Protein AF-0000000084365441 (afdb_homodimer)

Secondary structure (DSSP, 8-state):
-----TTTS---SSHHHHHHHHHTTSBGGGS-SSEEEEEHHHHHHHHHHHHHHHHHHT-EEEEE-TTT--HHHHHHHTT-S-TT--SPPP-EEEESSHHHHHHHHHHHHHH------EEEESS----HHHHHHHHHHHTTSSEEEEEE-SHHHHHHHHHHHHHHT--SPEEEEEEE-SSS-SSSB--HHHHHHHHHHHHT-TTEEEEEEEE--GGGGG--SHHHHHHHHHHHHHHHHHHHHHHHHH-TTS-GGG-EEEE--HHHHHHTTS---STHHHHHHHHHHH--SEEEEEESTTTT--HHHHHTTSS-GGG--EEEEEEEEEEEETSSSSSEEEEES--HHHH-S---SSS-SSEEEE--GGG--EEEEEE-SS-EEEEE-TTHHHH--PPPTT-EEEEEES-HHHHHTT-S-EEEE-TT-BEEEEE------/-----TTTS---TTHHHHHHHHHTTSBGGGS-SSEEEEEHHHHHHHHHHHHHHHHHHT-EEEEE-TTT--HHHHHHHTT-S-TT--SPPP-EEEESSHHHHHHHHHHHHHH------EEEESS----HHHHHHHHHHHTTSSEEEEEE-SHHHHHHHHHHHHHHT--SPEEEEEEE-SSS-SSSB--HHHHHHHHHHHHT-TTEEEEEEEE--GGGGG--SHHHHHHHHHHHHHHHHHHHHHHHHH-TTS-GGG-EEEE--HHHHHHTTS---STHHHHHHHHHHH--SEEEEEESTTTT--HHHHHTTSS-GGG--EEEEEEEEEEEETSSSSSEEEEES--HHHH-----SSS-SSEEEE--GGG--EEEEEE-SS-EEEEE-TTHHHH--PPPTT-EEEEEES-HHHHHTT-S-EEEE-TT-BEEEEE------

InterPro domains:
  IPR001608 Alanine racemase, N-terminal [PF01168] (39-268)
  IPR026956 D-serine dehydratase-like domain [PF14031] (318-420)
  IPR026956 D-serine dehydratase-like domain [SM01119] (317-422)
  IPR029066 PLP-binding barrel [G3DSA:3.20.20.10] (40-299)
  IPR029066 PLP-binding barrel [SSF51419] (38-267)
  IPR042208 D-serine dehydratase-like domain superfamily [G3DSA:2.40.37.20] (31-430)
  IPR051466 D-amino acid metabolism enzyme [PTHR28004] (24-436)

Foldseek 3Di:
DQDDQCVPPNVDDPNFVSCCVVAFQHFPLSDDPFAKAFADLLLLVLLQLLVVLCVVVVAAEEEEALQQQFPVSVQSNQQPPRPPGDDHGHAHYEYQDLLSLCVVLVVCVVVVDRRHAYYEHPDQDLDLVVVVSQVVSCVRHNYYAHEHAALVSLVSVVVNCVVPVDDAAHEYAAEPELPPPPDHHDDVVRLLVSLVSQVPDPSHDYQAYEYEQPCLLLAQELVSLCVSQLSLLVRRQVSLVSNCVVPVPDQQQSHEYEYEELSNSLSSSVPCPDVSVVVVVVSVVPRRHHYYYYYYCSSADFLSSVSHVSDHPSSHRMKTKWFFADWDACPVARGGKTKIQAFCLQFNPDDHNPDAAWWWKDDDCQQATWHFHHGDDGMTMIAHDDPCSPVGHDDDGGDMIIIGGRGSSSNSLSDQKYFYAYPVNGGRGITGRSHDD/DQDDQCVPPNVDDPNFVSCCVVAFQDFPLSDDPFAKAFADLLLLVLLQLLVVLCVVVVAAEEEEALQQQFPVSVQSNQQPPRPPGDDHGHAHYEYQDLLSLCVVLVVCVVVVDRRHAYYEHPDQDQDLVVVVSQVVSCVRHNYYAHEHAALVSLVSVVVNCVVPVDDAAHEYAAEPELPPPPDHHDDVVRLLVSLVSQVPDPSHDYQAYEYEQPCLLLAQELVSLCVSQLSLLVRRQVSLVSNCVVCVPDQQQSHEYEYEELSNSLSSSPPCPDVSVVVVVVSVVPRRHRYYYYYYCSSADFLSSVSHVSDHPSSHRMKTKWFFADWDACPVARGGKTKIQAFCLQFNPDDHNPDAAWWWKDDDCQQPTWHFHHGDDGMTMIAHDDPCSPVGHDDDGGDMIIIGGRGSSSNSLSDQKYFYAYPVNGGRGITGRSHDD

Sequence (874 aa):
MTFLSPLIAYPAPQIKETLLEHSKGKSIDSLQTPALLINKSVVQDNCTRLLKRVDHLGYRFRAHVKTHKTIEITKQQLGYDLPNYEGRKYDSIVVSTLKEAYSVVNYQESTGEIFINDIVYGLPNIAEDTLFHILELSKKVKHFRLLIDNVEHIKILKAFNDKYNVEAPWSIFIKLDAGTARAGIEKPQVLSHVLSKVLSNPYLSLYGFYVHAGHSYSSNNVEESEKHFLEELQCVSDAVNLLEQIAPELNFKDIVVSVGATPTLHSLEHDLYTGTSKKIEDLLSNLKATLEVHAGNYGLCDLQQVSTGCVNTGNVGLHVLTTVISQYPQRKHPIGELLTNSGVIALSREPSPKFPGFGRVVTDPKYGEWEVNRLSQEHGILRPVGKSLEEGKLIPIGTKVKIIPNHACITANSFNAYYVLDDKETIIDVYIPWRGWMTFLSPLIAYPAPQIKETLLEHSKGKSIDSLQTPALLINKSVVQDNCTRLLKRVDHLGYRFRAHVKTHKTIEITKQQLGYDLPNYEGRKYDSIVVSTLKEAYSVVNYQESTGEIFINDIVYGLPNIAEDTLFHILELSKKVKHFRLLIDNVEHIKILKAFNDKYNVEAPWSIFIKLDAGTARAGIEKPQVLSHVLSKVLSNPYLSLYGFYVHAGHSYSSNNVEESEKHFLEELQCVSDAVNLLEQIAPELNFKDIVVSVGATPTLHSLEHDLYTGTSKKIEDLLSNLKATLEVHAGNYGLCDLQQVSTGCVNTGNVGLHVLTTVISQYPQRKHPIGELLTNSGVIALSREPSPKFPGFGRVVTDPKYGEWEVNRLSQEHGILRPVGKSLEEGKLIPIGTKVKIIPNHACITANSFNAYYVLDDKETIIDVYIPWRGW

pLDDT: mean 92.28, std 9.38, range [41.94, 98.81]

Organism: Wickerhamomyces anomalus (strain ATCC 58044 / CBS 1984 / NCYC 433 / NRRL Y-366-8) (NCBI:txid683960)

Solvent-accessible surface area (backbone atoms only — not comparable to full-atom values): 44500 Å² total; per-residue (Å²): 128,82,84,73,53,46,76,32,64,38,94,54,84,64,52,56,62,57,50,37,73,73,39,48,74,33,51,68,82,74,55,67,68,56,36,40,36,33,35,48,65,36,26,44,49,36,28,40,55,52,50,53,49,37,58,73,71,65,48,43,60,32,38,28,43,64,30,68,36,35,71,71,61,48,39,33,64,28,48,38,98,38,94,86,47,86,69,76,70,46,36,34,35,32,27,75,33,62,16,47,50,34,51,51,44,51,49,26,65,73,68,67,55,80,62,65,44,33,41,31,45,72,50,45,57,66,34,70,71,51,44,53,52,48,58,58,49,42,76,65,34,83,37,52,34,40,34,38,51,48,63,66,52,56,55,46,52,50,53,48,26,68,72,67,68,57,71,75,51,47,36,28,28,42,29,30,27,68,74,68,81,78,59,45,40,68,51,67,69,58,46,52,53,38,49,54,54,45,77,72,32,84,52,41,37,82,40,33,38,34,36,57,55,71,62,35,62,71,23,68,31,48,67,53,12,41,51,44,40,47,43,43,51,50,48,50,48,51,50,51,53,51,44,41,74,77,44,65,83,59,66,42,68,68,27,36,35,37,34,44,27,39,52,32,55,42,31,69,68,48,80,67,62,46,83,62,39,57,55,50,49,51,52,56,73,67,46,65,46,34,58,28,39,32,37,40,47,56,33,32,34,27,42,24,50,29,28,19,59,63,45,50,78,81,47,40,12,45,34,37,36,28,32,28,38,40,70,36,76,47,48,99,39,75,54,24,35,35,32,29,50,40,8,32,59,55,33,35,83,46,71,24,89,72,45,74,44,32,23,38,52,51,65,64,70,84,36,42,45,38,26,30,60,46,68,43,66,53,29,20,32,35,33,51,40,79,73,19,41,78,65,32,42,85,72,59,68,56,41,72,38,37,27,40,32,16,39,44,42,64,22,47,63,55,47,77,47,32,41,25,20,47,96,85,47,30,25,72,47,59,49,64,44,52,71,62,72,127,80,83,73,52,45,76,30,66,37,95,53,83,65,52,58,63,58,50,37,74,73,40,47,74,33,54,68,83,75,54,68,68,58,37,39,36,32,35,47,65,37,26,44,49,36,28,39,55,51,50,53,49,37,56,73,70,66,48,43,58,30,40,27,42,64,31,69,36,35,70,71,58,49,39,32,65,28,47,37,96,37,95,88,47,87,71,75,70,44,36,34,35,33,28,73,32,64,16,47,50,34,51,51,45,50,48,27,65,74,68,66,57,81,63,64,42,35,39,32,44,73,49,46,58,66,33,69,72,48,46,53,52,48,56,60,49,42,75,66,34,84,38,53,33,41,34,38,53,49,65,66,51,56,54,45,50,50,53,49,25,67,73,66,69,56,71,75,51,48,36,28,29,41,27,31,29,68,74,66,79,77,61,45,39,68,51,67,69,58,46,51,53,38,49,54,53,45,76,71,32,84,52,41,38,83,38,32,38,35,37,58,55,70,63,34,62,72,22,67,31,48,67,52,12,41,51,43,40,48,44,42,51,49,47,51,48,52,51,50,53,51,45,41,72,76,45,67,84,58,65,42,68,68,28,36,36,36,33,44,29,40,51,33,55,41,31,68,70,48,83,68,58,49,84,63,38,58,55,50,49,50,50,57,73,66,44,65,45,34,58,27,40,31,38,39,48,55,32,32,33,28,42,25,48,30,27,18,58,64,45,49,78,80,46,40,12,45,34,38,36,28,32,27,40,40,69,37,76,48,48,99,41,76,54,24,35,35,31,30,51,40,9,33,59,55,33,35,82,46,72,25,89,72,44,75,43,33,22,38,51,53,64,65,70,84,37,42,45,37,25,32,60,48,68,43,67,53,30,20,32,33,33,50,39,79,75,19,40,78,66,33,43,84,74,58,67,55,41,72,39,35,27,41,32,16,39,44,41,66,22,46,62,55,47,77,48,33,42,26,21,47,96,85,48,30,25,73,46,59,47,64,45,54,70,60,71

Nearest PDB structures (foldseek):
  3llx-assembly1_A-2  TM=8.594E-01  e=1.958E-31  Idiomarina loihiensis L2TR
  4v15-assembly1_B  TM=9.085E-01  e=8.817E-28  Achromobacter xylosoxidans
  7yqa-assembly1_A  TM=8.379E-01  e=1.288E-24  Chlamydomonas reinhardtii
  7dib-assembly1_B  TM=8.484E-01  e=9.579E-25  Candidatus Filomicrobium marinum
  5irp-assembly1_B  TM=6.432E-01  e=9.693E-16  Bacillus subtilis subsp. subtilis str. 168

Radius of gyration: 27.92 Å; Cα contacts (8 Å, |Δi|>4): 1987; chains: 2; bounding box: 60×87×62 Å

Structure (mmCIF, N/CA/C/O backbone):
data_AF-0000000084365441-model_v1
#
loop_
_entity.id
_entity.type
_entity.pdbx_description
1 polymer 'D-serine dehydratase'
#
loop_
_atom_site.group_PDB
_atom_site.id
_atom_site.type_symbol
_atom_site.label_atom_id
_atom_site.label_alt_id
_atom_site.label_comp_id
_atom_site.label_asym_id
_atom_site.label_entity_id
_atom_site.label_seq_id
_atom_site.pdbx_PDB_ins_code
_atom_site.Cartn_x
_atom_site.Cartn_y
_atom_site.Cartn_z
_atom_site.occupancy
_atom_site.B_iso_or_equiv
_atom_site.auth_seq_id
_atom_site.auth_comp_id
_atom_site.auth_asym_id
_atom_site.auth_atom_id
_atom_site.pdbx_PDB_model_num
ATOM 1 N N . MET A 1 1 ? 20.531 -23.047 12.336 1 42.91 1 MET A N 1
ATOM 2 C CA . MET A 1 1 ? 19.125 -23.016 11.953 1 42.91 1 MET A CA 1
ATOM 3 C C . MET A 1 1 ? 18.781 -21.688 11.281 1 42.91 1 MET A C 1
ATOM 5 O O . MET A 1 1 ? 19.219 -20.625 11.719 1 42.91 1 MET A O 1
ATOM 9 N N . THR A 1 2 ? 18.312 -21.828 10.133 1 56.78 2 THR A N 1
ATOM 10 C CA . THR A 1 2 ? 18.016 -20.625 9.367 1 56.78 2 THR A CA 1
ATOM 11 C C . THR A 1 2 ? 16.953 -19.781 10.07 1 56.78 2 THR A C 1
ATOM 13 O O . THR A 1 2 ? 15.992 -20.328 10.633 1 56.78 2 THR A O 1
ATOM 16 N N . PHE A 1 3 ? 17.328 -18.656 10.297 1 65.31 3 PHE A N 1
ATOM 17 C CA . PHE A 1 3 ? 16.422 -17.734 10.961 1 65.31 3 PHE A CA 1
ATOM 18 C C . PHE A 1 3 ? 15.133 -17.562 10.172 1 65.31 3 PHE A C 1
ATOM 20 O O . PHE A 1 3 ? 15.156 -17.219 8.992 1 65.31 3 PHE A O 1
ATOM 27 N N . LEU A 1 4 ? 14.117 -18.125 10.82 1 67.69 4 LEU A N 1
ATOM 28 C CA . LEU A 1 4 ? 12.789 -17.844 10.289 1 67.69 4 LEU A CA 1
ATOM 29 C C . LEU A 1 4 ? 12.203 -16.594 10.914 1 67.69 4 LEU A C 1
ATOM 31 O O . LEU A 1 4 ? 11.789 -16.594 12.078 1 67.69 4 LEU A O 1
ATOM 35 N N . SER A 1 5 ? 12.039 -15.547 10.172 1 67.31 5 SER A N 1
ATOM 36 C CA . SER A 1 5 ? 11.602 -14.234 10.648 1 67.31 5 SER A CA 1
ATOM 37 C C . SER A 1 5 ? 10.18 -14.297 11.203 1 67.31 5 SER A C 1
ATOM 39 O O . SER A 1 5 ? 9.281 -14.844 10.562 1 67.31 5 SER A O 1
ATOM 41 N N . PRO A 1 6 ? 9.961 -13.711 12.398 1 70.06 6 PRO A N 1
ATOM 42 C CA . PRO A 1 6 ? 8.609 -13.656 12.961 1 70.06 6 PRO A CA 1
ATOM 43 C C . PRO A 1 6 ? 7.648 -12.82 12.117 1 70.06 6 PRO A C 1
ATOM 45 O O . PRO A 1 6 ? 6.43 -12.953 12.25 1 70.06 6 PRO A O 1
ATOM 48 N N . LEU A 1 7 ? 8.227 -11.961 11.297 1 68.75 7 LEU A N 1
ATOM 49 C CA . LEU A 1 7 ? 7.395 -11.164 10.398 1 68.75 7 LEU A CA 1
ATOM 50 C C . LEU A 1 7 ? 6.738 -12.039 9.344 1 68.75 7 LEU A C 1
ATOM 52 O O . LEU A 1 7 ? 5.738 -11.648 8.742 1 68.75 7 LEU A O 1
ATOM 56 N N . ILE A 1 8 ? 7.281 -13.156 9.18 1 67 8 ILE A N 1
ATOM 57 C CA . ILE A 1 8 ? 6.816 -14.039 8.109 1 67 8 ILE A CA 1
ATOM 58 C C . ILE A 1 8 ? 6.172 -15.289 8.719 1 67 8 ILE A C 1
ATOM 60 O O . ILE A 1 8 ? 5.027 -15.617 8.398 1 67 8 ILE A O 1
ATOM 64 N N . ALA A 1 9 ? 6.855 -15.867 9.641 1 64.5 9 ALA A N 1
ATOM 65 C CA . ALA A 1 9 ? 6.504 -17.219 10.055 1 64.5 9 ALA A CA 1
ATOM 66 C C . ALA A 1 9 ? 5.586 -17.203 11.273 1 64.5 9 ALA A C 1
ATOM 68 O O . ALA A 1 9 ? 4.746 -18.094 11.438 1 64.5 9 ALA A O 1
ATOM 69 N N . TYR A 1 10 ? 5.828 -16.234 12.305 1 60.56 10 TYR A N 1
ATOM 70 C CA . TYR A 1 10 ? 5.066 -16.25 13.547 1 60.56 10 TYR A CA 1
ATOM 71 C C . TYR A 1 10 ? 4.816 -14.828 14.047 1 60.56 10 TYR A C 1
ATOM 73 O O . TYR A 1 10 ? 5.617 -13.93 13.797 1 60.56 10 TYR A O 1
ATOM 81 N N . PRO A 1 11 ? 3.42 -14.609 14.555 1 59.19 11 PRO A N 1
ATOM 82 C CA . PRO A 1 11 ? 3.283 -13.312 15.234 1 59.19 11 PRO A CA 1
ATOM 83 C C . PRO A 1 11 ? 4.102 -13.234 16.516 1 59.19 11 PRO A C 1
ATOM 85 O O . PRO A 1 11 ? 4.234 -14.234 17.234 1 59.19 11 PRO A O 1
ATOM 88 N N . ALA A 1 12 ? 5.125 -12.367 16.641 1 61.47 12 ALA A N 1
ATOM 89 C CA . ALA A 1 12 ? 5.891 -12.438 17.891 1 61.47 12 ALA A CA 1
ATOM 90 C C . ALA A 1 12 ? 5.812 -11.125 18.656 1 61.47 12 ALA A C 1
ATOM 92 O O . ALA A 1 12 ? 5.789 -10.047 18.047 1 61.47 12 ALA A O 1
ATOM 93 N N . PRO A 1 13 ? 5.598 -11.43 19.938 1 65.12 13 PRO A N 1
ATOM 94 C CA . PRO A 1 13 ? 5.902 -10.273 20.781 1 65.12 13 PRO A CA 1
ATOM 95 C C . PRO A 1 13 ? 7.371 -9.859 20.719 1 65.12 13 PRO A C 1
ATOM 97 O O . PRO A 1 13 ? 8.227 -10.672 20.344 1 65.12 13 PRO A O 1
ATOM 100 N N . GLN A 1 14 ? 7.801 -8.75 20.891 1 77.94 14 GLN A N 1
ATOM 101 C CA . GLN A 1 14 ? 9.148 -8.18 20.906 1 77.94 14 GLN A CA 1
ATOM 102 C C . GLN A 1 14 ? 9.828 -8.344 19.562 1 77.94 14 GLN A C 1
ATOM 104 O O . GLN A 1 14 ? 10.938 -8.883 19.469 1 77.94 14 GLN A O 1
ATOM 109 N N . ILE A 1 15 ? 9.188 -7.934 18.578 1 84.81 15 ILE A N 1
ATOM 110 C CA . ILE A 1 15 ? 9.57 -8.133 17.188 1 84.81 15 ILE A CA 1
ATOM 111 C C . ILE A 1 15 ? 10.914 -7.461 16.906 1 84.81 15 ILE A C 1
ATOM 113 O O . ILE A 1 15 ? 11.797 -8.055 16.297 1 84.81 15 ILE A O 1
ATOM 117 N N . LYS A 1 16 ? 11.211 -6.301 17.453 1 90.38 16 LYS A N 1
ATOM 118 C CA . LYS A 1 16 ? 12.453 -5.582 17.203 1 90.38 16 LYS A CA 1
ATOM 119 C C . LYS A 1 16 ? 13.656 -6.352 17.75 1 90.38 16 LYS A C 1
ATOM 121 O O . LYS A 1 16 ? 14.641 -6.562 17.031 1 90.38 16 LYS A O 1
ATOM 126 N N . GLU A 1 17 ? 13.562 -6.801 18.953 1 89.94 17 GLU A N 1
ATOM 127 C CA . GLU A 1 17 ? 14.656 -7.512 19.609 1 89.94 17 GLU A CA 1
ATOM 128 C C . GLU A 1 17 ? 14.977 -8.82 18.875 1 89.94 17 GLU A C 1
ATOM 130 O O . GLU A 1 17 ? 16.156 -9.156 18.688 1 89.94 17 GLU A O 1
ATOM 135 N N . THR A 1 18 ? 13.953 -9.5 18.484 1 85.94 18 THR A N 1
ATOM 136 C CA . THR A 1 18 ? 14.148 -10.766 17.797 1 85.94 18 THR A CA 1
ATOM 137 C C . THR A 1 18 ? 14.82 -10.555 16.438 1 85.94 18 THR A C 1
ATOM 139 O O . THR A 1 18 ? 15.742 -11.289 16.078 1 85.94 18 THR A O 1
ATOM 142 N N . LEU A 1 19 ? 14.383 -9.539 15.727 1 89.94 19 LEU A N 1
ATOM 143 C CA . LEU A 1 19 ? 14.977 -9.258 14.422 1 89.94 19 LEU A CA 1
ATOM 144 C C . LEU A 1 19 ? 16.422 -8.797 14.578 1 89.94 19 LEU A C 1
ATOM 146 O O . LEU A 1 19 ? 17.281 -9.18 13.781 1 89.94 19 LEU A O 1
ATOM 150 N N . LEU A 1 20 ? 16.672 -8 15.602 1 92.38 20 LEU A N 1
ATOM 151 C CA . LEU A 1 20 ? 18.016 -7.488 15.828 1 92.38 20 LEU A CA 1
ATOM 152 C C . LEU A 1 20 ? 18.969 -8.617 16.188 1 92.38 20 LEU A C 1
ATOM 154 O O . LEU A 1 20 ? 20.125 -8.633 15.742 1 92.38 20 LEU A O 1
ATOM 158 N N . GLU A 1 21 ? 18.562 -9.508 17.016 1 89.56 21 GLU A N 1
ATOM 159 C CA . GLU A 1 21 ? 19.391 -10.641 17.422 1 89.56 21 GLU A CA 1
ATOM 160 C C . GLU A 1 21 ? 19.875 -11.43 16.219 1 89.56 21 GLU A C 1
ATOM 162 O O . GLU A 1 21 ? 21 -11.938 16.203 1 89.56 21 GLU A O 1
ATOM 167 N N . HIS A 1 22 ? 19.109 -11.406 15.219 1 88.75 22 HIS A N 1
ATOM 168 C CA . HIS A 1 22 ? 19.438 -12.281 14.102 1 88.75 22 HIS A CA 1
ATOM 169 C C . HIS A 1 22 ? 20.047 -11.492 12.945 1 88.75 22 HIS A C 1
ATOM 171 O O . HIS A 1 22 ? 20.688 -12.07 12.062 1 88.75 22 HIS A O 1
ATOM 177 N N . SER A 1 23 ? 19.797 -10.18 12.953 1 92.38 23 SER A N 1
ATOM 178 C CA . SER A 1 23 ? 20.219 -9.445 11.758 1 92.38 23 SER A CA 1
ATOM 179 C C . SER A 1 23 ? 21.375 -8.508 12.07 1 92.38 23 SER A C 1
ATOM 181 O O . SER A 1 23 ? 22.141 -8.141 11.18 1 92.38 23 SER A O 1
ATOM 183 N N . LYS A 1 24 ? 21.547 -8.117 13.312 1 95.44 24 LYS A N 1
ATOM 184 C CA . LYS A 1 24 ? 22.562 -7.117 13.648 1 95.44 24 LYS A CA 1
ATOM 185 C C . LYS A 1 24 ? 23.969 -7.629 13.328 1 95.44 24 LYS A C 1
ATOM 187 O O . LYS A 1 24 ? 24.312 -8.766 13.664 1 95.44 24 LYS A O 1
ATOM 192 N N . GLY A 1 25 ? 24.703 -6.84 12.711 1 96.94 25 GLY A N 1
ATOM 193 C CA . GLY A 1 25 ? 26.078 -7.18 12.383 1 96.94 25 GLY A CA 1
ATOM 194 C C . GLY A 1 25 ? 26.203 -7.945 11.078 1 96.94 25 GLY A C 1
ATOM 195 O O . GLY A 1 25 ? 27.312 -8.164 10.578 1 96.94 25 GLY A O 1
ATOM 196 N N . LYS A 1 26 ? 25.141 -8.297 10.5 1 95.62 26 LYS A N 1
ATOM 197 C CA . LYS A 1 26 ? 25.156 -9.086 9.281 1 95.62 26 LYS A CA 1
ATOM 198 C C . LYS A 1 26 ? 25 -8.203 8.047 1 95.62 26 LYS A C 1
ATOM 200 O O . LYS A 1 26 ? 24.656 -7.027 8.156 1 95.62 26 LYS A O 1
ATOM 205 N N . SER A 1 27 ? 25.266 -8.805 6.941 1 95.56 27 SER A N 1
ATOM 206 C CA . SER A 1 27 ? 25.109 -8.141 5.648 1 95.56 27 SER A CA 1
ATOM 207 C C . SER A 1 27 ? 23.641 -8.164 5.195 1 95.56 27 SER A C 1
ATOM 209 O O . SER A 1 27 ? 22.875 -9.016 5.629 1 95.56 27 SER A O 1
ATOM 211 N N . ILE A 1 28 ? 23.328 -7.207 4.297 1 94.69 28 ILE A N 1
ATOM 212 C CA . ILE A 1 28 ? 21.984 -7.152 3.742 1 94.69 28 ILE A CA 1
ATOM 213 C C . ILE A 1 28 ? 21.688 -8.43 2.957 1 94.69 28 ILE A C 1
ATOM 215 O O . ILE A 1 28 ? 20.531 -8.766 2.715 1 94.69 28 ILE A O 1
ATOM 219 N N . ASP A 1 29 ? 22.719 -9.164 2.611 1 92.19 29 ASP A N 1
ATOM 220 C CA . ASP A 1 29 ? 22.562 -10.414 1.866 1 92.19 29 ASP A CA 1
ATOM 221 C C . ASP A 1 29 ? 21.859 -11.477 2.711 1 92.19 29 ASP A C 1
ATOM 223 O O . ASP A 1 29 ? 21.328 -12.453 2.178 1 92.19 29 ASP A O 1
ATOM 227 N N . SER A 1 30 ? 21.844 -11.273 3.967 1 90.75 30 SER A N 1
ATOM 228 C CA . SER A 1 30 ? 21.234 -12.25 4.867 1 90.75 30 SER A CA 1
ATOM 229 C C . SER A 1 30 ? 19.734 -12.008 5.016 1 90.75 30 SER A C 1
ATOM 231 O O . SER A 1 30 ? 19.016 -12.852 5.555 1 90.75 30 SER A O 1
ATOM 233 N N . LEU A 1 31 ? 19.266 -10.922 4.496 1 92.12 31 LEU A N 1
ATOM 234 C CA . LEU A 1 31 ? 17.859 -10.547 4.684 1 92.12 31 LEU A CA 1
ATOM 235 C C . LEU A 1 31 ? 16.969 -11.266 3.682 1 92.12 31 LEU A C 1
ATOM 237 O O . LEU A 1 31 ? 17.359 -11.453 2.523 1 92.12 31 LEU A O 1
ATOM 241 N N . GLN A 1 32 ? 15.812 -11.609 4.16 1 91.69 32 GLN A N 1
ATOM 242 C CA . GLN A 1 32 ? 14.758 -12.023 3.238 1 91.69 32 GLN A CA 1
ATOM 243 C C . GLN A 1 32 ? 14.234 -10.844 2.436 1 91.69 32 GLN A C 1
ATOM 245 O O . GLN A 1 32 ? 14.07 -9.742 2.975 1 91.69 32 GLN A O 1
ATOM 250 N N . THR A 1 33 ? 13.969 -11.07 1.176 1 95.06 33 THR A N 1
ATOM 251 C CA . THR A 1 33 ? 13.461 -10 0.327 1 95.06 33 THR A CA 1
ATOM 252 C C . THR A 1 33 ? 11.992 -10.234 -0.02 1 95.06 33 THR A C 1
ATOM 254 O O . THR A 1 33 ? 11.531 -11.375 -0.038 1 95.06 33 THR A O 1
ATOM 257 N N . PRO A 1 34 ? 11.203 -9.148 -0.248 1 96.69 34 PRO A N 1
ATOM 258 C CA . PRO A 1 34 ? 11.672 -7.762 -0.203 1 96.69 34 PRO A CA 1
ATOM 259 C C . PRO A 1 34 ? 11.867 -7.25 1.222 1 96.69 34 PRO A C 1
ATOM 261 O O . PRO A 1 34 ? 11.273 -7.785 2.162 1 96.69 34 PRO A O 1
ATOM 264 N N . ALA A 1 35 ? 12.766 -6.312 1.36 1 96.81 35 ALA A N 1
ATOM 265 C CA . ALA A 1 35 ? 13.047 -5.656 2.635 1 96.81 35 ALA A CA 1
ATOM 266 C C . ALA A 1 35 ? 13.281 -4.16 2.441 1 96.81 35 ALA A C 1
ATOM 268 O O . ALA A 1 35 ? 13.695 -3.727 1.362 1 96.81 35 ALA A O 1
ATOM 269 N N . LEU A 1 36 ? 12.969 -3.439 3.443 1 98.31 36 LEU A N 1
ATOM 270 C CA . LEU A 1 36 ? 13.211 -2.004 3.387 1 98.31 36 LEU A CA 1
ATOM 271 C C . LEU A 1 36 ? 14.477 -1.635 4.156 1 98.31 36 LEU A C 1
ATOM 273 O O . LEU A 1 36 ? 14.656 -2.061 5.297 1 98.31 36 LEU A O 1
ATOM 277 N N . LEU A 1 37 ? 15.32 -0.872 3.512 1 98.69 37 LEU A N 1
ATOM 278 C CA . LEU A 1 37 ? 16.609 -0.475 4.078 1 98.69 37 LEU A CA 1
ATOM 279 C C . LEU A 1 37 ? 16.641 1.023 4.355 1 98.69 37 LEU A C 1
ATOM 281 O O . LEU A 1 37 ? 16.125 1.817 3.561 1 98.69 37 LEU A O 1
ATOM 285 N N . ILE A 1 38 ? 17.234 1.393 5.461 1 98.81 38 ILE A N 1
ATOM 286 C CA . ILE A 1 38 ? 17.484 2.787 5.805 1 98.81 38 ILE A CA 1
ATOM 287 C C . ILE A 1 38 ? 18.984 3.01 5.973 1 98.81 38 ILE A C 1
ATOM 289 O O . ILE A 1 38 ? 19.656 2.289 6.723 1 98.81 38 ILE A O 1
ATOM 293 N N . ASN A 1 39 ? 19.531 3.934 5.258 1 98.5 39 ASN A N 1
ATOM 294 C CA . ASN A 1 39 ? 20.906 4.359 5.473 1 98.5 39 ASN A CA 1
ATOM 295 C C . ASN A 1 39 ? 21 5.398 6.582 1 98.5 39 ASN A C 1
ATOM 297 O O . ASN A 1 39 ? 20.641 6.559 6.391 1 98.5 39 ASN A O 1
ATOM 301 N N . LYS A 1 40 ? 21.594 5.047 7.621 1 98.31 40 LYS A N 1
ATOM 302 C CA . LYS A 1 40 ? 21.578 5.867 8.828 1 98.31 40 LYS A CA 1
ATOM 303 C C . LYS A 1 40 ? 22.25 7.211 8.594 1 98.31 40 LYS A C 1
ATOM 305 O O . LYS A 1 40 ? 21.688 8.266 8.891 1 98.31 40 LYS A O 1
ATOM 310 N N . SER A 1 41 ? 23.422 7.199 8.07 1 98.25 41 SER A N 1
ATOM 311 C CA . SER A 1 41 ? 24.203 8.422 7.91 1 98.25 41 SER A CA 1
ATOM 312 C C . SER A 1 41 ? 23.531 9.383 6.938 1 98.25 41 SER A C 1
ATOM 314 O O . SER A 1 41 ? 23.562 10.602 7.141 1 98.25 41 SER A O 1
ATOM 316 N N . VAL A 1 42 ? 22.938 8.844 5.906 1 98.25 42 VAL A N 1
ATOM 317 C CA . VAL A 1 42 ? 22.266 9.68 4.922 1 98.25 42 VAL A CA 1
ATOM 318 C C . VAL A 1 42 ? 21.078 10.398 5.57 1 98.25 42 VAL A C 1
ATOM 320 O O . VAL A 1 42 ? 20.906 11.602 5.395 1 98.25 42 VAL A O 1
ATOM 323 N N . VAL A 1 43 ? 20.297 9.664 6.348 1 98.56 43 VAL A N 1
ATOM 324 C CA . VAL A 1 43 ? 19.125 10.234 7.02 1 98.56 43 VAL A CA 1
ATOM 325 C C . VAL A 1 43 ? 19.578 11.305 8.008 1 98.56 43 VAL A C 1
ATOM 327 O O . VAL A 1 43 ? 19.016 12.406 8.055 1 98.56 43 VAL A O 1
ATOM 330 N N . GLN A 1 44 ? 20.609 10.977 8.719 1 98.5 44 GLN A N 1
ATOM 331 C CA . GLN A 1 44 ? 21.125 11.922 9.703 1 98.5 44 GLN A CA 1
ATOM 332 C C . GLN A 1 44 ? 21.672 13.18 9.039 1 98.5 44 GLN A C 1
ATOM 334 O O . GLN A 1 44 ? 21.438 14.289 9.523 1 98.5 44 GLN A O 1
ATOM 339 N N . ASP A 1 45 ? 22.359 13.008 7.961 1 97.62 45 ASP A N 1
ATOM 340 C CA . ASP A 1 45 ? 22.906 14.148 7.23 1 97.62 45 ASP A CA 1
ATOM 341 C C . ASP A 1 45 ? 21.781 15.023 6.668 1 97.62 45 ASP A C 1
ATOM 343 O O . ASP A 1 45 ? 21.875 16.25 6.715 1 97.62 45 ASP A O 1
ATOM 347 N N . ASN A 1 46 ? 20.797 14.383 6.098 1 97.12 46 ASN A N 1
ATOM 348 C CA . ASN A 1 46 ? 19.656 15.117 5.57 1 97.12 46 ASN A CA 1
ATOM 349 C C . ASN A 1 46 ? 18.969 15.938 6.66 1 97.12 46 ASN A C 1
ATOM 351 O O . ASN A 1 46 ? 18.641 17.109 6.449 1 97.12 46 ASN A O 1
ATOM 355 N N . CYS A 1 47 ? 18.734 15.359 7.805 1 97.56 47 CYS A N 1
ATOM 356 C CA . CYS A 1 47 ? 18.109 16.047 8.922 1 97.56 47 CYS A CA 1
ATOM 357 C C . CYS A 1 47 ? 18.969 17.219 9.406 1 97.56 47 CYS A C 1
ATOM 359 O O . CYS A 1 47 ? 18.469 18.312 9.633 1 97.56 47 CYS A O 1
ATOM 361 N N . THR A 1 48 ? 20.25 16.922 9.508 1 97.19 48 THR A N 1
ATOM 362 C CA . THR A 1 48 ? 21.188 17.938 9.969 1 97.19 48 THR A CA 1
ATOM 363 C C . THR A 1 48 ? 21.203 19.141 9.023 1 97.19 48 THR A C 1
ATOM 365 O O . THR A 1 48 ? 21.141 20.281 9.477 1 97.19 48 THR A O 1
ATOM 368 N N . ARG A 1 49 ? 21.234 18.875 7.797 1 93.81 49 ARG A N 1
ATOM 369 C CA . ARG A 1 49 ? 21.281 19.938 6.793 1 93.81 49 ARG A CA 1
ATOM 370 C C . ARG A 1 49 ? 20.062 20.844 6.906 1 93.81 49 ARG A C 1
ATOM 372 O O . ARG A 1 49 ? 20.188 22.062 6.918 1 93.81 49 ARG A O 1
ATOM 379 N N . LEU A 1 50 ? 18.891 20.281 7.02 1 93.81 50 LEU A N 1
ATOM 380 C CA . LEU A 1 50 ? 17.656 21.078 7.125 1 93.81 50 LEU A CA 1
ATOM 381 C C . LEU A 1 50 ? 17.656 21.875 8.422 1 93.81 50 LEU A C 1
ATOM 383 O O . LEU A 1 50 ? 17.328 23.062 8.414 1 93.81 50 LEU A O 1
ATOM 387 N N . LEU A 1 51 ? 18.016 21.25 9.5 1 95.5 51 LEU A N 1
ATOM 388 C CA . LEU A 1 51 ? 17.938 21.891 10.805 1 95.5 51 LEU A CA 1
ATOM 389 C C . LEU A 1 51 ? 18.922 23.062 10.883 1 95.5 51 LEU A C 1
ATOM 391 O O . LEU A 1 51 ? 18.594 24.109 11.445 1 95.5 51 LEU A O 1
ATOM 395 N N . LYS A 1 52 ? 20.109 22.875 10.328 1 93.88 52 LYS A N 1
ATOM 396 C CA . LYS A 1 52 ? 21.078 23.953 10.305 1 93.88 52 LYS A CA 1
ATOM 397 C C . LYS A 1 52 ? 20.547 25.156 9.539 1 93.88 52 LYS A C 1
ATOM 399 O O . LYS A 1 52 ? 20.75 26.312 9.945 1 93.88 52 LYS A O 1
ATOM 404 N N . ARG A 1 53 ? 19.844 24.875 8.555 1 89.25 53 ARG A N 1
ATOM 405 C CA . ARG A 1 53 ? 19.266 25.953 7.754 1 89.25 53 ARG A CA 1
ATOM 406 C C . ARG A 1 53 ? 18.125 26.641 8.508 1 89.25 53 ARG A C 1
ATOM 408 O O . ARG A 1 53 ? 18.047 27.875 8.508 1 89.25 53 ARG A O 1
ATOM 415 N N . VAL A 1 54 ? 17.281 25.891 9.047 1 91.62 54 VAL A N 1
ATOM 416 C CA . VAL A 1 54 ? 16.156 26.422 9.805 1 91.62 54 VAL A CA 1
ATOM 417 C C . VAL A 1 54 ? 16.672 27.281 10.961 1 91.62 54 VAL A C 1
ATOM 419 O O . VAL A 1 5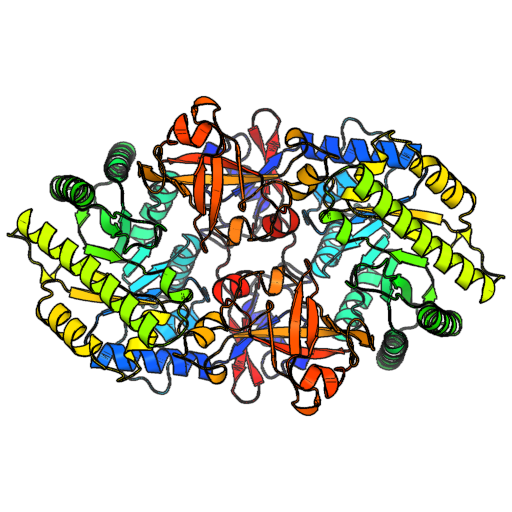4 ? 16.156 28.375 11.203 1 91.62 54 VAL A O 1
ATOM 422 N N . ASP A 1 55 ? 17.703 26.828 11.57 1 92 55 ASP A N 1
ATOM 423 C CA . ASP A 1 55 ? 18.344 27.562 12.656 1 92 55 ASP A CA 1
ATOM 424 C C . ASP A 1 55 ? 18.906 28.906 12.164 1 92 55 ASP A C 1
ATOM 426 O O . ASP A 1 55 ? 18.703 29.938 12.797 1 92 55 ASP A O 1
ATOM 430 N N . HIS A 1 56 ? 19.578 28.781 11.133 1 88.31 56 HIS A N 1
ATOM 431 C CA . HIS A 1 56 ? 20.219 29.953 10.57 1 88.31 56 HIS A CA 1
ATOM 432 C C . HIS A 1 56 ? 19.188 31.031 10.227 1 88.31 56 HIS A C 1
ATOM 434 O O . HIS A 1 56 ? 19.453 32.219 10.406 1 88.31 56 HIS A O 1
ATOM 440 N N . LEU A 1 57 ? 18.047 30.625 9.805 1 84.75 57 LEU A N 1
ATOM 441 C CA . LEU A 1 57 ? 17.016 31.547 9.367 1 84.75 57 LEU A CA 1
ATOM 442 C C . LEU A 1 57 ? 16.125 31.969 10.539 1 84.75 57 LEU A C 1
ATOM 444 O O . LEU A 1 57 ? 15.336 32.906 10.414 1 84.75 57 LEU A O 1
ATOM 448 N N . GLY A 1 58 ? 16.203 31.219 11.602 1 88.69 58 GLY A N 1
ATOM 449 C CA . GLY A 1 58 ? 15.438 31.562 12.789 1 88.69 58 GLY A CA 1
ATOM 450 C C . GLY A 1 58 ? 13.984 31.125 12.711 1 88.69 58 GLY A C 1
ATOM 451 O O . GLY A 1 58 ? 13.125 31.719 13.359 1 88.69 58 GLY A O 1
ATOM 452 N N . TYR A 1 59 ? 13.656 30.203 11.93 1 90.44 59 TYR A N 1
ATOM 453 C CA . TYR A 1 59 ? 12.289 29.719 11.766 1 90.44 59 TYR A CA 1
ATOM 454 C C . TYR A 1 59 ? 11.953 28.688 12.836 1 90.44 59 TYR A C 1
ATOM 456 O O . TYR A 1 59 ? 12.852 28.047 13.391 1 90.44 59 TYR A O 1
ATOM 464 N N . ARG A 1 60 ? 10.695 28.578 13.172 1 95.44 60 ARG A N 1
ATOM 465 C CA . ARG A 1 60 ? 10.195 27.391 13.859 1 95.44 60 ARG A CA 1
ATOM 466 C C . ARG A 1 60 ? 10.102 26.219 12.898 1 95.44 60 ARG A C 1
ATOM 468 O O . ARG A 1 60 ? 10.047 26.391 11.68 1 95.44 60 ARG A O 1
ATOM 475 N N . PHE A 1 61 ? 10.172 25.078 13.555 1 96.81 61 PHE A N 1
ATOM 476 C CA . PHE A 1 61 ? 10.117 23.891 12.719 1 96.81 61 PHE A CA 1
ATOM 477 C C . PHE A 1 61 ? 9.141 22.859 13.289 1 96.81 61 PHE A C 1
ATOM 479 O O . PHE A 1 61 ? 9.086 22.672 14.508 1 96.81 61 PHE A O 1
ATOM 486 N N . ARG A 1 62 ? 8.336 22.312 12.414 1 98.06 62 ARG A N 1
ATOM 487 C CA . ARG A 1 62 ? 7.426 21.219 12.734 1 98.06 62 ARG A CA 1
ATOM 488 C C . ARG A 1 62 ? 7.656 20.031 11.805 1 98.06 62 ARG A C 1
ATOM 490 O O . ARG A 1 62 ? 7.434 20.125 10.594 1 98.06 62 ARG A O 1
ATOM 497 N N . ALA A 1 63 ? 8.055 18.891 12.367 1 98.12 63 ALA A N 1
ATOM 498 C CA . ALA A 1 63 ? 8.367 17.719 11.562 1 98.12 63 ALA A CA 1
ATOM 499 C C . ALA A 1 63 ? 7.109 16.922 11.227 1 98.12 63 ALA A C 1
ATOM 501 O O . ALA A 1 63 ? 6.285 16.656 12.102 1 98.12 63 ALA A O 1
ATOM 502 N N . HIS A 1 64 ? 6.926 16.641 9.945 1 97.88 64 HIS A N 1
ATOM 503 C CA . HIS A 1 64 ? 5.887 15.688 9.562 1 97.88 64 HIS A CA 1
ATOM 504 C C . HIS A 1 64 ? 6.414 14.258 9.586 1 97.88 64 HIS A C 1
ATOM 506 O O . HIS A 1 64 ? 7.352 13.922 8.859 1 97.88 64 HIS A O 1
ATOM 512 N N . VAL A 1 65 ? 5.77 13.344 10.312 1 98.12 65 VAL A N 1
ATOM 513 C CA . VAL A 1 65 ? 6.352 12.031 10.57 1 98.12 65 VAL A CA 1
ATOM 514 C C . VAL A 1 65 ? 5.707 10.992 9.656 1 98.12 65 VAL A C 1
ATOM 516 O O . VAL A 1 65 ? 5.922 9.789 9.828 1 98.12 65 VAL A O 1
ATOM 519 N N . LYS A 1 66 ? 4.98 11.414 8.688 1 96.06 66 LYS A N 1
ATOM 520 C CA . LYS A 1 66 ? 4.113 10.562 7.871 1 96.06 66 LYS A CA 1
ATOM 521 C C . LYS A 1 66 ? 4.93 9.602 7.012 1 96.06 66 LYS A C 1
ATOM 523 O O . LYS A 1 66 ? 4.406 8.602 6.527 1 96.06 66 LYS A O 1
ATOM 528 N N . THR A 1 67 ? 6.176 9.922 6.734 1 96.69 67 THR A N 1
ATOM 529 C CA . THR A 1 67 ? 6.957 9.125 5.793 1 96.69 67 THR A CA 1
ATOM 530 C C . THR A 1 67 ? 7.473 7.852 6.453 1 96.69 67 THR A C 1
ATOM 532 O O . THR A 1 67 ? 7.164 6.746 6.004 1 96.69 67 THR A O 1
ATOM 535 N N . HIS A 1 68 ? 8.172 8.031 7.551 1 97.88 68 HIS A N 1
ATOM 536 C CA . HIS A 1 68 ? 8.875 6.914 8.164 1 97.88 68 HIS A CA 1
ATOM 537 C C . HIS A 1 68 ? 8.047 6.281 9.273 1 97.88 68 HIS A C 1
ATOM 539 O O . HIS A 1 68 ? 8.156 5.078 9.531 1 97.88 68 HIS A O 1
ATOM 545 N N . LYS A 1 69 ? 7.363 7.086 10.008 1 97.44 69 LYS A N 1
ATOM 546 C CA . LYS A 1 69 ? 6.504 6.617 11.094 1 97.44 69 LYS A CA 1
ATOM 547 C C . LYS A 1 69 ? 7.301 5.809 12.109 1 97.44 69 LYS A C 1
ATOM 549 O O . LYS A 1 69 ? 6.887 4.715 12.508 1 97.44 69 LYS A O 1
ATOM 554 N N . THR A 1 70 ? 8.414 6.336 12.531 1 97.75 70 THR A N 1
ATOM 555 C CA . THR A 1 70 ? 9.25 5.684 13.531 1 97.75 70 THR A CA 1
ATOM 556 C C . THR A 1 70 ? 9.711 6.684 14.586 1 97.75 70 THR A C 1
ATOM 558 O O . THR A 1 70 ? 9.867 7.875 14.297 1 97.75 70 THR A O 1
ATOM 561 N N . ILE A 1 71 ? 9.938 6.188 15.75 1 97.75 71 ILE A N 1
ATOM 562 C CA . ILE A 1 71 ? 10.406 7.035 16.844 1 97.75 71 ILE A CA 1
ATOM 563 C C . ILE A 1 71 ? 11.812 7.535 16.531 1 97.75 71 ILE A C 1
ATOM 565 O O . ILE A 1 71 ? 12.125 8.711 16.75 1 97.75 71 ILE A O 1
ATOM 569 N N . GLU A 1 72 ? 12.672 6.688 16.031 1 98.31 72 GLU A N 1
ATOM 570 C CA . GLU A 1 72 ? 14.086 6.961 15.82 1 98.31 72 GLU A CA 1
ATOM 571 C C . GLU A 1 72 ? 14.289 8.117 14.844 1 98.31 72 GLU A C 1
ATOM 573 O O . GLU A 1 72 ? 15.008 9.07 15.141 1 98.31 72 GLU A O 1
ATOM 578 N N . ILE A 1 73 ? 13.57 8.109 13.781 1 98.69 73 ILE A N 1
ATOM 579 C CA . ILE A 1 73 ? 13.758 9.156 12.781 1 98.69 73 ILE A CA 1
ATOM 580 C C . ILE A 1 73 ? 13.031 10.422 13.219 1 98.69 73 ILE A C 1
ATOM 582 O O . ILE A 1 73 ? 13.5 11.539 12.961 1 98.69 73 ILE A O 1
ATOM 586 N N . THR A 1 74 ? 11.93 10.266 13.922 1 98.75 74 THR A N 1
ATOM 587 C CA . THR A 1 74 ? 11.258 11.43 14.5 1 98.75 74 THR A CA 1
ATOM 588 C C . THR A 1 74 ? 12.219 12.219 15.383 1 98.75 74 THR A C 1
ATOM 590 O O . THR A 1 74 ? 12.312 13.445 15.266 1 98.75 74 THR A O 1
ATOM 593 N N . LYS A 1 75 ? 12.93 11.516 16.234 1 98.62 75 LYS A N 1
ATOM 594 C CA . LYS A 1 75 ? 13.898 12.164 17.109 1 98.62 75 LYS A CA 1
ATOM 595 C C . LYS A 1 75 ? 14.977 12.883 16.297 1 98.62 75 LYS A C 1
ATOM 597 O O . LYS A 1 75 ? 15.336 14.016 16.609 1 98.62 75 LYS A O 1
ATOM 602 N N . GLN A 1 76 ? 15.43 12.242 15.305 1 98.56 76 GLN A N 1
ATOM 603 C CA . GLN A 1 76 ? 16.438 12.844 14.453 1 98.56 76 GLN A CA 1
ATOM 604 C C . GLN A 1 76 ? 15.906 14.094 13.758 1 98.56 76 GLN A C 1
ATOM 606 O O . GLN A 1 76 ? 16.594 15.109 13.68 1 98.56 76 GLN A O 1
ATOM 611 N N . GLN A 1 77 ? 14.68 14.055 13.281 1 98.38 77 GLN A N 1
ATOM 612 C CA . GLN A 1 77 ? 14.055 15.211 12.656 1 98.38 77 GLN A CA 1
ATOM 613 C C . GLN A 1 77 ? 14.016 16.406 13.617 1 98.38 77 GLN A C 1
ATOM 615 O O . GLN A 1 77 ? 14.094 17.547 13.188 1 98.38 77 GLN A O 1
ATOM 620 N N . LEU A 1 78 ? 13.93 16.062 14.883 1 98.62 78 LEU A N 1
ATOM 621 C CA . LEU A 1 78 ? 13.734 17.094 15.891 1 98.62 78 LEU A CA 1
ATOM 622 C C . LEU A 1 78 ? 15.07 17.531 16.5 1 98.62 78 LEU A C 1
ATOM 624 O O . LEU A 1 78 ? 15.102 18.328 17.438 1 98.62 78 LEU A O 1
ATOM 628 N N . GLY A 1 79 ? 16.172 17 16.047 1 98.25 79 GLY A N 1
ATOM 629 C CA . GLY A 1 79 ? 17.5 17.453 16.422 1 98.25 79 GLY A CA 1
ATOM 630 C C . GLY A 1 79 ? 18.172 16.562 17.438 1 98.25 79 GLY A C 1
ATOM 631 O O . GLY A 1 79 ? 19.25 16.875 17.938 1 98.25 79 GLY A O 1
ATOM 632 N N . TYR A 1 80 ? 17.516 15.461 17.734 1 98 80 TYR A N 1
ATOM 633 C CA . TYR A 1 80 ? 18.109 14.5 18.672 1 98 80 TYR A CA 1
ATOM 634 C C . TYR A 1 80 ? 18.906 13.438 17.922 1 98 80 TYR A C 1
ATOM 636 O O . TYR A 1 80 ? 18.656 13.172 16.75 1 98 80 TYR A O 1
ATOM 644 N N . ASP A 1 81 ? 19.938 12.836 18.594 1 96.94 81 ASP A N 1
ATOM 645 C CA . ASP A 1 81 ? 20.703 11.68 18.141 1 96.94 81 ASP A CA 1
ATOM 646 C C . ASP A 1 81 ? 21.344 11.945 16.781 1 96.94 81 ASP A C 1
ATOM 648 O O . ASP A 1 81 ? 21.328 11.094 15.891 1 96.94 81 ASP A O 1
ATOM 652 N N . LEU A 1 82 ? 21.781 13.172 16.547 1 98.06 82 LEU A N 1
ATOM 653 C CA . LEU A 1 82 ? 22.516 13.594 15.359 1 98.06 82 LEU A CA 1
ATOM 654 C C . LEU A 1 82 ? 23.969 13.891 15.688 1 98.06 82 LEU A C 1
ATOM 656 O O . LEU A 1 82 ? 24.25 14.781 16.5 1 98.06 82 LEU A O 1
ATOM 660 N N . PRO A 1 83 ? 24.891 13.258 15.117 1 96.19 83 PRO A N 1
ATOM 661 C CA . PRO A 1 83 ? 26.297 13.422 15.508 1 96.19 83 PRO A CA 1
ATOM 662 C C . PRO A 1 83 ? 26.844 14.805 15.156 1 96.19 83 PRO A C 1
ATOM 664 O O . PRO A 1 83 ? 27.75 15.297 15.828 1 96.19 83 PRO A O 1
ATOM 667 N N . ASN A 1 84 ? 26.391 15.438 14.164 1 94.44 84 ASN A N 1
ATOM 668 C CA . ASN A 1 84 ? 26.969 16.703 13.695 1 94.44 84 ASN A CA 1
ATOM 669 C C . ASN A 1 84 ? 25.984 17.859 13.859 1 94.44 84 ASN A C 1
ATOM 671 O O . ASN A 1 84 ? 25.938 18.75 13.016 1 94.44 84 ASN A O 1
ATOM 675 N N . TYR A 1 85 ? 25.156 17.766 14.836 1 97.06 85 TYR A N 1
ATOM 676 C CA . TYR A 1 85 ? 24.172 18.812 15.086 1 97.06 85 TYR A CA 1
ATOM 677 C C . TYR A 1 85 ? 24.078 19.125 16.578 1 97.06 85 TYR A C 1
ATOM 679 O O . TYR A 1 85 ? 23.75 18.25 17.375 1 97.06 85 TYR A O 1
ATOM 687 N N . GLU A 1 86 ? 24.375 20.359 16.953 1 94.31 86 GLU A N 1
ATOM 688 C CA . GLU A 1 86 ? 24.297 20.812 18.344 1 94.31 86 GLU A CA 1
ATOM 689 C C . GLU A 1 86 ? 23.328 21.969 18.5 1 94.31 86 GLU A C 1
ATOM 691 O O . GLU A 1 86 ? 23.391 22.703 19.484 1 94.31 86 GLU A O 1
ATOM 696 N N . GLY A 1 87 ? 22.469 22.094 17.578 1 94.62 87 GLY A N 1
ATOM 697 C CA . GLY A 1 87 ? 21.547 23.234 17.578 1 94.62 87 GLY A CA 1
ATOM 698 C C . GLY A 1 87 ? 20.312 23 18.422 1 94.62 87 GLY A C 1
ATOM 699 O O . GLY A 1 87 ? 20.328 22.172 19.344 1 94.62 87 GLY A O 1
ATOM 700 N N . ARG A 1 88 ? 19.375 23.75 18.172 1 94.81 88 ARG A N 1
ATOM 701 C CA . ARG A 1 88 ? 18.109 23.75 18.906 1 94.81 88 ARG A CA 1
ATOM 702 C C . ARG A 1 88 ? 17.359 22.438 18.688 1 94.81 88 ARG A C 1
ATOM 704 O O . ARG A 1 88 ? 17.375 21.891 17.594 1 94.81 88 ARG A O 1
ATOM 711 N N . LYS A 1 89 ? 16.734 21.906 19.781 1 97.62 89 LYS A N 1
ATOM 712 C CA . LYS A 1 89 ? 15.789 20.812 19.672 1 97.62 89 LYS A CA 1
ATOM 713 C C . LYS A 1 89 ? 14.375 21.328 19.422 1 97.62 89 LYS A C 1
ATOM 715 O O . LYS A 1 89 ? 13.969 22.344 20.016 1 97.62 89 LYS A O 1
ATOM 720 N N . TYR A 1 90 ? 13.789 20.797 18.531 1 98.06 90 TYR A N 1
ATOM 721 C CA . TYR A 1 90 ? 12.391 21.125 18.25 1 98.06 90 TYR A CA 1
ATOM 722 C C . TYR A 1 90 ? 11.461 20.094 18.891 1 98.06 90 TYR A C 1
ATOM 724 O O . TYR A 1 90 ? 11.898 19.016 19.297 1 98.06 90 TYR A O 1
ATOM 732 N N . ASP A 1 91 ? 10.133 20.406 19.047 1 98.5 91 ASP A N 1
ATOM 733 C CA . ASP A 1 91 ? 9.266 19.5 19.781 1 98.5 91 ASP A CA 1
ATOM 734 C C . ASP A 1 91 ? 7.875 19.438 19.172 1 98.5 91 ASP A C 1
ATOM 736 O O . ASP A 1 91 ? 6.918 19 19.812 1 98.5 91 ASP A O 1
ATOM 740 N N . SER A 1 92 ? 7.719 19.922 17.922 1 98.69 92 SER A N 1
ATOM 741 C CA . SER A 1 92 ? 6.434 19.969 17.25 1 98.69 92 SER A CA 1
ATOM 742 C C . SER A 1 92 ? 6.402 19 16.062 1 98.69 92 SER A C 1
ATOM 744 O O . SER A 1 92 ? 7.359 18.922 15.289 1 98.69 92 SER A O 1
ATOM 746 N N . ILE A 1 93 ? 5.238 18.234 15.953 1 98.81 93 ILE A N 1
ATOM 747 C CA . ILE A 1 93 ? 5.133 17.312 14.82 1 98.81 93 ILE A CA 1
ATOM 748 C C . ILE A 1 93 ? 3.748 17.438 14.188 1 98.81 93 ILE A C 1
ATOM 750 O O . ILE A 1 93 ? 2.811 17.922 14.82 1 98.81 93 ILE A O 1
ATOM 754 N N . VAL A 1 94 ? 3.713 17.094 12.93 1 98.38 94 VAL A N 1
ATOM 755 C CA . VAL A 1 94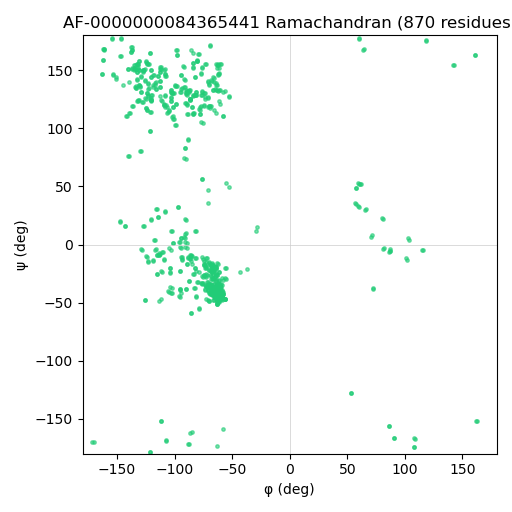 ? 2.467 16.812 12.219 1 98.38 94 VAL A CA 1
ATOM 756 C C . VAL A 1 94 ? 2.291 15.312 12.055 1 98.38 94 VAL A C 1
ATOM 758 O O . VAL A 1 94 ? 3.242 14.602 11.711 1 98.38 94 VAL A O 1
ATOM 761 N N . VAL A 1 95 ? 1.083 14.82 12.367 1 97.94 95 VAL A N 1
ATOM 762 C CA . VAL A 1 95 ? 0.738 13.43 12.117 1 97.94 95 VAL A CA 1
ATOM 763 C C . VAL A 1 95 ? -0.359 13.352 11.062 1 97.94 95 VAL A C 1
ATOM 765 O O . VAL A 1 95 ? -1.249 14.203 11.016 1 97.94 95 VAL A O 1
ATOM 768 N N . SER A 1 96 ? -0.264 12.305 10.25 1 96.38 96 SER A N 1
ATOM 769 C CA . SER A 1 96 ? -1.279 12.117 9.219 1 96.38 96 SER A CA 1
ATOM 770 C C . SER A 1 96 ? -2.377 11.172 9.688 1 96.38 96 SER A C 1
ATOM 772 O O . SER A 1 96 ? -3.465 11.133 9.109 1 96.38 96 SER A O 1
ATOM 774 N N . THR A 1 97 ? -2.023 10.344 10.68 1 96.06 97 THR A N 1
ATOM 775 C CA . THR A 1 97 ? -2.984 9.398 11.242 1 96.06 97 THR A CA 1
ATOM 776 C C . THR A 1 97 ? -2.99 9.469 12.766 1 96.06 97 THR A C 1
ATOM 778 O O . THR A 1 97 ? -2.004 9.891 13.375 1 96.06 97 THR A O 1
ATOM 781 N N . LEU A 1 98 ? -4.117 9.016 13.352 1 95.12 98 LEU A N 1
ATOM 782 C CA . LEU A 1 98 ? -4.211 8.969 14.805 1 95.12 98 LEU A CA 1
ATOM 783 C C . LEU A 1 98 ? -3.27 7.914 15.383 1 95.12 98 LEU A C 1
ATOM 785 O O . LEU A 1 98 ? -2.744 8.078 16.484 1 95.12 98 LEU A O 1
ATOM 789 N N . LYS A 1 99 ? -2.992 6.926 14.586 1 94.75 99 LYS A N 1
ATOM 790 C CA . LYS A 1 99 ? -2.045 5.895 15.008 1 94.75 99 LYS A CA 1
ATOM 791 C C . LYS A 1 99 ? -0.66 6.488 15.25 1 94.75 99 LYS A C 1
ATOM 793 O O . LYS A 1 99 ? 0.018 6.125 16.203 1 94.75 99 LYS A O 1
ATOM 798 N N . GLU A 1 100 ? -0.244 7.375 14.438 1 96.62 100 GLU A N 1
ATOM 799 C CA . GLU A 1 100 ? 1.037 8.055 14.617 1 96.62 100 GLU A CA 1
ATOM 800 C C . GLU A 1 100 ? 1.073 8.82 15.938 1 96.62 100 GLU A C 1
ATOM 802 O O . GLU A 1 100 ? 2.049 8.734 16.688 1 96.62 100 GLU A O 1
ATOM 807 N N . ALA A 1 101 ? 0.005 9.516 16.203 1 97.44 101 ALA A N 1
ATOM 808 C CA . ALA A 1 101 ? -0.079 10.297 17.438 1 97.44 101 ALA A CA 1
ATOM 809 C C . ALA A 1 101 ? -0.022 9.391 18.672 1 97.44 101 ALA A C 1
ATOM 811 O O . ALA A 1 101 ? 0.757 9.641 19.594 1 97.44 101 ALA A O 1
ATOM 812 N N . TYR A 1 102 ? -0.802 8.336 18.625 1 95.06 102 TYR A N 1
ATOM 813 C CA . TYR A 1 102 ? -0.829 7.41 19.75 1 95.06 102 TYR A CA 1
ATOM 814 C C . TYR A 1 102 ? 0.533 6.754 19.938 1 95.06 102 TYR A C 1
ATOM 816 O O . TYR A 1 102 ? 0.954 6.52 21.078 1 95.06 102 TYR A O 1
ATOM 824 N N . SER A 1 103 ? 1.191 6.457 18.844 1 95.06 103 SER A N 1
ATOM 825 C CA . SER A 1 103 ? 2.496 5.812 18.953 1 95.06 103 SER A CA 1
ATOM 826 C C . SER A 1 103 ? 3.506 6.715 19.641 1 95.06 103 SER A C 1
ATOM 828 O O . SER A 1 103 ? 4.289 6.25 20.484 1 95.06 103 SER A O 1
ATOM 830 N N . VAL A 1 104 ? 3.441 7.949 19.375 1 96.75 104 VAL A N 1
ATOM 831 C CA . VAL A 1 104 ? 4.359 8.922 19.969 1 96.75 104 VAL A CA 1
ATOM 832 C C . VAL A 1 104 ? 4.059 9.086 21.453 1 96.75 104 VAL A C 1
ATOM 834 O O . VAL A 1 104 ? 4.957 8.977 22.281 1 96.75 104 VAL A O 1
ATOM 837 N N . VAL A 1 105 ? 2.797 9.273 21.797 1 96.31 105 VAL A N 1
ATOM 838 C CA . VAL A 1 105 ? 2.463 9.562 23.188 1 96.31 105 VAL A CA 1
ATOM 839 C C . VAL A 1 105 ? 2.658 8.312 24.047 1 96.31 105 VAL A C 1
ATOM 841 O O . VAL A 1 105 ? 3.072 8.406 25.203 1 96.31 105 VAL A O 1
ATOM 844 N N . ASN A 1 106 ? 2.365 7.137 23.484 1 93.75 106 ASN A N 1
ATOM 845 C CA . ASN A 1 106 ? 2.586 5.895 24.219 1 93.75 106 ASN A CA 1
ATOM 846 C C . ASN A 1 106 ? 4.07 5.648 24.469 1 93.75 106 ASN A C 1
ATOM 848 O O . ASN A 1 106 ? 4.453 5.18 25.547 1 93.75 106 ASN A O 1
ATOM 852 N N . TYR A 1 107 ? 4.855 5.957 23.516 1 95.44 107 TYR A N 1
ATOM 853 C CA . TYR A 1 107 ? 6.297 5.824 23.703 1 95.44 107 TYR A CA 1
ATOM 854 C C . TYR A 1 107 ? 6.793 6.746 24.797 1 95.44 107 TYR A C 1
ATOM 856 O O . TYR A 1 107 ? 7.555 6.324 25.672 1 95.44 107 TYR A O 1
ATOM 864 N N . GLN A 1 108 ? 6.379 8.031 24.719 1 97.31 108 GLN A N 1
ATOM 865 C CA . GLN A 1 108 ? 6.805 8.992 25.719 1 97.31 108 GLN A CA 1
ATOM 866 C C . GLN A 1 108 ? 6.336 8.586 27.109 1 97.31 108 GLN A C 1
ATOM 868 O O . GLN A 1 108 ? 7.082 8.703 28.094 1 97.31 108 GLN A O 1
ATOM 873 N N . GLU A 1 109 ? 5.152 8.031 27.203 1 95.19 109 GLU A N 1
ATOM 874 C CA . GLU A 1 109 ? 4.617 7.57 28.484 1 95.19 109 GLU A CA 1
ATOM 875 C C . GLU A 1 109 ? 5.406 6.375 29.016 1 95.19 109 GLU A C 1
ATOM 877 O O . GLU A 1 109 ? 5.727 6.316 30.203 1 95.19 109 GLU A O 1
ATOM 882 N N . SER A 1 110 ? 5.719 5.461 28.141 1 94.12 110 SER A N 1
ATOM 883 C CA . SER A 1 110 ? 6.383 4.227 28.547 1 94.12 110 SER A CA 1
ATOM 884 C C . SER A 1 110 ? 7.84 4.48 28.906 1 94.12 110 SER A C 1
ATOM 886 O O . SER A 1 110 ? 8.398 3.799 29.781 1 94.12 110 SER A O 1
ATOM 888 N N . THR A 1 111 ? 8.453 5.477 28.344 1 96.12 111 THR A N 1
ATOM 889 C CA . THR A 1 111 ? 9.875 5.703 28.562 1 96.12 111 THR A CA 1
ATOM 890 C C . THR A 1 111 ? 10.102 6.855 29.531 1 96.12 111 THR A C 1
ATOM 892 O O . THR A 1 111 ? 11.188 6.988 30.109 1 96.12 111 THR A O 1
ATOM 895 N N . GLY A 1 112 ? 9.18 7.73 29.656 1 96.81 112 GLY A N 1
ATOM 896 C CA . GLY A 1 112 ? 9.336 8.93 30.453 1 96.81 112 GLY A CA 1
ATOM 897 C C . GLY A 1 112 ? 10.086 10.039 29.734 1 96.81 112 GLY A C 1
ATOM 898 O O . GLY A 1 112 ? 10.227 11.141 30.266 1 96.81 112 GLY A O 1
ATOM 899 N N . GLU A 1 113 ? 10.547 9.781 28.578 1 96.88 113 GLU A N 1
ATOM 900 C CA . GLU A 1 113 ? 11.242 10.773 27.766 1 96.88 113 GLU A CA 1
ATOM 901 C C . GLU A 1 113 ? 10.25 11.648 27 1 96.88 113 GLU A C 1
ATOM 903 O O . GLU A 1 113 ? 9.594 11.18 26.078 1 96.88 113 GLU A O 1
ATOM 908 N N . ILE A 1 114 ? 10.203 12.938 27.375 1 97.44 114 ILE A N 1
ATOM 909 C CA . ILE A 1 114 ? 9.297 13.859 26.703 1 97.44 114 ILE A CA 1
ATOM 910 C C . ILE A 1 114 ? 10.07 14.727 25.719 1 97.44 114 ILE A C 1
ATOM 912 O O . ILE A 1 114 ? 10.875 15.57 26.125 1 97.44 114 ILE A O 1
ATOM 916 N N . PHE A 1 115 ? 9.852 14.477 24.438 1 97.88 115 PHE A N 1
ATOM 917 C CA . PHE A 1 115 ? 10.562 15.258 23.438 1 97.88 115 PHE A CA 1
ATOM 918 C C . PHE A 1 115 ? 9.594 15.844 22.422 1 97.88 115 PHE A C 1
ATOM 920 O O . PHE A 1 115 ? 9.984 16.641 21.562 1 97.88 115 PHE A O 1
ATOM 927 N N . ILE A 1 116 ? 8.359 15.508 22.516 1 98.62 116 ILE A N 1
ATOM 928 C CA . ILE A 1 116 ? 7.301 16.109 21.703 1 98.62 116 ILE A CA 1
ATOM 929 C C . ILE A 1 116 ? 6.234 16.719 22.609 1 98.62 116 ILE A C 1
ATOM 931 O O . ILE A 1 116 ? 5.668 16.016 23.469 1 98.62 116 ILE A O 1
ATOM 935 N N . ASN A 1 117 ? 5.91 17.984 22.375 1 98.44 117 ASN A N 1
ATOM 936 C CA . ASN A 1 117 ? 4.941 18.688 23.203 1 98.44 117 ASN A CA 1
ATOM 937 C C . ASN A 1 117 ? 3.793 19.25 22.375 1 98.44 117 ASN A C 1
ATOM 939 O O . ASN A 1 117 ? 2.789 19.703 22.938 1 98.44 117 ASN A O 1
ATOM 943 N N . ASP A 1 118 ? 3.936 19.219 21.078 1 98.69 118 ASP A N 1
ATOM 944 C CA . ASP A 1 118 ? 2.965 19.859 20.188 1 98.69 118 ASP A CA 1
ATOM 945 C C . ASP A 1 118 ? 2.684 18.984 18.969 1 98.69 118 ASP A C 1
ATOM 947 O O . ASP A 1 118 ? 3.555 18.812 18.109 1 98.69 118 ASP A O 1
ATOM 951 N N . ILE A 1 119 ? 1.44 18.469 18.859 1 98.75 119 ILE A N 1
ATOM 952 C CA . ILE A 1 119 ? 1.051 17.609 17.75 1 98.75 119 ILE A CA 1
ATOM 953 C C . ILE A 1 119 ? -0.106 18.234 16.984 1 98.75 119 ILE A C 1
ATOM 955 O O . ILE A 1 119 ? -1.075 18.719 17.578 1 98.75 119 ILE A O 1
ATOM 959 N N . VAL A 1 120 ? 0.023 18.344 15.719 1 98.38 120 VAL A N 1
ATOM 960 C CA . VAL A 1 120 ? -1.078 18.75 14.852 1 98.38 120 VAL A CA 1
ATOM 961 C C . VAL A 1 120 ? -1.559 17.547 14.039 1 98.38 120 VAL A C 1
ATOM 963 O O . VAL A 1 120 ? -0.75 16.812 13.469 1 98.38 120 VAL A O 1
ATOM 966 N N . TYR A 1 121 ? -2.877 17.297 14.07 1 97.81 121 TYR A N 1
ATOM 967 C CA . TYR A 1 121 ? -3.463 16.328 13.148 1 97.81 121 TYR A CA 1
ATOM 968 C C . TYR A 1 121 ? -3.629 16.922 11.758 1 97.81 121 TYR A C 1
ATOM 970 O O . TYR A 1 121 ? -4.418 17.859 11.57 1 97.81 121 TYR A O 1
ATOM 978 N N . GLY A 1 122 ? -2.982 16.375 10.75 1 96.31 122 GLY A N 1
ATOM 979 C CA . GLY A 1 122 ? -2.727 17.016 9.469 1 96.31 122 GLY A CA 1
ATOM 980 C C . GLY A 1 122 ? -3.904 16.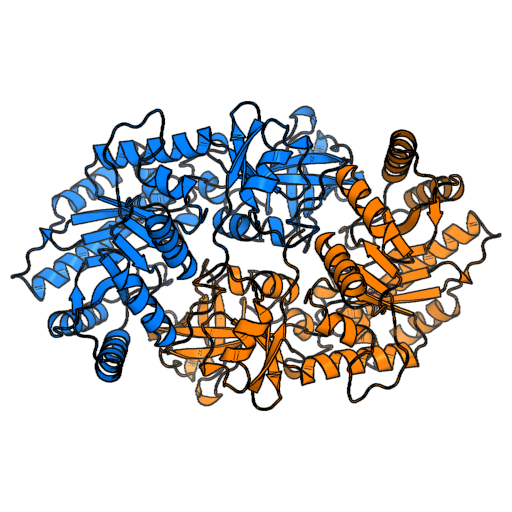938 8.516 1 96.31 122 GLY A C 1
ATOM 981 O O . GLY A 1 122 ? -3.758 17.188 7.316 1 96.31 122 GLY A O 1
ATOM 982 N N . LEU A 1 123 ? -5.098 16.531 8.984 1 96.69 123 LEU A N 1
ATOM 983 C CA . LEU A 1 123 ? -6.328 16.5 8.195 1 96.69 123 LEU A CA 1
ATOM 984 C C . LEU A 1 123 ? -7.434 17.281 8.898 1 96.69 123 LEU A C 1
ATOM 986 O O . LEU A 1 123 ? -7.551 17.234 10.125 1 96.69 123 LEU A O 1
ATOM 990 N N . PRO A 1 124 ? -8.219 18.016 8.094 1 98 124 PRO A N 1
ATOM 991 C CA . PRO A 1 124 ? -9.383 18.656 8.719 1 98 124 PRO A CA 1
ATOM 992 C C . PRO A 1 124 ? -10.516 17.672 9 1 98 124 PRO A C 1
ATOM 994 O O . PRO A 1 124 ? -11.648 17.891 8.562 1 98 124 PRO A O 1
ATOM 997 N N . ASN A 1 125 ? -10.203 16.641 9.734 1 97.44 125 ASN A N 1
ATOM 998 C CA . ASN A 1 125 ? -11.148 15.602 10.117 1 97.44 125 ASN A CA 1
ATOM 999 C C . ASN A 1 125 ? -11.688 15.828 11.531 1 97.44 125 ASN A C 1
ATOM 1001 O O . ASN A 1 125 ? -11.039 15.461 12.516 1 97.44 125 ASN A O 1
ATOM 1005 N N . ILE A 1 126 ? -12.953 16.344 11.539 1 95.38 126 ILE A N 1
ATOM 1006 C CA . ILE A 1 126 ? -13.578 16.688 12.812 1 95.38 126 ILE A CA 1
ATOM 1007 C C . ILE A 1 126 ? -14.781 15.773 13.062 1 95.38 126 ILE A C 1
ATOM 1009 O O . ILE A 1 126 ? -15.734 16.156 13.742 1 95.38 126 ILE A O 1
ATOM 1013 N N . ALA A 1 127 ? -14.773 14.633 12.461 1 92.69 127 ALA A N 1
ATOM 1014 C CA . ALA A 1 127 ? -15.844 13.68 12.695 1 92.69 127 ALA A CA 1
ATOM 1015 C C . ALA A 1 127 ? -15.852 13.203 14.148 1 92.69 127 ALA A C 1
ATOM 1017 O O . ALA A 1 127 ? -14.812 13.219 14.812 1 92.69 127 ALA A O 1
ATOM 1018 N N . GLU A 1 128 ? -16.969 12.781 14.609 1 88.56 128 GLU A N 1
ATOM 1019 C CA . GLU A 1 128 ? -17.172 12.461 16.016 1 88.56 128 GLU A CA 1
ATOM 1020 C C . GLU A 1 128 ? -16.203 11.375 16.484 1 88.56 128 GLU A C 1
ATOM 1022 O O . GLU A 1 128 ? -15.602 11.492 17.562 1 88.56 128 GLU A O 1
ATOM 1027 N N . ASP A 1 129 ? -16.062 10.359 15.75 1 86.94 129 ASP A N 1
ATOM 1028 C CA . ASP A 1 129 ? -15.172 9.273 16.141 1 86.94 129 ASP A CA 1
ATOM 1029 C C . ASP A 1 129 ? -13.727 9.766 16.25 1 86.94 129 ASP A C 1
ATOM 1031 O O . ASP A 1 129 ? -12.984 9.328 17.125 1 86.94 129 ASP A O 1
ATOM 1035 N N . THR A 1 130 ? -13.367 10.648 15.367 1 92.44 130 THR A N 1
ATOM 1036 C CA . THR A 1 130 ? -12.031 11.234 15.398 1 92.44 130 THR A CA 1
ATOM 1037 C C . THR A 1 130 ? -11.859 12.125 16.625 1 92.44 130 THR A C 1
ATOM 1039 O O . THR A 1 130 ? -10.82 12.078 17.297 1 92.44 130 THR A O 1
ATOM 1042 N N . LEU A 1 131 ? -12.891 12.859 16.938 1 93.5 131 LEU A N 1
ATOM 1043 C CA . LEU A 1 131 ? -12.812 13.812 18.047 1 93.5 131 LEU A CA 1
ATOM 1044 C C . LEU A 1 131 ? -12.656 13.086 19.375 1 93.5 131 LEU A C 1
ATOM 1046 O O . LEU A 1 131 ? -11.992 13.594 20.281 1 93.5 131 LEU A O 1
ATOM 1050 N N . PHE A 1 132 ? -13.172 11.906 19.469 1 90.56 132 PHE A N 1
ATOM 1051 C CA . PHE A 1 132 ? -12.984 11.109 20.672 1 90.56 132 PHE A CA 1
ATOM 1052 C C . PHE A 1 132 ? -11.516 10.766 20.875 1 90.56 132 PHE A C 1
ATOM 1054 O O . PHE A 1 132 ? -10.992 10.852 21.984 1 90.56 132 PHE A O 1
ATOM 1061 N N . HIS A 1 133 ? -10.906 10.359 19.797 1 92.38 133 HIS A N 1
ATOM 1062 C CA . HIS A 1 133 ? -9.484 10.055 19.859 1 92.38 133 HIS A CA 1
ATOM 1063 C C . HIS A 1 133 ? -8.672 11.297 20.219 1 92.38 133 HIS A C 1
ATOM 1065 O O . HIS A 1 133 ? -7.73 11.219 21.016 1 92.38 133 HIS A O 1
ATOM 1071 N N . ILE A 1 134 ? -9.094 12.367 19.641 1 94.12 134 ILE A N 1
ATOM 1072 C CA . ILE A 1 134 ? -8.344 13.602 19.844 1 94.12 134 ILE A CA 1
ATOM 1073 C C . ILE A 1 134 ? -8.477 14.055 21.297 1 94.12 134 ILE A C 1
ATOM 1075 O O . ILE A 1 134 ? -7.504 14.531 21.891 1 94.12 134 ILE A O 1
ATOM 1079 N N . LEU A 1 135 ? -9.641 13.891 21.859 1 92.69 135 LEU A N 1
ATOM 1080 C CA . LEU A 1 135 ? -9.852 14.219 23.266 1 92.69 135 LEU A CA 1
ATOM 1081 C C . LEU A 1 135 ? -8.922 13.391 24.156 1 92.69 135 LEU A C 1
ATOM 1083 O O . LEU A 1 135 ? -8.305 13.93 25.078 1 92.69 135 LEU A O 1
ATOM 1087 N N . GLU A 1 136 ? -8.789 12.133 23.859 1 91.88 136 GLU A N 1
ATOM 1088 C CA . GLU A 1 136 ? -7.922 11.25 24.625 1 91.88 136 GLU A CA 1
ATOM 1089 C C . GLU A 1 136 ? -6.453 11.625 24.438 1 91.88 136 GLU A C 1
ATOM 1091 O O . GLU A 1 136 ? -5.68 11.633 25.406 1 91.88 136 GLU A O 1
ATOM 1096 N N . LEU A 1 137 ? -6.098 11.969 23.234 1 94.62 137 LEU A N 1
ATOM 1097 C CA . LEU A 1 137 ? -4.727 12.336 22.906 1 94.62 137 LEU A CA 1
ATOM 1098 C C . LEU A 1 137 ? -4.348 13.664 23.562 1 94.62 137 LEU A C 1
ATOM 1100 O O . LEU A 1 137 ? -3.211 13.836 24 1 94.62 137 LEU A O 1
ATOM 1104 N N . SER A 1 138 ? -5.293 14.523 23.672 1 94.94 138 SER A N 1
ATOM 1105 C CA . SER A 1 138 ? -5.051 15.844 24.234 1 94.94 138 SER A CA 1
ATOM 1106 C C . SER A 1 138 ? -4.688 15.766 25.703 1 94.94 138 SER A C 1
ATOM 1108 O O . SER A 1 138 ? -4.062 16.672 26.25 1 94.94 138 SER A O 1
ATOM 1110 N N . LYS A 1 139 ? -5.004 14.672 26.359 1 94 139 LYS A N 1
ATOM 1111 C CA . LYS A 1 139 ? -4.672 14.461 27.766 1 94 139 LYS A CA 1
ATOM 1112 C C . LYS A 1 139 ? -3.23 13.984 27.922 1 94 139 LYS A C 1
ATOM 1114 O O . LYS A 1 139 ? -2.672 14.023 29.016 1 94 139 LYS A O 1
ATOM 1119 N N . LYS A 1 140 ? -2.652 13.625 26.828 1 95.31 140 LYS A N 1
ATOM 1120 C CA . LYS A 1 140 ? -1.373 12.922 26.922 1 95.31 140 LYS A CA 1
ATOM 1121 C C . LYS A 1 140 ? -0.241 13.781 26.359 1 95.31 140 LYS A C 1
ATOM 1123 O O . LYS A 1 140 ? 0.931 13.406 26.453 1 95.31 140 LYS A O 1
ATOM 1128 N N . VAL A 1 141 ? -0.533 14.906 25.734 1 97.38 141 VAL A N 1
ATOM 1129 C CA . VAL A 1 141 ? 0.462 15.82 25.188 1 97.38 141 VAL A CA 1
ATOM 1130 C C . VAL A 1 141 ? 0.103 17.266 25.562 1 97.38 141 VAL A C 1
ATOM 1132 O O . VAL A 1 141 ? -1.073 17.594 25.734 1 97.38 141 VAL A O 1
ATOM 1135 N N . LYS A 1 142 ? 1.069 18.109 25.688 1 97.44 142 LYS A N 1
ATOM 1136 C CA . LYS A 1 142 ? 0.84 19.484 26.141 1 97.44 142 LYS A CA 1
ATOM 1137 C C . LYS A 1 142 ? -0.091 20.219 25.188 1 97.44 142 LYS A C 1
ATOM 1139 O O . LYS A 1 142 ? -0.997 20.938 25.625 1 97.44 142 LYS A O 1
ATOM 1144 N N . HIS A 1 143 ? 0.142 20.078 23.875 1 98 143 HIS A N 1
ATOM 1145 C CA . HIS A 1 143 ? -0.701 20.703 22.875 1 98 143 HIS A CA 1
ATOM 1146 C C . HIS A 1 143 ? -1.104 19.703 21.781 1 98 143 HIS A C 1
ATOM 1148 O O . HIS A 1 143 ? -0.248 19.047 21.203 1 98 143 HIS A O 1
ATOM 1154 N N . PHE A 1 144 ? -2.369 19.578 21.594 1 98.12 144 PHE A N 1
ATOM 1155 C CA . PHE A 1 144 ? -2.91 18.875 20.422 1 98.12 144 PHE A CA 1
ATOM 1156 C C . PHE A 1 144 ? -3.797 19.797 19.594 1 98.12 144 PHE A C 1
ATOM 1158 O O . PHE A 1 144 ? -4.734 20.406 20.125 1 98.12 144 PHE A O 1
ATOM 1165 N N . ARG A 1 145 ? -3.502 19.953 18.344 1 98.06 145 ARG A N 1
ATOM 1166 C CA . ARG A 1 145 ? -4.148 20.984 17.531 1 98.06 145 ARG A CA 1
ATOM 1167 C C . ARG A 1 145 ? -4.887 20.359 16.359 1 98.06 145 ARG A C 1
ATOM 1169 O O . ARG A 1 145 ? -4.465 19.328 15.82 1 98.06 145 ARG A O 1
ATOM 1176 N N . LEU A 1 146 ? -5.969 21.062 15.953 1 97.81 146 LEU A N 1
ATOM 1177 C CA . LEU A 1 146 ? -6.824 20.609 14.859 1 97.81 146 LEU A CA 1
ATOM 1178 C C . LEU A 1 146 ? -6.703 21.531 13.656 1 97.81 146 LEU A C 1
ATOM 1180 O O . LEU A 1 146 ? -6.41 22.719 13.805 1 97.81 146 LEU A O 1
ATOM 1184 N N . LEU A 1 147 ? -6.922 20.938 12.484 1 98.25 147 LEU A N 1
ATOM 1185 C CA . LEU A 1 147 ? -7.129 21.734 11.281 1 98.25 147 LEU A CA 1
ATOM 1186 C C . LEU A 1 147 ? -8.617 21.875 10.984 1 98.25 147 LEU A C 1
ATOM 1188 O O . LEU A 1 147 ? -9.375 20.906 11.102 1 98.25 147 LEU A O 1
ATOM 1192 N N . ILE A 1 148 ? -9.047 23.031 10.633 1 98 148 ILE A N 1
ATOM 1193 C CA . ILE A 1 148 ? -10.383 23.234 10.094 1 98 148 ILE A CA 1
ATOM 1194 C C . ILE A 1 148 ? -10.312 24.062 8.82 1 98 148 ILE A C 1
ATOM 1196 O O . ILE A 1 148 ? -9.383 24.844 8.641 1 98 148 ILE A O 1
ATOM 1200 N N . ASP A 1 149 ? -11.258 23.844 7.918 1 98.06 149 ASP A N 1
ATOM 1201 C CA . ASP A 1 149 ? -11.266 24.609 6.676 1 98.06 149 ASP A CA 1
ATOM 1202 C C . ASP A 1 149 ? -12.688 24.844 6.18 1 98.06 149 ASP A C 1
ATOM 1204 O O . ASP A 1 149 ? -12.906 25.047 4.984 1 98.06 149 ASP A O 1
ATOM 1208 N N . ASN A 1 150 ? -13.617 24.688 7.141 1 97.12 150 ASN A N 1
ATOM 1209 C CA . ASN A 1 150 ? -15.039 24.859 6.82 1 97.12 150 ASN A CA 1
ATOM 1210 C C . ASN A 1 150 ? -15.828 25.344 8.031 1 97.12 150 ASN A C 1
ATOM 1212 O O . ASN A 1 150 ? -15.578 24.906 9.156 1 97.12 150 ASN A O 1
ATOM 1216 N N . VAL A 1 151 ? -16.844 26.219 7.766 1 96.5 151 VAL A N 1
ATOM 1217 C CA . VAL A 1 151 ? -17.641 26.766 8.852 1 96.5 151 VAL A CA 1
ATOM 1218 C C . VAL A 1 151 ? -18.422 25.641 9.539 1 96.5 151 VAL A C 1
ATOM 1220 O O . VAL A 1 151 ? -18.656 25.688 10.75 1 96.5 151 VAL A O 1
ATOM 1223 N N . GLU A 1 152 ? -18.75 24.562 8.797 1 96.44 152 GLU A N 1
ATOM 1224 C CA . GLU A 1 152 ? -19.5 23.438 9.352 1 96.44 152 GLU A CA 1
ATOM 1225 C C . GLU A 1 152 ? -18.672 22.703 10.414 1 96.44 152 GLU A C 1
ATOM 1227 O O . GLU A 1 152 ? -19.234 22.078 11.312 1 96.44 152 GLU A O 1
ATOM 1232 N N . HIS A 1 153 ? -17.391 22.797 10.297 1 97.81 153 HIS A N 1
ATOM 1233 C CA . HIS A 1 153 ? -16.531 22.188 11.305 1 97.81 153 HIS A CA 1
ATOM 1234 C C . HIS A 1 153 ? -16.797 22.781 12.688 1 97.81 153 HIS A C 1
ATOM 1236 O O . HIS A 1 153 ? -16.797 22.047 13.688 1 97.81 153 HIS A O 1
ATOM 1242 N N . ILE A 1 154 ? -17.062 24.047 12.719 1 96.81 154 ILE A N 1
ATOM 1243 C CA . ILE A 1 154 ? -17.297 24.75 13.977 1 96.81 154 ILE A CA 1
ATOM 1244 C C . ILE A 1 154 ? -18.594 24.266 14.609 1 96.81 154 ILE A C 1
ATOM 1246 O O . ILE A 1 154 ? -18.656 24.062 15.828 1 96.81 154 ILE A O 1
ATOM 1250 N N . LYS A 1 155 ? -19.562 24.016 13.781 1 95.06 155 LYS A N 1
ATOM 1251 C CA . LYS A 1 155 ? -20.828 23.516 14.266 1 95.06 155 LYS A CA 1
ATOM 1252 C C . LYS A 1 155 ? -20.672 22.109 14.852 1 95.06 155 LYS A C 1
ATOM 1254 O O . LYS A 1 155 ? -21.25 21.797 15.891 1 95.06 155 LYS A O 1
ATOM 1259 N N . ILE A 1 156 ? -19.891 21.344 14.242 1 95.62 156 ILE A N 1
ATOM 1260 C CA . ILE A 1 156 ? -19.672 19.969 14.664 1 95.62 156 ILE A CA 1
ATOM 1261 C C . ILE A 1 156 ? -18.922 19.953 15.992 1 95.62 156 ILE A C 1
ATOM 1263 O O . ILE A 1 156 ? -19.266 19.188 16.891 1 95.62 156 ILE A O 1
ATOM 1267 N N . LEU A 1 157 ? -17.969 20.812 16.125 1 96.62 157 LEU A N 1
ATOM 1268 C CA . LEU A 1 157 ? -17.188 20.906 17.359 1 96.62 157 LEU A CA 1
ATOM 1269 C C . LEU A 1 157 ? -18.078 21.344 18.516 1 96.62 157 LEU A C 1
ATOM 1271 O O . LEU A 1 157 ? -17.984 20.797 19.625 1 96.62 157 LEU A O 1
ATOM 1275 N N . LYS A 1 158 ? -18.953 22.281 18.234 1 94.94 158 LYS A N 1
ATOM 1276 C CA . LYS A 1 158 ? -19.891 22.734 19.266 1 94.94 158 LYS A CA 1
ATOM 1277 C C . LYS A 1 158 ? -20.797 21.609 19.719 1 94.94 158 LYS A C 1
ATOM 1279 O O . LYS A 1 158 ? -20.984 21.391 20.922 1 94.94 158 LYS A O 1
ATOM 1284 N N . ALA A 1 159 ? -21.328 20.938 18.766 1 95.06 159 ALA A N 1
ATOM 1285 C CA . ALA A 1 159 ? -22.219 19.828 19.094 1 95.06 159 ALA A CA 1
ATOM 1286 C C . ALA A 1 159 ? -21.516 18.766 19.922 1 95.06 159 ALA A C 1
ATOM 1288 O O . ALA A 1 159 ? -22.094 18.203 20.844 1 95.06 159 ALA A O 1
ATOM 1289 N N . PHE A 1 160 ? -20.328 18.484 19.562 1 95 160 PHE A N 1
ATOM 1290 C CA . PHE A 1 160 ? -19.516 17.5 20.297 1 95 160 PHE A CA 1
ATOM 1291 C C . PHE A 1 160 ? -19.266 17.969 21.719 1 95 160 PHE A C 1
ATOM 1293 O O . PHE A 1 160 ? -19.422 17.188 22.672 1 95 160 PHE A O 1
ATOM 1300 N N . ASN A 1 161 ? -18.891 19.219 21.891 1 95.38 161 ASN A N 1
ATOM 1301 C CA . ASN A 1 161 ? -18.641 19.781 23.219 1 95.38 161 ASN A CA 1
ATOM 1302 C C . ASN A 1 161 ? -19.875 19.688 24.109 1 95.38 161 ASN A C 1
ATOM 1304 O O . ASN A 1 161 ? -19.781 19.328 25.281 1 95.38 161 ASN A O 1
ATOM 1308 N N . ASP A 1 162 ? -20.969 20 23.516 1 94.81 162 ASP A N 1
ATOM 1309 C CA . ASP A 1 162 ? -22.234 19.953 24.25 1 94.81 162 ASP A CA 1
ATOM 1310 C C . ASP A 1 162 ? -22.562 18.531 24.688 1 94.81 162 ASP A C 1
ATOM 1312 O O . ASP A 1 162 ? -22.984 18.297 25.812 1 94.81 162 ASP A O 1
ATOM 1316 N N . LYS A 1 163 ? -22.312 17.656 23.797 1 93.69 163 LYS A N 1
ATOM 1317 C CA . LYS A 1 163 ? -22.672 16.266 24.031 1 93.69 163 LYS A CA 1
ATOM 1318 C C . LYS A 1 163 ? -21.766 15.633 25.094 1 93.69 163 LYS A C 1
ATOM 1320 O O . LYS A 1 163 ? -22.219 14.812 25.891 1 93.69 163 LYS A O 1
ATOM 1325 N N . TYR A 1 164 ? -20.531 16.031 25.125 1 91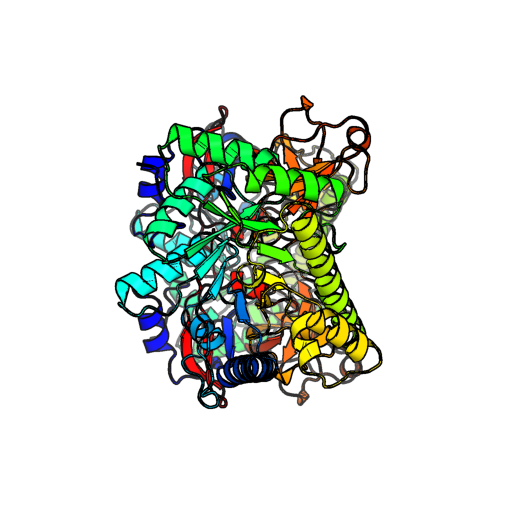.75 164 TYR A N 1
ATOM 1326 C CA . TYR A 1 164 ? -19.578 15.312 25.969 1 91.75 164 TYR A CA 1
ATOM 1327 C C . TYR A 1 164 ? -19.016 16.234 27.047 1 91.75 164 TYR A C 1
ATOM 1329 O O . TYR A 1 164 ? -18.062 15.859 27.75 1 91.75 164 TYR A O 1
ATOM 1337 N N . ASN A 1 165 ? -19.406 17.375 27.172 1 92.94 165 ASN A N 1
ATOM 1338 C CA . ASN A 1 165 ? -19.047 18.359 28.203 1 92.94 165 ASN A CA 1
ATOM 1339 C C . ASN A 1 165 ? -17.547 18.656 28.172 1 92.94 165 ASN A C 1
ATOM 1341 O O . ASN A 1 165 ? -16.875 18.562 29.203 1 92.94 165 ASN A O 1
ATOM 1345 N N . VAL A 1 166 ? -17.156 18.984 26.953 1 91.62 166 VAL A N 1
ATOM 1346 C CA . VAL A 1 166 ? -15.766 19.391 26.781 1 91.62 166 VAL A CA 1
ATOM 1347 C C . VAL A 1 166 ? -15.633 20.891 27.047 1 91.62 166 VAL A C 1
ATOM 1349 O O . VAL A 1 166 ? -16.266 21.703 26.375 1 91.62 166 VAL A O 1
ATOM 1352 N N . GLU A 1 167 ? -14.75 21.266 27.984 1 89.44 167 GLU A N 1
ATOM 1353 C CA . GLU A 1 167 ? -14.664 22.656 28.406 1 89.44 167 GLU A CA 1
ATOM 1354 C C . GLU A 1 167 ? -13.43 23.328 27.812 1 89.44 167 GLU A C 1
ATOM 1356 O O . GLU A 1 167 ? -13.484 24.5 27.422 1 89.44 167 GLU A O 1
ATOM 1361 N N . ALA A 1 168 ? -12.391 22.625 27.797 1 91.19 168 ALA A N 1
ATOM 1362 C CA . ALA A 1 168 ? -11.156 23.219 27.297 1 91.19 168 ALA A CA 1
ATOM 1363 C C . ALA A 1 168 ? -11.273 23.594 25.828 1 91.19 168 ALA A C 1
ATOM 1365 O O . ALA A 1 168 ? -11.867 22.844 25.031 1 91.19 168 ALA A O 1
ATOM 1366 N N . PRO A 1 169 ? -10.797 24.719 25.453 1 95.81 169 PRO A N 1
ATOM 1367 C CA . PRO A 1 169 ? -10.891 25.125 24.047 1 95.81 169 PRO A CA 1
ATOM 1368 C C . PRO A 1 169 ? -10.031 24.266 23.125 1 95.81 169 PRO A C 1
ATOM 1370 O O . PRO A 1 169 ? -8.922 23.859 23.5 1 95.81 169 PRO A O 1
ATOM 1373 N N . TRP A 1 170 ? -10.609 23.984 21.953 1 96.81 170 TRP A N 1
ATOM 1374 C CA . TRP A 1 170 ? -9.836 23.312 20.922 1 96.81 170 TRP A CA 1
ATOM 1375 C C . TRP A 1 170 ? -8.82 24.281 20.297 1 96.81 170 TRP A C 1
ATOM 1377 O O . TRP A 1 170 ? -9.164 25.391 19.922 1 96.81 170 TRP A O 1
ATOM 1387 N N . SER A 1 171 ? -7.555 23.938 20.25 1 97.75 171 SER A N 1
ATOM 1388 C CA . SER A 1 171 ? -6.547 24.719 19.531 1 97.75 171 SER A CA 1
ATOM 1389 C C . SER A 1 171 ? -6.633 24.469 18.016 1 97.75 171 SER A C 1
ATOM 1391 O O . SER A 1 171 ? -6.543 23.312 17.578 1 97.75 171 SER A O 1
ATOM 1393 N N . ILE A 1 172 ? -6.707 25.578 17.234 1 96.94 172 ILE A N 1
ATOM 1394 C CA . ILE A 1 172 ? -7.113 25.391 15.852 1 96.94 172 ILE A CA 1
ATOM 1395 C C . ILE A 1 172 ? -6.105 26.078 14.93 1 96.94 172 ILE A C 1
ATOM 1397 O O . ILE A 1 172 ? -5.68 27.203 15.188 1 96.94 172 ILE A O 1
ATOM 1401 N N . PHE A 1 173 ? -5.656 25.312 13.875 1 98.25 173 PHE A N 1
ATOM 1402 C CA . PHE A 1 173 ? -5.133 25.891 12.648 1 98.25 173 PHE A CA 1
ATOM 1403 C C . PHE A 1 173 ? -6.23 26.016 11.594 1 98.25 173 PHE A C 1
ATOM 1405 O O . PHE A 1 173 ? -7.012 25.078 11.398 1 98.25 173 PHE A O 1
ATOM 1412 N N . ILE A 1 174 ? -6.305 27.125 10.969 1 98.38 174 ILE A N 1
ATOM 1413 C CA . ILE A 1 174 ? -7.133 27.203 9.773 1 98.38 174 ILE A CA 1
ATOM 1414 C C . ILE A 1 174 ? -6.309 26.828 8.547 1 98.38 174 ILE A C 1
ATOM 1416 O O . ILE A 1 174 ? -5.273 27.438 8.273 1 98.38 174 ILE A O 1
ATOM 1420 N N . LYS A 1 175 ? -6.773 25.781 7.871 1 97.94 175 LYS A N 1
ATOM 1421 C CA . LYS A 1 175 ? -6.066 25.297 6.691 1 97.94 175 LYS A CA 1
ATOM 1422 C C . LYS A 1 175 ? -6.418 26.125 5.461 1 97.94 175 LYS A C 1
ATOM 1424 O O . LYS A 1 175 ? -7.594 26.359 5.176 1 97.94 175 LYS A O 1
ATOM 1429 N N . LEU A 1 176 ? -5.402 26.547 4.734 1 96.94 176 LEU A N 1
ATOM 1430 C CA . LEU A 1 176 ? -5.559 27.344 3.529 1 96.94 176 LEU A CA 1
ATOM 1431 C C . LEU A 1 176 ? -5.137 26.562 2.291 1 96.94 176 LEU A C 1
ATOM 1433 O O . LEU A 1 176 ? -4.398 25.594 2.393 1 96.94 176 LEU A O 1
ATOM 1437 N N . ASP A 1 177 ? -5.699 26.891 1.216 1 93.75 177 ASP A N 1
ATOM 1438 C CA . ASP A 1 177 ? -5.32 26.328 -0.074 1 93.75 177 ASP A CA 1
ATOM 1439 C C . ASP A 1 177 ? -4.559 27.344 -0.92 1 93.75 177 ASP A C 1
ATOM 1441 O O . ASP A 1 177 ? -5.105 28.375 -1.3 1 93.75 177 ASP A O 1
ATOM 1445 N N . ALA A 1 178 ? -3.336 27 -1.229 1 87.25 178 ALA A N 1
ATOM 1446 C CA . ALA A 1 178 ? -2.506 27.906 -2.018 1 87.25 178 ALA A CA 1
ATOM 1447 C C . ALA A 1 178 ? -2.654 27.641 -3.51 1 87.25 178 ALA A C 1
ATOM 1449 O O . ALA A 1 178 ? -1.716 27.844 -4.281 1 87.25 178 ALA A O 1
ATOM 1450 N N . GLY A 1 179 ? -3.754 27 -3.885 1 82.88 179 GLY A N 1
ATOM 1451 C CA . GLY A 1 179 ? -4.016 26.844 -5.309 1 82.88 179 GLY A CA 1
ATOM 1452 C C . GLY A 1 179 ? -4.008 25.406 -5.758 1 82.88 179 GLY A C 1
ATOM 1453 O O . GLY A 1 179 ? -4.348 25.094 -6.902 1 82.88 179 GLY A O 1
ATOM 1454 N N . THR A 1 180 ? -3.697 24.453 -4.965 1 79.5 180 THR A N 1
ATOM 1455 C CA . THR A 1 180 ? -3.559 23.062 -5.355 1 79.5 180 THR A CA 1
ATOM 1456 C C . THR A 1 180 ? -4.922 22.375 -5.402 1 79.5 180 THR A C 1
ATOM 1458 O O . THR A 1 180 ? -5.07 21.312 -6.027 1 79.5 180 THR A O 1
ATOM 1461 N N . ALA A 1 181 ? -5.863 22.938 -4.742 1 85.31 181 ALA A N 1
ATOM 1462 C CA . ALA A 1 181 ? -7.199 22.359 -4.625 1 85.31 181 ALA A CA 1
ATOM 1463 C C . ALA A 1 181 ? -7.145 20.984 -3.977 1 85.31 181 ALA A C 1
ATOM 1465 O O . ALA A 1 181 ? -7.855 20.062 -4.395 1 85.31 181 ALA A O 1
ATOM 1466 N N . ARG A 1 182 ? -6.238 20.766 -3.086 1 85.75 182 ARG A N 1
ATOM 1467 C CA . ARG A 1 182 ? -6.156 19.547 -2.295 1 85.75 182 ARG A CA 1
ATOM 1468 C C . ARG A 1 182 ? -7.039 19.625 -1.055 1 85.75 182 ARG A C 1
ATOM 1470 O O . ARG A 1 182 ? -7.934 18.812 -0.864 1 85.75 182 ARG A O 1
ATOM 1477 N N . ALA A 1 183 ? -6.727 20.656 -0.23 1 90.44 183 ALA A N 1
ATOM 1478 C CA . ALA A 1 183 ? -7.531 20.922 0.961 1 90.44 183 ALA A CA 1
ATOM 1479 C C . ALA A 1 183 ? -7.273 22.328 1.49 1 90.44 183 ALA A C 1
ATOM 1481 O O . ALA A 1 183 ? -6.164 22.844 1.369 1 90.44 183 ALA A O 1
ATOM 1482 N N . GLY A 1 184 ? -8.375 22.875 2.049 1 95.75 184 GLY A N 1
ATOM 1483 C CA . GLY A 1 184 ? -8.219 24.188 2.658 1 95.75 184 GLY A CA 1
ATOM 1484 C C . GLY A 1 184 ? -9.07 25.25 1.999 1 95.75 184 GLY A C 1
ATOM 1485 O O . GLY A 1 184 ? -9.672 25.016 0.948 1 95.75 184 GLY A O 1
ATOM 1486 N N . ILE A 1 185 ? -9.062 26.438 2.555 1 96.88 185 ILE A N 1
ATOM 1487 C CA . ILE A 1 185 ? -9.852 27.562 2.094 1 96.88 185 ILE A CA 1
ATOM 1488 C C . ILE A 1 185 ? -9.07 28.359 1.05 1 96.88 185 ILE A C 1
ATOM 1490 O O . ILE A 1 185 ? -7.926 28.75 1.292 1 96.88 185 ILE A O 1
ATOM 1494 N N . GLU A 1 186 ? -9.68 28.578 -0.024 1 92.75 186 GLU A N 1
ATOM 1495 C CA . GLU A 1 186 ? -9.047 29.344 -1.091 1 92.75 186 GLU A CA 1
ATOM 1496 C C . GLU A 1 186 ? -9.578 30.766 -1.139 1 92.75 186 GLU A C 1
ATOM 1498 O O . GLU A 1 186 ? -8.82 31.719 -1.316 1 92.75 186 GLU A O 1
ATOM 1503 N N . LYS A 1 187 ? -10.867 30.984 -0.901 1 92.94 187 LYS A N 1
ATOM 1504 C CA . LYS A 1 187 ? -11.555 32.25 -1.104 1 92.94 187 LYS A CA 1
ATOM 1505 C C . LYS A 1 187 ? -11.484 33.125 0.153 1 92.94 187 LYS A C 1
ATOM 1507 O O . LYS A 1 187 ? -11.898 32.688 1.231 1 92.94 187 LYS A O 1
ATOM 1512 N N . PRO A 1 188 ? -11.141 34.312 -0.012 1 94.44 188 PRO A N 1
ATOM 1513 C CA . PRO A 1 188 ? -11.031 35.219 1.143 1 94.44 188 PRO A CA 1
ATOM 1514 C C . PRO A 1 188 ? -12.359 35.406 1.87 1 94.44 188 PRO A C 1
ATOM 1516 O O . PRO A 1 188 ? -12.383 35.562 3.094 1 94.44 188 PRO A O 1
ATOM 1519 N N . GLN A 1 189 ? -13.461 35.406 1.136 1 95.38 189 GLN A N 1
ATOM 1520 C CA . GLN A 1 189 ? -14.773 35.594 1.759 1 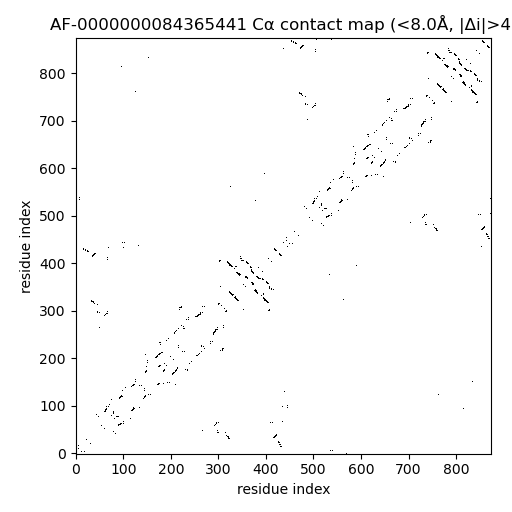95.38 189 GLN A CA 1
ATOM 1521 C C . GLN A 1 189 ? -15.109 34.438 2.695 1 95.38 189 GLN A C 1
ATOM 1523 O O . GLN A 1 189 ? -15.672 34.656 3.77 1 95.38 189 GLN A O 1
ATOM 1528 N N . VAL A 1 190 ? -14.711 33.281 2.266 1 95.88 190 VAL A N 1
ATOM 1529 C CA . VAL A 1 190 ? -14.938 32.094 3.09 1 95.88 190 VAL A CA 1
ATOM 1530 C C . VAL A 1 190 ? -14.047 32.156 4.332 1 95.88 190 VAL A C 1
ATOM 1532 O O . VAL A 1 190 ? -14.5 31.859 5.441 1 95.88 190 VAL A O 1
ATOM 1535 N N . LEU A 1 191 ? -12.82 32.562 4.102 1 97.5 191 LEU A N 1
ATOM 1536 C CA . LEU A 1 191 ? -11.891 32.688 5.215 1 97.5 191 LEU A CA 1
ATOM 1537 C C . LEU A 1 191 ? -12.398 33.688 6.242 1 97.5 191 LEU A C 1
ATOM 1539 O O . LEU A 1 191 ? -12.359 33.438 7.445 1 97.5 191 LEU A O 1
ATOM 1543 N N . SER A 1 192 ? -12.891 34.812 5.75 1 97.5 192 SER A N 1
ATOM 1544 C CA . SER A 1 192 ? -13.422 35.844 6.637 1 97.5 192 SER A CA 1
ATOM 1545 C C . SER A 1 192 ? -14.562 35.312 7.488 1 97.5 192 SER A C 1
ATOM 1547 O O . SER A 1 192 ? -14.641 35.594 8.688 1 97.5 192 SER A O 1
ATOM 1549 N N . HIS A 1 193 ? -15.375 34.562 6.859 1 97.25 193 HIS A N 1
ATOM 1550 C CA . HIS A 1 193 ? -16.516 33.969 7.559 1 97.25 193 HIS A CA 1
ATOM 1551 C C . HIS A 1 193 ? -16.062 33 8.625 1 97.25 193 HIS A C 1
ATOM 1553 O O . HIS A 1 193 ? -16.547 33.031 9.758 1 97.25 193 HIS A O 1
ATOM 1559 N N . VAL A 1 194 ? -15.125 32.125 8.32 1 97.62 194 VAL A N 1
ATOM 1560 C CA . VAL A 1 194 ? -14.602 31.141 9.258 1 97.62 194 VAL A CA 1
ATOM 1561 C C . VAL A 1 194 ? -13.891 31.844 10.414 1 97.62 194 VAL A C 1
ATOM 1563 O O . VAL A 1 194 ? -14.094 31.5 11.578 1 97.62 194 VAL A O 1
ATOM 1566 N N . LEU A 1 195 ? -13.125 32.844 10.086 1 97.69 195 LEU A N 1
ATOM 1567 C CA . LEU A 1 195 ? -12.398 33.625 11.102 1 97.69 195 LEU A CA 1
ATOM 1568 C C . LEU A 1 195 ? -13.359 34.25 12.094 1 97.69 195 LEU A C 1
ATOM 1570 O O . LEU A 1 195 ? -13.156 34.156 13.305 1 97.69 195 LEU A O 1
ATOM 1574 N N . SER A 1 196 ? -14.352 34.844 11.586 1 97.12 196 SER A N 1
ATOM 1575 C CA . SER A 1 196 ? -15.336 35.531 12.445 1 97.12 196 SER A CA 1
ATOM 1576 C C . SER A 1 196 ? -15.984 34.531 13.406 1 97.12 196 SER A C 1
ATOM 1578 O O . SER A 1 196 ? -16.172 34.844 14.586 1 97.12 196 SER A O 1
ATOM 1580 N N . LYS A 1 197 ? -16.281 33.344 12.898 1 96.69 197 LYS A N 1
ATOM 1581 C CA . LYS A 1 197 ? -16.922 32.312 13.727 1 96.69 197 LYS A CA 1
ATOM 1582 C C . LYS A 1 197 ? -15.938 31.766 14.758 1 96.69 197 LYS A C 1
ATOM 1584 O O . LYS A 1 197 ? -16.312 31.5 15.898 1 96.69 197 LYS A O 1
ATOM 1589 N N . VAL A 1 198 ? -14.719 31.578 14.383 1 97.12 198 VAL A N 1
ATOM 1590 C CA . VAL A 1 198 ? -13.703 31.047 15.289 1 97.12 198 VAL A CA 1
ATOM 1591 C C . VAL A 1 198 ? -13.469 32.031 16.422 1 97.12 198 VAL A C 1
ATOM 1593 O O . VAL A 1 198 ? -13.453 31.656 17.594 1 97.12 198 VAL A O 1
ATOM 1596 N N . LEU A 1 199 ? -13.352 33.312 16.109 1 96.31 199 LEU A N 1
ATOM 1597 C CA . LEU A 1 199 ? -12.977 34.344 17.062 1 96.31 199 LEU A CA 1
ATOM 1598 C C . LEU A 1 199 ? -14.133 34.656 18.031 1 96.31 199 LEU A C 1
ATOM 1600 O O . LEU A 1 199 ? -13.906 35.094 19.141 1 96.31 199 LEU A O 1
ATOM 1604 N N . SER A 1 200 ? -15.328 34.312 17.641 1 94.81 200 SER A N 1
ATOM 1605 C CA . SER A 1 200 ? -16.5 34.594 18.469 1 94.81 200 SER A CA 1
ATOM 1606 C C . SER A 1 200 ? -16.875 33.406 19.344 1 94.81 200 SER A C 1
ATOM 1608 O O . SER A 1 200 ? -17.828 33.469 20.109 1 94.81 200 SER A O 1
ATOM 1610 N N . ASN A 1 201 ? -16.172 32.344 19.203 1 94.25 201 ASN A N 1
ATOM 1611 C CA . ASN A 1 201 ? -16.469 31.125 19.953 1 94.25 201 ASN A CA 1
ATOM 1612 C C . ASN A 1 201 ? -15.445 30.859 21.047 1 94.25 201 ASN A C 1
ATOM 1614 O O . ASN A 1 201 ? -14.281 30.578 20.75 1 94.25 201 ASN A O 1
ATOM 1618 N N . PRO A 1 202 ? -15.852 30.797 22.281 1 92.56 202 PRO A N 1
ATOM 1619 C CA . PRO A 1 202 ? -14.906 30.656 23.375 1 92.56 202 PRO A CA 1
ATOM 1620 C C . PRO A 1 202 ? -14.32 29.25 23.484 1 92.56 202 PRO A C 1
ATOM 1622 O O . PRO A 1 202 ? -13.344 29.031 24.203 1 92.56 202 PRO A O 1
ATOM 1625 N N . TYR A 1 203 ? -14.891 28.312 22.844 1 94.38 203 TYR A N 1
ATOM 1626 C CA . TYR A 1 203 ? -14.383 26.953 22.938 1 94.38 203 TYR A CA 1
ATOM 1627 C C . TYR A 1 203 ? -13.352 26.672 21.844 1 94.38 203 TYR A C 1
ATOM 1629 O O . TYR A 1 203 ? -12.875 25.547 21.703 1 94.38 203 TYR A O 1
ATOM 1637 N N . LEU A 1 204 ? -13.109 27.719 21.094 1 96.88 204 LEU A N 1
ATOM 1638 C CA . LEU A 1 204 ? -12.07 27.625 20.062 1 96.88 204 LEU A CA 1
ATOM 1639 C C . LEU A 1 204 ? -10.953 28.625 20.328 1 96.88 204 LEU A C 1
ATOM 1641 O O . LEU A 1 204 ? -11.211 29.75 20.766 1 96.88 204 LEU A O 1
ATOM 1645 N N . SER A 1 205 ? -9.75 28.203 20.172 1 97.12 205 SER A N 1
ATOM 1646 C CA . SER A 1 205 ? -8.57 29.047 20.25 1 97.12 205 SER A CA 1
ATOM 1647 C C . SER A 1 205 ? -7.773 29.031 18.953 1 97.12 205 SER A C 1
ATOM 1649 O O . SER A 1 205 ? -7.223 28 18.578 1 97.12 205 SER A O 1
ATOM 1651 N N . LEU A 1 206 ? -7.723 30.141 18.297 1 98 206 LEU A N 1
ATOM 1652 C CA . LEU A 1 206 ? -6.977 30.219 17.047 1 98 206 LEU A CA 1
ATOM 1653 C C . LEU A 1 206 ? -5.473 30.156 17.297 1 98 206 LEU A C 1
ATOM 1655 O O . LEU A 1 206 ? -4.922 31.016 18 1 98 206 LEU A O 1
ATOM 1659 N N . TYR A 1 207 ? -4.836 29.156 16.781 1 98.19 207 TYR A N 1
ATOM 1660 C CA . TYR A 1 207 ? -3.385 29.031 16.875 1 98.19 207 TYR A CA 1
ATOM 1661 C C . TYR A 1 207 ? -2.705 29.703 15.688 1 98.19 207 TYR A C 1
ATOM 1663 O O . TYR A 1 207 ? -1.636 30.297 15.82 1 98.19 207 TYR A O 1
ATOM 1671 N N . GLY A 1 208 ? -3.332 29.547 14.523 1 98.44 208 GLY A N 1
ATOM 1672 C CA . GLY A 1 208 ? -2.777 30.188 13.344 1 98.44 208 GLY A CA 1
ATOM 1673 C C . GLY A 1 208 ? -3.307 29.609 12.039 1 98.44 208 GLY A C 1
ATOM 1674 O O . GLY A 1 208 ? -4.477 29.234 11.953 1 98.44 208 GLY A O 1
ATOM 1675 N N . PHE A 1 209 ? -2.439 29.703 10.969 1 98.19 209 PHE A N 1
ATOM 1676 C CA . PHE A 1 209 ? -2.799 29.25 9.633 1 98.19 209 PHE A CA 1
ATOM 1677 C C . PHE A 1 209 ? -1.835 28.172 9.148 1 98.19 209 PHE A C 1
ATOM 1679 O O . PHE A 1 209 ? -0.651 28.203 9.492 1 98.19 209 PHE A O 1
ATOM 1686 N N . TYR A 1 210 ? -2.395 27.219 8.406 1 97.5 210 TYR A N 1
ATOM 1687 C CA . TYR A 1 210 ? -1.617 26.109 7.875 1 97.5 210 TYR A CA 1
ATOM 1688 C C . TYR A 1 210 ? -1.787 26 6.363 1 97.5 210 TYR A C 1
ATOM 1690 O O . TYR A 1 210 ? -2.912 25.953 5.863 1 97.5 210 TYR A O 1
ATOM 1698 N N . VAL A 1 211 ? -0.683 26 5.699 1 94.19 211 VAL A N 1
ATOM 1699 C CA . VAL A 1 211 ? -0.741 25.859 4.25 1 94.19 211 VAL A CA 1
ATOM 1700 C C . VAL A 1 211 ? 0.296 24.828 3.785 1 94.19 211 VAL A C 1
ATOM 1702 O O . VAL A 1 211 ? 1.404 24.781 4.32 1 94.19 211 VAL A O 1
ATOM 1705 N N . HIS A 1 212 ? -0.117 23.969 2.885 1 87.31 212 HIS A N 1
ATOM 1706 C CA . HIS A 1 212 ? 0.746 22.953 2.283 1 87.31 212 HIS A CA 1
ATOM 1707 C C . HIS A 1 212 ? 0.669 23 0.761 1 87.31 212 HIS A C 1
ATOM 1709 O O . HIS A 1 212 ? -0.408 22.844 0.184 1 87.31 212 HIS A O 1
ATOM 1715 N N . ALA A 1 213 ? 1.829 23.188 0.151 1 77.81 213 ALA A N 1
ATOM 1716 C CA . ALA A 1 213 ? 1.871 23.219 -1.309 1 77.81 213 ALA A CA 1
ATOM 1717 C C . ALA A 1 213 ? 2.135 21.828 -1.882 1 77.81 213 ALA A C 1
ATOM 1719 O O . ALA A 1 213 ? 3.244 21.531 -2.338 1 77.81 213 ALA A O 1
ATOM 1720 N N . GLY A 1 214 ? 1.181 21.047 -2.016 1 74.25 214 GLY A N 1
ATOM 1721 C CA . GLY A 1 214 ? 1.311 19.688 -2.52 1 74.25 214 GLY A CA 1
ATOM 1722 C C . GLY A 1 214 ? 1.806 19.625 -3.953 1 74.25 214 GLY A C 1
ATOM 1723 O O . GLY A 1 214 ? 2.457 18.656 -4.352 1 74.25 214 GLY A O 1
ATOM 1724 N N . HIS A 1 215 ? 1.586 20.641 -4.742 1 74.69 215 HIS A N 1
ATOM 1725 C CA . HIS A 1 215 ? 1.963 20.703 -6.148 1 74.69 215 HIS A CA 1
ATOM 1726 C C . HIS A 1 215 ? 3.473 20.859 -6.309 1 74.69 215 HIS A C 1
ATOM 1728 O O . HIS A 1 215 ? 4.008 20.672 -7.406 1 74.69 215 HIS A O 1
ATOM 1734 N N . SER A 1 216 ? 4.051 21.125 -5.246 1 72.81 216 SER A N 1
ATOM 1735 C CA . SER A 1 216 ? 5.496 21.312 -5.305 1 72.81 216 SER A CA 1
ATOM 1736 C C . SER A 1 216 ? 6.211 20.016 -5.625 1 72.81 216 SER A C 1
ATOM 1738 O O . SER A 1 216 ? 7.359 20.016 -6.074 1 72.81 216 SER A O 1
ATOM 1740 N N . TYR A 1 217 ? 5.566 18.953 -5.477 1 73.31 217 TYR A N 1
ATOM 1741 C CA . TYR A 1 217 ? 6.16 17.641 -5.738 1 73.31 217 TYR A CA 1
ATOM 1742 C C . TYR A 1 217 ? 6.32 17.406 -7.234 1 73.31 217 TYR A C 1
ATOM 1744 O O . TYR A 1 217 ? 7.066 16.516 -7.652 1 73.31 217 TYR A O 1
ATOM 1752 N N . SER A 1 218 ? 5.656 18.141 -7.965 1 74.5 218 SER A N 1
ATOM 1753 C CA . SER A 1 218 ? 5.738 18.016 -9.414 1 74.5 218 SER A CA 1
ATOM 1754 C C . SER A 1 218 ? 6.762 19 -9.992 1 74.5 218 SER A C 1
ATOM 1756 O O . SER A 1 218 ? 6.875 19.125 -11.211 1 74.5 218 SER A O 1
ATOM 1758 N N . SER A 1 219 ? 7.441 19.672 -9.031 1 78.25 219 SER A N 1
ATOM 1759 C CA . SER A 1 219 ? 8.461 20.594 -9.492 1 78.25 219 SER A CA 1
ATOM 1760 C C . SER A 1 219 ? 9.57 19.875 -10.25 1 78.25 219 SER A C 1
ATOM 1762 O O . SER A 1 219 ? 9.938 18.75 -9.906 1 78.25 219 SER A O 1
ATOM 1764 N N . ASN A 1 220 ? 10.078 20.594 -11.227 1 79.12 220 ASN A N 1
ATOM 1765 C CA . ASN A 1 220 ? 11.094 19.984 -12.07 1 79.12 220 ASN A CA 1
ATOM 1766 C C . ASN A 1 220 ? 12.469 20.594 -11.82 1 79.12 220 ASN A C 1
ATOM 1768 O O . ASN A 1 220 ? 13.477 20.094 -12.336 1 79.12 220 ASN A O 1
ATOM 1772 N N . ASN A 1 221 ? 12.438 21.688 -11.125 1 79.44 221 ASN A N 1
ATOM 1773 C CA . ASN A 1 221 ? 13.695 22.344 -10.805 1 79.44 221 ASN A CA 1
ATOM 1774 C C . ASN A 1 221 ? 13.578 23.188 -9.531 1 79.44 221 ASN A C 1
ATOM 1776 O O . ASN A 1 221 ? 12.492 23.312 -8.969 1 79.44 221 ASN A O 1
ATOM 1780 N N . VAL A 1 222 ? 14.688 23.734 -9.172 1 78.69 222 VAL A N 1
ATOM 1781 C CA . VAL A 1 222 ? 14.789 24.453 -7.91 1 78.69 222 VAL A CA 1
ATOM 1782 C C . VAL A 1 222 ? 13.969 25.75 -7.988 1 78.69 222 VAL A C 1
ATOM 1784 O O . VAL A 1 222 ? 13.336 26.141 -7.008 1 78.69 222 VAL A O 1
ATOM 1787 N N . GLU A 1 223 ? 13.922 26.328 -9.094 1 78.88 223 GLU A N 1
ATOM 1788 C CA . GLU A 1 223 ? 13.203 27.578 -9.281 1 78.88 223 GLU A CA 1
ATOM 1789 C C . GLU A 1 223 ? 11.703 27.391 -9.07 1 78.88 223 GLU A C 1
ATOM 1791 O O . GLU A 1 223 ? 11.047 28.219 -8.438 1 78.88 223 GLU A O 1
ATOM 1796 N N . GLU A 1 224 ? 11.234 26.328 -9.594 1 80.69 224 GLU A N 1
ATOM 1797 C CA . GLU A 1 224 ? 9.812 26.016 -9.422 1 80.69 224 GLU A CA 1
ATOM 1798 C C . GLU A 1 224 ? 9.477 25.75 -7.961 1 80.69 224 GLU A C 1
ATOM 1800 O O . GLU A 1 224 ? 8.422 26.156 -7.477 1 80.69 224 GLU A O 1
ATOM 1805 N N . SER A 1 225 ? 10.352 25.109 -7.301 1 81.06 225 SER A N 1
ATOM 1806 C CA . SER A 1 225 ? 10.148 24.844 -5.879 1 81.06 225 SER A CA 1
ATOM 1807 C C . SER A 1 225 ? 10.125 26.141 -5.078 1 81.06 225 SER A C 1
ATOM 1809 O O . SER A 1 225 ? 9.312 26.297 -4.16 1 81.06 225 SER A O 1
ATOM 1811 N N . GLU A 1 226 ? 10.938 27.047 -5.426 1 80.69 226 GLU A N 1
ATOM 1812 C CA . GLU A 1 226 ? 10.984 28.344 -4.766 1 80.69 226 GLU A CA 1
ATOM 1813 C C . GLU A 1 226 ? 9.711 29.141 -5.02 1 80.69 226 GLU A C 1
ATOM 1815 O O . GLU A 1 226 ? 9.234 29.859 -4.137 1 80.69 226 GLU A O 1
ATOM 1820 N N . LYS A 1 227 ? 9.273 29.031 -6.203 1 82.75 227 LYS A N 1
ATOM 1821 C CA . LYS A 1 227 ? 8.023 29.703 -6.551 1 82.75 227 LYS A CA 1
ATOM 1822 C C . LYS A 1 227 ? 6.867 29.188 -5.703 1 82.75 227 LYS A C 1
ATOM 1824 O O . LYS A 1 227 ? 6.02 29.969 -5.262 1 82.75 227 LYS A O 1
ATOM 1829 N N . HIS A 1 228 ? 6.918 27.953 -5.5 1 85.12 228 HIS A N 1
ATOM 1830 C CA . HIS A 1 228 ? 5.875 27.359 -4.668 1 85.12 228 HIS A CA 1
ATOM 1831 C C . HIS A 1 228 ? 5.988 27.844 -3.223 1 85.12 228 HIS A C 1
ATOM 1833 O O . HIS A 1 228 ? 4.973 28.062 -2.557 1 85.12 228 HIS A O 1
ATOM 1839 N N . PHE A 1 229 ? 7.16 28 -2.805 1 85.44 229 PHE A N 1
ATOM 1840 C CA . PHE A 1 229 ? 7.367 28.516 -1.46 1 85.44 229 PHE A CA 1
ATOM 1841 C C . PHE A 1 229 ? 6.84 29.938 -1.347 1 85.44 229 PHE A C 1
ATOM 1843 O O . PHE A 1 229 ? 6.176 30.281 -0.368 1 85.44 229 PHE A O 1
ATOM 1850 N N . LEU A 1 230 ? 7.094 30.672 -2.311 1 85.69 230 LEU A N 1
ATOM 1851 C CA . LEU A 1 230 ? 6.609 32.062 -2.361 1 85.69 230 LEU A CA 1
ATOM 1852 C C . LEU A 1 230 ? 5.086 32.094 -2.342 1 85.69 230 LEU A C 1
ATOM 1854 O O . LEU A 1 230 ? 4.492 32.938 -1.669 1 85.69 230 LEU A O 1
ATOM 1858 N N . GLU A 1 231 ? 4.539 31.188 -3.043 1 87.56 231 GLU A N 1
ATOM 1859 C CA . GLU A 1 231 ? 3.08 31.125 -3.094 1 87.56 231 GLU A CA 1
ATOM 1860 C C . GLU A 1 231 ? 2.496 30.797 -1.723 1 87.56 231 GLU A C 1
ATOM 1862 O O . GLU A 1 231 ? 1.469 31.359 -1.331 1 87.56 231 GLU A O 1
ATOM 1867 N N . GLU A 1 232 ? 3.139 29.938 -1.048 1 89.69 232 GLU A N 1
ATOM 1868 C CA . GLU A 1 232 ? 2.701 29.594 0.305 1 89.69 232 GLU A CA 1
ATOM 1869 C C . GLU A 1 232 ? 2.816 30.797 1.234 1 89.69 232 GLU A C 1
ATOM 1871 O O . GLU A 1 232 ? 1.897 31.094 2.006 1 89.69 232 GLU A O 1
ATOM 1876 N N . LEU A 1 233 ? 3.9 31.484 1.107 1 90.56 233 LEU A N 1
ATOM 1877 C CA . LEU A 1 233 ? 4.145 32.656 1.958 1 90.56 233 LEU A CA 1
ATOM 1878 C C . LEU A 1 233 ? 3.135 33.75 1.675 1 90.56 233 LEU A C 1
ATOM 1880 O O . LEU A 1 233 ? 2.646 34.406 2.602 1 90.56 233 LEU A O 1
ATOM 1884 N N . GLN A 1 234 ? 2.861 33.938 0.448 1 92.19 234 GLN A N 1
ATOM 1885 C CA . GLN A 1 234 ? 1.866 34.938 0.08 1 92.19 234 GLN A CA 1
ATOM 1886 C C . GLN A 1 234 ? 0.493 34.562 0.64 1 92.19 234 GLN A C 1
ATOM 1888 O O . GLN A 1 234 ? -0.228 35.438 1.134 1 92.19 234 GLN A O 1
ATOM 1893 N N . CYS A 1 235 ? 0.204 33.312 0.527 1 93.75 235 CYS A N 1
ATOM 1894 C CA . CYS A 1 235 ? -1.083 32.812 1.003 1 93.75 235 CYS A CA 1
ATOM 1895 C C . CYS A 1 235 ? -1.262 33.094 2.488 1 93.75 235 CYS A C 1
ATOM 1897 O O . CYS A 1 235 ? -2.289 33.656 2.902 1 93.75 235 CYS A O 1
ATOM 1899 N N . VAL A 1 236 ? -0.271 32.844 3.268 1 94.69 236 VAL A N 1
ATOM 1900 C CA . VAL A 1 236 ? -0.393 33.031 4.711 1 94.69 236 VAL A CA 1
ATOM 1901 C C . VAL A 1 236 ? -0.309 34.5 5.047 1 94.69 236 VAL A C 1
ATOM 1903 O O . VAL A 1 236 ? -0.952 34.969 5.988 1 94.69 236 VAL A O 1
ATOM 1906 N N . SER A 1 237 ? 0.47 35.25 4.285 1 95.12 237 SER A N 1
ATOM 1907 C CA . SER A 1 237 ? 0.531 36.719 4.492 1 95.12 237 SER A CA 1
ATOM 1908 C C . SER A 1 237 ? -0.834 37.344 4.281 1 95.12 237 SER A C 1
ATOM 1910 O O . SER A 1 237 ? -1.257 38.188 5.082 1 95.12 237 SER A O 1
ATOM 1912 N N . ASP A 1 238 ? -1.471 36.938 3.26 1 95.94 238 ASP A N 1
ATOM 1913 C CA . ASP A 1 238 ? -2.809 37.438 2.975 1 95.94 238 ASP A CA 1
ATOM 1914 C C . ASP A 1 238 ? -3.781 37.094 4.098 1 95.94 238 ASP A C 1
ATOM 1916 O O . ASP A 1 238 ? -4.629 37.906 4.469 1 95.94 238 ASP A O 1
ATOM 1920 N N . ALA A 1 239 ? -3.652 35.906 4.578 1 97.19 239 ALA A N 1
ATOM 1921 C CA . ALA A 1 239 ? -4.523 35.469 5.66 1 97.19 239 ALA A CA 1
ATOM 1922 C C . ALA A 1 239 ? -4.289 36.281 6.93 1 97.19 239 ALA A C 1
ATOM 1924 O O . ALA A 1 239 ? -5.242 36.656 7.617 1 97.19 239 ALA A O 1
ATOM 1925 N N . VAL A 1 240 ? -3.061 36.562 7.23 1 97.31 240 VAL A N 1
ATOM 1926 C CA . VAL A 1 240 ? -2.707 37.344 8.406 1 97.31 240 VAL A CA 1
ATOM 1927 C C . VAL A 1 240 ? -3.246 38.781 8.266 1 97.31 240 VAL A C 1
ATOM 1929 O O . VAL A 1 240 ? -3.754 39.344 9.227 1 97.31 240 VAL A O 1
ATOM 1932 N N . ASN A 1 241 ? -3.148 39.312 7.078 1 96.5 241 ASN A N 1
ATOM 1933 C CA . ASN A 1 241 ? -3.695 40.656 6.828 1 96.5 241 ASN A CA 1
ATOM 1934 C C . ASN A 1 241 ? -5.203 40.688 7.059 1 96.5 241 ASN A C 1
ATOM 1936 O O . ASN A 1 241 ? -5.723 41.625 7.645 1 96.5 241 ASN A O 1
ATOM 1940 N N . LEU A 1 242 ? -5.816 39.688 6.594 1 97.19 242 LEU A N 1
ATOM 1941 C CA . LEU A 1 242 ? -7.258 39.594 6.793 1 97.19 242 LEU A CA 1
ATOM 1942 C C . LEU A 1 242 ? -7.594 39.469 8.281 1 97.19 242 LEU A C 1
ATOM 1944 O O . LEU A 1 242 ? -8.547 40.094 8.75 1 97.19 242 LEU A O 1
ATOM 1948 N N . LEU A 1 243 ? -6.863 38.688 8.969 1 97.81 243 LEU A N 1
ATOM 1949 C CA . LEU A 1 243 ? -7.047 38.531 10.414 1 97.81 243 LEU A CA 1
ATOM 1950 C C . LEU A 1 243 ? -6.875 39.875 11.117 1 97.81 243 LEU A C 1
ATOM 1952 O O . LEU A 1 243 ? -7.625 40.188 12.039 1 97.81 243 LEU A O 1
ATOM 1956 N N . GLU A 1 244 ? -5.91 40.625 10.695 1 96.81 244 GLU A N 1
ATOM 1957 C CA . GLU A 1 244 ? -5.641 41.938 11.281 1 96.81 244 GLU A CA 1
ATOM 1958 C C . GLU A 1 244 ? -6.828 42.875 11.094 1 96.81 244 GLU A C 1
ATOM 1960 O O . GLU A 1 244 ? -7.125 43.688 11.977 1 96.81 244 GLU A O 1
ATOM 1965 N N . GLN A 1 245 ? -7.453 42.781 10.016 1 96.5 245 GLN A N 1
ATOM 1966 C CA . GLN A 1 245 ? -8.633 43.594 9.742 1 96.5 245 GLN A CA 1
ATOM 1967 C C . GLN A 1 245 ? -9.797 43.188 10.641 1 96.5 245 GLN A C 1
ATOM 1969 O O . GLN A 1 245 ? -10.555 44.062 11.094 1 96.5 245 GLN A O 1
ATOM 1974 N N . ILE A 1 246 ? -9.922 41.969 10.883 1 96.12 246 ILE A N 1
ATOM 1975 C CA . ILE A 1 246 ? -11.055 41.438 11.633 1 96.12 246 ILE A CA 1
ATOM 1976 C C . ILE A 1 246 ? -10.805 41.594 13.133 1 96.12 246 ILE A C 1
ATOM 1978 O O . ILE A 1 246 ? -11.727 41.875 13.898 1 96.12 246 ILE A O 1
ATOM 1982 N N . ALA A 1 247 ? -9.555 41.406 13.516 1 96.44 247 ALA A N 1
ATOM 1983 C CA . ALA A 1 247 ? -9.188 41.438 14.93 1 96.44 247 ALA A CA 1
ATOM 1984 C C . ALA A 1 247 ? -7.852 42.156 15.133 1 96.44 247 ALA A C 1
ATOM 1986 O O . ALA A 1 247 ? -6.863 41.531 15.516 1 96.44 247 ALA A O 1
ATOM 1987 N N . PRO A 1 248 ? -7.816 43.406 15.07 1 95.06 248 PRO A N 1
ATOM 1988 C CA . PRO A 1 248 ? -6.566 44.156 15.148 1 95.06 248 PRO A CA 1
ATOM 1989 C C . PRO A 1 248 ? -5.941 44.125 16.547 1 95.06 248 PRO A C 1
ATOM 1991 O O . PRO A 1 248 ? -4.754 44.438 16.688 1 95.06 248 PRO A O 1
ATOM 1994 N N . GLU A 1 249 ? -6.664 43.75 17.516 1 94.88 249 GLU A N 1
ATOM 1995 C CA . GLU A 1 249 ? -6.188 43.812 18.891 1 94.88 249 GLU A CA 1
ATOM 1996 C C . GLU A 1 249 ? -5.375 42.562 19.234 1 94.88 249 GLU A C 1
ATOM 1998 O O . GLU A 1 249 ? -4.711 42.5 20.281 1 94.88 249 GLU A O 1
ATOM 2003 N N . LEU A 1 250 ? -5.391 41.594 18.391 1 94.69 250 LEU A N 1
ATOM 2004 C CA . LEU A 1 250 ? -4.676 40.344 18.641 1 94.69 250 LEU A CA 1
ATOM 2005 C C . LEU A 1 250 ? -3.17 40.562 18.672 1 94.69 250 LEU A C 1
ATOM 2007 O O . LEU A 1 250 ? -2.66 41.469 17.984 1 94.69 250 LEU A O 1
ATOM 2011 N N . ASN A 1 251 ? -2.541 39.812 19.562 1 96.25 251 ASN A N 1
ATOM 2012 C CA . ASN A 1 251 ? -1.086 39.719 19.469 1 96.25 251 ASN A CA 1
ATOM 2013 C C . ASN A 1 251 ? -0.642 38.812 18.328 1 96.25 251 ASN A C 1
ATOM 2015 O O . ASN A 1 251 ? -0.607 37.594 18.5 1 96.25 251 ASN A O 1
ATOM 2019 N N . PHE A 1 252 ? -0.203 39.344 17.328 1 96.25 252 PHE A N 1
ATOM 2020 C CA . PHE A 1 252 ? 0.059 38.594 16.094 1 96.25 252 PHE A CA 1
ATOM 2021 C C . PHE A 1 252 ? 1.313 37.75 16.25 1 96.25 252 PHE A C 1
ATOM 2023 O O . PHE A 1 252 ? 1.521 36.781 15.477 1 96.25 252 PHE A O 1
ATOM 2030 N N . LYS A 1 253 ? 2.127 38.062 17.219 1 94.25 253 LYS A N 1
ATOM 2031 C CA . LYS A 1 253 ? 3.301 37.25 17.469 1 94.25 253 LYS A CA 1
ATOM 2032 C C . LYS A 1 253 ? 2.9 35.875 18 1 94.25 253 LYS A C 1
ATOM 2034 O O . LYS A 1 253 ? 3.67 34.906 17.891 1 94.25 253 LYS A O 1
ATOM 2039 N N . ASP A 1 254 ? 1.696 35.781 18.484 1 95.94 254 ASP A N 1
ATOM 2040 C CA . ASP A 1 254 ? 1.188 34.531 19.016 1 95.94 254 ASP A CA 1
ATOM 2041 C C . ASP A 1 254 ? 0.538 33.688 17.906 1 95.94 254 ASP A C 1
ATOM 2043 O O . ASP A 1 254 ? 0.233 32.531 18.109 1 95.94 254 ASP A O 1
ATOM 2047 N N . ILE A 1 255 ? 0.341 34.281 16.781 1 97.81 255 ILE A N 1
ATOM 2048 C CA . ILE A 1 255 ? -0.231 33.594 15.633 1 97.81 255 ILE A CA 1
ATOM 2049 C C . ILE A 1 255 ? 0.877 32.906 14.844 1 97.81 255 ILE A C 1
ATOM 2051 O O . ILE A 1 255 ? 1.869 33.531 14.469 1 97.81 255 ILE A O 1
ATOM 2055 N N . VAL A 1 256 ? 0.702 31.609 14.656 1 98.19 256 VAL A N 1
ATOM 2056 C CA . VAL A 1 256 ? 1.703 30.828 13.93 1 98.19 256 VAL A CA 1
ATOM 2057 C C . VAL A 1 256 ? 1.214 30.547 12.516 1 98.19 256 VAL A C 1
ATOM 2059 O O . VAL A 1 256 ? 0.084 30.094 12.32 1 98.19 256 VAL A O 1
ATOM 2062 N N . VAL A 1 257 ? 2.012 30.891 11.547 1 97.69 257 VAL A N 1
ATOM 2063 C CA . VAL A 1 257 ? 1.74 30.5 10.164 1 97.69 257 VAL A CA 1
ATOM 2064 C C . VAL A 1 257 ? 2.701 29.391 9.742 1 97.69 257 VAL A C 1
ATOM 2066 O O . VAL A 1 257 ? 3.912 29.609 9.664 1 97.69 257 VAL A O 1
ATOM 2069 N N . SER A 1 258 ? 2.146 28.219 9.492 1 97.19 258 SER A N 1
ATOM 2070 C CA . SER A 1 258 ? 2.938 27.047 9.141 1 97.19 258 SER A CA 1
ATOM 2071 C C . SER A 1 258 ? 2.898 26.781 7.641 1 97.19 258 SER A C 1
ATOM 2073 O O . SER A 1 258 ? 1.829 26.562 7.074 1 97.19 258 SER A O 1
ATOM 2075 N N . VAL A 1 259 ? 4.109 26.844 7.023 1 92.62 259 VAL A N 1
ATOM 2076 C CA . VAL A 1 259 ? 4.215 26.641 5.582 1 92.62 259 VAL A CA 1
ATOM 2077 C C . VAL A 1 259 ? 5.242 25.547 5.297 1 92.62 259 VAL A C 1
ATOM 2079 O O . VAL A 1 259 ? 6.105 25.266 6.129 1 92.62 259 VAL A O 1
ATOM 2082 N N . GLY A 1 260 ? 4.953 24.875 4.172 1 87.81 260 GLY A N 1
ATOM 2083 C CA . GLY A 1 260 ? 6.074 24.047 3.771 1 87.81 260 GLY A CA 1
ATOM 2084 C C . GLY A 1 260 ? 5.652 22.703 3.195 1 87.81 260 GLY A C 1
ATOM 2085 O O . GLY A 1 260 ? 4.531 22.25 3.436 1 87.81 260 GLY A O 1
ATOM 2086 N N . ALA A 1 261 ? 6.523 22.234 2.418 1 78.81 261 ALA A N 1
ATOM 2087 C CA . ALA A 1 261 ? 6.656 20.906 1.833 1 78.81 261 ALA A CA 1
ATOM 2088 C C . ALA A 1 261 ? 8.125 20.516 1.662 1 78.81 261 ALA A C 1
ATOM 2090 O O . ALA A 1 261 ? 9.008 21.375 1.729 1 78.81 261 ALA A O 1
ATOM 2091 N N . THR A 1 262 ? 8.375 19.328 1.495 1 81.19 262 THR A N 1
ATOM 2092 C CA . THR A 1 262 ? 9.758 18.891 1.374 1 81.19 262 THR A CA 1
ATOM 2093 C C . THR A 1 262 ? 10.461 19.625 0.235 1 81.19 262 THR A C 1
ATOM 2095 O O . THR A 1 262 ? 11.516 20.234 0.436 1 81.19 262 THR A O 1
ATOM 2098 N N . PRO A 1 263 ? 9.883 19.734 -0.925 1 76.5 263 PRO A N 1
ATOM 2099 C CA . PRO A 1 263 ? 10.578 20.422 -2.008 1 76.5 263 PRO A CA 1
ATOM 2100 C C . PRO A 1 263 ? 10.805 21.906 -1.713 1 76.5 263 PRO A C 1
ATOM 2102 O O . PRO A 1 263 ? 11.867 22.453 -2.023 1 76.5 263 PRO A O 1
ATOM 2105 N N . THR A 1 264 ? 9.875 22.516 -1.066 1 75 264 THR A N 1
ATOM 2106 C CA . THR A 1 264 ? 9.992 23.953 -0.811 1 75 264 THR A CA 1
ATOM 2107 C C . THR A 1 264 ? 11.062 24.219 0.237 1 75 264 THR A C 1
ATOM 2109 O O . THR A 1 264 ? 11.797 25.203 0.135 1 75 264 THR A O 1
ATOM 2112 N N . LEU A 1 265 ? 11.195 23.328 1.103 1 76.88 265 LEU A N 1
ATOM 2113 C CA . LEU A 1 265 ? 12.211 23.531 2.137 1 76.88 265 LEU A CA 1
ATOM 2114 C C . LEU A 1 265 ? 13.609 23.266 1.583 1 76.88 265 LEU A C 1
ATOM 2116 O O . LEU A 1 265 ? 14.57 23.922 1.99 1 76.88 265 LEU A O 1
ATOM 2120 N N . HIS A 1 266 ? 13.672 22.375 0.704 1 76.62 266 HIS A N 1
ATOM 2121 C CA . HIS A 1 266 ? 14.961 22.109 0.071 1 76.62 266 HIS A CA 1
ATOM 2122 C C . HIS A 1 266 ? 15.438 23.312 -0.729 1 76.62 266 HIS A C 1
ATOM 2124 O O . HIS A 1 266 ? 16.641 23.531 -0.85 1 76.62 266 HIS A O 1
ATOM 2130 N N . SER A 1 267 ? 14.523 24.031 -1.234 1 74.19 267 SER A N 1
ATOM 2131 C CA . SER A 1 267 ? 14.875 25.203 -2.035 1 74.19 267 SER A CA 1
ATOM 2132 C C . SER A 1 267 ? 15.523 26.281 -1.179 1 74.19 267 SER A C 1
ATOM 2134 O O . SER A 1 267 ? 16.25 27.141 -1.695 1 74.19 267 SER A O 1
ATOM 2136 N N . LEU A 1 268 ? 15.242 26.234 0.101 1 70.56 268 LEU A N 1
ATOM 2137 C CA . LEU A 1 268 ? 15.852 27.188 1.023 1 70.56 268 LEU A CA 1
ATOM 2138 C C . LEU A 1 268 ? 17.359 26.953 1.125 1 70.56 268 LEU A C 1
ATOM 2140 O O . LEU A 1 268 ? 18.094 27.859 1.53 1 70.56 268 LEU A O 1
ATOM 2144 N N . GLU A 1 269 ? 17.719 25.75 0.802 1 65.06 269 GLU A N 1
ATOM 2145 C CA . GLU A 1 269 ? 19.125 25.391 0.918 1 65.06 269 GLU A CA 1
ATOM 2146 C C . GLU A 1 269 ? 19.953 26 -0.218 1 65.06 269 GLU A C 1
ATOM 2148 O O . GLU A 1 269 ? 21.156 26.156 -0.092 1 65.06 269 GLU A O 1
ATOM 2153 N N . HIS A 1 270 ? 19.266 26.188 -1.276 1 60.72 270 HIS A N 1
ATOM 2154 C CA . HIS A 1 270 ? 20 26.656 -2.449 1 60.72 270 HIS A CA 1
ATOM 2155 C C . HIS A 1 270 ? 20.078 28.172 -2.484 1 60.72 270 HIS A C 1
ATOM 2157 O O . HIS A 1 270 ? 19.109 28.859 -2.135 1 60.72 270 HIS A O 1
ATOM 2163 N N . ASP A 1 271 ? 21.172 28.734 -1.848 1 50.62 271 ASP A N 1
ATOM 2164 C CA . ASP A 1 271 ? 21.438 30.172 -1.887 1 50.62 271 ASP A CA 1
ATOM 2165 C C . ASP A 1 271 ? 20.875 30.797 -3.164 1 50.62 271 ASP A C 1
ATOM 2167 O O . ASP A 1 271 ? 21.484 31.703 -3.74 1 50.62 271 ASP A O 1
ATOM 2171 N N . LEU A 1 272 ? 20.062 30.141 -3.824 1 49.44 272 LEU A N 1
ATOM 2172 C CA . LEU A 1 272 ? 19.766 30.625 -5.168 1 49.44 272 LEU A CA 1
ATOM 2173 C C . LEU A 1 272 ? 18.938 31.906 -5.117 1 49.44 272 LEU A C 1
ATOM 2175 O O . LEU A 1 272 ? 17.703 31.844 -5.035 1 49.44 272 LEU A O 1
ATOM 2179 N N . TYR A 1 273 ? 19.359 32.781 -4.32 1 47.84 273 TYR A N 1
ATOM 2180 C CA . TYR A 1 273 ? 18.703 34.094 -4.27 1 47.84 273 TYR A CA 1
ATOM 2181 C C . TYR A 1 273 ? 18.625 34.719 -5.66 1 47.84 273 TYR A C 1
ATOM 2183 O O . TYR A 1 273 ? 19.484 35.5 -6.062 1 47.84 273 TYR A O 1
ATOM 2191 N N . THR A 1 274 ? 18.156 33.906 -6.527 1 50.59 274 THR A N 1
ATOM 2192 C CA . THR A 1 274 ? 17.797 34.719 -7.672 1 50.59 274 THR A CA 1
ATOM 2193 C C . THR A 1 274 ? 16.688 35.719 -7.305 1 50.59 274 THR A C 1
ATOM 2195 O O . THR A 1 274 ? 16.25 35.75 -6.152 1 50.59 274 THR A O 1
ATOM 2198 N N . GLY A 1 275 ? 16.156 36.438 -8.234 1 52.91 275 GLY A N 1
ATOM 2199 C CA . GLY A 1 275 ? 15.102 37.438 -8.188 1 52.91 275 GLY A CA 1
ATOM 2200 C C . GLY A 1 275 ? 13.992 37.094 -7.215 1 52.91 275 GLY A C 1
ATOM 2201 O O . GLY A 1 275 ? 13.445 37.969 -6.555 1 52.91 275 GLY A O 1
ATOM 2202 N N . THR A 1 276 ? 13.844 35.812 -6.848 1 62.16 276 THR A N 1
ATOM 2203 C CA . THR A 1 276 ? 12.766 35.406 -5.941 1 62.16 276 THR A CA 1
ATOM 2204 C C . THR A 1 276 ? 13.195 35.594 -4.488 1 62.16 276 THR A C 1
ATOM 2206 O O . THR A 1 276 ? 12.352 35.781 -3.607 1 62.16 276 THR A O 1
ATOM 2209 N N . SER A 1 277 ? 14.352 35.719 -4.293 1 67.12 277 SER A N 1
ATOM 2210 C CA . SER A 1 277 ? 14.875 35.812 -2.936 1 67.12 277 SER A CA 1
ATOM 2211 C C . SER A 1 277 ? 14.5 37.156 -2.293 1 67.12 277 SER A C 1
ATOM 2213 O O . SER A 1 277 ? 14.133 37.188 -1.116 1 67.12 277 SER A O 1
ATOM 2215 N N . LYS A 1 278 ? 14.469 38.219 -3.168 1 76.56 278 LYS A N 1
ATOM 2216 C CA . LYS A 1 278 ? 14.102 39.531 -2.611 1 76.56 278 LYS A CA 1
ATOM 2217 C C . LYS A 1 278 ? 12.633 39.562 -2.207 1 76.56 278 LYS A C 1
ATOM 2219 O O . LYS A 1 278 ? 12.281 40.125 -1.179 1 76.56 278 LYS A O 1
ATOM 2224 N N . LYS A 1 279 ? 11.977 39 -3.055 1 82.5 279 LYS A N 1
ATOM 2225 C CA . LYS A 1 279 ? 10.539 38.969 -2.773 1 82.5 279 LYS A CA 1
ATOM 2226 C C . LYS A 1 279 ? 10.25 38.219 -1.484 1 82.5 279 LYS A C 1
ATOM 2228 O O . LYS A 1 279 ? 9.391 38.625 -0.7 1 82.5 279 LYS A O 1
ATOM 2233 N N . ILE A 1 280 ? 10.867 37.094 -1.235 1 81.31 280 ILE A N 1
ATOM 2234 C CA . ILE A 1 280 ? 10.719 36.281 -0.042 1 81.31 280 ILE A CA 1
ATOM 2235 C C . ILE A 1 280 ? 11.164 37.062 1.188 1 81.31 280 ILE A C 1
ATOM 2237 O O . ILE A 1 280 ? 10.477 37.062 2.211 1 81.31 280 ILE A O 1
ATOM 2241 N N . GLU A 1 281 ? 12.227 37.719 1.001 1 80.62 281 GLU A N 1
ATOM 2242 C CA . GLU A 1 281 ? 12.742 38.562 2.094 1 80.62 281 GLU A CA 1
ATOM 2243 C C . GLU A 1 281 ? 11.75 39.656 2.471 1 80.62 281 GLU A C 1
ATOM 2245 O O . GLU A 1 281 ? 11.547 39.938 3.654 1 80.62 281 GLU A O 1
ATOM 2250 N N . ASP A 1 282 ? 11.234 40.188 1.441 1 85.88 282 ASP A N 1
ATOM 2251 C CA . ASP A 1 282 ? 10.273 41.25 1.666 1 85.88 282 ASP A CA 1
ATOM 2252 C C . ASP A 1 282 ? 9.031 40.75 2.393 1 85.88 282 ASP A C 1
ATOM 2254 O O . ASP A 1 282 ? 8.539 41.375 3.326 1 85.88 282 ASP A O 1
ATOM 2258 N N . LEU A 1 283 ? 8.562 39.656 1.972 1 86.88 283 LEU A N 1
ATOM 2259 C CA . LEU A 1 283 ? 7.383 39.062 2.592 1 86.88 283 LEU A CA 1
ATOM 2260 C C . LEU A 1 283 ? 7.66 38.719 4.047 1 86.88 283 LEU A C 1
ATOM 2262 O O . LEU A 1 283 ? 6.824 38.938 4.922 1 86.88 283 LEU A O 1
ATOM 2266 N N . LEU A 1 284 ? 8.773 38.219 4.234 1 87 284 LEU A N 1
ATOM 2267 C CA . LEU A 1 284 ? 9.133 37.781 5.574 1 87 284 LEU A CA 1
ATOM 2268 C C . LEU A 1 284 ? 9.328 38.969 6.512 1 87 284 LEU A C 1
ATOM 2270 O O . LEU A 1 284 ? 8.961 38.906 7.691 1 87 284 LEU A O 1
ATOM 2274 N N . SER A 1 285 ? 9.867 40.031 5.953 1 87.62 285 SER A N 1
ATOM 2275 C CA . SER A 1 285 ? 10.109 41.219 6.762 1 87.62 285 SER A CA 1
ATOM 2276 C C . SER A 1 285 ? 8.797 41.875 7.184 1 87.62 285 SER A C 1
ATOM 2278 O O . SER A 1 285 ? 8.734 42.531 8.227 1 87.62 285 SER A O 1
ATOM 2280 N N . ASN A 1 286 ? 7.809 41.594 6.457 1 90.44 286 ASN A N 1
ATOM 2281 C CA . ASN A 1 286 ? 6.531 42.25 6.723 1 90.44 286 ASN A CA 1
ATOM 2282 C C . ASN A 1 286 ? 5.547 41.312 7.41 1 90.44 286 ASN A C 1
ATOM 2284 O O . ASN A 1 286 ? 4.438 41.719 7.754 1 90.44 286 ASN A O 1
ATOM 2288 N N . LEU A 1 287 ? 5.977 40.125 7.57 1 92.38 287 LEU A N 1
ATOM 2289 C CA . LEU A 1 287 ? 5.098 39.156 8.203 1 92.38 287 LEU A CA 1
ATOM 2290 C C . LEU A 1 287 ? 5 39.406 9.703 1 92.38 287 LEU A C 1
ATOM 2292 O O . LEU A 1 287 ? 5.996 39.312 10.414 1 92.38 287 LEU A O 1
ATOM 2296 N N . LYS A 1 288 ? 3.832 39.656 10.195 1 92.94 288 LYS A N 1
ATOM 2297 C CA . LYS A 1 288 ? 3.615 40 11.602 1 92.94 288 LYS A CA 1
ATOM 2298 C C . LYS A 1 288 ? 3.508 38.719 12.453 1 92.94 288 LYS A C 1
ATOM 2300 O O . LYS A 1 288 ? 3.789 38.75 13.656 1 92.94 288 LYS A O 1
ATOM 2305 N N . ALA A 1 289 ? 3.119 37.656 11.844 1 96.25 289 ALA A N 1
ATOM 2306 C CA . ALA A 1 289 ? 2.932 36.406 12.555 1 96.25 289 ALA A CA 1
ATOM 2307 C C . ALA A 1 289 ? 4.246 35.625 12.664 1 96.25 289 ALA A C 1
ATOM 2309 O O . ALA A 1 289 ? 5.254 36.031 12.07 1 96.25 289 ALA A O 1
ATOM 2310 N N . THR A 1 290 ? 4.262 34.625 13.492 1 96.25 290 THR A N 1
ATOM 2311 C CA . THR A 1 290 ? 5.43 33.781 13.648 1 96.25 290 THR A CA 1
ATOM 2312 C C . THR A 1 290 ? 5.461 32.688 12.562 1 96.25 290 THR A C 1
ATOM 2314 O O . THR A 1 290 ? 4.484 31.969 12.375 1 96.25 290 THR A O 1
ATOM 2317 N N . LEU A 1 291 ? 6.586 32.594 11.898 1 94.94 291 LEU A N 1
ATOM 2318 C CA . LEU A 1 291 ? 6.715 31.641 10.789 1 94.94 291 LEU A CA 1
ATOM 2319 C C . LEU A 1 291 ? 7.211 30.297 11.281 1 94.94 291 LEU A C 1
ATOM 2321 O O . LEU A 1 291 ? 8.172 30.219 12.047 1 94.94 291 LEU A O 1
ATOM 2325 N N . GLU A 1 292 ? 6.551 29.25 10.898 1 96.88 292 GLU A N 1
ATOM 2326 C CA . GLU A 1 292 ? 6.934 27.859 11.062 1 96.88 292 GLU A CA 1
ATOM 2327 C C . GLU A 1 292 ? 7.016 27.141 9.719 1 96.88 292 GLU A C 1
ATOM 2329 O O . GLU A 1 292 ? 6.164 27.344 8.852 1 96.88 292 GLU A O 1
ATOM 2334 N N . VAL A 1 293 ? 8.086 26.375 9.547 1 94.69 293 VAL A N 1
ATOM 2335 C CA . VAL A 1 293 ? 8.172 25.547 8.352 1 94.69 293 VAL A CA 1
ATOM 2336 C C . VAL A 1 293 ? 7.973 24.078 8.727 1 94.69 293 VAL A C 1
ATOM 2338 O O . VAL A 1 293 ? 8.328 23.672 9.828 1 94.69 293 VAL A O 1
ATOM 2341 N N . HIS A 1 294 ? 7.332 23.359 7.84 1 96.12 294 HIS A N 1
ATOM 2342 C CA . HIS A 1 294 ? 7.121 21.938 8.086 1 96.12 294 HIS A CA 1
ATOM 2343 C C . HIS A 1 294 ? 7.473 21.109 6.863 1 96.12 294 HIS A C 1
ATOM 2345 O O . HIS A 1 294 ? 7.375 21.578 5.73 1 96.12 294 HIS A O 1
ATOM 2351 N N . ALA A 1 295 ? 7.941 19.906 7.066 1 93.88 295 ALA A N 1
ATOM 2352 C CA . ALA A 1 295 ? 8.289 18.953 6.016 1 93.88 295 ALA A CA 1
ATOM 2353 C C . ALA A 1 295 ? 8.383 17.531 6.574 1 93.88 295 ALA A C 1
ATOM 2355 O O . ALA A 1 295 ? 8.602 17.344 7.773 1 93.88 295 ALA A O 1
ATOM 2356 N N . GLY A 1 296 ? 8.25 16.547 5.668 1 93.88 296 GLY A N 1
ATOM 2357 C CA . GLY A 1 296 ? 8.242 15.18 6.137 1 93.88 296 GLY A CA 1
ATOM 2358 C C . GLY A 1 296 ? 9.273 14.305 5.441 1 93.88 296 GLY A C 1
ATOM 2359 O O . GLY A 1 296 ? 10.125 13.703 6.094 1 93.88 296 GLY A O 1
ATOM 2360 N N . ASN A 1 297 ? 9.367 14.336 4.16 1 95.69 297 ASN A N 1
ATOM 2361 C CA . ASN A 1 297 ? 10.133 13.375 3.371 1 95.69 297 ASN A CA 1
ATOM 2362 C C . ASN A 1 297 ? 11.57 13.852 3.158 1 95.69 297 ASN A C 1
ATOM 2364 O O . ASN A 1 297 ? 12.312 13.242 2.389 1 95.69 297 ASN A O 1
ATOM 2368 N N . TYR A 1 298 ? 11.992 14.891 3.818 1 94.88 298 TYR A N 1
ATOM 2369 C CA . TYR A 1 298 ? 13.328 15.445 3.602 1 94.88 298 TYR A CA 1
ATOM 2370 C C . TYR A 1 298 ? 14.398 14.539 4.184 1 94.88 298 TYR A C 1
ATOM 2372 O O . TYR A 1 298 ? 15.555 14.586 3.762 1 94.88 298 TYR A O 1
ATOM 2380 N N . GLY A 1 299 ? 14.055 13.758 5.199 1 96.12 299 GLY A N 1
ATOM 2381 C CA . GLY A 1 299 ? 15.016 12.852 5.805 1 96.12 299 GLY A CA 1
ATOM 2382 C C . GLY A 1 299 ? 15.344 11.656 4.93 1 96.12 299 GLY A C 1
ATOM 2383 O O . GLY A 1 299 ? 16.484 11.195 4.902 1 96.12 299 GLY A O 1
ATOM 2384 N N . LEU A 1 300 ? 14.391 11.156 4.223 1 98 300 LEU A N 1
ATOM 2385 C CA . LEU A 1 300 ? 14.555 9.93 3.451 1 98 300 LEU A CA 1
ATOM 2386 C C . LEU A 1 300 ? 14.742 10.242 1.97 1 98 300 LEU A C 1
ATOM 2388 O O . LEU A 1 300 ? 15.586 9.633 1.305 1 98 300 LEU A O 1
ATOM 2392 N N . CYS A 1 301 ? 13.977 11.172 1.462 1 97.25 301 CYS A N 1
ATOM 2393 C CA . CYS A 1 301 ? 13.961 11.547 0.052 1 97.25 301 CYS A CA 1
ATOM 2394 C C . CYS A 1 301 ? 13.578 10.352 -0.82 1 97.25 301 CYS A C 1
ATOM 2396 O O . CYS A 1 301 ? 13.203 9.297 -0.307 1 97.25 301 CYS A O 1
ATOM 2398 N N . ASP A 1 302 ? 13.461 10.562 -2.09 1 97.81 302 ASP A N 1
ATOM 2399 C CA . ASP A 1 302 ? 13.086 9.586 -3.107 1 97.81 302 ASP A CA 1
ATOM 2400 C C . ASP A 1 302 ? 13.289 10.148 -4.512 1 97.81 302 ASP A C 1
ATOM 2402 O O . ASP A 1 302 ? 13.906 11.203 -4.68 1 97.81 302 ASP A O 1
ATOM 2406 N N . LEU A 1 303 ? 12.805 9.453 -5.496 1 97.19 303 LEU A N 1
ATOM 2407 C CA . LEU A 1 303 ? 13.047 9.906 -6.859 1 97.19 303 LEU A CA 1
ATOM 2408 C C . LEU A 1 303 ? 12.188 11.117 -7.195 1 97.19 303 LEU A C 1
ATOM 2410 O O . LEU A 1 303 ? 12.539 11.922 -8.062 1 97.19 303 LEU A O 1
ATOM 2414 N N . GLN A 1 304 ? 11.062 11.266 -6.555 1 94.62 304 GLN A N 1
ATOM 2415 C CA . GLN A 1 304 ? 10.289 12.492 -6.711 1 94.62 304 GLN A CA 1
ATOM 2416 C C . GLN A 1 304 ? 11.078 13.703 -6.211 1 94.62 304 GLN A C 1
ATOM 2418 O O . GLN A 1 304 ? 11.117 14.742 -6.875 1 94.62 304 GLN A O 1
ATOM 2423 N N . GLN A 1 305 ? 11.672 13.523 -5.086 1 94.12 305 GLN A N 1
ATOM 2424 C CA . GLN A 1 305 ? 12.492 14.609 -4.543 1 94.12 305 GLN A CA 1
ATOM 2425 C C . GLN A 1 305 ? 13.695 14.883 -5.434 1 94.12 305 GLN A C 1
ATOM 2427 O O . GLN A 1 305 ? 14.055 16.047 -5.66 1 94.12 305 GLN A O 1
ATOM 2432 N N . VAL A 1 306 ? 14.328 13.844 -5.93 1 94.88 306 VAL A N 1
ATOM 2433 C CA . VAL A 1 306 ? 15.477 14 -6.824 1 94.88 306 VAL A CA 1
ATOM 2434 C C . VAL A 1 306 ? 15.047 14.742 -8.086 1 94.88 306 VAL A C 1
ATOM 2436 O O . VAL A 1 306 ? 15.805 15.562 -8.617 1 94.88 306 VAL A O 1
ATOM 2439 N N . SER A 1 307 ? 13.875 14.508 -8.508 1 93.19 307 SER A N 1
ATOM 2440 C CA . SER A 1 307 ? 13.352 15.125 -9.719 1 93.19 307 SER A CA 1
ATOM 2441 C C . SER A 1 307 ? 13.25 16.641 -9.57 1 93.19 307 SER A C 1
ATOM 2443 O O . SER A 1 307 ? 13.234 17.359 -10.57 1 93.19 307 SER A O 1
ATOM 2445 N N . THR A 1 308 ? 13.117 17.125 -8.352 1 88.31 308 THR A N 1
ATOM 2446 C CA . THR A 1 308 ? 13 18.562 -8.117 1 88.31 308 THR A CA 1
ATOM 2447 C C . THR A 1 308 ? 14.32 19.266 -8.398 1 88.31 308 THR A C 1
ATOM 2449 O O . THR A 1 308 ? 14.352 20.484 -8.57 1 88.31 308 THR A O 1
ATOM 2452 N N . GLY A 1 309 ? 15.414 18.453 -8.344 1 87.56 309 GLY A N 1
ATOM 2453 C CA . GLY A 1 309 ? 16.734 19.016 -8.555 1 87.56 309 GLY A CA 1
ATOM 2454 C C . GLY A 1 309 ? 17.359 19.562 -7.277 1 87.56 309 GLY A C 1
ATOM 2455 O O . GLY A 1 309 ? 18.531 19.969 -7.273 1 87.56 309 GLY A O 1
ATOM 2456 N N . CYS A 1 310 ? 16.641 19.547 -6.188 1 87.69 310 CYS A N 1
ATOM 2457 C CA . CYS A 1 310 ? 17.125 20.094 -4.93 1 87.69 310 CYS A CA 1
ATOM 2458 C C . CYS A 1 310 ? 18.031 19.109 -4.215 1 87.69 310 CYS A C 1
ATOM 2460 O O . CYS A 1 310 ? 18.828 19.5 -3.355 1 87.69 310 CYS A O 1
ATOM 2462 N N . VAL A 1 311 ? 17.875 17.828 -4.547 1 92.38 311 VAL A N 1
ATOM 2463 C CA . VAL A 1 311 ? 18.703 16.766 -3.982 1 92.38 311 VAL A CA 1
ATOM 2464 C C . VAL A 1 311 ? 19.109 15.781 -5.082 1 92.38 311 VAL A C 1
ATOM 2466 O O . VAL A 1 311 ? 18.625 15.875 -6.215 1 92.38 311 VAL A O 1
ATOM 2469 N N . ASN A 1 312 ? 20.016 14.953 -4.789 1 93.88 312 ASN A N 1
ATOM 2470 C CA . ASN A 1 312 ? 20.422 13.906 -5.719 1 93.88 312 ASN A CA 1
ATOM 2471 C C . ASN A 1 312 ? 20.25 12.516 -5.109 1 93.88 312 ASN A C 1
ATOM 2473 O O . ASN A 1 312 ? 19.781 12.383 -3.98 1 93.88 312 ASN A O 1
ATOM 2477 N N . THR A 1 313 ? 20.625 11.492 -5.875 1 95.5 313 THR A N 1
ATOM 2478 C CA . THR A 1 313 ? 20.375 10.125 -5.445 1 95.5 313 THR A CA 1
ATOM 2479 C C . THR A 1 313 ? 21.203 9.789 -4.203 1 95.5 313 THR A C 1
ATOM 2481 O O . THR A 1 313 ? 20.828 8.906 -3.428 1 95.5 313 THR A O 1
ATOM 2484 N N . GLY A 1 314 ? 22.234 10.484 -3.977 1 95.94 314 GLY A N 1
ATOM 2485 C CA . GLY A 1 314 ? 23.031 10.297 -2.783 1 95.94 314 GLY A CA 1
ATOM 2486 C C . GLY A 1 314 ? 22.344 10.742 -1.512 1 95.94 314 GLY A C 1
ATOM 2487 O O . GLY A 1 314 ? 22.719 10.336 -0.413 1 95.94 314 GLY A O 1
ATOM 2488 N N . ASN A 1 315 ? 21.281 11.539 -1.679 1 96.44 315 ASN A N 1
ATOM 2489 C CA . ASN A 1 315 ? 20.516 12.039 -0.544 1 96.44 315 ASN A CA 1
ATOM 2490 C C . ASN A 1 315 ? 19.359 11.094 -0.199 1 96.44 315 ASN A C 1
ATOM 2492 O O . ASN A 1 315 ? 18.625 11.344 0.757 1 96.44 315 ASN A O 1
ATOM 2496 N N .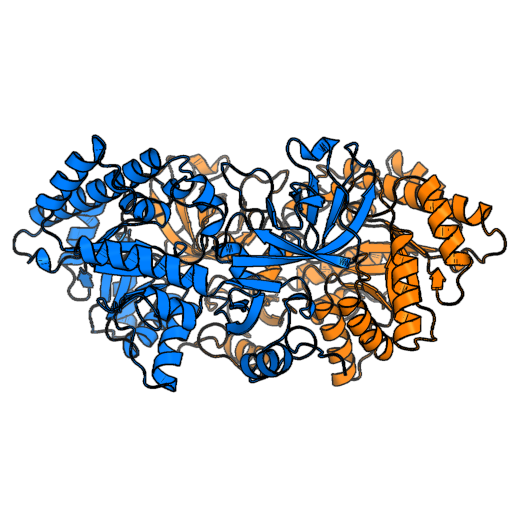 VAL A 1 316 ? 19.234 10.062 -0.978 1 98.19 316 VAL A N 1
ATOM 2497 C CA . VAL A 1 316 ? 18.141 9.141 -0.713 1 98.19 316 VAL A CA 1
ATOM 2498 C C . VAL A 1 316 ? 18.562 8.125 0.342 1 98.19 316 VAL A C 1
ATOM 2500 O O . VAL A 1 316 ? 19.484 7.34 0.122 1 98.19 316 VAL A O 1
ATOM 2503 N N . GLY A 1 317 ? 17.844 8.148 1.442 1 98.44 317 GLY A N 1
ATOM 2504 C CA . GLY A 1 317 ? 18.234 7.32 2.574 1 98.44 317 GLY A CA 1
ATOM 2505 C C . GLY A 1 317 ? 17.406 6.055 2.691 1 98.44 317 GLY A C 1
ATOM 2506 O O . GLY A 1 317 ? 17.609 5.25 3.6 1 98.44 317 GLY A O 1
ATOM 2507 N N . LEU A 1 318 ? 16.484 5.816 1.805 1 98.5 318 LEU A N 1
ATOM 2508 C CA . LEU A 1 318 ? 15.586 4.668 1.828 1 98.5 318 LEU A CA 1
ATOM 2509 C C . LEU A 1 318 ? 15.68 3.875 0.529 1 98.5 318 LEU A C 1
ATOM 2511 O O . LEU A 1 318 ? 15.648 4.453 -0.56 1 98.5 318 LEU A O 1
ATOM 2515 N N . HIS A 1 319 ? 15.844 2.535 0.662 1 98.62 319 HIS A N 1
ATOM 2516 C CA . HIS A 1 319 ? 15.898 1.639 -0.488 1 98.62 319 HIS A CA 1
ATOM 2517 C C . HIS A 1 319 ? 15.078 0.376 -0.238 1 98.62 319 HIS A C 1
ATOM 2519 O O . HIS A 1 319 ? 14.898 -0.036 0.911 1 98.62 319 HIS A O 1
ATOM 2525 N N . VAL A 1 320 ? 14.562 -0.2 -1.311 1 98.75 320 VAL A N 1
ATOM 2526 C CA . VAL A 1 320 ? 13.945 -1.521 -1.252 1 98.75 320 VAL A CA 1
ATOM 2527 C C . VAL A 1 320 ? 14.938 -2.576 -1.736 1 98.75 320 VAL A C 1
ATOM 2529 O O . VAL A 1 320 ? 15.492 -2.463 -2.834 1 98.75 320 VAL A O 1
ATOM 2532 N N . LEU A 1 321 ? 15.219 -3.51 -0.844 1 98.38 321 LEU A N 1
ATOM 2533 C CA . LEU A 1 321 ? 16.016 -4.668 -1.24 1 98.38 321 LEU A CA 1
ATOM 2534 C C . LEU A 1 321 ? 15.141 -5.715 -1.93 1 98.38 321 LEU A C 1
ATOM 2536 O O . LEU A 1 321 ? 14.078 -6.078 -1.419 1 98.38 321 LEU A O 1
ATOM 2540 N N . THR A 1 322 ? 15.555 -6.164 -3.111 1 98.31 322 THR A N 1
ATOM 2541 C CA . THR A 1 322 ? 14.82 -7.164 -3.877 1 98.31 322 THR A CA 1
ATOM 2542 C C . THR A 1 322 ? 15.781 -8.195 -4.477 1 98.31 322 THR A C 1
ATOM 2544 O O . THR A 1 322 ? 17 -8.031 -4.402 1 98.31 322 THR A O 1
ATOM 2547 N N . THR A 1 323 ? 15.25 -9.281 -4.93 1 98 323 THR A N 1
ATOM 2548 C CA . THR A 1 323 ? 16.047 -10.336 -5.543 1 98 323 THR A CA 1
ATOM 2549 C C . THR A 1 323 ? 15.664 -10.523 -7.012 1 98 323 THR A C 1
ATOM 2551 O O . THR A 1 323 ? 14.477 -10.5 -7.355 1 98 323 THR A O 1
ATOM 2554 N N . VAL A 1 324 ? 16.672 -10.609 -7.848 1 98.5 324 VAL A N 1
ATOM 2555 C CA . VAL A 1 324 ? 16.422 -11.055 -9.211 1 98.5 324 VAL A CA 1
ATOM 2556 C C . VAL A 1 324 ? 16.031 -12.531 -9.203 1 98.5 324 VAL A C 1
ATOM 2558 O O . VAL A 1 324 ? 16.844 -13.391 -8.828 1 98.5 324 VAL A O 1
ATOM 2561 N N . ILE A 1 325 ? 14.805 -12.82 -9.695 1 98.44 325 ILE A N 1
ATOM 2562 C CA . ILE A 1 325 ? 14.336 -14.18 -9.484 1 98.44 325 ILE A CA 1
ATOM 2563 C C . ILE A 1 325 ? 14.188 -14.891 -10.828 1 98.44 325 ILE A C 1
ATOM 2565 O O . ILE A 1 325 ? 13.977 -16.109 -10.883 1 98.44 325 ILE A O 1
ATOM 2569 N N . SER A 1 326 ? 14.305 -14.18 -11.914 1 98.44 326 SER A N 1
ATOM 2570 C CA . SER A 1 326 ? 14.359 -14.805 -13.227 1 98.44 326 SER A CA 1
ATOM 2571 C C . SER A 1 326 ? 14.938 -13.852 -14.266 1 98.44 326 SER A C 1
ATOM 2573 O O . SER A 1 326 ? 15.148 -12.672 -13.984 1 98.44 326 SER A O 1
ATOM 2575 N N . GLN A 1 327 ? 15.266 -14.422 -15.492 1 97.44 327 GLN A N 1
ATOM 2576 C CA . GLN A 1 327 ? 15.812 -13.695 -16.641 1 97.44 327 GLN A CA 1
ATOM 2577 C C . GLN A 1 327 ? 15.062 -14.055 -17.922 1 97.44 327 GLN A C 1
ATOM 2579 O O . GLN A 1 327 ? 14.68 -15.211 -18.109 1 97.44 327 GLN A O 1
ATOM 2584 N N . TYR A 1 328 ? 14.898 -13.055 -18.703 1 97.06 328 TYR A N 1
ATOM 2585 C CA . TYR A 1 328 ? 14.289 -13.25 -20.016 1 97.06 328 TYR A CA 1
ATOM 2586 C C . TYR A 1 328 ? 15.133 -12.602 -21.109 1 97.06 328 TYR A C 1
ATOM 2588 O O . TYR A 1 328 ? 14.797 -11.523 -21.609 1 97.06 328 TYR A O 1
ATOM 2596 N N . PRO A 1 329 ? 16.188 -13.328 -21.5 1 95.81 329 PRO A N 1
ATOM 2597 C CA . PRO A 1 329 ? 17.094 -12.789 -22.516 1 95.81 329 PRO A CA 1
ATOM 2598 C C . PRO A 1 329 ? 16.391 -12.422 -23.812 1 95.81 329 PRO A C 1
ATOM 2600 O O . PRO A 1 329 ? 15.531 -13.172 -24.297 1 95.81 329 PRO A O 1
ATOM 2603 N N . GLN A 1 330 ? 16.672 -11.227 -24.328 1 93.94 330 GLN A N 1
ATOM 2604 C CA . GLN A 1 330 ? 16.266 -10.734 -25.641 1 93.94 330 GLN A CA 1
ATOM 2605 C C . GLN A 1 330 ? 14.773 -10.453 -25.688 1 93.94 330 GLN A C 1
ATOM 2607 O O . GLN A 1 330 ? 14.211 -10.25 -26.766 1 93.94 330 GLN A O 1
ATOM 2612 N N . ARG A 1 331 ? 14.141 -10.555 -24.562 1 93.5 331 ARG A N 1
ATOM 2613 C CA . ARG A 1 331 ? 12.727 -10.195 -24.547 1 93.5 331 ARG A CA 1
ATOM 2614 C C . ARG A 1 331 ? 12.539 -8.688 -24.719 1 93.5 331 ARG A C 1
ATOM 2616 O O . ARG A 1 331 ? 13.031 -7.898 -23.906 1 93.5 331 ARG A O 1
ATOM 2623 N N . LYS A 1 332 ? 11.836 -8.25 -25.797 1 90.94 332 LYS A N 1
ATOM 2624 C CA . LYS A 1 332 ? 11.453 -6.875 -26.109 1 90.94 332 LYS A CA 1
ATOM 2625 C C . LYS A 1 332 ? 12.656 -6.051 -26.547 1 90.94 332 LYS A C 1
ATOM 2627 O O . LYS A 1 332 ? 12.539 -5.156 -27.391 1 90.94 332 LYS A O 1
ATOM 2632 N N . HIS A 1 333 ? 13.867 -6.242 -25.938 1 90.94 333 HIS A N 1
ATOM 2633 C CA . HIS A 1 333 ? 15.094 -5.559 -26.328 1 90.94 333 HIS A CA 1
ATOM 2634 C C . HIS A 1 333 ? 16.281 -6.516 -26.344 1 90.94 333 HIS A C 1
ATOM 2636 O O . HIS A 1 333 ? 16.188 -7.629 -25.812 1 90.94 333 HIS A O 1
ATOM 2642 N N . PRO A 1 334 ? 17.453 -6.09 -26.875 1 93.5 334 PRO A N 1
ATOM 2643 C CA . PRO A 1 334 ? 18.562 -7.008 -27.125 1 93.5 334 PRO A CA 1
ATOM 2644 C C . PRO A 1 334 ? 19.078 -7.66 -25.844 1 93.5 334 PRO A C 1
ATOM 2646 O O . PRO A 1 334 ? 19.453 -8.836 -25.844 1 93.5 334 PRO A O 1
ATOM 2649 N N . ILE A 1 335 ? 19.047 -6.965 -24.812 1 95.81 335 ILE A N 1
ATOM 2650 C CA . ILE A 1 335 ? 19.578 -7.496 -23.562 1 95.81 335 ILE A CA 1
ATOM 2651 C C . ILE A 1 335 ? 18.531 -8.398 -22.906 1 95.81 335 ILE A C 1
ATOM 2653 O O . ILE A 1 335 ? 18.859 -9.484 -22.422 1 95.81 335 ILE A O 1
ATOM 2657 N N . GLY A 1 336 ? 17.297 -7.906 -22.891 1 96.5 336 GLY A N 1
ATOM 2658 C CA . GLY A 1 336 ? 16.203 -8.625 -22.25 1 96.5 336 GLY A CA 1
ATOM 2659 C C . GLY A 1 336 ? 15.719 -7.977 -20.969 1 96.5 336 GLY A C 1
ATOM 2660 O O . GLY A 1 336 ? 16 -6.805 -20.719 1 96.5 336 GLY A O 1
ATOM 2661 N N . GLU A 1 337 ? 14.898 -8.742 -20.203 1 97.56 337 GLU A N 1
ATOM 2662 C CA . GLU A 1 337 ? 14.266 -8.25 -18.984 1 97.56 337 GLU A CA 1
ATOM 2663 C C . GLU A 1 337 ? 14.586 -9.156 -17.781 1 97.56 337 GLU A C 1
ATOM 2665 O O . GLU A 1 337 ? 15.023 -10.289 -17.969 1 97.56 337 GLU A O 1
ATOM 2670 N N . LEU A 1 338 ? 14.477 -8.586 -16.641 1 98.31 338 LEU A N 1
ATOM 2671 C CA . LEU A 1 338 ? 14.648 -9.32 -15.398 1 98.31 338 LEU A CA 1
ATOM 2672 C C . LEU A 1 338 ? 13.375 -9.305 -14.57 1 98.31 338 LEU A C 1
ATOM 2674 O O . LEU A 1 338 ? 12.602 -8.344 -14.633 1 98.31 338 LEU A O 1
ATOM 2678 N N . LEU A 1 339 ? 13.164 -10.383 -13.891 1 98.5 339 LEU A N 1
ATOM 2679 C CA . LEU A 1 339 ? 12.062 -10.484 -12.938 1 98.5 339 LEU A CA 1
ATOM 2680 C C . LEU A 1 339 ? 12.57 -10.344 -11.5 1 98.5 339 LEU A C 1
ATOM 2682 O O . LEU A 1 339 ? 13.562 -10.969 -11.133 1 98.5 339 LEU A O 1
ATOM 2686 N N . THR A 1 340 ? 11.906 -9.484 -10.711 1 98.44 340 THR A N 1
ATOM 2687 C CA . THR A 1 340 ? 12.234 -9.344 -9.297 1 98.44 340 THR A CA 1
ATOM 2688 C C . THR A 1 340 ? 11.023 -9.648 -8.422 1 98.44 340 THR A C 1
ATOM 2690 O O . THR A 1 340 ? 9.898 -9.727 -8.922 1 98.44 340 THR A O 1
ATOM 2693 N N . ASN A 1 341 ? 11.289 -9.852 -7.129 1 98 341 ASN A N 1
ATOM 2694 C CA . ASN A 1 341 ? 10.188 -10.203 -6.234 1 98 341 ASN A CA 1
ATOM 2695 C C . ASN A 1 341 ? 9.664 -8.984 -5.492 1 98 341 ASN A C 1
ATOM 2697 O O . ASN A 1 341 ? 9.266 -9.078 -4.328 1 98 341 ASN A O 1
ATOM 2701 N N . SER A 1 342 ? 9.703 -7.852 -6.09 1 97.75 342 SER A N 1
ATOM 2702 C CA . SER A 1 342 ? 9.078 -6.633 -5.586 1 97.75 342 SER A CA 1
ATOM 2703 C C . SER A 1 342 ? 8.109 -6.051 -6.605 1 97.75 342 SER A C 1
ATOM 2705 O O . SER A 1 342 ? 8.5 -5.691 -7.715 1 97.75 342 SER A O 1
ATOM 2707 N N . GLY A 1 343 ? 6.887 -6.047 -6.203 1 97.44 343 GLY A N 1
ATOM 2708 C CA . GLY A 1 343 ? 5.836 -5.496 -7.047 1 97.44 343 GLY A CA 1
ATOM 2709 C C . GLY A 1 343 ? 5.234 -4.219 -6.492 1 97.44 343 GLY A C 1
ATOM 2710 O O . GLY A 1 343 ? 5.922 -3.441 -5.824 1 97.44 343 GLY A O 1
ATOM 2711 N N . VAL A 1 344 ? 3.977 -3.961 -6.82 1 97.25 344 VAL A N 1
ATOM 2712 C CA . VAL A 1 344 ? 3.301 -2.711 -6.488 1 97.25 344 VAL A CA 1
ATOM 2713 C C . VAL A 1 344 ? 3.15 -2.592 -4.973 1 97.25 344 VAL A C 1
ATOM 2715 O O . VAL A 1 344 ? 3.225 -1.492 -4.418 1 97.25 344 VAL A O 1
ATOM 2718 N N . ILE A 1 345 ? 2.959 -3.656 -4.309 1 97 345 ILE A N 1
ATOM 2719 C CA . ILE A 1 345 ? 2.809 -3.59 -2.859 1 97 345 ILE A CA 1
ATOM 2720 C C . ILE A 1 345 ? 4.102 -3.074 -2.229 1 97 345 ILE A C 1
ATOM 2722 O O . ILE A 1 345 ? 4.066 -2.258 -1.306 1 97 345 ILE A O 1
ATOM 2726 N N . ALA A 1 346 ? 5.238 -3.408 -2.807 1 97.56 346 ALA A N 1
ATOM 2727 C CA . ALA A 1 346 ? 6.531 -3.025 -2.246 1 97.56 346 ALA A CA 1
ATOM 2728 C C . ALA A 1 346 ? 6.965 -1.652 -2.75 1 97.56 346 ALA A C 1
ATOM 2730 O O . ALA A 1 346 ? 7.629 -0.901 -2.033 1 97.56 346 ALA A O 1
ATOM 2731 N N . LEU A 1 347 ? 6.562 -1.315 -3.994 1 97.94 347 LEU A N 1
ATOM 2732 C CA . LEU A 1 347 ? 7.184 -0.16 -4.633 1 97.94 347 LEU A CA 1
ATOM 2733 C C . LEU A 1 347 ? 6.145 0.914 -4.938 1 97.94 347 LEU A C 1
ATOM 2735 O O . LEU A 1 347 ? 6.496 2.061 -5.227 1 97.94 347 LEU A O 1
ATOM 2739 N N . SER A 1 348 ? 4.922 0.598 -4.867 1 94.69 348 SER A N 1
ATOM 2740 C CA . SER A 1 348 ? 3.809 1.481 -5.195 1 94.69 348 SER A CA 1
ATOM 2741 C C . SER A 1 348 ? 3.824 1.864 -6.672 1 94.69 348 SER A C 1
ATOM 2743 O O . SER A 1 348 ? 4.797 1.59 -7.379 1 94.69 348 SER A O 1
ATOM 2745 N N . ARG A 1 349 ? 2.76 2.453 -7.199 1 94.5 349 ARG A N 1
ATOM 2746 C CA . ARG A 1 349 ? 2.662 2.904 -8.586 1 94.5 349 ARG A CA 1
ATOM 2747 C C . ARG A 1 349 ? 2.709 4.426 -8.672 1 94.5 349 ARG A C 1
ATOM 2749 O O . ARG A 1 349 ? 2.102 5.023 -9.562 1 94.5 349 ARG A O 1
ATOM 2756 N N . GLU A 1 350 ? 3.385 4.98 -7.695 1 93.19 350 GLU A N 1
ATOM 2757 C CA . GLU A 1 350 ? 3.533 6.434 -7.711 1 93.19 350 GLU A CA 1
ATOM 2758 C C . GLU A 1 350 ? 4.453 6.883 -8.836 1 93.19 350 GLU A C 1
ATOM 2760 O O . GLU A 1 350 ? 5.512 6.285 -9.062 1 93.19 350 GLU A O 1
ATOM 2765 N N . PRO A 1 351 ? 4.105 7.906 -9.492 1 89.75 351 PRO A N 1
ATOM 2766 C CA . PRO A 1 351 ? 4.941 8.406 -10.586 1 89.75 351 PRO A CA 1
ATOM 2767 C C . PRO A 1 351 ? 6.062 9.32 -10.102 1 89.75 351 PRO A C 1
ATOM 2769 O O . PRO A 1 351 ? 5.996 9.844 -8.984 1 89.75 351 PRO A O 1
ATOM 2772 N N . SER A 1 352 ? 7.078 9.43 -10.836 1 91.81 352 SER A N 1
ATOM 2773 C CA . SER A 1 352 ? 8.133 10.43 -10.688 1 91.81 352 SER A CA 1
ATOM 2774 C C . SER A 1 352 ? 8.297 11.25 -11.961 1 91.81 352 SER A C 1
ATOM 2776 O O . SER A 1 352 ? 8.297 10.703 -13.062 1 91.81 352 SER A O 1
ATOM 2778 N N . PRO A 1 353 ? 8.469 12.539 -11.836 1 89.81 353 PRO A N 1
ATOM 2779 C CA . PRO A 1 353 ? 8.5 13.406 -13.008 1 89.81 353 PRO A CA 1
ATOM 2780 C C . PRO A 1 353 ? 9.68 13.117 -13.93 1 89.81 353 PRO A C 1
ATOM 2782 O O . PRO A 1 353 ? 9.531 13.125 -15.156 1 89.81 353 PRO A O 1
ATOM 2785 N N . LYS A 1 354 ? 10.805 12.82 -13.414 1 92.5 354 LYS A N 1
ATOM 2786 C CA . LYS A 1 354 ? 12.008 12.734 -14.242 1 92.5 354 LYS A CA 1
ATOM 2787 C C . LYS A 1 354 ? 12.484 11.289 -14.367 1 92.5 354 LYS A C 1
ATOM 2789 O O . LYS A 1 354 ? 13.422 11 -15.117 1 92.5 354 LYS A O 1
ATOM 2794 N N . PHE A 1 355 ? 11.891 10.453 -13.672 1 93.94 355 PHE A N 1
ATOM 2795 C CA . PHE A 1 355 ? 12.297 9.055 -13.703 1 93.94 355 PHE A CA 1
ATOM 2796 C C . PHE A 1 355 ? 11.141 8.164 -14.133 1 93.94 355 PHE A C 1
ATOM 2798 O O . PHE A 1 355 ? 10.305 7.777 -13.32 1 93.94 355 PHE A O 1
ATOM 2805 N N . PRO A 1 356 ? 11.188 7.859 -15.391 1 93.12 356 PRO A N 1
ATOM 2806 C CA . PRO A 1 356 ? 10.148 6.926 -15.836 1 93.12 356 PRO A CA 1
ATOM 2807 C C . PRO A 1 356 ? 10.211 5.582 -15.117 1 93.12 356 PRO A C 1
ATOM 2809 O O . PRO A 1 356 ? 11.273 5.195 -14.617 1 93.12 356 PRO A O 1
ATOM 2812 N N . GLY A 1 357 ? 9.102 4.895 -15.055 1 96 357 GLY A N 1
ATOM 2813 C CA . GLY A 1 357 ? 9.023 3.637 -14.328 1 96 357 GLY A CA 1
ATOM 2814 C C . GLY A 1 357 ? 8.711 3.812 -12.859 1 96 357 GLY A C 1
ATOM 2815 O O . GLY A 1 357 ? 8.094 4.809 -12.461 1 96 357 GLY A O 1
ATOM 2816 N N . PHE A 1 358 ? 9.102 2.822 -12.117 1 97.88 358 PHE A N 1
ATOM 2817 C CA . PHE A 1 358 ? 8.617 2.793 -10.742 1 97.88 358 PHE A CA 1
ATOM 2818 C C . PHE A 1 358 ? 9.773 2.652 -9.766 1 97.88 358 PHE A C 1
ATOM 2820 O O . PHE A 1 358 ? 9.578 2.27 -8.609 1 97.88 358 PHE A O 1
ATOM 2827 N N . GLY A 1 359 ? 10.984 2.898 -10.227 1 98.12 359 GLY A N 1
ATOM 2828 C CA . GLY A 1 359 ? 12.18 2.859 -9.398 1 98.12 359 GLY A CA 1
ATOM 2829 C C . GLY A 1 359 ? 13.453 2.717 -10.203 1 98.12 359 GLY A C 1
ATOM 2830 O O . GLY A 1 359 ? 13.414 2.379 -11.391 1 98.12 359 GLY A O 1
ATOM 2831 N N . ARG A 1 360 ? 14.578 3.021 -9.594 1 98.12 360 ARG A N 1
ATOM 2832 C CA . ARG A 1 360 ? 15.898 2.85 -10.18 1 98.12 360 ARG A CA 1
ATOM 2833 C C . ARG A 1 360 ? 16.719 1.837 -9.391 1 98.12 360 ARG A C 1
ATOM 2835 O O . ARG A 1 360 ? 16.688 1.83 -8.164 1 98.12 360 ARG A O 1
ATOM 2842 N N . VAL A 1 361 ? 17.422 1.04 -10.164 1 97.94 361 VAL A N 1
ATOM 2843 C CA . VAL A 1 361 ? 18.188 -0.041 -9.547 1 97.94 361 VAL A CA 1
ATOM 2844 C C . VAL A 1 361 ? 19.578 0.454 -9.188 1 97.94 361 VAL A C 1
ATOM 2846 O O . VAL A 1 361 ? 20.219 1.153 -9.969 1 97.94 361 VAL A O 1
ATOM 2849 N N . VAL A 1 362 ? 19.969 0.195 -7.973 1 94.62 362 VAL A N 1
ATOM 2850 C CA . VAL A 1 362 ? 21.344 0.383 -7.531 1 94.62 362 VAL A CA 1
ATOM 2851 C C . VAL A 1 362 ? 22.078 -0.96 -7.52 1 94.62 362 VAL A C 1
ATOM 2853 O O . VAL A 1 362 ? 21.797 -1.814 -6.672 1 94.62 362 VAL A O 1
ATOM 2856 N N . THR A 1 363 ? 22.969 -1.159 -8.438 1 88.25 363 THR A N 1
ATOM 2857 C CA . THR A 1 363 ? 23.719 -2.406 -8.57 1 88.25 363 THR A CA 1
ATOM 2858 C C . THR A 1 363 ? 25.125 -2.139 -9.078 1 88.25 363 THR A C 1
ATOM 2860 O O . THR A 1 363 ? 25.516 -0.985 -9.266 1 88.25 363 THR A O 1
ATOM 2863 N N . ASP A 1 364 ? 25.906 -3.258 -9.172 1 91.69 364 ASP A N 1
ATOM 2864 C CA . ASP A 1 364 ? 27.25 -3.178 -9.75 1 91.69 364 ASP A CA 1
ATOM 2865 C C . ASP A 1 364 ? 27.219 -2.525 -11.133 1 91.69 364 ASP A C 1
ATOM 2867 O O . ASP A 1 364 ? 26.438 -2.936 -12 1 91.69 364 ASP A O 1
ATOM 2871 N N . PRO A 1 365 ? 28.031 -1.516 -11.289 1 92.31 365 PRO A N 1
ATOM 2872 C CA . PRO A 1 365 ? 28.031 -0.787 -12.562 1 92.31 365 PRO A CA 1
ATOM 2873 C C . PRO A 1 365 ? 28.281 -1.698 -13.766 1 92.31 365 PRO A C 1
ATOM 2875 O O . PRO A 1 365 ? 27.906 -1.352 -14.891 1 92.31 365 PRO A O 1
ATOM 2878 N N . LYS A 1 366 ? 28.844 -2.836 -13.523 1 94.88 366 LYS A N 1
ATOM 2879 C CA . LYS A 1 366 ? 29.141 -3.758 -14.617 1 94.88 366 LYS A CA 1
ATOM 2880 C C . LYS A 1 366 ? 27.859 -4.238 -15.289 1 94.88 366 LYS A C 1
ATOM 2882 O O . LYS A 1 366 ? 27.891 -4.676 -16.438 1 94.88 366 LYS A O 1
ATOM 2887 N N . TYR A 1 367 ? 26.781 -4.109 -14.625 1 97.06 367 TYR A N 1
ATOM 2888 C CA . TYR A 1 367 ? 25.516 -4.598 -15.18 1 97.06 367 TYR A CA 1
ATOM 2889 C C . TYR A 1 367 ? 24.781 -3.49 -15.93 1 97.06 367 TYR A C 1
ATOM 2891 O O . TYR A 1 367 ? 23.797 -3.75 -16.625 1 97.06 367 TYR A O 1
ATOM 2899 N N . GLY A 1 368 ? 25.25 -2.205 -15.734 1 96.19 368 GLY A N 1
ATOM 2900 C CA . GLY A 1 368 ? 24.578 -1.079 -16.375 1 96.19 368 GLY A CA 1
ATOM 2901 C C . GLY A 1 368 ? 23.469 -0.481 -15.516 1 96.19 368 GLY A C 1
ATOM 2902 O O . GLY A 1 368 ? 23.438 -0.702 -14.297 1 96.19 368 GLY A O 1
ATOM 2903 N N . GLU A 1 369 ? 22.641 0.361 -16.188 1 96.5 369 GLU A N 1
ATOM 2904 C CA . GLU A 1 369 ? 21.562 1.052 -15.492 1 96.5 369 GLU A CA 1
ATOM 2905 C C . GLU A 1 369 ? 20.219 0.389 -15.773 1 96.5 369 GLU A C 1
ATOM 2907 O O . GLU A 1 369 ? 19.891 0.075 -16.922 1 96.5 369 GLU A O 1
ATOM 2912 N N . TRP A 1 370 ? 19.516 0.143 -14.727 1 97.94 370 TRP A N 1
ATOM 2913 C CA . TRP A 1 370 ? 18.234 -0.541 -14.836 1 97.94 370 TRP A CA 1
ATOM 2914 C C . TRP A 1 370 ? 17.141 0.245 -14.133 1 97.94 370 TRP A C 1
ATOM 2916 O O . TRP A 1 370 ? 17.406 0.956 -13.156 1 97.94 370 TRP A O 1
ATOM 2926 N N . GLU A 1 371 ? 15.875 0.17 -14.617 1 98 371 GLU A N 1
ATOM 2927 C CA . GLU A 1 371 ? 14.688 0.712 -13.969 1 98 371 GLU A CA 1
ATOM 2928 C C . GLU A 1 371 ? 13.641 -0.378 -13.727 1 98 371 GLU A C 1
ATOM 2930 O O . GLU A 1 371 ? 13.68 -1.433 -14.367 1 98 371 GLU A O 1
ATOM 2935 N N . VAL A 1 372 ? 12.82 -0.163 -12.781 1 98.38 372 VAL A N 1
ATOM 2936 C CA . VAL A 1 372 ? 11.602 -0.956 -12.672 1 98.38 372 VAL A CA 1
ATOM 2937 C C . VAL A 1 372 ? 10.57 -0.459 -13.688 1 98.38 372 VAL A C 1
ATOM 2939 O O . VAL A 1 372 ? 9.953 0.59 -13.484 1 98.38 372 VAL A O 1
ATOM 2942 N N . ASN A 1 373 ? 10.312 -1.257 -14.609 1 97.31 373 ASN A N 1
ATOM 2943 C CA . ASN A 1 373 ? 9.523 -0.792 -15.75 1 97.31 373 ASN A CA 1
ATOM 2944 C C . ASN A 1 373 ? 8.047 -1.118 -15.578 1 97.31 373 ASN A C 1
ATOM 2946 O O . ASN A 1 373 ? 7.184 -0.314 -15.938 1 97.31 373 ASN A O 1
ATOM 2950 N N . ARG A 1 374 ? 7.723 -2.287 -15.164 1 96.12 374 ARG A N 1
ATOM 2951 C CA . ARG A 1 374 ? 6.355 -2.748 -14.961 1 96.12 374 ARG A CA 1
ATOM 2952 C C . ARG A 1 374 ? 6.199 -3.424 -13.602 1 96.12 374 ARG A C 1
ATOM 2954 O O . ARG A 1 374 ? 7.16 -3.982 -13.07 1 96.12 374 ARG A O 1
ATOM 2961 N N . LEU A 1 375 ? 4.969 -3.301 -13.148 1 95.81 375 LEU A N 1
ATOM 2962 C CA . LEU A 1 375 ? 4.699 -3.865 -11.828 1 95.81 375 LEU A CA 1
ATOM 2963 C C . LEU A 1 375 ? 3.455 -4.746 -11.859 1 95.81 375 LEU A C 1
ATOM 2965 O O . LEU A 1 375 ? 2.471 -4.418 -12.523 1 95.81 375 LEU A O 1
ATOM 2969 N N . SER A 1 376 ? 3.533 -5.859 -11.242 1 94.75 376 SER A N 1
ATOM 2970 C CA . SER A 1 376 ? 2.402 -6.648 -10.758 1 94.75 376 SER A CA 1
ATOM 2971 C C . SER A 1 376 ? 2.285 -6.574 -9.242 1 94.75 376 SER A C 1
ATOM 2973 O O . SER A 1 376 ? 2.869 -5.691 -8.609 1 94.75 376 SER A O 1
ATOM 2975 N N . GLN A 1 377 ? 1.496 -7.387 -8.688 1 94.81 377 GLN A N 1
ATOM 2976 C CA . GLN A 1 377 ? 1.24 -7.277 -7.25 1 94.81 377 GLN A CA 1
ATOM 2977 C C . GLN A 1 377 ? 2.514 -7.52 -6.445 1 94.81 377 GLN A C 1
ATOM 2979 O O . GLN A 1 377 ? 2.908 -6.684 -5.633 1 94.81 377 GLN A O 1
ATOM 2984 N N . GLU A 1 378 ? 3.217 -8.664 -6.73 1 96.81 378 GLU A N 1
ATOM 2985 C CA . GLU A 1 378 ? 4.355 -9.062 -5.902 1 96.81 378 GLU A CA 1
ATOM 2986 C C . GLU A 1 378 ? 5.66 -8.992 -6.691 1 96.81 378 GLU A C 1
ATOM 2988 O O . GLU A 1 378 ? 6.738 -9.188 -6.133 1 96.81 378 GLU A O 1
ATOM 2993 N N . HIS A 1 379 ? 5.609 -8.789 -7.969 1 97.25 379 HIS A N 1
ATOM 2994 C CA . HIS A 1 379 ? 6.844 -8.836 -8.742 1 97.25 379 HIS A CA 1
ATOM 2995 C C . HIS A 1 379 ? 6.949 -7.641 -9.688 1 97.25 379 HIS A C 1
ATOM 2997 O O . HIS A 1 379 ? 5.941 -6.992 -9.992 1 97.25 379 HIS A O 1
ATOM 3003 N N . GLY A 1 380 ? 8.164 -7.324 -10.016 1 97.56 380 GLY A N 1
ATOM 3004 C CA . GLY A 1 380 ? 8.492 -6.234 -10.922 1 97.56 380 GLY A CA 1
ATOM 3005 C C . GLY A 1 380 ? 9.398 -6.656 -12.055 1 97.56 380 GLY A C 1
ATOM 3006 O O . GLY A 1 380 ? 10.195 -7.594 -11.914 1 97.56 380 GLY A O 1
ATOM 3007 N N . ILE A 1 381 ? 9.281 -6.008 -13.172 1 98.12 381 ILE A N 1
ATOM 3008 C CA . ILE A 1 381 ? 10.125 -6.234 -14.344 1 98.12 381 ILE A CA 1
ATOM 3009 C C . ILE A 1 381 ? 11.164 -5.125 -14.453 1 98.12 381 ILE A C 1
ATOM 3011 O O . ILE A 1 381 ? 10.82 -3.941 -14.484 1 98.12 381 ILE A O 1
ATOM 3015 N N . LEU A 1 382 ? 12.391 -5.516 -14.484 1 98.25 382 LEU A N 1
ATOM 3016 C CA . LEU A 1 382 ? 13.461 -4.559 -14.742 1 98.25 382 LEU A CA 1
ATOM 3017 C C . LEU A 1 382 ? 13.773 -4.473 -16.234 1 98.25 382 LEU A C 1
ATOM 3019 O O . LEU A 1 382 ? 13.781 -5.488 -16.922 1 98.25 382 LEU A O 1
ATOM 3023 N N . ARG A 1 383 ? 14.039 -3.311 -16.656 1 97.5 383 ARG A N 1
ATOM 3024 C CA . ARG A 1 383 ? 14.469 -3.01 -18.016 1 97.5 383 ARG A CA 1
ATOM 3025 C C . ARG A 1 383 ? 15.703 -2.117 -18.016 1 97.5 383 ARG A C 1
ATOM 3027 O O . ARG A 1 383 ? 15.812 -1.191 -17.203 1 97.5 383 ARG A O 1
ATOM 3034 N N . PRO A 1 384 ? 16.672 -2.416 -18.891 1 96.31 384 PRO A N 1
ATOM 3035 C CA . PRO A 1 384 ? 17.781 -1.479 -19 1 96.31 384 PRO A CA 1
ATOM 3036 C C . PRO A 1 384 ? 17.359 -0.096 -19.484 1 96.31 384 PRO A C 1
ATOM 3038 O O . PRO A 1 384 ? 16.328 0.033 -20.156 1 96.31 384 PRO A O 1
ATOM 3041 N N . VAL A 1 385 ? 18.156 0.886 -19.109 1 94.81 385 VAL A N 1
ATOM 3042 C CA . VAL A 1 385 ? 17.797 2.244 -19.516 1 94.81 385 VAL A CA 1
ATOM 3043 C C . VAL A 1 385 ? 18.969 2.869 -20.281 1 94.81 385 VAL A C 1
ATOM 3045 O O . VAL A 1 385 ? 20.125 2.492 -20.078 1 94.81 385 VAL A O 1
ATOM 3048 N N . GLY A 1 386 ? 18.609 3.84 -21.094 1 91.88 386 GLY A N 1
ATOM 3049 C CA . GLY A 1 386 ? 19.625 4.586 -21.844 1 91.88 386 GLY A CA 1
ATOM 3050 C C . GLY A 1 386 ? 20.547 3.701 -22.641 1 91.88 386 GLY A C 1
ATOM 3051 O O . GLY A 1 386 ? 20.109 2.814 -23.375 1 91.88 386 GLY A O 1
ATOM 3052 N N . LYS A 1 387 ? 21.922 3.932 -22.422 1 91.44 387 LYS A N 1
ATOM 3053 C CA . LYS A 1 387 ? 22.938 3.207 -23.156 1 91.44 387 LYS A CA 1
ATOM 3054 C C . LYS A 1 387 ? 22.953 1.729 -22.781 1 91.44 387 LYS A C 1
ATOM 3056 O O . LYS A 1 387 ? 23.422 0.887 -23.547 1 91.44 387 LYS A O 1
ATOM 3061 N N . SER A 1 388 ? 22.406 1.453 -21.703 1 92 388 SER A N 1
ATOM 3062 C CA . SER A 1 388 ? 22.422 0.086 -21.188 1 92 388 SER A CA 1
ATOM 3063 C C . SER A 1 388 ? 21.438 -0.8 -21.953 1 92 388 SER A C 1
ATOM 3065 O O . SER A 1 388 ? 21.484 -2.027 -21.844 1 92 388 SER A O 1
ATOM 3067 N N . LEU A 1 389 ? 20.578 -0.245 -22.734 1 89.5 389 LEU A N 1
ATOM 3068 C CA . LEU A 1 389 ? 19.672 -1.013 -23.578 1 89.5 389 LEU A CA 1
ATOM 3069 C C . LEU A 1 389 ? 20.453 -1.872 -24.578 1 89.5 389 LEU A C 1
ATOM 3071 O O . LEU A 1 389 ? 19.969 -2.916 -25.016 1 89.5 389 LEU A O 1
ATOM 3075 N N . GLU A 1 390 ? 21.656 -1.411 -24.828 1 90.19 390 GLU A N 1
ATOM 3076 C CA . GLU A 1 390 ? 22.469 -2.123 -25.828 1 90.19 390 GLU A CA 1
ATOM 3077 C C . GLU A 1 390 ? 23.703 -2.746 -25.188 1 90.19 390 GLU A C 1
ATOM 3079 O O . GLU A 1 390 ? 24.203 -3.77 -25.656 1 90.19 390 GLU A O 1
ATOM 3084 N N . GLU A 1 391 ? 24.094 -2.137 -24.094 1 92.31 391 GLU A N 1
ATOM 3085 C CA . GLU A 1 391 ? 25.391 -2.537 -23.562 1 92.31 391 GLU A CA 1
ATOM 3086 C C . GLU A 1 391 ? 25.266 -3.17 -22.188 1 92.31 391 GLU A C 1
ATOM 3088 O O . GLU A 1 391 ? 26.25 -3.65 -21.625 1 92.31 391 GLU A O 1
ATOM 3093 N N . GLY A 1 392 ? 24.125 -3.172 -21.719 1 93.19 392 GLY A N 1
ATOM 3094 C CA . GLY A 1 392 ? 23.938 -3.715 -20.375 1 93.19 392 GLY A CA 1
ATOM 3095 C C . GLY A 1 392 ? 24.141 -5.219 -20.312 1 93.19 392 GLY A C 1
ATOM 3096 O O . GLY A 1 392 ? 24.391 -5.859 -21.344 1 93.19 392 GLY A O 1
ATOM 3097 N N . LYS A 1 393 ? 24.156 -5.711 -19.094 1 96.5 393 LYS A N 1
ATOM 3098 C CA . LYS A 1 393 ? 24.25 -7.148 -18.844 1 96.5 393 LYS A CA 1
ATOM 3099 C C . LYS A 1 393 ? 23.172 -7.621 -17.891 1 96.5 393 LYS A C 1
ATOM 3101 O O . LYS A 1 393 ? 22.797 -6.902 -16.953 1 96.5 393 LYS A O 1
ATOM 3106 N N . LEU A 1 394 ? 22.734 -8.797 -18.172 1 97.62 394 LEU A N 1
ATOM 3107 C CA . LEU A 1 394 ? 21.734 -9.375 -17.281 1 97.62 394 LEU A CA 1
ATOM 3108 C C . LEU A 1 394 ? 22.328 -9.648 -15.906 1 97.62 394 LEU A C 1
ATOM 3110 O O . LEU A 1 394 ? 23.453 -10.164 -15.805 1 97.62 394 LEU A O 1
ATOM 3114 N N . ILE A 1 395 ? 21.625 -9.242 -14.875 1 97.94 395 ILE A N 1
ATOM 3115 C CA . ILE A 1 395 ? 22 -9.523 -13.492 1 97.94 395 ILE A CA 1
ATOM 3116 C C . ILE A 1 395 ? 21.672 -10.977 -13.156 1 97.94 395 ILE A C 1
ATOM 3118 O O . ILE A 1 395 ? 20.562 -11.445 -13.422 1 97.94 395 ILE A O 1
ATOM 3122 N N . PRO A 1 396 ? 22.562 -11.719 -12.57 1 97.19 396 PRO A N 1
ATOM 3123 C CA . PRO A 1 396 ? 22.328 -13.141 -12.312 1 97.19 396 PRO A CA 1
ATOM 3124 C C . PRO A 1 396 ? 21.141 -13.391 -11.391 1 97.19 396 PRO A C 1
ATOM 3126 O O . PRO A 1 396 ? 20.906 -12.617 -10.461 1 97.19 396 PRO A O 1
ATOM 3129 N N . ILE A 1 397 ? 20.453 -14.523 -11.648 1 97.75 397 ILE A N 1
ATOM 3130 C CA . ILE A 1 397 ? 19.359 -14.961 -10.789 1 97.75 397 ILE A CA 1
ATOM 3131 C C . ILE A 1 397 ? 19.891 -15.211 -9.375 1 97.75 397 ILE A C 1
ATOM 3133 O O . ILE A 1 397 ? 20.938 -15.812 -9.195 1 97.75 397 ILE A O 1
ATOM 3137 N N . GLY A 1 398 ? 19.172 -14.68 -8.391 1 96.12 398 GLY A N 1
ATOM 3138 C CA . GLY A 1 398 ? 19.578 -14.836 -7 1 96.12 398 GLY A CA 1
ATOM 3139 C C . GLY A 1 398 ? 20.25 -13.602 -6.438 1 96.12 398 GLY A C 1
ATOM 3140 O O . GLY A 1 398 ? 20.406 -13.477 -5.219 1 96.12 398 GLY A O 1
ATOM 3141 N N . THR A 1 399 ? 20.641 -12.664 -7.312 1 96.56 399 THR A N 1
ATOM 3142 C CA . THR A 1 399 ? 21.344 -11.453 -6.879 1 96.56 399 THR A CA 1
ATOM 3143 C C . THR A 1 399 ? 20.359 -10.492 -6.191 1 96.56 399 THR A C 1
ATOM 3145 O O . THR A 1 399 ? 19.266 -10.258 -6.695 1 96.56 399 THR A O 1
ATOM 3148 N N . LYS A 1 400 ? 20.797 -10.07 -5.062 1 96.38 400 LYS A N 1
ATOM 3149 C CA . LYS A 1 400 ? 20.047 -9.016 -4.391 1 96.38 400 LYS A CA 1
ATOM 3150 C C . LYS A 1 400 ? 20.484 -7.637 -4.863 1 96.38 400 LYS A C 1
ATOM 3152 O O . LYS A 1 400 ? 21.688 -7.375 -5.012 1 96.38 400 LYS A O 1
ATOM 3157 N N . VAL A 1 401 ? 19.484 -6.801 -5.18 1 97.81 401 VAL A N 1
ATOM 3158 C CA . VAL A 1 401 ? 19.781 -5.438 -5.613 1 97.81 401 VAL A CA 1
ATOM 3159 C C . VAL A 1 401 ? 18.906 -4.449 -4.848 1 97.81 401 VAL A C 1
ATOM 3161 O O . VAL A 1 401 ? 17.859 -4.824 -4.316 1 97.81 401 VAL A O 1
ATOM 3164 N N . LYS A 1 402 ? 19.375 -3.221 -4.73 1 98.12 402 LYS A N 1
ATOM 3165 C CA . LYS A 1 402 ? 18.594 -2.156 -4.109 1 98.12 402 LYS A CA 1
ATOM 3166 C C . LYS A 1 402 ? 17.828 -1.354 -5.156 1 98.12 402 LYS A C 1
ATOM 3168 O O . LYS A 1 402 ? 18.312 -1.146 -6.27 1 98.12 402 LYS A O 1
ATOM 3173 N N . ILE A 1 403 ? 16.641 -0.902 -4.777 1 98.75 403 ILE A N 1
ATOM 3174 C CA . ILE A 1 403 ? 15.828 -0.041 -5.629 1 98.75 403 ILE A CA 1
ATOM 3175 C C . ILE A 1 403 ? 15.539 1.275 -4.91 1 98.75 403 ILE A C 1
ATOM 3177 O O . ILE A 1 403 ? 15.109 1.279 -3.756 1 98.75 403 ILE A O 1
ATOM 3181 N N . ILE A 1 404 ? 15.875 2.4 -5.562 1 98.75 404 ILE A N 1
ATOM 3182 C CA . ILE A 1 404 ? 15.367 3.699 -5.125 1 98.75 404 ILE A CA 1
ATOM 3183 C C . ILE A 1 404 ? 13.922 3.877 -5.582 1 98.75 404 ILE A C 1
ATOM 3185 O O . ILE A 1 404 ? 13.648 3.904 -6.781 1 98.75 404 ILE A O 1
ATOM 3189 N N . PRO A 1 405 ? 13.016 3.979 -4.688 1 98.5 405 PRO A N 1
ATOM 3190 C CA . PRO A 1 405 ? 11.609 4.086 -5.094 1 98.5 405 PRO A CA 1
ATOM 3191 C C . PRO A 1 405 ? 11.234 5.492 -5.551 1 98.5 405 PRO A C 1
ATOM 3193 O O . PRO A 1 405 ? 11.953 6.453 -5.262 1 98.5 405 PRO A O 1
ATOM 3196 N N . ASN A 1 406 ? 10.086 5.602 -6.234 1 97.5 406 ASN A N 1
ATOM 3197 C CA . ASN A 1 406 ? 9.586 6.895 -6.68 1 97.5 406 ASN A CA 1
ATOM 3198 C C . ASN A 1 406 ? 9.055 7.723 -5.512 1 97.5 406 ASN A C 1
ATOM 3200 O O . ASN A 1 406 ? 9.203 8.945 -5.496 1 97.5 406 ASN A O 1
ATOM 3204 N N . HIS A 1 407 ? 8.461 7.094 -4.566 1 97.19 407 HIS A N 1
ATOM 3205 C CA . HIS A 1 407 ? 7.793 7.781 -3.467 1 97.19 407 HIS A CA 1
ATOM 3206 C C . HIS A 1 407 ? 8 7.043 -2.148 1 97.19 407 HIS A C 1
ATOM 3208 O O . HIS A 1 407 ? 7.32 6.051 -1.875 1 97.19 407 HIS A O 1
ATOM 3214 N N . ALA A 1 408 ? 8.734 7.609 -1.31 1 97.75 408 ALA A N 1
ATOM 3215 C CA . ALA A 1 408 ? 9.195 6.973 -0.077 1 97.75 408 ALA A CA 1
ATOM 3216 C C . ALA A 1 408 ? 8.031 6.746 0.886 1 97.75 408 ALA A C 1
ATOM 3218 O O . ALA A 1 408 ? 7.945 5.691 1.524 1 97.75 408 ALA A O 1
ATOM 3219 N N . CYS A 1 409 ? 7.109 7.695 0.977 1 96.75 409 CYS A N 1
ATOM 3220 C CA . CYS A 1 409 ? 6.039 7.621 1.964 1 96.75 409 CYS A CA 1
ATOM 3221 C C . CYS A 1 409 ? 5.156 6.402 1.715 1 96.75 409 CYS A C 1
ATOM 3223 O O . CYS A 1 409 ? 4.84 5.66 2.645 1 96.75 409 CYS A O 1
ATOM 3225 N N . ILE A 1 410 ? 4.781 6.199 0.486 1 96.88 410 ILE A N 1
ATOM 3226 C CA . ILE A 1 410 ? 3.875 5.105 0.147 1 96.88 410 ILE A CA 1
ATOM 3227 C C . ILE A 1 410 ? 4.621 3.777 0.218 1 96.88 410 ILE A C 1
ATOM 3229 O O . ILE A 1 410 ? 4.086 2.783 0.714 1 96.88 410 ILE A O 1
ATOM 3233 N N . THR A 1 411 ? 5.852 3.779 -0.231 1 97.75 411 THR A N 1
ATOM 3234 C CA . THR A 1 411 ? 6.684 2.582 -0.182 1 97.75 411 THR A CA 1
ATOM 3235 C C . THR A 1 411 ? 6.895 2.127 1.259 1 97.75 411 THR A C 1
ATOM 3237 O O . THR A 1 411 ? 6.684 0.956 1.582 1 97.75 411 THR A O 1
ATOM 3240 N N . ALA A 1 412 ? 7.254 3.039 2.105 1 97.62 412 ALA A N 1
ATOM 3241 C CA . ALA A 1 412 ? 7.555 2.713 3.498 1 97.62 412 ALA A CA 1
ATOM 3242 C C . ALA A 1 412 ? 6.332 2.127 4.199 1 97.62 412 ALA A C 1
ATOM 3244 O O . ALA A 1 412 ? 6.465 1.256 5.062 1 97.62 412 ALA A O 1
ATOM 3245 N N . ASN A 1 413 ? 5.203 2.531 3.803 1 95.5 413 ASN A N 1
ATOM 3246 C CA . ASN A 1 413 ? 3.967 2.092 4.441 1 95.5 413 ASN A CA 1
ATOM 3247 C C . ASN A 1 413 ? 3.738 0.595 4.25 1 95.5 413 ASN A C 1
ATOM 3249 O O . ASN A 1 413 ? 2.986 -0.023 5.008 1 95.5 413 ASN A O 1
ATOM 3253 N N . SER A 1 414 ? 4.375 -0.007 3.301 1 95.25 414 SER A N 1
ATOM 3254 C CA . SER A 1 414 ? 4.113 -1.4 2.953 1 95.25 414 SER A CA 1
ATOM 3255 C C . SER A 1 414 ? 4.938 -2.35 3.814 1 95.25 414 SER A C 1
ATOM 3257 O O . SER A 1 414 ? 4.684 -3.557 3.838 1 95.25 414 SER A O 1
ATOM 3259 N N . PHE A 1 415 ? 5.922 -1.849 4.539 1 95.25 415 PHE A N 1
ATOM 3260 C CA . PHE A 1 415 ? 6.863 -2.729 5.223 1 95.25 415 PHE A CA 1
ATOM 3261 C C . PHE A 1 415 ? 6.629 -2.705 6.727 1 95.25 415 PHE A C 1
ATOM 3263 O O . PHE A 1 415 ? 6.328 -1.655 7.297 1 95.25 415 PHE A O 1
ATOM 3270 N N . ASN A 1 416 ? 6.867 -3.848 7.352 1 92.12 416 ASN A N 1
ATOM 3271 C CA . ASN A 1 416 ? 6.617 -4.004 8.781 1 92.12 416 ASN A CA 1
ATOM 3272 C C . ASN A 1 416 ? 7.879 -3.738 9.602 1 92.12 416 ASN A C 1
ATOM 3274 O O . ASN A 1 416 ? 7.816 -3.648 10.828 1 92.12 416 ASN A O 1
ATOM 3278 N N . ALA A 1 417 ? 9 -3.629 8.922 1 94 417 ALA A N 1
ATOM 3279 C CA . ALA A 1 417 ? 10.281 -3.338 9.555 1 94 417 ALA A CA 1
ATOM 3280 C C . ALA A 1 417 ? 11.234 -2.648 8.578 1 94 417 ALA A C 1
ATOM 3282 O O . ALA A 1 417 ? 11.195 -2.91 7.371 1 94 417 ALA A O 1
ATOM 3283 N N . TYR A 1 418 ? 12.023 -1.773 9.125 1 97.62 418 TYR A N 1
ATOM 3284 C CA . TYR A 1 418 ? 13.117 -1.141 8.398 1 97.62 418 TYR A CA 1
ATOM 3285 C C . TYR A 1 418 ? 14.469 -1.61 8.914 1 97.62 418 TYR A C 1
ATOM 3287 O O . TYR A 1 418 ? 14.758 -1.494 10.109 1 97.62 418 TYR A O 1
ATOM 3295 N N . TYR A 1 419 ? 15.289 -2.133 8.086 1 97.88 419 TYR A N 1
ATOM 3296 C CA . TYR A 1 419 ? 16.641 -2.508 8.484 1 97.88 419 TYR A CA 1
ATOM 3297 C C . TYR A 1 419 ? 17.609 -1.356 8.266 1 97.88 419 TYR A C 1
ATOM 3299 O O . TYR A 1 419 ? 17.766 -0.868 7.148 1 97.88 419 TYR A O 1
ATOM 3307 N N . VAL A 1 420 ? 18.266 -0.938 9.336 1 98.75 420 VAL A N 1
ATOM 3308 C CA . VAL A 1 420 ? 19.109 0.255 9.336 1 98.75 420 VAL A CA 1
ATOM 3309 C C . VAL A 1 420 ? 20.562 -0.135 9.086 1 98.75 420 VAL A C 1
ATOM 3311 O O . VAL A 1 420 ? 21.094 -1.014 9.758 1 98.75 420 VAL A O 1
ATOM 3314 N N . LEU A 1 421 ? 21.172 0.568 8.164 1 98.62 421 LEU A N 1
ATOM 3315 C CA . LEU A 1 421 ? 22.516 0.228 7.734 1 98.62 421 LEU A CA 1
ATOM 3316 C C . LEU A 1 421 ? 23.5 1.315 8.141 1 98.62 421 LEU A C 1
ATOM 3318 O O . LEU A 1 421 ? 23.156 2.5 8.156 1 98.62 421 LEU A O 1
ATOM 3322 N N . ASP A 1 422 ? 24.719 0.874 8.406 1 97.75 422 ASP A N 1
ATOM 3323 C CA . ASP A 1 422 ? 25.828 1.83 8.469 1 97.75 422 ASP A CA 1
ATOM 3324 C C . ASP A 1 422 ? 26.438 2.045 7.086 1 97.75 422 ASP A C 1
ATOM 3326 O O . ASP A 1 422 ? 25.875 1.619 6.078 1 97.75 422 ASP A O 1
ATOM 3330 N N . ASP A 1 423 ? 27.5 2.719 7.02 1 95.25 423 ASP A N 1
ATOM 3331 C CA . ASP A 1 423 ? 28.094 3.107 5.742 1 95.25 423 ASP A CA 1
ATOM 3332 C C . ASP A 1 423 ? 28.734 1.909 5.051 1 95.25 423 ASP A C 1
ATOM 3334 O O . ASP A 1 423 ? 29.047 1.965 3.859 1 95.25 423 ASP A O 1
ATOM 3338 N N . LYS A 1 424 ? 29.031 0.787 5.852 1 93.88 424 LYS A N 1
ATOM 3339 C CA . LYS A 1 424 ? 29.594 -0.434 5.285 1 93.88 424 LYS A CA 1
ATOM 3340 C C . LYS A 1 424 ? 28.5 -1.412 4.875 1 93.88 424 LYS A C 1
ATOM 3342 O O . LYS A 1 424 ? 28.781 -2.568 4.555 1 93.88 424 LYS A O 1
ATOM 3347 N N . GLU A 1 425 ? 27.234 -0.929 5 1 93.5 425 GLU A N 1
ATOM 3348 C CA . GLU A 1 425 ? 26.047 -1.705 4.652 1 93.5 425 GLU A CA 1
ATOM 3349 C C . GLU A 1 425 ? 25.875 -2.896 5.59 1 93.5 425 GLU A C 1
ATOM 3351 O O . GLU A 1 425 ? 25.422 -3.965 5.168 1 93.5 425 GLU A O 1
ATOM 3356 N N . THR A 1 426 ? 26.328 -2.686 6.766 1 97.38 426 THR A N 1
ATOM 3357 C CA . THR A 1 426 ? 26.062 -3.619 7.855 1 97.38 426 THR A CA 1
ATOM 3358 C C . THR A 1 426 ? 24.797 -3.215 8.617 1 97.38 426 THR A C 1
ATOM 3360 O O . THR A 1 426 ? 24.594 -2.033 8.891 1 97.38 426 THR A O 1
ATOM 3363 N N . ILE A 1 427 ? 24.016 -4.191 8.883 1 97.81 427 ILE A N 1
ATOM 3364 C CA . ILE A 1 427 ? 22.797 -3.912 9.633 1 97.81 427 ILE A CA 1
ATOM 3365 C C . ILE A 1 427 ? 23.141 -3.58 11.086 1 97.81 427 ILE A C 1
ATOM 3367 O O . ILE A 1 427 ? 23.781 -4.375 11.773 1 97.81 427 ILE A O 1
ATOM 3371 N N . ILE A 1 428 ? 22.688 -2.459 11.602 1 98.44 428 ILE A N 1
ATOM 3372 C CA . ILE A 1 428 ? 23.094 -2.041 12.938 1 98.44 428 ILE A CA 1
ATOM 3373 C C . ILE A 1 428 ? 21.859 -1.845 13.812 1 98.44 428 ILE A C 1
ATOM 3375 O O . ILE A 1 428 ? 21.984 -1.733 15.039 1 98.44 428 ILE A O 1
ATOM 3379 N N . ASP A 1 429 ? 20.688 -1.779 13.188 1 98.06 429 ASP A N 1
ATOM 3380 C CA . ASP A 1 429 ? 19.453 -1.572 13.938 1 98.06 429 ASP A CA 1
ATOM 3381 C C . ASP A 1 429 ? 18.234 -1.984 13.109 1 98.06 429 ASP A C 1
ATOM 3383 O O . ASP A 1 429 ? 18.359 -2.32 11.93 1 98.06 429 ASP A O 1
ATOM 3387 N N . VAL A 1 430 ? 17.125 -2.086 13.727 1 96.44 430 VAL A N 1
ATOM 3388 C CA . VAL A 1 430 ? 15.82 -2.322 13.109 1 96.44 430 VAL A CA 1
ATOM 3389 C C . VAL A 1 430 ? 14.797 -1.333 13.656 1 96.44 430 VAL A C 1
ATOM 3391 O O . VAL A 1 430 ? 14.695 -1.157 14.875 1 96.44 430 VAL A O 1
ATOM 3394 N N . TYR A 1 431 ? 14.156 -0.565 12.75 1 97.19 431 TYR A N 1
ATOM 3395 C CA . TYR A 1 431 ? 13.055 0.309 13.148 1 97.19 431 TYR A CA 1
ATOM 3396 C C . TYR A 1 431 ? 11.711 -0.333 12.844 1 97.19 431 TYR A C 1
ATOM 3398 O O . TYR A 1 431 ? 11.531 -0.94 11.781 1 97.19 431 TYR A O 1
ATOM 3406 N N . ILE A 1 432 ? 10.766 -0.247 13.758 1 93.69 432 ILE A N 1
ATOM 3407 C CA . ILE A 1 432 ? 9.414 -0.764 13.562 1 93.69 432 ILE A CA 1
ATOM 3408 C C . ILE A 1 432 ? 8.453 0.391 13.305 1 93.69 432 ILE A C 1
ATOM 3410 O O . ILE A 1 432 ? 8.203 1.212 14.188 1 93.69 432 ILE A O 1
ATOM 3414 N N . PRO A 1 433 ? 7.832 0.481 12.102 1 94.56 433 PRO A N 1
ATOM 3415 C CA . PRO A 1 433 ? 6.953 1.603 11.758 1 94.56 433 PRO A CA 1
ATOM 3416 C C . PRO A 1 433 ? 5.547 1.448 12.336 1 94.56 433 PRO A C 1
ATOM 3418 O O . PRO A 1 433 ? 5.129 0.335 12.672 1 94.56 433 PRO A O 1
ATOM 3421 N N . TRP A 1 434 ? 4.852 2.617 12.461 1 91 434 TRP A N 1
ATOM 3422 C CA . TRP A 1 434 ? 3.486 2.703 12.977 1 91 434 TRP A CA 1
ATOM 3423 C C . TRP A 1 434 ? 2.471 2.58 11.844 1 91 434 TRP A C 1
ATOM 3425 O O . TRP A 1 434 ? 1.745 3.531 11.547 1 91 434 TRP A O 1
ATOM 3435 N N . ARG A 1 435 ? 2.229 1.545 11.289 1 87.62 435 ARG A N 1
ATOM 3436 C CA . ARG A 1 435 ? 1.304 1.399 10.172 1 87.62 435 ARG A CA 1
ATOM 3437 C C . ARG A 1 435 ? -0.143 1.429 10.648 1 87.62 435 ARG A C 1
ATOM 3439 O O . ARG A 1 435 ? -0.448 0.965 11.75 1 87.62 435 ARG A O 1
ATOM 3446 N N . GLY A 1 436 ? -0.99 1.971 9.781 1 89.44 436 GLY A N 1
ATOM 3447 C CA . GLY A 1 436 ? -2.416 1.988 10.07 1 89.44 436 GLY A CA 1
ATOM 3448 C C . GLY A 1 436 ? -2.938 3.371 10.414 1 89.44 436 GLY A C 1
ATOM 3449 O O . GLY A 1 436 ? -2.232 4.367 10.242 1 89.44 436 GLY A O 1
ATOM 3450 N N . TRP A 1 437 ? -4.188 3.387 10.797 1 91.94 437 TRP A N 1
ATOM 3451 C CA . TRP A 1 437 ? -4.871 4.652 11.047 1 91.94 437 TRP A CA 1
ATOM 3452 C C . TRP A 1 437 ? -5.281 4.77 12.508 1 91.94 437 TRP A C 1
ATOM 3454 O O . TRP A 1 437 ? -5.539 3.764 13.172 1 91.94 437 TRP A O 1
ATOM 3464 N N . MET B 1 1 ? -17.766 4.273 27.469 1 41.94 1 MET B N 1
ATOM 3465 C CA . MET B 1 1 ? -16.406 4.605 27.062 1 41.94 1 MET B CA 1
ATOM 3466 C C . MET B 1 1 ? -16.188 4.277 25.578 1 41.94 1 MET B C 1
ATOM 3468 O O . MET B 1 1 ? -16.625 3.227 25.109 1 41.94 1 MET B O 1
ATOM 3472 N N . THR B 1 2 ? -15.867 5.262 24.906 1 55.38 2 THR B N 1
ATOM 3473 C CA . THR B 1 2 ? -15.688 5.086 23.469 1 55.38 2 THR B CA 1
ATOM 3474 C C . THR B 1 2 ? -14.586 4.074 23.172 1 55.38 2 THR B C 1
ATOM 3476 O O . THR B 1 2 ? -13.555 4.062 23.844 1 55.38 2 THR B O 1
ATOM 3479 N N . PHE B 1 3 ? -14.992 3.133 22.531 1 62.75 3 PHE B N 1
ATOM 3480 C CA . PHE B 1 3 ? -14.055 2.078 22.172 1 62.75 3 PHE B CA 1
ATOM 3481 C C . PHE B 1 3 ? -12.883 2.646 21.375 1 62.75 3 PHE B C 1
ATOM 3483 O O . PHE B 1 3 ? -13.07 3.291 20.344 1 62.75 3 PHE B O 1
ATOM 3490 N N . LEU B 1 4 ? -11.766 2.604 22.094 1 66.69 4 LEU B N 1
ATOM 3491 C CA . LEU B 1 4 ? -10.531 2.9 21.375 1 66.69 4 LEU B CA 1
ATOM 3492 C C . LEU B 1 4 ? -9.938 1.636 20.766 1 66.69 4 LEU B C 1
ATOM 3494 O O . LEU B 1 4 ? -9.398 0.792 21.484 1 66.69 4 LEU B O 1
ATOM 3498 N N . SER B 1 5 ? -9.922 1.533 19.469 1 66.5 5 SER B N 1
ATOM 3499 C CA . SER B 1 5 ? -9.492 0.335 18.766 1 66.5 5 SER B CA 1
ATOM 3500 C C . SER B 1 5 ? -8.016 0.049 19 1 66.5 5 SER B C 1
ATOM 3502 O O . SER B 1 5 ? -7.18 0.946 18.891 1 66.5 5 SER B O 1
ATOM 3504 N N . PRO B 1 6 ? -7.672 -1.236 19.312 1 69.56 6 PRO B N 1
ATOM 3505 C CA . PRO B 1 6 ? -6.266 -1.602 19.484 1 69.56 6 PRO B CA 1
ATOM 3506 C C . PRO B 1 6 ? -5.453 -1.459 18.203 1 69.56 6 PRO B C 1
ATOM 3508 O O . PRO B 1 6 ? -4.219 -1.399 18.25 1 69.56 6 PRO B O 1
ATOM 3511 N N . LEU B 1 7 ? -6.168 -1.46 17.078 1 67 7 LEU B N 1
ATOM 3512 C CA . LEU B 1 7 ? -5.48 -1.256 15.812 1 67 7 LEU B CA 1
ATOM 3513 C C . LEU B 1 7 ? -4.891 0.147 15.727 1 67 7 LEU B C 1
ATOM 3515 O O . LEU B 1 7 ? -3.955 0.39 14.961 1 67 7 LEU B O 1
ATOM 3519 N N . ILE B 1 8 ? -5.387 0.983 16.516 1 64.94 8 ILE B N 1
ATOM 3520 C CA . ILE B 1 8 ? -4.984 2.385 16.453 1 64.94 8 ILE B CA 1
ATOM 3521 C C . ILE B 1 8 ? -4.207 2.752 17.703 1 64.94 8 ILE B C 1
ATOM 3523 O O . ILE B 1 8 ? -3.092 3.275 17.625 1 64.94 8 ILE B O 1
ATOM 3527 N N . ALA B 1 9 ? -4.738 2.367 18.844 1 62.53 9 ALA B N 1
ATOM 3528 C CA . ALA B 1 9 ? -4.27 2.932 20.109 1 62.53 9 ALA B CA 1
ATOM 3529 C C . ALA B 1 9 ? -3.197 2.049 20.734 1 62.53 9 ALA B C 1
ATOM 3531 O O . ALA B 1 9 ? -2.273 2.549 21.391 1 62.53 9 ALA B O 1
ATOM 3532 N N . TYR B 1 10 ? -3.389 0.556 20.703 1 59.66 10 TYR B N 1
ATOM 3533 C CA . TYR B 1 10 ? -2.49 -0.339 21.422 1 59.66 10 TYR B CA 1
ATOM 3534 C C . TYR B 1 10 ? -2.184 -1.583 20.594 1 59.66 10 TYR B C 1
ATOM 3536 O O . TYR B 1 10 ? -2.982 -1.988 19.75 1 59.66 10 TYR B O 1
ATOM 3544 N N . PRO B 1 11 ? -0.741 -2.037 20.672 1 58.53 11 PRO B N 1
ATOM 3545 C CA . PRO B 1 11 ? -0.548 -3.355 20.062 1 58.53 11 PRO B CA 1
ATOM 3546 C C . PRO B 1 11 ? -1.298 -4.461 20.797 1 58.53 11 PRO B C 1
ATOM 3548 O O . PRO B 1 11 ? -1.416 -4.418 22.031 1 58.53 11 PRO B O 1
ATOM 3551 N N . ALA B 1 12 ? -2.328 -5.129 20.266 1 60.78 12 ALA B N 1
ATOM 3552 C CA . ALA B 1 12 ? -3.092 -6.02 21.125 1 60.78 12 ALA B CA 1
ATOM 3553 C C . ALA B 1 12 ? -2.902 -7.477 20.719 1 60.78 12 ALA B C 1
ATOM 3555 O O . ALA B 1 12 ? -2.941 -7.805 19.531 1 60.78 12 ALA B O 1
ATOM 3556 N N . PRO B 1 13 ? -2.547 -8.164 21.797 1 64.94 13 PRO B N 1
ATOM 3557 C CA . PRO B 1 13 ? -2.795 -9.594 21.594 1 64.94 13 PRO B CA 1
ATOM 3558 C C . PRO B 1 13 ? -4.27 -9.914 21.359 1 64.94 13 PRO B C 1
ATOM 3560 O O . PRO B 1 13 ? -5.145 -9.141 21.75 1 64.94 13 PRO B O 1
ATOM 3563 N N . GLN B 1 14 ? -4.727 -10.82 20.734 1 77.75 14 GLN B N 1
ATOM 3564 C CA . GLN B 1 14 ? -6.078 -11.297 20.469 1 77.75 14 GLN B CA 1
ATOM 3565 C C . GLN B 1 14 ? -6.91 -10.211 19.781 1 77.75 14 GLN B C 1
ATOM 3567 O O . GLN B 1 14 ? -8.008 -9.883 20.234 1 77.75 14 GLN B O 1
ATOM 3572 N N . ILE B 1 15 ? -6.453 -9.695 18.781 1 84.56 15 ILE B N 1
ATOM 3573 C CA . ILE B 1 15 ? -6.984 -8.523 18.078 1 84.56 15 ILE B CA 1
ATOM 3574 C C . ILE B 1 15 ? -8.383 -8.828 17.547 1 84.56 15 ILE B C 1
ATOM 3576 O O . ILE B 1 15 ? -9.297 -8.016 17.688 1 84.56 15 ILE B O 1
ATOM 3580 N N . LYS B 1 16 ? -8.688 -10.008 17.062 1 90.12 16 LYS B N 1
ATOM 3581 C CA . LYS B 1 16 ? -9.984 -10.344 16.484 1 90.12 16 LYS B CA 1
ATOM 3582 C C . LYS B 1 16 ? -11.078 -10.32 17.562 1 90.12 16 LYS B C 1
ATOM 3584 O O . LYS B 1 16 ? -12.117 -9.688 17.375 1 90.12 16 LYS B O 1
ATOM 3589 N N . GLU B 1 17 ? -10.836 -10.938 18.672 1 89.88 17 GLU B N 1
ATOM 3590 C CA . GLU B 1 17 ? -11.812 -11.031 19.75 1 89.88 17 GLU B CA 1
ATOM 3591 C C . GLU B 1 17 ? -12.133 -9.648 20.312 1 89.88 17 GLU B C 1
ATOM 3593 O O . GLU B 1 17 ? -13.297 -9.344 20.594 1 89.88 17 GLU B O 1
ATOM 3598 N N . THR B 1 18 ? -11.125 -8.859 20.453 1 86 18 THR B N 1
ATOM 3599 C CA . THR B 1 18 ? -11.32 -7.516 21 1 86 18 THR B CA 1
ATOM 3600 C C . THR B 1 18 ? -12.164 -6.664 20.047 1 86 18 THR B C 1
ATOM 3602 O O . THR B 1 18 ? -13.078 -5.961 20.484 1 86 18 THR B O 1
ATOM 3605 N N . LEU B 1 19 ? -11.859 -6.75 18.781 1 89.88 19 LEU B N 1
ATOM 3606 C CA . LEU B 1 19 ? -12.609 -5.977 17.797 1 89.88 19 LEU B CA 1
ATOM 3607 C C . LEU B 1 19 ? -14.055 -6.457 17.703 1 89.88 19 LEU B C 1
ATOM 3609 O O . LEU B 1 19 ? -14.977 -5.648 17.594 1 89.88 19 LEU B O 1
ATOM 3613 N N . LEU B 1 20 ? -14.227 -7.762 17.781 1 92.31 20 LEU B N 1
ATOM 3614 C CA . LEU B 1 20 ? -15.57 -8.328 17.688 1 92.31 20 LEU B CA 1
ATOM 3615 C C . LEU B 1 20 ? -16.422 -7.922 18.891 1 92.31 20 LEU B C 1
ATOM 3617 O O . LEU B 1 20 ? -17.609 -7.637 18.75 1 92.31 20 LEU B O 1
ATOM 3621 N N . GLU B 1 21 ? -15.859 -7.945 20.047 1 89.62 21 GLU B N 1
ATOM 3622 C CA . GLU B 1 21 ? -16.578 -7.562 21.266 1 89.62 21 GLU B CA 1
ATOM 3623 C C . GLU B 1 21 ? -17.156 -6.156 21.141 1 89.62 21 GLU B C 1
ATOM 3625 O O . GLU B 1 21 ? -18.234 -5.879 21.641 1 89.62 21 GLU B O 1
ATOM 3630 N N . HIS B 1 22 ? -16.516 -5.379 20.391 1 88.75 22 HIS B N 1
ATOM 3631 C CA . HIS B 1 22 ? -16.922 -3.979 20.375 1 88.75 22 HIS B CA 1
ATOM 3632 C C . HIS B 1 22 ? -17.703 -3.646 19.109 1 88.75 22 HIS B C 1
ATOM 3634 O O . HIS B 1 22 ? -18.391 -2.633 19.047 1 88.75 22 HIS B O 1
ATOM 3640 N N . SER B 1 23 ? -17.516 -4.492 18.094 1 92.44 23 SER B N 1
ATOM 3641 C CA . SER B 1 23 ? -18.094 -4.086 16.812 1 92.44 23 SER B CA 1
ATOM 3642 C C . SER B 1 23 ? -19.266 -4.992 16.438 1 92.44 23 SER B C 1
ATOM 3644 O O . SER B 1 23 ? -20.141 -4.59 15.664 1 92.44 23 SER B O 1
ATOM 3646 N N . LYS B 1 24 ? -19.328 -6.195 16.938 1 95.5 24 LYS B N 1
ATOM 3647 C CA . LYS B 1 24 ? -20.344 -7.145 16.516 1 95.5 24 LYS B CA 1
ATOM 3648 C C . LYS B 1 24 ? -21.75 -6.641 16.859 1 95.5 24 LYS B C 1
ATOM 3650 O O . LYS B 1 24 ? -21.984 -6.18 17.969 1 95.5 24 LYS B O 1
ATOM 3655 N N . GLY B 1 25 ? -22.578 -6.715 15.953 1 96.94 25 GLY B N 1
ATOM 3656 C CA . GLY B 1 25 ? -23.969 -6.309 16.156 1 96.94 25 GLY B CA 1
ATOM 3657 C C . GLY B 1 25 ? -24.188 -4.828 15.914 1 96.94 25 GLY B C 1
ATOM 3658 O O . GLY B 1 25 ? -25.328 -4.367 15.891 1 96.94 25 GLY B O 1
ATOM 3659 N N . LYS B 1 26 ? -23.172 -4.117 15.688 1 95.62 26 LYS B N 1
ATOM 3660 C CA . LYS B 1 26 ? -23.297 -2.674 15.508 1 95.62 26 LYS B CA 1
ATOM 3661 C C . LYS B 1 26 ? -23.312 -2.301 14.031 1 95.62 26 LYS B C 1
ATOM 3663 O O . LYS B 1 26 ? -23.031 -3.135 13.172 1 95.62 26 LYS B O 1
ATOM 3668 N N . SER B 1 27 ? -23.672 -1.084 13.805 1 95.56 27 SER B N 1
ATOM 3669 C CA . SER B 1 27 ? -23.688 -0.525 12.461 1 95.56 27 SER B CA 1
ATOM 3670 C C . SER B 1 27 ? -22.297 -0.09 12.023 1 95.56 27 SER B C 1
ATOM 3672 O O . SER B 1 27 ? -21.438 0.173 12.859 1 95.56 27 SER B O 1
ATOM 3674 N N . ILE B 1 28 ? -22.141 -0.005 10.688 1 94.56 28 ILE B N 1
ATOM 3675 C CA . ILE B 1 28 ? -20.859 0.45 10.141 1 94.56 28 ILE B CA 1
ATOM 3676 C C . ILE B 1 28 ? -20.594 1.889 10.578 1 94.56 28 ILE B C 1
ATOM 3678 O O . ILE B 1 28 ? -19.453 2.352 10.547 1 94.56 28 ILE B O 1
ATOM 3682 N N . ASP B 1 29 ? -21.609 2.572 11.039 1 92.19 29 ASP B N 1
ATOM 3683 C CA . ASP B 1 29 ? -21.469 3.953 11.492 1 92.19 29 ASP B CA 1
ATOM 3684 C C . ASP B 1 29 ? -20.625 4.031 12.766 1 92.19 29 ASP B C 1
ATOM 3686 O O . ASP B 1 29 ? -20.125 5.098 13.117 1 92.19 29 ASP B O 1
ATOM 3690 N N . SER B 1 30 ? -20.5 2.949 13.414 1 90.69 30 SER B N 1
ATOM 3691 C CA . SER B 1 30 ? -19.75 2.926 14.664 1 90.69 30 SER B CA 1
ATOM 3692 C C . SER B 1 30 ? -18.25 2.732 14.414 1 90.69 30 SER B C 1
ATOM 3694 O O . SER B 1 30 ? -17.438 2.908 15.32 1 90.69 30 SER B O 1
ATOM 3696 N N . LEU B 1 31 ? -17.891 2.443 13.195 1 92.12 31 LEU B N 1
ATOM 3697 C CA . LEU B 1 31 ? -16.5 2.131 12.875 1 92.12 31 LEU B CA 1
ATOM 3698 C C . LEU B 1 31 ? -15.695 3.406 12.688 1 92.12 31 LEU B C 1
ATOM 3700 O O . LEU B 1 31 ? -16.188 4.391 12.133 1 92.12 31 LEU B O 1
ATOM 3704 N N . GLN B 1 32 ? -14.469 3.328 13.125 1 91.69 32 GLN B N 1
ATOM 3705 C CA . GLN B 1 32 ? -13.5 4.352 12.734 1 91.69 32 GLN B CA 1
ATOM 3706 C C . GLN B 1 32 ? -13.125 4.219 11.258 1 91.69 32 GLN B C 1
ATOM 3708 O O . GLN B 1 32 ? -12.961 3.107 10.75 1 91.69 32 GLN B O 1
ATOM 3713 N N . THR B 1 33 ? -13 5.336 10.602 1 95 33 THR B N 1
ATOM 3714 C CA . THR B 1 33 ? -12.641 5.312 9.188 1 95 33 THR B CA 1
ATOM 3715 C C . THR B 1 33 ? -11.211 5.805 8.984 1 95 33 THR B C 1
ATOM 3717 O O . THR B 1 33 ? -10.695 6.582 9.789 1 95 33 THR B O 1
ATOM 3720 N N . PRO B 1 34 ? -10.508 5.32 7.922 1 96.69 34 PRO B N 1
ATOM 3721 C CA . PRO B 1 34 ? -11.039 4.363 6.945 1 96.69 34 PRO B CA 1
ATOM 3722 C C . PRO B 1 34 ? -11.102 2.939 7.488 1 96.69 34 PRO B C 1
ATOM 3724 O O . PRO B 1 34 ? -10.375 2.598 8.43 1 96.69 34 PRO B O 1
ATOM 3727 N N . ALA B 1 35 ? -12.023 2.18 6.961 1 96.75 35 ALA B N 1
ATOM 3728 C CA . ALA B 1 35 ? -12.195 0.771 7.309 1 96.75 35 ALA B CA 1
ATOM 3729 C C . ALA B 1 35 ? -12.531 -0.061 6.074 1 96.75 35 ALA B C 1
ATOM 3731 O O . ALA B 1 35 ? -13.086 0.456 5.102 1 96.75 35 ALA B O 1
ATOM 3732 N N . LEU B 1 36 ? -12.141 -1.271 6.133 1 98.31 36 LEU B N 1
ATOM 3733 C CA . LEU B 1 36 ? -12.461 -2.172 5.031 1 98.31 36 LEU B CA 1
ATOM 3734 C C . LEU B 1 36 ? -13.648 -3.059 5.383 1 98.31 36 LEU B C 1
ATOM 3736 O O . LEU B 1 36 ? -13.688 -3.662 6.457 1 98.31 36 LEU B O 1
ATOM 3740 N N . LEU B 1 37 ? -14.602 -3.102 4.484 1 98.69 37 LEU B N 1
ATOM 3741 C CA . LEU B 1 37 ? -15.836 -3.855 4.684 1 98.69 37 LEU B CA 1
ATOM 3742 C C . LEU B 1 37 ? -15.914 -5.039 3.725 1 98.69 37 LEU B C 1
ATOM 3744 O O . LEU B 1 37 ? -15.539 -4.918 2.557 1 98.69 37 LEU B O 1
ATOM 3748 N N . ILE B 1 38 ? -16.406 -6.152 4.215 1 98.81 38 ILE B N 1
ATOM 3749 C CA . ILE B 1 38 ? -16.688 -7.328 3.404 1 98.81 38 ILE B CA 1
ATOM 3750 C C . ILE B 1 38 ? -18.172 -7.676 3.504 1 98.81 38 ILE B C 1
ATOM 3752 O O . ILE B 1 38 ? -18.719 -7.812 4.605 1 98.81 38 ILE B O 1
ATOM 3756 N N . ASN B 1 39 ? -18.828 -7.754 2.402 1 98.5 39 ASN B N 1
ATOM 3757 C CA . ASN B 1 39 ? -20.188 -8.258 2.365 1 98.5 39 ASN B CA 1
ATOM 3758 C C . ASN B 1 39 ? -20.219 -9.781 2.295 1 98.5 39 ASN B C 1
ATOM 3760 O O . ASN B 1 39 ? -19.938 -10.367 1.248 1 98.5 39 ASN B O 1
ATOM 3764 N N . LYS B 1 40 ? -20.672 -10.383 3.297 1 98.31 40 LYS B N 1
ATOM 3765 C CA . LYS B 1 40 ? -20.562 -11.828 3.441 1 98.31 40 LYS B CA 1
ATOM 3766 C C . LYS B 1 40 ? -21.344 -12.547 2.34 1 98.31 40 LYS B C 1
ATOM 3768 O O . LYS B 1 40 ? -20.797 -13.43 1.669 1 98.31 40 LYS B O 1
ATOM 3773 N N . SER B 1 41 ? -22.547 -12.195 2.148 1 98.19 41 SER B N 1
ATOM 3774 C CA . SER B 1 41 ? -23.406 -12.906 1.203 1 98.19 41 SER B CA 1
ATOM 3775 C C . SER B 1 41 ? -22.891 -12.758 -0.226 1 98.19 41 SER B C 1
ATOM 3777 O O . SER B 1 41 ? -22.969 -13.695 -1.02 1 98.19 41 SER B O 1
ATOM 3779 N N . VAL B 1 42 ? -22.391 -11.586 -0.538 1 98.25 42 VAL B N 1
ATOM 3780 C CA . VAL B 1 42 ? -21.875 -11.352 -1.882 1 98.25 42 VAL B CA 1
ATOM 3781 C C . VAL B 1 42 ? -20.672 -12.242 -2.141 1 98.25 42 VAL B C 1
ATOM 3783 O O . VAL B 1 42 ? -20.578 -12.883 -3.189 1 98.25 42 VAL B O 1
ATOM 3786 N N . VAL B 1 43 ? -19.766 -12.32 -1.177 1 98.56 43 VAL B N 1
ATOM 3787 C CA . VAL B 1 43 ? -18.562 -13.141 -1.312 1 98.56 43 VAL B CA 1
ATOM 3788 C C . VAL B 1 43 ? -18.953 -14.609 -1.444 1 98.56 43 VAL B C 1
ATOM 3790 O O . VAL B 1 43 ? -18.453 -15.32 -2.314 1 98.56 43 VAL B O 1
ATOM 3793 N N . GLN B 1 44 ? -19.891 -14.992 -0.631 1 98.5 44 GLN B N 1
ATOM 3794 C CA . GLN B 1 44 ? -20.344 -16.375 -0.658 1 98.5 44 GLN B CA 1
ATOM 3795 C C . GLN B 1 44 ? -21.016 -16.719 -1.987 1 98.5 44 GLN B C 1
ATOM 3797 O O . GLN B 1 44 ? -20.781 -17.797 -2.549 1 98.5 44 GLN B O 1
ATOM 3802 N N . ASP B 1 45 ? -21.797 -15.82 -2.463 1 97.62 45 ASP B N 1
ATOM 3803 C CA . ASP B 1 45 ? -22.484 -16.031 -3.736 1 97.62 45 ASP B CA 1
ATOM 3804 C C . ASP B 1 45 ? -21.484 -16.109 -4.887 1 97.62 45 ASP B C 1
ATOM 3806 O O . ASP B 1 45 ? -21.625 -16.953 -5.781 1 97.62 45 ASP B O 1
ATOM 3810 N N . ASN B 1 46 ? -20.531 -15.211 -4.871 1 97.12 46 ASN B N 1
ATOM 3811 C CA . ASN B 1 46 ? -19.484 -15.234 -5.891 1 97.12 46 ASN B CA 1
ATOM 3812 C C . ASN B 1 46 ? -18.719 -16.547 -5.895 1 97.12 46 ASN B C 1
ATOM 3814 O O . ASN B 1 46 ? -18.484 -17.141 -6.953 1 97.12 46 ASN B O 1
ATOM 3818 N N . CYS B 1 47 ? -18.344 -17.047 -4.754 1 97.56 47 CYS B N 1
ATOM 3819 C CA . CYS B 1 47 ? -17.641 -18.312 -4.633 1 97.56 47 CYS B CA 1
ATOM 3820 C C . CYS B 1 47 ? -18.5 -19.469 -5.113 1 97.56 47 CYS B C 1
ATOM 3822 O O . CYS B 1 47 ? -18.031 -20.328 -5.859 1 97.56 47 CYS B O 1
ATOM 3824 N N . THR B 1 48 ? -19.75 -19.422 -4.684 1 97.12 48 THR B N 1
ATOM 3825 C CA . THR B 1 48 ? -20.672 -20.469 -5.055 1 97.12 48 THR B CA 1
ATOM 3826 C C . THR B 1 48 ? -20.844 -20.547 -6.57 1 97.12 48 THR B C 1
ATOM 3828 O O . THR B 1 48 ? -20.812 -21.625 -7.16 1 97.12 48 THR B O 1
ATOM 3831 N N . ARG B 1 49 ? -21.016 -19.438 -7.156 1 93.69 49 ARG B N 1
ATOM 3832 C CA . ARG B 1 49 ? -21.219 -19.359 -8.602 1 93.69 49 ARG B CA 1
ATOM 3833 C C . ARG B 1 49 ? -20.031 -19.969 -9.344 1 93.69 49 ARG B C 1
ATOM 3835 O O . ARG B 1 49 ? -20.219 -20.781 -10.258 1 93.69 49 ARG B O 1
ATOM 3842 N N . LEU B 1 50 ? -18.828 -19.625 -8.977 1 93.75 50 LEU B N 1
ATOM 3843 C CA . LEU B 1 50 ? -17.641 -20.156 -9.648 1 93.75 50 LEU B CA 1
ATOM 3844 C C . LEU B 1 50 ? -17.531 -21.672 -9.43 1 93.75 50 LEU B C 1
ATOM 3846 O O . LEU B 1 50 ? -17.266 -22.422 -10.375 1 93.75 50 LEU B O 1
ATOM 3850 N N . LEU B 1 51 ? -17.734 -22.094 -8.219 1 95.44 51 LEU B N 1
ATOM 3851 C CA . LEU B 1 51 ? -17.562 -23.5 -7.887 1 95.44 51 LEU B CA 1
ATOM 3852 C C . LEU B 1 51 ? -18.578 -24.375 -8.617 1 95.44 51 LEU B C 1
ATOM 3854 O O . LEU B 1 51 ? -18.25 -25.453 -9.094 1 95.44 51 LEU B O 1
ATOM 3858 N N . LYS B 1 52 ? -19.812 -23.891 -8.695 1 93.75 52 LYS B N 1
ATOM 3859 C CA . LYS B 1 52 ? -20.828 -24.625 -9.43 1 93.75 52 LYS B CA 1
ATOM 3860 C C . LYS B 1 52 ? -20.438 -24.797 -10.898 1 93.75 52 LYS B C 1
ATOM 3862 O O . LYS B 1 52 ? -20.656 -25.859 -11.484 1 93.75 52 LYS B O 1
ATOM 3867 N N . ARG B 1 53 ? -19.844 -23.812 -11.383 1 88.94 53 ARG B N 1
ATOM 3868 C CA . ARG B 1 53 ? -19.406 -23.859 -12.773 1 88.94 53 ARG B CA 1
ATOM 3869 C C . ARG B 1 53 ? -18.234 -24.828 -12.945 1 88.94 53 ARG B C 1
ATOM 3871 O O . ARG B 1 53 ? -18.219 -25.625 -13.891 1 88.94 53 ARG B O 1
ATOM 3878 N N . VAL B 1 54 ? -17.297 -24.719 -12.133 1 91.5 54 VAL B N 1
ATOM 3879 C CA . VAL B 1 54 ? -16.125 -25.594 -12.172 1 91.5 54 VAL B CA 1
ATOM 3880 C C . VAL B 1 54 ? -16.562 -27.047 -12.031 1 91.5 54 VAL B C 1
ATOM 3882 O O . VAL B 1 54 ? -16.078 -27.906 -12.766 1 91.5 54 VAL B O 1
ATOM 3885 N N . ASP B 1 55 ? -17.5 -27.281 -11.18 1 91.94 55 ASP B N 1
ATOM 3886 C CA . ASP B 1 55 ? -18.047 -28.609 -10.977 1 91.94 55 ASP B CA 1
ATOM 3887 C C . ASP B 1 55 ? -18.734 -29.125 -12.25 1 91.94 55 ASP B C 1
ATOM 3889 O O . ASP B 1 55 ? -18.516 -30.266 -12.656 1 91.94 55 ASP B O 1
ATOM 3893 N N . HIS B 1 56 ? -19.5 -28.281 -12.734 1 88.19 56 HIS B N 1
ATOM 3894 C CA . HIS B 1 56 ? -20.25 -28.656 -13.93 1 88.19 56 HIS B CA 1
ATOM 3895 C C . HIS B 1 56 ? -19.328 -29.031 -15.078 1 88.19 56 HIS B C 1
ATOM 3897 O O . HIS B 1 56 ? -19.625 -29.953 -15.844 1 88.19 56 HIS B O 1
ATOM 3903 N N . LEU B 1 57 ? -18.203 -28.391 -15.156 1 84.62 57 LEU B N 1
ATOM 3904 C CA . LEU B 1 57 ? -17.281 -28.594 -16.25 1 84.62 57 LEU B CA 1
ATOM 3905 C C . LEU B 1 57 ? -16.297 -29.719 -15.93 1 84.62 57 LEU B C 1
ATOM 3907 O O . LEU B 1 57 ? -15.562 -30.188 -16.812 1 84.62 57 LEU B O 1
ATOM 3911 N N . GLY B 1 58 ? -16.219 -30.047 -14.672 1 88.62 58 GLY B N 1
ATOM 3912 C CA . GLY B 1 58 ? -15.344 -31.125 -14.25 1 88.62 58 GLY B CA 1
ATOM 3913 C C . GLY B 1 58 ? -13.891 -30.719 -14.133 1 88.62 58 GLY B C 1
ATOM 3914 O O . GLY B 1 58 ? -12.992 -31.562 -14.258 1 88.62 58 GLY B O 1
ATOM 3915 N N . TYR B 1 59 ? -13.602 -29.516 -13.969 1 90.44 59 TYR B N 1
ATOM 3916 C CA . TYR B 1 59 ? -12.234 -29.016 -13.844 1 90.44 59 TYR B CA 1
ATOM 3917 C C . TYR B 1 59 ? -11.734 -29.141 -12.414 1 90.44 59 TYR B C 1
ATOM 3919 O O . TYR B 1 59 ? -12.531 -29.203 -11.469 1 90.44 59 TYR B O 1
ATOM 3927 N N . ARG B 1 60 ? -10.445 -29.281 -12.25 1 95.44 60 ARG B N 1
ATOM 3928 C CA . ARG B 1 60 ? -9.82 -29 -10.961 1 95.44 60 ARG B CA 1
ATOM 3929 C C . ARG B 1 60 ? -9.766 -27.5 -10.688 1 95.44 60 ARG B C 1
ATOM 3931 O O . ARG B 1 60 ? -9.859 -26.688 -11.617 1 95.44 60 ARG B O 1
ATOM 3938 N N . PHE B 1 61 ? -9.703 -27.266 -9.406 1 96.81 61 PHE B N 1
ATOM 3939 C CA . PHE B 1 61 ? -9.68 -25.859 -9.047 1 96.81 61 PHE B CA 1
ATOM 3940 C C . PHE B 1 61 ? -8.602 -25.578 -8.008 1 96.81 61 PHE B C 1
ATOM 3942 O O . PHE B 1 61 ? -8.398 -26.375 -7.082 1 96.81 61 PHE B O 1
ATOM 3949 N N . ARG B 1 62 ? -7.867 -24.516 -8.234 1 98.06 62 ARG B N 1
ATOM 3950 C CA . ARG B 1 62 ? -6.875 -24 -7.293 1 98.06 62 ARG B CA 1
ATOM 3951 C C . ARG B 1 62 ? -7.145 -22.547 -6.961 1 98.06 62 ARG B C 1
ATOM 3953 O O . ARG B 1 62 ? -7.055 -21.672 -7.828 1 98.06 62 ARG B O 1
ATOM 3960 N N . ALA B 1 63 ? -7.426 -22.25 -5.691 1 98.12 63 ALA B N 1
ATOM 3961 C CA . ALA B 1 63 ? -7.766 -20.891 -5.277 1 98.12 63 ALA B CA 1
ATOM 3962 C C . ALA B 1 63 ? -6.512 -20.062 -5.031 1 98.12 63 ALA B C 1
ATOM 3964 O O . ALA B 1 63 ? -5.582 -20.516 -4.352 1 98.12 63 ALA B O 1
ATOM 3965 N N . HIS B 1 64 ? -6.449 -18.891 -5.645 1 97.88 64 HIS B N 1
ATOM 3966 C CA . HIS B 1 64 ? -5.41 -17.922 -5.281 1 97.88 64 HIS B CA 1
ATOM 3967 C C . HIS B 1 64 ? -5.855 -17.047 -4.117 1 97.88 64 HIS B C 1
ATOM 3969 O O . HIS B 1 64 ? -6.852 -16.328 -4.227 1 97.88 64 HIS B O 1
ATOM 3975 N N . VAL B 1 65 ? -5.102 -16.969 -3.035 1 98.12 65 VAL B N 1
ATOM 3976 C CA . VAL B 1 65 ? -5.586 -16.359 -1.806 1 98.12 65 VAL B CA 1
ATOM 3977 C C . VAL B 1 65 ? -4.992 -14.961 -1.661 1 98.12 65 VAL B C 1
ATOM 3979 O O . VAL B 1 65 ? -5.133 -14.32 -0.613 1 98.12 65 VAL B O 1
ATOM 3982 N N . LYS B 1 66 ? -4.395 -14.453 -2.686 1 96.06 66 LYS B N 1
ATOM 3983 C CA . LYS B 1 66 ? -3.58 -13.242 -2.652 1 96.06 66 LYS B CA 1
ATOM 3984 C C . LYS B 1 66 ? -4.441 -12.008 -2.383 1 96.06 66 LYS B C 1
ATOM 3986 O O . LYS B 1 66 ? -3.926 -10.961 -1.978 1 96.06 66 LYS B O 1
ATOM 3991 N N . THR B 1 67 ? -5.727 -12.07 -2.666 1 96.69 67 THR B N 1
ATOM 3992 C CA . THR B 1 67 ? -6.566 -10.875 -2.586 1 96.69 67 THR B CA 1
ATOM 3993 C C . THR B 1 67 ? -6.945 -10.578 -1.137 1 96.69 67 THR B C 1
ATOM 3995 O O . THR B 1 67 ? -6.637 -9.508 -0.617 1 96.69 67 THR B O 1
ATOM 3998 N N . HIS B 1 68 ? -7.52 -11.562 -0.498 1 97.88 68 HIS B N 1
ATOM 3999 C CA . HIS B 1 68 ? -8.094 -11.344 0.825 1 97.88 68 HIS B CA 1
ATOM 4000 C C . HIS B 1 68 ? -7.109 -11.734 1.924 1 97.88 68 HIS B C 1
ATOM 4002 O O . HIS B 1 68 ? -7.129 -11.156 3.014 1 97.88 68 HIS B O 1
ATOM 4008 N N . LYS B 1 69 ? -6.395 -12.781 1.7 1 97.44 69 LYS B N 1
ATOM 4009 C CA . LYS B 1 69 ? -5.398 -13.266 2.654 1 97.44 69 LYS B CA 1
ATOM 4010 C C . LYS B 1 69 ? -6.031 -13.562 4.008 1 97.44 69 LYS B C 1
ATOM 4012 O O . LYS B 1 69 ? -5.52 -13.133 5.047 1 97.44 69 LYS B O 1
ATOM 4017 N N . THR B 1 70 ? -7.113 -14.273 4.008 1 97.75 70 THR B N 1
ATOM 4018 C CA . THR B 1 70 ? -7.805 -14.656 5.234 1 97.75 70 THR B CA 1
ATOM 4019 C C . THR B 1 70 ? -8.195 -16.125 5.199 1 97.75 70 THR B C 1
ATOM 4021 O O . THR B 1 70 ? -8.438 -16.688 4.129 1 97.75 70 THR B O 1
ATOM 4024 N N . ILE B 1 71 ? -8.258 -16.703 6.336 1 97.75 71 ILE B N 1
ATOM 4025 C CA . ILE B 1 71 ? -8.648 -18.109 6.445 1 97.75 71 ILE B CA 1
ATOM 4026 C C . ILE B 1 71 ? -10.109 -18.266 6.02 1 97.75 71 ILE B C 1
ATOM 4028 O O . ILE B 1 71 ? -10.453 -19.203 5.301 1 97.75 71 ILE B O 1
ATOM 4032 N N . GLU B 1 72 ? -10.969 -17.375 6.441 1 98.31 72 GLU B N 1
ATOM 4033 C CA . GLU B 1 72 ? -12.414 -17.469 6.258 1 98.31 72 GLU B CA 1
ATOM 4034 C C . GLU B 1 72 ? -12.781 -17.484 4.773 1 98.31 72 GLU B C 1
ATOM 4036 O O . GLU B 1 72 ? -13.516 -18.375 4.32 1 98.31 72 GLU B O 1
ATOM 4041 N N . ILE B 1 73 ? -12.188 -16.641 4.023 1 98.69 73 ILE B N 1
ATOM 4042 C CA . ILE B 1 73 ? -12.539 -16.562 2.611 1 98.69 73 ILE B CA 1
ATOM 4043 C C . ILE B 1 73 ? -11.836 -17.672 1.843 1 98.69 73 ILE B C 1
ATOM 4045 O O . ILE B 1 73 ? -12.391 -18.219 0.884 1 98.69 73 ILE B O 1
ATOM 4049 N N . THR B 1 74 ? -10.664 -18.047 2.287 1 98.75 74 THR B N 1
ATOM 4050 C CA . THR B 1 74 ? -9.992 -19.203 1.693 1 98.75 74 THR B CA 1
ATOM 4051 C C . THR B 1 74 ? -10.883 -20.438 1.762 1 98.75 74 THR B C 1
ATOM 4053 O O . THR B 1 74 ? -11.055 -21.156 0.765 1 98.75 74 THR B O 1
ATOM 4056 N N . LYS B 1 75 ? -11.453 -20.672 2.924 1 98.62 75 LYS B N 1
ATOM 4057 C CA . LYS B 1 75 ? -12.359 -21.812 3.098 1 98.62 75 LYS B CA 1
ATOM 4058 C C . LYS B 1 75 ? -13.555 -21.719 2.152 1 98.62 75 LYS B C 1
ATOM 4060 O O . LYS B 1 75 ? -13.93 -22.703 1.517 1 98.62 75 LYS B O 1
ATOM 4065 N N . GLN B 1 76 ? -14.086 -20.562 2.053 1 98.56 76 GLN B N 1
ATOM 4066 C CA . GLN B 1 76 ? -15.219 -20.359 1.158 1 98.56 76 GLN B CA 1
ATOM 4067 C C . GLN B 1 76 ? -14.828 -20.609 -0.295 1 98.56 76 GLN B C 1
ATOM 4069 O O . GLN B 1 76 ? -15.57 -21.234 -1.046 1 98.56 76 GLN B O 1
ATOM 4074 N N . GLN B 1 77 ? -13.648 -20.156 -0.704 1 98.44 77 GLN B N 1
ATOM 4075 C CA . GLN B 1 77 ? -13.164 -20.391 -2.059 1 98.44 77 GLN B CA 1
ATOM 4076 C C . GLN B 1 77 ? -13.07 -21.891 -2.354 1 98.44 77 GLN B C 1
ATOM 4078 O O . GLN B 1 77 ? -13.258 -22.312 -3.494 1 98.44 77 GLN B O 1
ATOM 4083 N N . LEU B 1 78 ? -12.836 -22.625 -1.3 1 98.62 78 LEU B N 1
ATOM 4084 C CA . LEU B 1 78 ? -12.578 -24.062 -1.465 1 98.62 78 LEU B CA 1
ATOM 4085 C C . LEU B 1 78 ? -13.859 -24.859 -1.255 1 98.62 78 LEU B C 1
ATOM 4087 O O . LEU B 1 78 ? -13.82 -26.094 -1.257 1 98.62 78 LEU B O 1
ATOM 4091 N N . GLY B 1 79 ? -14.969 -24.234 -1.009 1 98.25 79 GLY B N 1
ATOM 4092 C CA . GLY B 1 79 ? -16.266 -24.891 -0.97 1 98.25 79 GLY B CA 1
ATOM 4093 C C . GLY B 1 79 ? -16.781 -25.109 0.44 1 98.25 79 GLY B C 1
ATOM 4094 O O . GLY B 1 79 ? -17.797 -25.766 0.635 1 98.25 79 GLY B O 1
ATOM 4095 N N . TYR B 1 80 ? -16.047 -24.609 1.396 1 98 80 TYR B N 1
ATOM 4096 C CA . TYR B 1 80 ? -16.469 -24.734 2.787 1 98 80 TYR B CA 1
ATOM 4097 C C . TYR B 1 80 ? -17.297 -23.516 3.213 1 98 80 TYR B C 1
ATOM 4099 O O . TYR B 1 80 ? -17.172 -22.438 2.631 1 98 80 TYR B O 1
ATOM 4107 N N . ASP B 1 81 ? -18.219 -23.688 4.207 1 96.94 81 ASP B N 1
ATOM 4108 C CA . ASP B 1 81 ? -18.969 -22.625 4.879 1 96.94 81 ASP B CA 1
ATOM 4109 C C . ASP B 1 81 ? -19.781 -21.797 3.879 1 96.94 81 ASP B C 1
ATOM 4111 O O . ASP B 1 81 ? -19.797 -20.578 3.955 1 96.94 81 ASP B O 1
ATOM 4115 N N . LEU B 1 82 ? -20.297 -22.438 2.844 1 98.06 82 LEU B N 1
ATOM 4116 C CA . LEU B 1 82 ? -21.172 -21.844 1.841 1 98.06 82 LEU B CA 1
ATOM 4117 C C . LEU B 1 82 ? -22.594 -22.375 1.98 1 98.06 82 LEU B C 1
ATOM 4119 O O . LEU B 1 82 ? -22.828 -23.578 1.854 1 98.06 82 LEU B O 1
ATOM 4123 N N . PRO B 1 83 ? -23.547 -21.562 2.215 1 96.19 83 PRO B N 1
ATOM 4124 C CA . PRO B 1 83 ? -24.906 -22.031 2.486 1 96.19 83 PRO B CA 1
ATOM 4125 C C . PRO B 1 83 ? -25.562 -22.688 1.269 1 96.19 83 PRO B C 1
ATOM 4127 O O . PRO B 1 83 ? -26.422 -23.562 1.415 1 96.19 83 PRO B O 1
ATOM 4130 N N . ASN B 1 84 ? -25.25 -22.328 0.097 1 94.38 84 ASN B N 1
ATOM 4131 C CA . ASN B 1 84 ? -25.938 -22.812 -1.097 1 94.38 84 ASN B CA 1
ATOM 4132 C C . ASN B 1 84 ? -25 -23.625 -1.983 1 94.38 84 ASN B C 1
ATOM 4134 O O . ASN B 1 84 ? -25.094 -23.578 -3.211 1 94.38 84 ASN B O 1
ATOM 4138 N N . TYR B 1 85 ? -24.062 -24.266 -1.384 1 97.06 85 TYR B N 1
ATOM 4139 C CA . TYR B 1 85 ? -23.109 -25.078 -2.131 1 97.06 85 TYR B CA 1
ATOM 4140 C C . TYR B 1 85 ? -22.875 -26.406 -1.432 1 97.06 85 TYR B C 1
ATOM 4142 O O . TYR B 1 85 ? -22.422 -26.438 -0.285 1 97.06 85 TYR B O 1
ATOM 4150 N N . GLU B 1 86 ? -23.188 -27.516 -2.092 1 94.31 86 GLU B N 1
ATOM 4151 C CA . GLU B 1 86 ? -22.984 -28.859 -1.553 1 94.31 86 GLU B CA 1
ATOM 4152 C C . GLU B 1 86 ? -22.062 -29.672 -2.451 1 94.31 86 GLU B C 1
ATOM 4154 O O . GLU B 1 86 ? -22.047 -30.906 -2.369 1 94.31 86 GLU B O 1
ATOM 4159 N N . GLY B 1 87 ? -21.297 -29 -3.219 1 94.56 87 GLY B N 1
ATOM 4160 C CA . GLY B 1 87 ? -20.453 -29.688 -4.18 1 94.56 87 GLY B CA 1
ATOM 4161 C C . GLY B 1 87 ? -19.125 -30.125 -3.6 1 94.56 87 GLY B C 1
ATOM 4162 O O . GLY B 1 87 ? -18.984 -30.297 -2.385 1 94.56 87 GLY B O 1
ATOM 4163 N N . ARG B 1 88 ? -18.25 -30.391 -4.438 1 94.81 88 ARG B N 1
ATOM 4164 C CA . ARG B 1 88 ? -16.906 -30.875 -4.109 1 94.81 88 ARG B CA 1
ATOM 4165 C C . ARG B 1 88 ? -16.125 -29.828 -3.332 1 94.81 88 ARG B C 1
ATOM 4167 O O . ARG B 1 88 ? -16.234 -28.641 -3.607 1 94.81 88 ARG B O 1
ATOM 4174 N N . LYS B 1 89 ? -15.375 -30.312 -2.301 1 97.62 89 LYS B N 1
ATOM 4175 C CA . LYS B 1 89 ? -14.383 -29.469 -1.643 1 97.62 89 LYS B CA 1
ATOM 4176 C C . LYS B 1 89 ? -13.031 -29.531 -2.354 1 97.62 89 LYS B C 1
ATOM 4178 O O . LYS B 1 89 ? -12.617 -30.609 -2.797 1 97.62 89 LYS B O 1
ATOM 4183 N N . TYR B 1 90 ? -12.523 -28.469 -2.576 1 98.06 90 TYR B N 1
ATOM 4184 C CA . TYR B 1 90 ? -11.188 -28.391 -3.154 1 98.06 90 TYR B CA 1
ATOM 4185 C C . TYR B 1 90 ? -10.141 -28.172 -2.072 1 98.06 90 TYR B C 1
ATOM 4187 O O . TYR B 1 90 ? -10.469 -27.797 -0.945 1 98.06 90 TYR B O 1
ATOM 4195 N N . ASP B 1 91 ? -8.828 -28.422 -2.35 1 98.5 91 ASP B N 1
ATOM 4196 C CA . ASP B 1 91 ? -7.836 -28.359 -1.278 1 98.5 91 ASP B CA 1
ATOM 4197 C C . ASP B 1 91 ? -6.52 -27.781 -1.781 1 98.5 91 ASP B C 1
ATOM 4199 O O . ASP B 1 91 ? -5.477 -27.938 -1.143 1 98.5 91 ASP B O 1
ATOM 4203 N N . SER B 1 92 ? -6.531 -27.125 -2.949 1 98.69 92 SER B N 1
ATOM 4204 C CA . SER B 1 92 ? -5.332 -26.562 -3.561 1 98.69 92 SER B CA 1
ATOM 4205 C C . SER B 1 92 ? -5.383 -25.047 -3.582 1 98.69 92 SER B C 1
ATOM 4207 O O . SER B 1 92 ? -6.414 -24.453 -3.916 1 98.69 92 SER B O 1
ATOM 4209 N N . ILE B 1 93 ? -4.199 -24.406 -3.203 1 98.81 93 ILE B N 1
ATOM 4210 C CA . ILE B 1 93 ? -4.172 -22.938 -3.246 1 98.81 93 ILE B CA 1
ATOM 4211 C C . ILE B 1 93 ? -2.871 -22.469 -3.889 1 98.81 93 ILE B C 1
ATOM 4213 O O . ILE B 1 93 ? -1.896 -23.219 -3.957 1 98.81 93 ILE B O 1
ATOM 4217 N N . VAL B 1 94 ? -2.955 -21.297 -4.438 1 98.31 94 VAL B N 1
ATOM 4218 C CA . VAL B 1 94 ? -1.781 -20.516 -4.816 1 98.31 94 VAL B CA 1
ATOM 4219 C C . VAL B 1 94 ? -1.547 -19.406 -3.797 1 98.31 94 VAL B C 1
ATOM 4221 O O . VAL B 1 94 ? -2.49 -18.734 -3.373 1 98.31 94 VAL B O 1
ATOM 4224 N N . VAL B 1 95 ? -0.292 -19.266 -3.359 1 98 95 VAL B N 1
ATOM 4225 C CA . VAL B 1 95 ? 0.094 -18.156 -2.496 1 98 95 VAL B CA 1
ATOM 4226 C C . VAL B 1 95 ? 1.072 -17.25 -3.232 1 98 95 VAL B C 1
ATOM 4228 O O . VAL B 1 95 ? 1.906 -17.719 -4.008 1 98 95 VAL B O 1
ATOM 4231 N N . SER B 1 96 ? 0.945 -15.961 -2.945 1 96.5 96 SER B N 1
ATOM 4232 C CA . SER B 1 96 ? 1.848 -15 -3.572 1 96.5 96 SER B CA 1
ATOM 4233 C C . SER B 1 96 ? 3.035 -14.688 -2.67 1 96.5 96 SER B C 1
ATOM 4235 O O . SER B 1 96 ? 4.055 -14.164 -3.133 1 96.5 96 SER B O 1
ATOM 4237 N N . THR B 1 97 ? 2.84 -14.922 -1.368 1 96.12 97 THR B N 1
ATOM 4238 C CA . THR B 1 97 ? 3.902 -14.688 -0.397 1 96.12 97 THR B CA 1
ATOM 4239 C C . THR B 1 97 ? 4.07 -15.891 0.522 1 96.12 97 THR B C 1
ATOM 4241 O O . THR B 1 97 ? 3.137 -16.672 0.708 1 96.12 97 THR B O 1
ATOM 4244 N N . LEU B 1 98 ? 5.277 -15.984 1.125 1 95.25 98 LEU B N 1
ATOM 4245 C CA . LEU B 1 98 ? 5.527 -17.062 2.08 1 95.25 98 LEU B CA 1
ATOM 4246 C C . LEU B 1 98 ? 4.715 -16.859 3.354 1 95.25 98 LEU B C 1
ATOM 4248 O O . LEU B 1 98 ? 4.309 -17.828 3.996 1 95.25 98 LEU B O 1
ATOM 4252 N N . LYS B 1 99 ? 4.398 -15.625 3.629 1 94.88 99 LYS B N 1
ATOM 4253 C CA . LYS B 1 99 ? 3.555 -15.328 4.781 1 94.88 99 LYS B CA 1
ATOM 4254 C C . LYS B 1 99 ? 2.178 -15.969 4.633 1 94.88 99 LYS B C 1
ATOM 4256 O O . LYS B 1 99 ? 1.63 -16.5 5.602 1 94.88 99 LYS B O 1
ATOM 4261 N N . GLU B 1 100 ? 1.634 -15.945 3.494 1 96.69 100 GLU B N 1
ATOM 4262 C CA . GLU B 1 100 ? 0.35 -16.594 3.234 1 96.69 100 GLU B CA 1
ATOM 4263 C C . GLU B 1 100 ? 0.422 -18.094 3.498 1 96.69 100 GLU B C 1
ATOM 4265 O O . GLU B 1 100 ? -0.458 -18.656 4.152 1 96.69 100 GLU B O 1
ATOM 4270 N N . ALA B 1 101 ? 1.474 -18.688 3.018 1 97.5 101 ALA B N 1
ATOM 4271 C CA . ALA B 1 101 ? 1.653 -20.125 3.203 1 97.5 101 ALA B CA 1
ATOM 4272 C C . ALA B 1 101 ? 1.776 -20.484 4.684 1 97.5 101 ALA B C 1
ATOM 4274 O O . ALA B 1 101 ? 1.091 -21.375 5.172 1 97.5 101 ALA B O 1
ATOM 4275 N N . TYR B 1 102 ? 2.6 -19.719 5.375 1 95.25 102 TYR B N 1
ATOM 4276 C CA . TYR B 1 102 ? 2.795 -19.984 6.797 1 95.25 102 TYR B CA 1
ATOM 4277 C C . TYR B 1 102 ? 1.497 -19.781 7.57 1 95.25 102 TYR B C 1
ATOM 4279 O O . TYR B 1 102 ? 1.213 -20.516 8.523 1 95.25 102 TYR B O 1
ATOM 4287 N N . SER B 1 103 ? 0.743 -18.781 7.164 1 95.12 103 SER B N 1
ATOM 4288 C CA . SER B 1 103 ? -0.51 -18.5 7.863 1 95.12 103 SER B CA 1
ATOM 4289 C C . SER B 1 103 ? -1.479 -19.672 7.734 1 95.12 103 SER B C 1
ATOM 4291 O O . SER B 1 103 ? -2.139 -20.047 8.703 1 95.12 103 SER B O 1
ATOM 4293 N N . VAL B 1 104 ? -1.509 -20.266 6.613 1 96.81 104 VAL B N 1
ATOM 4294 C CA . VAL B 1 104 ? -2.402 -21.391 6.348 1 96.81 104 VAL B CA 1
ATOM 4295 C C . VAL B 1 104 ? -1.945 -22.609 7.145 1 96.81 104 VAL B C 1
ATOM 4297 O O . VAL B 1 104 ? -2.738 -23.219 7.863 1 96.81 104 VAL B O 1
ATOM 4300 N N . VAL B 1 105 ? -0.668 -22.938 7.086 1 96.38 105 VAL B N 1
ATOM 4301 C CA . VAL B 1 105 ? -0.198 -24.156 7.715 1 96.38 105 VAL B CA 1
ATOM 4302 C C . VAL B 1 105 ? -0.234 -24.016 9.234 1 96.38 105 VAL B C 1
ATOM 4304 O O . VAL B 1 105 ? -0.522 -24.969 9.953 1 96.38 105 VAL B O 1
ATOM 4307 N N . ASN B 1 106 ? 0.055 -22.812 9.742 1 93.81 106 ASN B N 1
ATOM 4308 C CA . ASN B 1 106 ? -0.021 -22.594 11.18 1 93.81 106 ASN B CA 1
ATOM 4309 C C . ASN B 1 106 ? -1.454 -22.703 11.695 1 93.81 106 ASN B C 1
ATOM 4311 O O . ASN B 1 106 ? -1.691 -23.234 12.781 1 93.81 106 ASN B O 1
ATOM 4315 N N . TYR B 1 107 ? -2.352 -22.203 10.922 1 95.44 107 TYR B N 1
ATOM 4316 C CA . TYR B 1 107 ? -3.754 -22.328 11.297 1 95.44 107 TYR B CA 1
ATOM 4317 C C . TYR B 1 107 ? -4.168 -23.797 11.359 1 95.44 107 TYR B C 1
ATOM 4319 O O . TYR B 1 107 ? -4.801 -24.234 12.328 1 95.44 107 TYR B O 1
ATOM 4327 N N . GLN B 1 108 ? -3.832 -24.547 10.289 1 97.25 108 GLN B N 1
ATOM 4328 C CA . GLN B 1 108 ? -4.191 -25.953 10.242 1 97.25 108 GLN B CA 1
ATOM 4329 C C . GLN B 1 108 ? -3.547 -26.734 11.383 1 97.25 108 GLN B C 1
ATOM 4331 O O . GLN B 1 108 ? -4.184 -27.594 12 1 97.25 108 GLN B O 1
ATOM 4336 N N . GLU B 1 109 ? -2.334 -26.375 11.727 1 95.19 109 GLU B N 1
ATOM 4337 C CA . GLU B 1 109 ? -1.636 -27.016 12.836 1 95.19 109 GLU B CA 1
ATOM 4338 C C . GLU B 1 109 ? -2.297 -26.703 14.172 1 95.19 109 GLU B C 1
ATOM 4340 O O . GLU B 1 109 ? -2.477 -27.578 15.008 1 95.19 109 GLU B O 1
ATOM 4345 N N . SER B 1 110 ? -2.662 -25.453 14.344 1 94.12 110 SER B N 1
ATOM 4346 C CA . SER B 1 110 ? -3.211 -25 15.617 1 94.12 110 SER B CA 1
ATOM 4347 C C . SER B 1 110 ? -4.629 -25.531 15.828 1 94.12 110 SER B C 1
ATOM 4349 O O . SER B 1 110 ? -5.047 -25.781 16.953 1 94.12 110 SER B O 1
ATOM 4351 N N . THR B 1 111 ? -5.348 -25.781 14.773 1 96.06 111 THR B N 1
ATOM 4352 C CA . THR B 1 111 ? -6.75 -26.156 14.898 1 96.06 111 THR B CA 1
ATOM 4353 C C . THR B 1 111 ? -6.926 -27.656 14.664 1 96.06 111 THR B C 1
ATOM 4355 O O . THR B 1 111 ? -7.945 -28.234 15.047 1 96.06 111 THR B O 1
ATOM 4358 N N . GLY B 1 112 ? -6.055 -28.25 13.969 1 96.81 112 GLY B N 1
ATOM 4359 C CA . GLY B 1 112 ? -6.18 -29.641 13.578 1 96.81 112 GLY B CA 1
ATOM 4360 C C . GLY B 1 112 ? -7.066 -29.859 12.367 1 96.81 112 GLY B C 1
ATOM 4361 O O . GLY B 1 112 ? -7.207 -30.969 11.875 1 96.81 112 GLY B O 1
ATOM 4362 N N . GLU B 1 113 ? -7.637 -28.828 11.875 1 96.88 113 GLU B N 1
ATOM 4363 C CA . GLU B 1 113 ? -8.477 -28.891 10.68 1 96.88 113 GLU B CA 1
ATOM 4364 C C . GLU B 1 113 ? -7.629 -28.812 9.414 1 96.88 113 GLU B C 1
ATOM 4366 O O . GLU B 1 113 ? -7.074 -27.766 9.086 1 96.88 113 GLU B O 1
ATOM 4371 N N . ILE B 1 114 ? -7.594 -29.938 8.68 1 97.44 114 ILE B N 1
ATOM 4372 C CA . ILE B 1 114 ? -6.812 -29.969 7.445 1 97.44 114 ILE B CA 1
ATOM 4373 C C . ILE B 1 114 ? -7.742 -29.812 6.242 1 97.44 114 ILE B C 1
ATOM 4375 O O . ILE B 1 114 ? -8.539 -30.703 5.953 1 97.44 114 ILE B O 1
ATOM 4379 N N . PHE B 1 115 ? -7.648 -28.672 5.582 1 97.88 115 PHE B N 1
ATOM 4380 C CA . PHE B 1 115 ? -8.508 -28.453 4.422 1 97.88 115 PHE B CA 1
ATOM 4381 C C . PHE B 1 115 ? -7.688 -28 3.217 1 97.88 115 PHE B C 1
ATOM 4383 O O . PHE B 1 115 ? -8.211 -27.891 2.107 1 97.88 115 PHE B O 1
ATOM 4390 N N . ILE B 1 116 ? -6.434 -27.797 3.395 1 98.62 116 ILE B N 1
ATOM 4391 C CA . ILE B 1 116 ? -5.504 -27.516 2.307 1 98.62 116 ILE B CA 1
ATOM 4392 C C . ILE B 1 116 ? -4.375 -28.547 2.314 1 98.62 116 ILE B C 1
ATOM 4394 O O . ILE B 1 116 ? -3.686 -28.703 3.324 1 98.62 116 ILE B O 1
ATOM 4398 N N . ASN B 1 117 ? -4.141 -29.156 1.164 1 98.44 117 ASN B N 1
ATOM 4399 C CA . ASN B 1 117 ? -3.125 -30.203 1.058 1 98.44 117 ASN B CA 1
ATOM 4400 C C . ASN B 1 117 ? -2.107 -29.891 -0.033 1 98.44 117 ASN B C 1
ATOM 4402 O O . ASN B 1 117 ? -1.072 -30.547 -0.136 1 98.44 117 ASN B O 1
ATOM 4406 N N . ASP B 1 118 ? -2.391 -28.875 -0.828 1 98.69 118 ASP B N 1
ATOM 4407 C CA . ASP B 1 118 ? -1.558 -28.562 -1.985 1 98.69 118 ASP B CA 1
ATOM 4408 C C . ASP B 1 118 ? -1.369 -27.062 -2.135 1 98.69 118 ASP B C 1
ATOM 4410 O O . ASP B 1 118 ? -2.318 -26.344 -2.449 1 98.69 118 ASP B O 1
ATOM 4414 N N . ILE B 1 119 ? -0.119 -26.578 -1.942 1 98.75 119 ILE B N 1
ATOM 4415 C CA . ILE B 1 119 ? 0.189 -25.156 -2.037 1 98.75 119 ILE B CA 1
ATOM 4416 C C . ILE B 1 119 ? 1.222 -24.922 -3.139 1 98.75 119 ILE B C 1
ATOM 4418 O O . ILE B 1 119 ? 2.227 -25.625 -3.215 1 98.75 119 ILE B O 1
ATOM 4422 N N . VAL B 1 120 ? 0.946 -24.031 -4.016 1 98.44 120 VAL B N 1
ATOM 4423 C CA . VAL B 1 120 ? 1.922 -23.578 -5 1 98.44 120 VAL B CA 1
ATOM 4424 C C . VAL B 1 120 ? 2.375 -22.156 -4.66 1 98.44 120 VAL B C 1
ATOM 4426 O O . VAL B 1 120 ? 1.55 -21.297 -4.371 1 98.44 120 VAL B O 1
ATOM 4429 N N . TYR B 1 121 ? 3.703 -21.953 -4.582 1 97.88 121 TYR B N 1
ATOM 4430 C CA . TYR B 1 121 ? 4.234 -20.594 -4.5 1 97.88 121 TYR B CA 1
ATOM 4431 C C . TYR B 1 121 ? 4.215 -19.922 -5.867 1 97.88 121 TYR B C 1
ATOM 4433 O O . TYR B 1 121 ? 4.93 -20.328 -6.781 1 97.88 121 TYR B O 1
ATOM 4441 N N . GLY B 1 122 ? 3.488 -18.812 -6.023 1 96.44 122 GLY B N 1
ATOM 4442 C CA . GLY B 1 122 ? 3.061 -18.266 -7.301 1 96.44 122 GLY B CA 1
ATOM 4443 C C . GLY B 1 122 ? 4.129 -17.438 -7.977 1 96.44 122 GLY B C 1
ATOM 4444 O O . GLY B 1 122 ? 3.838 -16.688 -8.914 1 96.44 122 GLY B O 1
ATOM 4445 N N . LEU B 1 123 ? 5.387 -17.469 -7.508 1 96.75 123 LEU B N 1
ATOM 4446 C CA . LEU B 1 123 ? 6.52 -16.797 -8.133 1 96.75 123 LEU B CA 1
ATOM 4447 C C . LEU B 1 123 ? 7.652 -17.781 -8.398 1 96.75 123 LEU B C 1
ATOM 4449 O O . LEU B 1 123 ? 7.902 -18.688 -7.594 1 96.75 123 LEU B O 1
ATOM 4453 N N . PRO B 1 124 ? 8.312 -17.609 -9.555 1 98.06 124 PRO B N 1
ATOM 4454 C CA . PRO B 1 124 ? 9.5 -18.438 -9.773 1 98.06 124 PRO B CA 1
ATOM 4455 C C . PRO B 1 124 ? 10.711 -17.953 -8.969 1 98.06 124 PRO B C 1
ATOM 4457 O O . PRO B 1 124 ? 11.773 -17.688 -9.539 1 98.06 124 PRO B O 1
ATOM 4460 N N . ASN B 1 125 ? 10.531 -17.875 -7.676 1 97.5 125 ASN B N 1
ATOM 4461 C CA . ASN B 1 125 ? 11.57 -17.438 -6.742 1 97.5 125 ASN B CA 1
ATOM 4462 C C . ASN B 1 125 ? 12.242 -18.625 -6.066 1 97.5 125 ASN B C 1
ATOM 4464 O O . ASN B 1 125 ? 11.719 -19.172 -5.09 1 97.5 125 ASN B O 1
ATOM 4468 N N . ILE B 1 126 ? 13.477 -18.906 -6.586 1 95.56 126 ILE B N 1
ATOM 4469 C CA . ILE B 1 126 ? 14.211 -20.062 -6.082 1 95.56 126 ILE B CA 1
ATOM 4470 C C . ILE B 1 126 ? 15.477 -19.594 -5.363 1 95.56 126 ILE B C 1
ATOM 4472 O O . ILE B 1 126 ? 16.469 -20.312 -5.32 1 95.56 126 ILE B O 1
ATOM 4476 N N . ALA B 1 127 ? 15.469 -18.391 -4.895 1 92.88 127 ALA B N 1
ATOM 4477 C CA . ALA B 1 127 ? 16.609 -17.891 -4.133 1 92.88 127 ALA B CA 1
ATOM 4478 C C . ALA B 1 127 ? 16.797 -18.688 -2.844 1 92.88 127 ALA B C 1
ATOM 4480 O O . ALA B 1 127 ? 15.836 -19.25 -2.314 1 92.88 127 ALA B O 1
ATOM 4481 N N . GLU B 1 128 ? 17.984 -18.719 -2.355 1 88.88 128 GLU B N 1
ATOM 4482 C CA . GLU B 1 128 ? 18.344 -19.578 -1.231 1 88.88 128 GLU B CA 1
ATOM 4483 C C . GLU B 1 128 ? 17.484 -19.266 -0.005 1 88.88 128 GLU B C 1
ATOM 4485 O O . GLU B 1 128 ? 17 -20.188 0.661 1 88.88 128 GLU B O 1
ATOM 4490 N N . ASP B 1 129 ? 17.328 -18.047 0.31 1 87.12 129 ASP B N 1
ATOM 4491 C CA . ASP B 1 129 ? 16.547 -17.688 1.48 1 87.12 129 ASP B CA 1
ATOM 4492 C C . ASP B 1 129 ? 15.094 -18.156 1.336 1 87.12 129 ASP B C 1
ATOM 4494 O O . ASP B 1 129 ? 14.477 -18.594 2.312 1 87.12 129 ASP B O 1
ATOM 4498 N N . THR B 1 130 ? 14.594 -18.109 0.144 1 92.62 130 THR B N 1
ATOM 4499 C CA . THR B 1 130 ? 13.242 -18.578 -0.14 1 92.62 130 THR B CA 1
ATOM 4500 C C . THR B 1 130 ? 13.156 -20.094 -0.01 1 92.62 130 THR B C 1
ATOM 4502 O O . THR B 1 130 ? 12.211 -20.625 0.574 1 92.62 130 THR B O 1
ATOM 4505 N N . LEU B 1 131 ? 14.18 -20.75 -0.487 1 93.69 131 LEU B N 1
ATOM 4506 C CA . LEU B 1 131 ? 14.172 -22.203 -0.496 1 93.69 131 LEU B CA 1
ATOM 4507 C C . LEU B 1 131 ? 14.203 -22.766 0.925 1 93.69 131 LEU B C 1
ATOM 4509 O O . LEU B 1 131 ? 13.617 -23.812 1.196 1 93.69 131 LEU B O 1
ATOM 4513 N N . PHE B 1 132 ? 14.789 -22.047 1.824 1 90.75 132 PHE B N 1
ATOM 4514 C CA . PHE B 1 132 ? 14.781 -22.453 3.223 1 90.75 132 PHE B CA 1
ATOM 4515 C C . PHE B 1 132 ? 13.359 -22.469 3.773 1 90.75 132 PHE B C 1
ATOM 4517 O O . PHE B 1 132 ? 12.961 -23.391 4.48 1 90.75 132 PHE B O 1
ATOM 4524 N N . HIS B 1 133 ? 12.664 -21.422 3.475 1 92.44 133 HIS B N 1
ATOM 4525 C CA . HIS B 1 133 ? 11.273 -21.344 3.906 1 92.44 133 HIS B CA 1
ATOM 4526 C C . HIS B 1 133 ? 10.438 -22.438 3.271 1 92.44 133 HIS B C 1
ATOM 4528 O O . HIS B 1 133 ? 9.594 -23.047 3.939 1 92.44 133 HIS B O 1
ATOM 4534 N N . ILE B 1 134 ? 10.734 -22.672 2.047 1 94.25 134 ILE B N 1
ATOM 4535 C CA . ILE B 1 134 ? 9.945 -23.672 1.318 1 94.25 134 ILE B CA 1
ATOM 4536 C C . ILE B 1 134 ? 10.211 -25.062 1.884 1 94.25 134 ILE B C 1
ATOM 4538 O O . ILE B 1 134 ? 9.289 -25.875 2.016 1 94.25 134 ILE B O 1
ATOM 4542 N N . LEU B 1 135 ? 11.445 -25.312 2.229 1 92.81 135 LEU B N 1
ATOM 4543 C CA . LEU B 1 135 ? 11.789 -26.578 2.861 1 92.81 135 LEU B CA 1
ATOM 4544 C C . LEU B 1 135 ? 11.008 -26.766 4.16 1 92.81 135 LEU B C 1
ATOM 4546 O O . LEU B 1 135 ? 10.469 -27.844 4.41 1 92.81 135 LEU B O 1
ATOM 4550 N N . GLU B 1 136 ? 10.914 -25.734 4.949 1 91.94 136 GLU B N 1
ATOM 4551 C CA . GLU B 1 136 ? 10.18 -25.797 6.211 1 91.94 136 GLU B CA 1
ATOM 4552 C C . GLU B 1 136 ? 8.68 -25.984 5.969 1 91.94 136 GLU B C 1
ATOM 4554 O O . GLU B 1 136 ? 8.023 -26.75 6.66 1 91.94 136 GLU B O 1
ATOM 4559 N N . LEU B 1 137 ? 8.18 -25.312 4.98 1 94.75 137 LEU B N 1
ATOM 4560 C CA . LEU B 1 137 ? 6.762 -25.359 4.637 1 94.75 137 LEU B CA 1
ATOM 4561 C C . LEU B 1 137 ? 6.391 -26.75 4.094 1 94.75 137 LEU B C 1
ATOM 4563 O O . LEU B 1 137 ? 5.301 -27.25 4.367 1 94.75 137 LEU B O 1
ATOM 4567 N N . SER B 1 138 ? 7.301 -27.328 3.398 1 95 138 SER B N 1
ATOM 4568 C CA . SER B 1 138 ? 7.051 -28.625 2.777 1 95 138 SER B CA 1
ATOM 4569 C C . SER B 1 138 ? 6.863 -29.719 3.83 1 95 138 SER B C 1
ATOM 4571 O O . SER B 1 138 ? 6.258 -30.75 3.555 1 95 138 SER B O 1
ATOM 4573 N N . LYS B 1 139 ? 7.301 -29.484 5.043 1 94 139 LYS B N 1
ATOM 4574 C CA . LYS B 1 139 ? 7.137 -30.438 6.137 1 94 139 LYS B CA 1
ATOM 4575 C C . LYS B 1 139 ? 5.746 -30.328 6.758 1 94 139 LYS B C 1
ATOM 4577 O O . LYS B 1 139 ? 5.316 -31.219 7.492 1 94 139 LYS B O 1
ATOM 4582 N N . LYS B 1 140 ? 5.07 -29.297 6.398 1 95.31 140 LYS B N 1
ATOM 4583 C CA . LYS B 1 140 ? 3.846 -28.984 7.125 1 95.31 140 LYS B CA 1
ATOM 4584 C C . LYS B 1 140 ? 2.615 -29.156 6.238 1 95.31 140 LYS B C 1
ATOM 4586 O O . LYS B 1 140 ? 1.482 -29.062 6.711 1 95.31 140 LYS B O 1
ATOM 4591 N N . VAL B 1 141 ? 2.775 -29.406 4.953 1 97.44 141 VAL B N 1
ATOM 4592 C CA . VAL B 1 141 ? 1.68 -29.625 4.016 1 97.44 141 VAL B CA 1
ATOM 4593 C C . VAL B 1 141 ? 2.004 -30.828 3.117 1 97.44 141 VAL B C 1
ATOM 4595 O O . VAL B 1 141 ? 3.174 -31.109 2.846 1 97.44 141 VAL B O 1
ATOM 4598 N N . LYS B 1 142 ? 1.016 -31.531 2.668 1 97.44 142 LYS B N 1
ATOM 4599 C CA . LYS B 1 142 ? 1.223 -32.75 1.886 1 97.44 142 LYS B CA 1
ATOM 4600 C C . LYS B 1 142 ? 2.004 -32.438 0.609 1 97.44 142 LYS B C 1
ATOM 4602 O O . LYS B 1 142 ? 2.92 -33.188 0.249 1 97.44 142 LYS B O 1
ATOM 4607 N N . HIS B 1 143 ? 1.634 -31.375 -0.092 1 98 143 HIS B N 1
ATOM 4608 C CA . HIS B 1 143 ? 2.326 -30.969 -1.31 1 98 143 HIS B CA 1
ATOM 4609 C C . HIS B 1 143 ? 2.66 -29.484 -1.285 1 98 143 HIS B C 1
ATOM 4611 O O . HIS B 1 143 ? 1.779 -28.641 -1.056 1 98 143 HIS B O 1
ATOM 4617 N N . PHE B 1 144 ? 3.9 -29.172 -1.453 1 98.12 144 PHE B N 1
ATOM 4618 C CA . PHE B 1 144 ? 4.348 -27.812 -1.723 1 98.12 144 PHE B CA 1
ATOM 4619 C C . PHE B 1 144 ? 5.09 -27.734 -3.051 1 98.12 144 PHE B C 1
ATOM 4621 O O . PHE B 1 144 ? 6.043 -28.484 -3.277 1 98.12 144 PHE B O 1
ATOM 4628 N N . ARG B 1 145 ? 4.648 -26.891 -3.938 1 98.12 145 ARG B N 1
ATOM 4629 C CA . ARG B 1 145 ? 5.148 -26.906 -5.309 1 98.12 145 ARG B CA 1
ATOM 4630 C C . ARG B 1 145 ? 5.781 -25.578 -5.676 1 98.12 145 ARG B C 1
ATOM 4632 O O . ARG B 1 145 ? 5.348 -24.516 -5.199 1 98.12 145 ARG B O 1
ATOM 4639 N N . LEU B 1 146 ? 6.773 -25.656 -6.586 1 97.88 146 LEU B N 1
ATOM 4640 C CA . LEU B 1 146 ? 7.527 -24.5 -7.031 1 97.88 146 LEU B CA 1
ATOM 4641 C C . LEU B 1 146 ? 7.23 -24.188 -8.492 1 97.88 146 LEU B C 1
ATOM 4643 O O . LEU B 1 146 ? 6.898 -25.078 -9.273 1 97.88 146 LEU B O 1
ATOM 4647 N N . LEU B 1 147 ? 7.352 -22.891 -8.812 1 98.25 147 LEU B N 1
ATOM 4648 C CA . LEU B 1 147 ? 7.387 -22.484 -10.211 1 98.25 147 LEU B CA 1
ATOM 4649 C C . LEU B 1 147 ? 8.82 -22.266 -10.672 1 98.25 147 LEU B C 1
ATOM 4651 O O . LEU B 1 147 ? 9.641 -21.703 -9.945 1 98.25 147 LEU B O 1
ATOM 4655 N N . ILE B 1 148 ? 9.148 -22.734 -11.828 1 98.06 148 ILE B N 1
ATOM 4656 C CA . ILE B 1 148 ? 10.414 -22.391 -12.469 1 98.06 148 ILE B CA 1
ATOM 4657 C C . ILE B 1 148 ? 10.156 -21.953 -13.914 1 98.06 148 ILE B C 1
ATOM 4659 O O . ILE B 1 148 ? 9.172 -22.375 -14.523 1 98.06 148 ILE B O 1
ATOM 4663 N N . ASP B 1 149 ? 11.008 -21.078 -14.43 1 98.06 149 ASP B N 1
ATOM 4664 C CA . ASP B 1 149 ? 10.836 -20.641 -15.805 1 98.06 149 ASP B CA 1
ATOM 4665 C C . ASP B 1 149 ? 12.188 -20.344 -16.453 1 98.06 149 ASP B C 1
ATOM 4667 O O . ASP B 1 149 ? 12.258 -19.562 -17.406 1 98.06 149 ASP B O 1
ATOM 4671 N N . ASN B 1 150 ? 13.227 -20.922 -15.828 1 97.25 150 ASN B N 1
ATOM 4672 C CA . ASN B 1 150 ? 14.586 -20.703 -16.312 1 97.25 150 ASN B CA 1
ATOM 4673 C C . ASN B 1 150 ? 15.484 -21.891 -15.992 1 97.25 150 ASN B C 1
ATOM 4675 O O . ASN B 1 150 ? 15.383 -22.484 -14.914 1 97.25 150 ASN B O 1
ATOM 4679 N N . VAL B 1 151 ? 16.406 -22.219 -16.938 1 96.56 151 VAL B N 1
ATOM 4680 C CA . VAL B 1 151 ? 17.297 -23.359 -16.75 1 96.56 151 VAL B CA 1
ATOM 4681 C C . VAL B 1 151 ? 18.203 -23.109 -15.547 1 96.56 151 VAL B C 1
ATOM 4683 O O . VAL B 1 151 ? 18.562 -24.047 -14.828 1 96.56 151 VAL B O 1
ATOM 4686 N N . GLU B 1 152 ? 18.516 -21.828 -15.25 1 96.56 152 GLU B N 1
ATOM 4687 C CA . GLU B 1 152 ? 19.359 -21.484 -14.117 1 96.56 152 GLU B CA 1
ATOM 4688 C C . GLU B 1 152 ? 18.703 -21.859 -12.789 1 96.56 152 GLU B C 1
ATOM 4690 O O . GLU B 1 152 ? 19.391 -22.109 -11.797 1 96.56 152 GLU B O 1
ATOM 4695 N N . HIS B 1 153 ? 17.406 -21.891 -12.789 1 97.88 153 HIS B N 1
ATOM 4696 C CA . HIS B 1 153 ? 16.688 -22.312 -11.586 1 97.88 153 HIS B CA 1
ATOM 4697 C C . HIS B 1 153 ? 17.094 -23.734 -11.172 1 97.88 153 HIS B C 1
ATOM 4699 O O . HIS B 1 153 ? 17.25 -24.016 -9.984 1 97.88 153 HIS B O 1
ATOM 4705 N N . ILE B 1 154 ? 17.281 -24.578 -12.148 1 96.88 154 ILE B N 1
ATOM 4706 C CA . ILE B 1 154 ? 17.609 -25.969 -11.906 1 96.88 154 ILE B CA 1
ATOM 4707 C C . ILE B 1 154 ? 19 -26.078 -11.266 1 96.88 154 ILE B C 1
ATOM 4709 O O . ILE B 1 154 ? 19.203 -26.859 -10.328 1 96.88 154 ILE B O 1
ATOM 4713 N N . LYS B 1 155 ? 19.875 -25.234 -11.719 1 95.19 155 LYS B N 1
ATOM 4714 C CA . LYS B 1 155 ? 21.234 -25.203 -11.156 1 95.19 155 LYS B CA 1
ATOM 4715 C C . LYS B 1 155 ? 21.203 -24.75 -9.703 1 95.19 155 LYS B C 1
ATOM 4717 O O . LYS B 1 155 ? 21.906 -25.312 -8.859 1 95.19 155 LYS B O 1
ATOM 4722 N N . ILE B 1 156 ? 20.406 -23.828 -9.438 1 95.81 156 ILE B N 1
ATOM 4723 C CA . ILE B 1 156 ? 20.312 -23.281 -8.094 1 95.81 156 ILE B CA 1
ATOM 4724 C C . ILE B 1 156 ? 19.703 -24.312 -7.145 1 95.81 156 ILE B C 1
ATOM 4726 O O . ILE B 1 156 ? 20.188 -24.484 -6.02 1 95.81 156 ILE B O 1
ATOM 4730 N N . LEU B 1 157 ? 18.734 -25.016 -7.609 1 96.69 157 LEU B N 1
ATOM 4731 C CA . LEU B 1 157 ? 18.094 -26.062 -6.805 1 96.69 157 LEU B CA 1
ATOM 4732 C C . LEU B 1 157 ? 19.078 -27.172 -6.484 1 96.69 157 LEU B C 1
ATOM 4734 O O . LEU B 1 157 ? 19.141 -27.656 -5.352 1 96.69 157 LEU B O 1
ATOM 4738 N N . LYS B 1 158 ? 19.859 -27.516 -7.469 1 95 158 LYS B N 1
ATOM 4739 C CA . LYS B 1 158 ? 20.875 -28.547 -7.258 1 95 158 LYS B CA 1
ATOM 4740 C C . LYS B 1 158 ? 21.891 -28.109 -6.207 1 95 158 LYS B C 1
ATOM 4742 O O . LYS B 1 158 ? 22.219 -28.875 -5.297 1 95 158 LYS B O 1
ATOM 4747 N N . ALA B 1 159 ? 22.344 -26.938 -6.367 1 95.12 159 ALA B N 1
ATOM 4748 C CA . ALA B 1 159 ? 23.328 -26.406 -5.422 1 95.12 159 ALA B CA 1
ATOM 4749 C C . ALA B 1 159 ? 22.75 -26.391 -4.004 1 95.12 159 ALA B C 1
ATOM 4751 O O . ALA B 1 159 ? 23.469 -26.703 -3.045 1 95.12 159 ALA B O 1
ATOM 4752 N N . PHE B 1 160 ? 21.562 -26 -3.887 1 95 160 PHE B N 1
ATOM 4753 C CA . PHE B 1 160 ? 20.891 -25.953 -2.592 1 95 160 PHE B CA 1
ATOM 4754 C C . PHE B 1 160 ? 20.781 -27.359 -1.999 1 95 160 PHE B C 1
ATOM 4756 O O . PHE B 1 160 ? 21.078 -27.562 -0.821 1 95 160 PHE B O 1
ATOM 4763 N N . ASN B 1 161 ? 20.359 -28.328 -2.799 1 95.38 161 ASN B N 1
ATOM 4764 C CA . ASN B 1 161 ? 20.234 -29.703 -2.352 1 95.38 161 ASN B CA 1
ATOM 4765 C C . ASN B 1 161 ? 21.562 -30.25 -1.846 1 95.38 161 ASN B C 1
ATOM 4767 O O . ASN B 1 161 ? 21.609 -30.906 -0.805 1 95.38 161 ASN B O 1
ATOM 4771 N N . ASP B 1 162 ? 22.562 -29.938 -2.582 1 94.81 162 ASP B N 1
ATOM 4772 C CA . ASP B 1 162 ? 23.891 -30.406 -2.209 1 94.81 162 ASP B CA 1
ATOM 4773 C C . ASP B 1 162 ? 24.344 -29.797 -0.887 1 94.81 162 ASP B C 1
ATOM 4775 O O . ASP B 1 162 ? 24.891 -30.484 -0.03 1 94.81 162 ASP B O 1
ATOM 4779 N N . LYS B 1 163 ? 24.047 -28.578 -0.756 1 93.56 163 LYS B N 1
ATOM 4780 C CA . LYS B 1 163 ? 24.484 -27.828 0.415 1 93.56 163 LYS B CA 1
ATOM 4781 C C . LYS B 1 163 ? 23.75 -28.281 1.67 1 93.56 163 LYS B C 1
ATOM 4783 O O . LYS B 1 163 ? 24.328 -28.344 2.754 1 93.56 163 LYS B O 1
ATOM 4788 N N . TYR B 1 164 ? 22.5 -28.609 1.518 1 91.62 164 TYR B N 1
ATOM 4789 C CA . TYR B 1 164 ? 21.688 -28.844 2.705 1 91.62 164 TYR B CA 1
ATOM 4790 C C . TYR B 1 164 ? 21.203 -30.281 2.764 1 91.62 164 TYR B C 1
ATOM 4792 O O . TYR B 1 164 ? 20.344 -30.625 3.588 1 91.62 164 TYR B O 1
ATOM 4800 N N . ASN B 1 165 ? 21.547 -31.109 1.923 1 92.94 165 ASN B N 1
ATOM 4801 C CA . ASN B 1 165 ? 21.25 -32.531 1.874 1 92.94 165 ASN B CA 1
ATOM 4802 C C . ASN B 1 165 ? 19.734 -32.781 1.796 1 92.94 165 ASN B C 1
ATOM 4804 O O . ASN B 1 165 ? 19.188 -33.562 2.596 1 92.94 165 ASN B O 1
ATOM 4808 N N . VAL B 1 166 ? 19.203 -32.094 0.816 1 91.62 166 VAL B N 1
ATOM 4809 C CA . VAL B 1 166 ? 17.797 -32.312 0.553 1 91.62 166 VAL B CA 1
ATOM 4810 C C . VAL B 1 166 ? 17.609 -33.5 -0.391 1 91.62 166 VAL B C 1
ATOM 4812 O O . VAL B 1 166 ? 18.109 -33.469 -1.516 1 91.62 166 VAL B O 1
ATOM 4815 N N . GLU B 1 167 ? 16.812 -34.469 0.025 1 89.44 167 GLU B N 1
ATOM 4816 C CA . GLU B 1 167 ? 16.703 -35.719 -0.748 1 89.44 167 GLU B CA 1
ATOM 4817 C C . GLU B 1 167 ? 15.383 -35.781 -1.507 1 89.44 167 GLU B C 1
ATOM 4819 O O . GLU B 1 167 ? 15.344 -36.219 -2.65 1 89.44 167 GLU B O 1
ATOM 4824 N N . ALA B 1 168 ? 14.375 -35.344 -0.876 1 91.38 168 ALA B N 1
ATOM 4825 C CA . ALA B 1 168 ? 13.07 -35.406 -1.516 1 91.38 168 ALA B CA 1
ATOM 4826 C C . ALA B 1 168 ? 13.016 -34.531 -2.76 1 91.38 168 ALA B C 1
ATOM 4828 O O . ALA B 1 168 ? 13.547 -33.406 -2.764 1 91.38 168 ALA B O 1
ATOM 4829 N N . PRO B 1 169 ? 12.445 -35 -3.797 1 95.88 169 PRO B N 1
ATOM 4830 C CA . PRO B 1 169 ? 12.359 -34.188 -5.016 1 95.88 169 PRO B CA 1
ATOM 4831 C C . PRO B 1 169 ? 11.445 -33 -4.859 1 95.88 169 PRO B C 1
ATOM 4833 O O . PRO B 1 169 ? 10.414 -33.062 -4.188 1 95.88 169 PRO B O 1
ATOM 4836 N N . TRP B 1 170 ? 11.898 -31.891 -5.469 1 96.94 170 TRP B N 1
ATOM 4837 C CA . TRP B 1 170 ? 11.055 -30.703 -5.543 1 96.94 170 TRP B CA 1
ATOM 4838 C C . TRP B 1 170 ? 9.93 -30.891 -6.559 1 96.94 170 TRP B C 1
ATOM 4840 O O . TRP B 1 170 ? 10.18 -31.312 -7.691 1 96.94 170 TRP B O 1
ATOM 4850 N N . SER B 1 171 ? 8.695 -30.719 -6.199 1 97.81 171 SER B N 1
ATOM 4851 C CA . SER B 1 171 ? 7.574 -30.719 -7.137 1 97.81 171 SER B CA 1
ATOM 4852 C C . SER B 1 171 ? 7.504 -29.406 -7.918 1 97.81 171 SER B C 1
ATOM 4854 O O . SER B 1 171 ? 7.422 -28.328 -7.328 1 97.81 171 SER B O 1
ATOM 4856 N N . ILE B 1 172 ? 7.434 -29.531 -9.289 1 97 172 ILE B N 1
ATOM 4857 C CA . ILE B 1 172 ? 7.688 -28.328 -10.078 1 97 172 ILE B CA 1
ATOM 4858 C C . ILE B 1 172 ? 6.555 -28.125 -11.078 1 97 172 ILE B C 1
ATOM 4860 O O . ILE B 1 172 ? 6.102 -29.078 -11.727 1 97 172 ILE B O 1
ATOM 4864 N N . PHE B 1 173 ? 6.023 -26.859 -11.109 1 98.31 173 PHE B N 1
ATOM 4865 C CA . PHE B 1 173 ? 5.344 -26.328 -12.289 1 98.31 173 PHE B CA 1
ATOM 4866 C C . PHE B 1 173 ? 6.309 -25.547 -13.164 1 98.31 173 PHE B C 1
ATOM 4868 O O . PHE B 1 173 ? 7.109 -24.75 -12.664 1 98.31 173 PHE B O 1
ATOM 4875 N N . ILE B 1 174 ? 6.254 -25.781 -14.422 1 98.38 174 ILE B N 1
ATOM 4876 C CA . ILE B 1 174 ? 6.941 -24.875 -15.344 1 98.38 174 ILE B CA 1
ATOM 4877 C C . ILE B 1 174 ? 6.008 -23.75 -15.75 1 98.38 174 ILE B C 1
ATOM 4879 O O . ILE B 1 174 ? 4.922 -23.984 -16.281 1 98.38 174 ILE B O 1
ATOM 4883 N N . LYS B 1 175 ? 6.453 -22.531 -15.438 1 98 175 LYS B N 1
ATOM 4884 C CA . LYS B 1 175 ? 5.645 -21.359 -15.742 1 98 175 LYS B CA 1
ATOM 4885 C C . LYS B 1 175 ? 5.816 -20.938 -17.203 1 98 175 LYS B C 1
ATOM 4887 O O . LYS B 1 175 ? 6.945 -20.797 -17.688 1 98 175 LYS B O 1
ATOM 4892 N N . LEU B 1 176 ? 4.715 -20.719 -17.875 1 96.94 176 LEU B N 1
ATOM 4893 C CA . LEU B 1 176 ? 4.699 -20.312 -19.266 1 96.94 176 LEU B CA 1
ATOM 4894 C C . LEU B 1 176 ? 4.184 -18.875 -19.422 1 96.94 176 LEU B C 1
ATOM 4896 O O . LEU B 1 176 ? 3.521 -18.359 -18.516 1 96.94 176 LEU B O 1
ATOM 4900 N N . ASP B 1 177 ? 4.598 -18.25 -20.422 1 93.75 177 ASP B N 1
ATOM 4901 C CA . ASP B 1 177 ? 4.109 -16.906 -20.766 1 93.75 177 ASP B CA 1
ATOM 4902 C C . ASP B 1 177 ? 3.209 -16.969 -22 1 93.75 177 ASP B C 1
ATOM 4904 O O . ASP B 1 177 ? 3.662 -17.312 -23.094 1 93.75 177 ASP B O 1
ATOM 4908 N N . ALA B 1 178 ? 1.979 -16.578 -21.812 1 87.31 178 ALA B N 1
ATOM 4909 C CA . ALA B 1 178 ? 1.022 -16.609 -22.906 1 87.31 178 ALA B CA 1
ATOM 4910 C C . ALA B 1 178 ? 1.019 -15.281 -23.672 1 87.31 178 ALA B C 1
ATOM 4912 O O . ALA B 1 178 ? -0.005 -14.883 -24.234 1 87.31 178 ALA B O 1
ATOM 4913 N N . GLY B 1 179 ? 2.094 -14.531 -23.562 1 82.81 179 GLY B N 1
ATOM 4914 C CA . GLY B 1 179 ? 2.199 -13.336 -24.375 1 82.81 179 GLY B CA 1
ATOM 4915 C C . GLY B 1 179 ? 2.213 -12.055 -23.562 1 82.81 179 GLY B C 1
ATOM 4916 O O . GLY B 1 179 ? 2.422 -10.969 -24.109 1 82.81 179 GLY B O 1
ATOM 4917 N N . THR B 1 180 ? 2.051 -12.062 -22.297 1 79.5 180 THR B N 1
ATOM 4918 C CA . THR B 1 180 ? 1.94 -10.875 -21.469 1 79.5 180 THR B CA 1
ATOM 4919 C C . THR B 1 180 ? 3.322 -10.32 -21.125 1 79.5 180 THR B C 1
ATOM 4921 O O . THR B 1 180 ? 3.453 -9.156 -20.734 1 79.5 180 THR B O 1
ATOM 4924 N N . ALA B 1 181 ? 4.305 -11.141 -21.234 1 85.44 181 ALA B N 1
ATOM 4925 C CA . ALA B 1 181 ? 5.672 -10.789 -20.875 1 85.44 181 ALA B CA 1
ATOM 4926 C C . ALA B 1 181 ? 5.758 -10.391 -19.391 1 85.44 181 ALA B C 1
ATOM 4928 O O . ALA B 1 181 ? 6.469 -9.445 -19.047 1 85.44 181 ALA B O 1
ATOM 4929 N N . ARG B 1 182 ? 4.957 -10.969 -18.562 1 85.75 182 ARG B N 1
ATOM 4930 C CA . ARG B 1 182 ? 5.02 -10.781 -17.125 1 85.75 182 ARG B CA 1
ATOM 4931 C C . ARG B 1 182 ? 6.031 -11.734 -16.484 1 85.75 182 ARG B C 1
ATOM 4933 O O . ARG B 1 182 ? 6.969 -11.297 -15.82 1 85.75 182 ARG B O 1
ATOM 4940 N N . ALA B 1 183 ? 5.777 -13.039 -16.703 1 90.81 183 ALA B N 1
ATOM 4941 C CA . ALA B 1 183 ? 6.691 -14.078 -16.234 1 90.81 183 ALA B CA 1
ATOM 4942 C C . ALA B 1 183 ? 6.426 -15.398 -16.938 1 90.81 183 ALA B C 1
ATOM 4944 O O . ALA B 1 183 ? 5.289 -15.703 -17.312 1 90.81 183 ALA B O 1
ATOM 4945 N N . GLY B 1 184 ? 7.559 -16.125 -17.125 1 95.81 184 GLY B N 1
ATOM 4946 C CA . GLY B 1 184 ? 7.406 -17.453 -17.703 1 95.81 184 GLY B CA 1
ATOM 4947 C C . GLY B 1 184 ? 8.117 -17.609 -19.031 1 95.81 184 GLY B C 1
ATOM 4948 O O . GLY B 1 184 ? 8.609 -16.625 -19.594 1 95.81 184 GLY B O 1
ATOM 4949 N N . ILE B 1 185 ? 8.102 -18.797 -19.578 1 96.88 185 ILE B N 1
ATOM 4950 C CA . ILE B 1 185 ? 8.781 -19.125 -20.828 1 96.88 185 ILE B CA 1
ATOM 4951 C C . ILE B 1 185 ? 7.844 -18.891 -22.016 1 96.88 185 ILE B C 1
ATOM 4953 O O . ILE B 1 185 ? 6.719 -19.391 -22.031 1 96.88 185 ILE B O 1
ATOM 4957 N N . GLU B 1 186 ? 8.328 -18.188 -22.953 1 92.75 186 GLU B N 1
ATOM 4958 C CA . GLU B 1 186 ? 7.539 -17.906 -24.141 1 92.75 186 GLU B CA 1
ATOM 4959 C C . GLU B 1 186 ? 7.996 -18.766 -25.328 1 92.75 186 GLU B C 1
ATOM 4961 O O . GLU B 1 186 ? 7.168 -19.281 -26.078 1 92.75 186 GLU B O 1
ATOM 4966 N N . LYS B 1 187 ? 9.281 -19.016 -25.453 1 92.62 187 LYS B N 1
ATOM 4967 C CA . LYS B 1 187 ? 9.867 -19.641 -26.625 1 92.62 187 LYS B CA 1
ATOM 4968 C C . LYS B 1 187 ? 9.898 -21.156 -26.469 1 92.62 187 LYS B C 1
ATOM 4970 O O . LYS B 1 187 ? 10.445 -21.688 -25.5 1 92.62 187 LYS B O 1
ATOM 4975 N N . PRO B 1 188 ? 9.477 -21.844 -27.469 1 94.5 188 PRO B N 1
ATOM 4976 C CA . PRO B 1 188 ? 9.453 -23.312 -27.391 1 94.5 188 PRO B CA 1
ATOM 4977 C C . PRO B 1 188 ? 10.844 -23.922 -27.219 1 94.5 188 PRO B C 1
ATOM 4979 O O .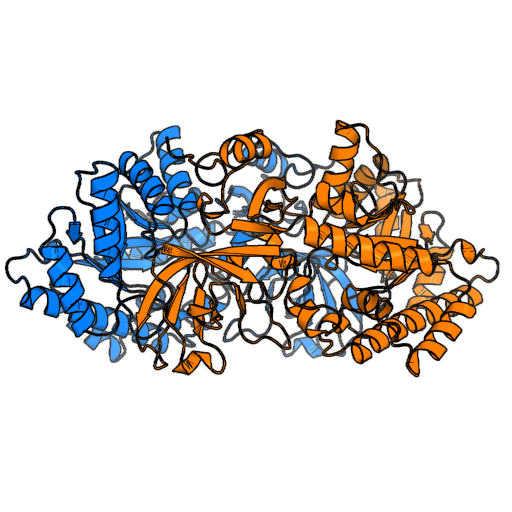 PRO B 1 188 ? 10.992 -24.953 -26.547 1 94.5 188 PRO B O 1
ATOM 4982 N N . GLN B 1 189 ? 11.852 -23.297 -27.797 1 95.38 189 GLN B N 1
ATOM 4983 C CA . GLN B 1 189 ? 13.211 -23.812 -27.688 1 95.38 189 GLN B CA 1
ATOM 4984 C C . GLN B 1 189 ? 13.703 -23.766 -26.25 1 95.38 189 GLN B C 1
ATOM 4986 O O . GLN B 1 189 ? 14.375 -24.688 -25.781 1 95.38 189 GLN B O 1
ATOM 4991 N N . VAL B 1 190 ? 13.336 -22.703 -25.609 1 95.94 190 VAL B N 1
ATOM 4992 C CA . VAL B 1 190 ? 13.711 -22.547 -24.203 1 95.94 190 VAL B CA 1
ATOM 4993 C C . VAL B 1 190 ? 12.969 -23.578 -23.359 1 95.94 190 VAL B C 1
ATOM 4995 O O . VAL B 1 190 ? 13.555 -24.219 -22.484 1 95.94 190 VAL B O 1
ATOM 4998 N N . LEU B 1 191 ? 11.711 -23.734 -23.672 1 97.5 191 LEU B N 1
ATOM 4999 C CA . LEU B 1 191 ? 10.898 -24.719 -22.953 1 97.5 191 LEU B CA 1
ATOM 5000 C C . LEU B 1 191 ? 11.461 -26.125 -23.109 1 97.5 191 LEU B C 1
ATOM 5002 O O . LEU B 1 191 ? 11.57 -26.875 -22.141 1 97.5 191 LEU B O 1
ATOM 5006 N N . SER B 1 192 ? 11.844 -26.453 -24.344 1 97.56 192 SER B N 1
ATOM 5007 C CA . SER B 1 192 ? 12.414 -27.766 -24.625 1 97.56 192 SER B CA 1
ATOM 5008 C C . SER B 1 192 ? 13.664 -28.016 -23.781 1 97.56 192 SER B C 1
ATOM 5010 O O . SER B 1 192 ? 13.852 -29.094 -23.234 1 97.56 192 SER B O 1
ATOM 5012 N N . HIS B 1 193 ? 14.438 -27 -23.703 1 97.31 193 HIS B N 1
ATOM 5013 C CA . HIS B 1 193 ? 15.672 -27.109 -22.938 1 97.31 193 HIS B CA 1
ATOM 5014 C C . HIS B 1 193 ? 15.391 -27.297 -21.453 1 97.31 193 HIS B C 1
ATOM 5016 O O . HIS B 1 193 ? 15.992 -28.156 -20.812 1 97.31 193 HIS B O 1
ATOM 5022 N N . VAL B 1 194 ? 14.469 -26.562 -20.906 1 97.62 194 VAL B N 1
ATOM 5023 C CA . VAL B 1 194 ? 14.102 -26.656 -19.5 1 97.62 194 VAL B CA 1
ATOM 5024 C C . VAL B 1 194 ? 13.492 -28.031 -19.203 1 97.62 194 VAL B C 1
ATOM 5026 O O . VAL B 1 194 ? 13.844 -28.688 -18.219 1 97.62 194 VAL B O 1
ATOM 5029 N N . LEU B 1 195 ? 12.641 -28.484 -20.094 1 97.75 195 LEU B N 1
ATOM 5030 C CA . LEU B 1 195 ? 11.984 -29.781 -19.938 1 97.75 195 LEU B CA 1
ATOM 5031 C C . LEU B 1 195 ? 13.023 -30.891 -19.906 1 97.75 195 LEU B C 1
ATOM 5033 O O . LEU B 1 195 ? 12.961 -31.766 -19.031 1 97.75 195 LEU B O 1
ATOM 5037 N N . SER B 1 196 ? 13.922 -30.844 -20.797 1 97.19 196 SER B N 1
ATOM 5038 C CA . SER B 1 196 ? 14.961 -31.875 -20.859 1 97.19 196 SER B CA 1
ATOM 5039 C C . SER B 1 196 ? 15.758 -31.938 -19.562 1 97.19 196 SER B C 1
ATOM 5041 O O . SER B 1 196 ? 16.047 -33.031 -19.062 1 97.19 196 SER B O 1
ATOM 5043 N N . LYS B 1 197 ? 16.062 -30.766 -19.031 1 96.81 197 LYS B N 1
ATOM 5044 C CA . LYS B 1 197 ? 16.828 -30.703 -17.797 1 96.81 197 LYS B CA 1
ATOM 5045 C C . LYS B 1 197 ? 16 -31.172 -16.609 1 96.81 197 LYS B C 1
ATOM 5047 O O . LYS B 1 197 ? 16.516 -31.859 -15.711 1 96.81 197 LYS B O 1
ATOM 5052 N N . VAL B 1 198 ? 14.766 -30.828 -16.562 1 97.19 198 VAL B N 1
ATOM 5053 C CA . VAL B 1 198 ? 13.891 -31.219 -15.469 1 97.19 198 VAL B CA 1
ATOM 5054 C C . VAL B 1 198 ? 13.727 -32.75 -15.469 1 97.19 198 VAL B C 1
ATOM 5056 O O . VAL B 1 198 ? 13.867 -33.375 -14.422 1 97.19 198 VAL B O 1
ATOM 5059 N N . LEU B 1 199 ? 13.508 -33.344 -16.625 1 96.44 199 LEU B N 1
ATOM 5060 C CA . LEU B 1 199 ? 13.195 -34.75 -16.75 1 96.44 199 LEU B CA 1
ATOM 5061 C C . LEU B 1 199 ? 14.43 -35.625 -16.484 1 96.44 199 LEU B C 1
ATOM 5063 O O . LEU B 1 199 ? 14.312 -36.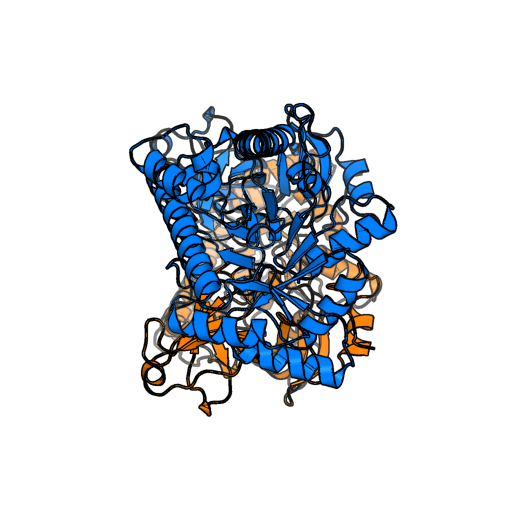781 -16.094 1 96.44 199 LEU B O 1
ATOM 5067 N N . SER B 1 200 ? 15.586 -35.031 -16.609 1 94.88 200 SER B N 1
ATOM 5068 C CA . SER B 1 200 ? 16.828 -35.781 -16.438 1 94.88 200 SER B CA 1
ATOM 5069 C C . SER B 1 200 ? 17.344 -35.656 -15.016 1 94.88 200 SER B C 1
ATOM 5071 O O . SER B 1 200 ? 18.391 -36.25 -14.68 1 94.88 200 SER B O 1
ATOM 5073 N N . ASN B 1 201 ? 16.703 -34.906 -14.203 1 94.38 201 ASN B N 1
ATOM 5074 C CA . ASN B 1 201 ? 17.156 -34.688 -12.836 1 94.38 201 ASN B CA 1
ATOM 5075 C C . ASN B 1 201 ? 16.266 -35.375 -11.82 1 94.38 201 ASN B C 1
ATOM 5077 O O . ASN B 1 201 ? 15.094 -35.031 -11.656 1 94.38 201 ASN B O 1
ATOM 5081 N N . PRO B 1 202 ? 16.797 -36.281 -11.031 1 92.69 202 PRO B N 1
ATOM 5082 C CA . PRO B 1 202 ? 15.969 -37.062 -10.109 1 92.69 202 PRO B CA 1
ATOM 5083 C C . PRO B 1 202 ? 15.477 -36.25 -8.914 1 92.69 202 PRO B C 1
ATOM 5085 O O . PRO B 1 202 ? 14.594 -36.719 -8.188 1 92.69 202 PRO B O 1
ATOM 5088 N N . TYR B 1 203 ? 16.031 -35.125 -8.664 1 94.44 203 TYR B N 1
ATOM 5089 C CA . TYR B 1 203 ? 15.609 -34.344 -7.516 1 94.44 203 TYR B CA 1
ATOM 5090 C C . TYR B 1 203 ? 14.477 -33.406 -7.895 1 94.44 203 TYR B C 1
ATOM 5092 O O . TYR B 1 203 ? 14.047 -32.594 -7.078 1 94.44 203 TYR B O 1
ATOM 5100 N N . LEU B 1 204 ? 14.094 -33.5 -9.141 1 96.94 204 LEU B N 1
ATOM 5101 C CA . LEU B 1 204 ? 12.961 -32.719 -9.617 1 96.94 204 LEU B CA 1
ATOM 5102 C C . LEU B 1 204 ? 11.828 -33.625 -10.078 1 96.94 204 LEU B C 1
ATOM 5104 O O . LEU B 1 204 ? 12.078 -34.688 -10.695 1 96.94 204 LEU B O 1
ATOM 5108 N N . SER B 1 205 ? 10.641 -33.281 -9.727 1 97.19 205 SER B N 1
ATOM 5109 C CA . SER B 1 205 ? 9.43 -33.969 -10.195 1 97.19 205 SER B CA 1
ATOM 5110 C C . SER B 1 205 ? 8.5 -33 -10.922 1 97.19 205 SER B C 1
ATOM 5112 O O . SER B 1 205 ? 7.961 -32.094 -10.32 1 97.19 205 SER B O 1
ATOM 5114 N N . LEU B 1 206 ? 8.328 -33.219 -12.188 1 98 206 LEU B N 1
ATOM 5115 C CA . LEU B 1 206 ? 7.441 -32.375 -12.969 1 98 206 LEU B CA 1
ATOM 5116 C C . LEU B 1 206 ? 5.984 -32.594 -12.586 1 98 206 LEU B C 1
ATOM 5118 O O . LEU B 1 206 ? 5.469 -33.719 -12.727 1 98 206 LEU B O 1
ATOM 5122 N N . TYR B 1 207 ? 5.34 -31.594 -12.086 1 98.25 207 TYR B N 1
ATOM 5123 C CA . TYR B 1 207 ? 3.918 -31.656 -11.773 1 98.25 207 TYR B CA 1
ATOM 5124 C C . TYR B 1 207 ? 3.078 -31.219 -12.969 1 98.25 207 TYR B C 1
ATOM 5126 O O . TYR B 1 207 ? 2.004 -31.766 -13.219 1 98.25 207 TYR B O 1
ATOM 5134 N N . GLY B 1 208 ? 3.59 -30.203 -13.664 1 98.44 208 GLY B N 1
ATOM 5135 C CA . GLY B 1 208 ? 2.877 -29.75 -14.852 1 98.44 208 GLY B CA 1
ATOM 5136 C C . GLY B 1 208 ? 3.285 -28.359 -15.305 1 98.44 208 GLY B C 1
ATOM 5137 O O . GLY B 1 208 ? 4.457 -28 -15.203 1 98.44 208 GLY B O 1
ATOM 5138 N N . PHE B 1 209 ? 2.291 -27.656 -15.969 1 98.25 209 PHE B N 1
ATOM 5139 C CA . PHE B 1 209 ? 2.523 -26.312 -16.516 1 98.25 209 PHE B CA 1
ATOM 5140 C C . PHE B 1 209 ? 1.567 -25.297 -15.906 1 98.25 209 PHE B C 1
ATOM 5142 O O . PHE B 1 209 ? 0.428 -25.641 -15.57 1 98.25 209 PHE B O 1
ATOM 5149 N N . TYR B 1 210 ? 2.09 -24.094 -15.703 1 97.5 210 TYR B N 1
ATOM 5150 C CA . TYR B 1 210 ? 1.317 -23 -15.109 1 97.5 210 TYR B CA 1
ATOM 5151 C C . TYR B 1 210 ? 1.327 -21.766 -16.016 1 97.5 210 TYR B C 1
ATOM 5153 O O . TYR B 1 210 ? 2.391 -21.312 -16.422 1 97.5 210 TYR B O 1
ATOM 5161 N N . VAL B 1 211 ? 0.158 -21.328 -16.312 1 94.19 211 VAL B N 1
ATOM 5162 C CA . VAL B 1 211 ? 0.063 -20.125 -17.156 1 94.19 211 VAL B CA 1
ATOM 5163 C C . VAL B 1 211 ? -0.965 -19.156 -16.562 1 94.19 211 VAL B C 1
ATOM 5165 O O . VAL B 1 211 ? -2.008 -19.594 -16.062 1 94.19 211 VAL B O 1
ATOM 5168 N N . HIS B 1 212 ? -0.612 -17.906 -16.516 1 87.06 212 HIS B N 1
ATOM 5169 C CA . HIS B 1 212 ? -1.481 -16.844 -16.031 1 87.06 212 HIS B CA 1
ATOM 5170 C C . HIS B 1 212 ? -1.579 -15.703 -17.047 1 87.06 212 HIS B C 1
ATOM 5172 O O . HIS B 1 212 ? -0.565 -15.109 -17.406 1 87.06 212 HIS B O 1
ATOM 5178 N N . ALA B 1 213 ? -2.797 -15.422 -17.453 1 77.88 213 ALA B N 1
ATOM 5179 C CA . ALA B 1 213 ? -3.002 -14.336 -18.406 1 77.88 213 ALA B CA 1
ATOM 5180 C C . ALA B 1 213 ? -3.26 -13.016 -17.688 1 77.88 213 ALA B C 1
ATOM 5182 O O . ALA B 1 213 ? -4.398 -12.539 -17.641 1 77.88 213 ALA B O 1
ATOM 5183 N N . GLY B 1 214 ? -2.295 -12.352 -17.281 1 74.19 214 GLY B N 1
ATOM 5184 C CA . GLY B 1 214 ? -2.414 -11.094 -16.562 1 74.19 214 GLY B CA 1
ATOM 5185 C C . GLY B 1 214 ? -3.059 -9.992 -17.375 1 74.19 214 GLY B C 1
ATOM 5186 O O . GLY B 1 214 ? -3.701 -9.094 -16.828 1 74.19 214 GLY B O 1
ATOM 5187 N N . HIS B 1 215 ? -2.975 -10.039 -18.672 1 74.62 215 HIS B N 1
ATOM 5188 C CA . HIS B 1 215 ? -3.508 -9.023 -19.578 1 74.62 215 HIS B CA 1
ATOM 5189 C C . HIS B 1 215 ? -5.031 -9.078 -19.625 1 74.62 215 HIS B C 1
ATOM 5191 O O . HIS B 1 215 ? -5.672 -8.148 -20.125 1 74.62 215 HIS B O 1
ATOM 5197 N N . SER B 1 216 ? -5.512 -10.094 -19.094 1 72.69 216 SER B N 1
ATOM 5198 C CA . SER B 1 216 ? -6.961 -10.242 -19.109 1 72.69 216 SER B CA 1
ATOM 5199 C C . SER B 1 216 ? -7.641 -9.195 -18.234 1 72.69 216 SER B C 1
ATOM 5201 O O . SER B 1 216 ? -8.828 -8.914 -18.406 1 72.69 216 SER B O 1
ATOM 5203 N N . TYR B 1 217 ? -6.918 -8.586 -17.406 1 73.56 217 TYR B N 1
ATOM 5204 C CA . TYR B 1 217 ? -7.477 -7.582 -16.516 1 73.56 217 TYR B CA 1
ATOM 5205 C C . TYR B 1 217 ? -7.785 -6.293 -17.266 1 73.56 217 TYR B C 1
ATOM 5207 O O . TYR B 1 217 ? -8.523 -5.441 -16.766 1 73.56 217 TYR B O 1
ATOM 5215 N N . SER B 1 218 ? -7.242 -6.172 -18.375 1 74.75 218 SER B N 1
ATOM 5216 C CA . SER B 1 218 ? -7.48 -4.988 -19.188 1 74.75 218 SER B CA 1
ATOM 5217 C C . SER B 1 218 ? -8.609 -5.227 -20.188 1 74.75 218 SER B C 1
ATOM 5219 O O . SER B 1 218 ? -8.852 -4.395 -21.062 1 74.75 218 SER B O 1
ATOM 5221 N N . SER B 1 219 ? -9.219 -6.43 -20.016 1 78.5 219 SER B N 1
ATOM 5222 C CA . SER B 1 219 ? -10.328 -6.734 -20.906 1 78.5 219 SER B CA 1
ATOM 5223 C C . SER B 1 219 ? -11.477 -5.742 -20.719 1 78.5 219 SER B C 1
ATOM 5225 O O . SER B 1 219 ? -11.742 -5.293 -19.609 1 78.5 219 SER B O 1
ATOM 5227 N N . ASN B 1 220 ? -12.125 -5.496 -21.844 1 79.19 220 ASN B N 1
ATOM 5228 C CA . ASN B 1 220 ? -13.195 -4.512 -21.812 1 79.19 220 ASN B CA 1
ATOM 5229 C C . ASN B 1 220 ? -14.57 -5.172 -21.953 1 79.19 220 ASN B C 1
ATOM 5231 O O . ASN B 1 220 ? -15.602 -4.516 -21.797 1 79.19 220 ASN B O 1
ATOM 5235 N N . ASN B 1 221 ? -14.516 -6.414 -22.344 1 79.5 221 ASN B N 1
ATOM 5236 C CA . ASN B 1 221 ? -15.766 -7.152 -22.5 1 79.5 221 ASN B CA 1
ATOM 5237 C C . ASN B 1 221 ? -15.547 -8.656 -22.328 1 79.5 221 ASN B C 1
ATOM 5239 O O . ASN B 1 221 ? -14.414 -9.109 -22.188 1 79.5 221 ASN B O 1
ATOM 5243 N N . VAL B 1 222 ? -16.625 -9.344 -22.406 1 78.81 222 VAL B N 1
ATOM 5244 C CA . VAL B 1 222 ? -16.625 -10.773 -22.141 1 78.81 222 VAL B CA 1
ATOM 5245 C C . VAL B 1 222 ? -15.883 -11.508 -23.266 1 78.81 222 VAL B C 1
ATOM 5247 O O . VAL B 1 222 ? -15.164 -12.477 -23 1 78.81 222 VAL B O 1
ATOM 5250 N N . GLU B 1 223 ? -15.992 -11.039 -24.422 1 78.75 223 GLU B N 1
ATOM 5251 C CA . GLU B 1 223 ? -15.359 -11.664 -25.578 1 78.75 223 GLU B CA 1
ATOM 5252 C C . GLU B 1 223 ? -13.836 -11.625 -25.469 1 78.75 223 GLU B C 1
ATOM 5254 O O . GLU B 1 223 ? -13.164 -12.609 -25.766 1 78.75 223 GLU B O 1
ATOM 5259 N N . GLU B 1 224 ? -13.375 -10.516 -25.031 1 80.88 224 GLU B N 1
ATOM 5260 C CA . GLU B 1 224 ? -11.938 -10.375 -24.844 1 80.88 224 GLU B CA 1
ATOM 5261 C C . GLU B 1 224 ? -11.422 -11.297 -23.734 1 80.88 224 GLU B C 1
ATOM 5263 O O . GLU B 1 224 ? -10.344 -11.883 -23.859 1 80.88 224 GLU B O 1
ATOM 5268 N N . SER B 1 225 ? -12.18 -11.43 -22.734 1 81.19 225 SER B N 1
ATOM 5269 C CA . SER B 1 225 ? -11.812 -12.336 -21.656 1 81.19 225 SER B CA 1
ATOM 5270 C C . SER B 1 225 ? -11.766 -13.781 -22.125 1 81.19 225 SER B C 1
ATOM 5272 O O . SER B 1 225 ? -10.875 -14.539 -21.75 1 81.19 225 SER B O 1
ATOM 5274 N N . GLU B 1 226 ? -12.656 -14.125 -22.938 1 80.69 226 GLU B N 1
ATOM 5275 C CA . GLU B 1 226 ? -12.695 -15.469 -23.5 1 80.69 226 GLU B CA 1
ATOM 5276 C C . GLU B 1 226 ? -11.5 -15.727 -24.422 1 80.69 226 GLU B C 1
ATOM 5278 O O . GLU B 1 226 ? -10.961 -16.828 -24.438 1 80.69 226 GLU B O 1
ATOM 5283 N N . LYS B 1 227 ? -11.195 -14.734 -25.141 1 82.69 227 LYS B N 1
ATOM 5284 C CA . LYS B 1 227 ? -10.031 -14.844 -26.016 1 82.69 227 LYS B CA 1
ATOM 5285 C C . LYS B 1 227 ? -8.766 -15.094 -25.203 1 82.69 227 LYS B C 1
ATOM 5287 O O . LYS B 1 227 ? -7.91 -15.891 -25.609 1 82.69 227 LYS B O 1
ATOM 5292 N N . HIS B 1 228 ? -8.719 -14.453 -24.125 1 84.94 228 HIS B N 1
ATOM 5293 C CA . HIS B 1 228 ? -7.566 -14.648 -23.266 1 84.94 228 HIS B CA 1
ATOM 5294 C C . HIS B 1 228 ? -7.539 -16.062 -22.688 1 84.94 228 HIS B C 1
ATOM 5296 O O . HIS B 1 228 ? -6.473 -16.656 -22.547 1 84.94 228 HIS B O 1
ATOM 5302 N N . PHE B 1 229 ? -8.656 -16.547 -22.391 1 85.56 229 PHE B N 1
ATOM 5303 C CA . PHE B 1 229 ? -8.742 -17.922 -21.906 1 85.56 229 PHE B CA 1
ATOM 5304 C C . PHE B 1 229 ? -8.281 -18.906 -22.969 1 85.56 229 PHE B C 1
ATOM 5306 O O . PHE B 1 229 ? -7.531 -19.828 -22.688 1 85.56 229 PHE B O 1
ATOM 5313 N N . LEU B 1 230 ? -8.68 -18.656 -24.125 1 85.44 230 LEU B N 1
ATOM 5314 C CA . LEU B 1 230 ? -8.273 -19.484 -25.266 1 85.44 230 LEU B CA 1
ATOM 5315 C C . LEU B 1 230 ? -6.762 -19.453 -25.453 1 85.44 230 LEU B C 1
ATOM 5317 O O . LEU B 1 230 ? -6.145 -20.484 -25.734 1 85.44 230 LEU B O 1
ATOM 5321 N N . GLU B 1 231 ? -6.246 -18.297 -25.266 1 87.56 231 GLU B N 1
ATOM 5322 C CA . GLU B 1 231 ? -4.801 -18.141 -25.406 1 87.56 231 GLU B CA 1
ATOM 5323 C C . GLU B 1 231 ? -4.055 -18.953 -24.359 1 87.56 231 GLU B C 1
ATOM 5325 O O . GLU B 1 231 ? -3.021 -19.562 -24.641 1 87.56 231 GLU B O 1
ATOM 5330 N N . GLU B 1 232 ? -4.578 -18.938 -23.203 1 89.62 232 GLU B N 1
ATOM 5331 C CA . GLU B 1 232 ? -3.977 -19.734 -22.141 1 89.62 232 GLU B CA 1
ATOM 5332 C C . GLU B 1 232 ? -4.051 -21.219 -22.438 1 89.62 232 GLU B C 1
ATOM 5334 O O . GLU B 1 232 ? -3.07 -21.938 -22.266 1 89.62 232 GLU B O 1
ATOM 5339 N N . LEU B 1 233 ? -5.172 -21.625 -22.922 1 90.44 233 LEU B N 1
ATOM 5340 C CA . LEU B 1 233 ? -5.387 -23.031 -23.234 1 90.44 233 LEU B CA 1
ATOM 5341 C C . LEU B 1 233 ? -4.473 -23.484 -24.375 1 90.44 233 LEU B C 1
ATOM 5343 O O . LEU B 1 233 ? -3.914 -24.578 -24.328 1 90.44 233 LEU B O 1
ATOM 5347 N N . GLN B 1 234 ? -4.348 -22.641 -25.312 1 92.19 234 GLN B N 1
ATOM 5348 C CA . GLN B 1 234 ? -3.449 -22.969 -26.422 1 92.19 234 GLN B CA 1
ATOM 5349 C C . GLN B 1 234 ? -2.006 -23.078 -25.938 1 92.19 234 GLN B C 1
ATOM 5351 O O . GLN B 1 234 ? -1.281 -23.984 -26.359 1 92.19 234 GLN B O 1
ATOM 5356 N N . CYS B 1 235 ? -1.664 -22.172 -25.094 1 93.69 235 CYS B N 1
ATOM 5357 C CA . CYS B 1 235 ? -0.309 -22.156 -24.562 1 93.69 235 CYS B CA 1
ATOM 5358 C C . CYS B 1 235 ? 0.018 -23.453 -23.844 1 93.69 235 CYS B C 1
ATOM 5360 O O . CYS B 1 235 ? 1.054 -24.078 -24.109 1 93.69 235 CYS B O 1
ATOM 5362 N N . VAL B 1 236 ? -0.859 -23.922 -23.031 1 94.69 236 VAL B N 1
ATOM 5363 C CA . VAL B 1 236 ? -0.59 -25.141 -22.266 1 94.69 236 VAL B CA 1
ATOM 5364 C C . VAL B 1 236 ? -0.711 -26.359 -23.172 1 94.69 236 VAL B C 1
ATOM 5366 O O . VAL B 1 236 ? 0.007 -27.344 -22.984 1 94.69 236 VAL B O 1
ATOM 5369 N N . SER B 1 237 ? -1.61 -26.297 -24.141 1 95.12 237 SER B N 1
ATOM 5370 C CA . SER B 1 237 ? -1.722 -27.391 -25.094 1 95.12 237 SER B CA 1
ATOM 5371 C C . SER B 1 237 ? -0.423 -27.578 -25.875 1 95.12 237 SER B C 1
ATOM 5373 O O . SER B 1 237 ? 0.045 -28.719 -26.047 1 95.12 237 SER B O 1
ATOM 5375 N N . ASP B 1 238 ? 0.115 -26.5 -26.281 1 95.94 238 ASP B N 1
ATOM 5376 C CA . ASP B 1 238 ? 1.385 -26.547 -27 1 95.94 238 ASP B CA 1
ATOM 5377 C C . ASP B 1 238 ? 2.492 -27.109 -26.125 1 95.94 238 ASP B C 1
ATOM 5379 O O . ASP B 1 238 ? 3.332 -27.891 -26.594 1 95.94 238 ASP B O 1
ATOM 5383 N N . ALA B 1 239 ? 2.484 -26.734 -24.906 1 97.19 239 ALA B N 1
ATOM 5384 C CA . ALA B 1 239 ? 3.492 -27.219 -23.969 1 97.19 239 ALA B CA 1
ATOM 5385 C C . ALA B 1 239 ? 3.359 -28.719 -23.75 1 97.19 239 ALA B C 1
ATOM 5387 O O . ALA B 1 239 ? 4.359 -29.438 -23.703 1 97.19 239 ALA B O 1
ATOM 5388 N N . VAL B 1 240 ? 2.154 -29.219 -23.641 1 97.31 240 VAL B N 1
ATOM 5389 C CA . VAL B 1 240 ? 1.892 -30.641 -23.438 1 97.31 240 VAL B CA 1
ATOM 5390 C C . VAL B 1 240 ? 2.338 -31.422 -24.672 1 97.31 240 VAL B C 1
ATOM 5392 O O . VAL B 1 240 ? 2.922 -32.5 -24.562 1 97.31 240 VAL B O 1
ATOM 5395 N N . ASN B 1 241 ? 2.086 -30.875 -25.844 1 96.5 241 ASN B N 1
ATOM 5396 C CA . ASN B 1 241 ? 2.533 -31.516 -27.078 1 96.5 241 ASN B CA 1
ATOM 5397 C C . ASN B 1 241 ? 4.055 -31.641 -27.125 1 96.5 241 ASN B C 1
ATOM 5399 O O . ASN B 1 241 ? 4.586 -32.688 -27.531 1 96.5 241 ASN B O 1
ATOM 5403 N N . LEU B 1 242 ? 4.656 -30.594 -26.734 1 97.25 242 LEU B N 1
ATOM 5404 C CA . LEU B 1 242 ? 6.113 -30.625 -26.703 1 97.25 242 LEU B CA 1
ATOM 5405 C C . LEU B 1 242 ? 6.617 -31.656 -25.703 1 97.25 242 LEU B C 1
ATOM 5407 O O . LEU B 1 242 ? 7.582 -32.375 -25.984 1 97.25 242 LEU B O 1
ATOM 5411 N N . LEU B 1 243 ? 6.016 -31.703 -24.562 1 97.81 243 LEU B N 1
ATOM 5412 C CA . LEU B 1 243 ? 6.363 -32.688 -23.547 1 97.81 243 LEU B CA 1
ATOM 5413 C C . LEU B 1 243 ? 6.203 -34.125 -24.109 1 97.81 243 LEU B C 1
ATOM 5415 O O . LEU B 1 243 ? 7.035 -34.969 -23.844 1 97.81 243 LEU B O 1
ATOM 5419 N N . GLU B 1 244 ? 5.156 -34.344 -24.828 1 96.81 244 GLU B N 1
ATOM 5420 C CA . GLU B 1 244 ? 4.883 -35.625 -25.422 1 96.81 244 GLU B CA 1
ATOM 5421 C C . GLU B 1 244 ? 5.992 -36.062 -26.391 1 96.81 244 GLU B C 1
ATOM 5423 O O . GLU B 1 244 ? 6.34 -37.219 -26.484 1 96.81 244 GLU B O 1
ATOM 5428 N N . GLN B 1 245 ? 6.496 -35.125 -27.062 1 96.56 245 GLN B N 1
ATOM 5429 C CA . GLN B 1 245 ? 7.59 -35.375 -28 1 96.56 245 GLN B CA 1
ATOM 5430 C C . GLN B 1 245 ? 8.867 -35.75 -27.25 1 96.56 245 GLN B C 1
ATOM 5432 O O . GLN B 1 245 ? 9.625 -36.625 -27.703 1 96.56 245 GLN B O 1
ATOM 5437 N N . ILE B 1 246 ? 9.094 -35.156 -26.172 1 96.12 246 ILE B N 1
ATOM 5438 C CA . ILE B 1 246 ? 10.328 -35.312 -25.406 1 96.12 246 ILE B CA 1
ATOM 5439 C C . ILE B 1 246 ? 10.234 -36.562 -24.547 1 96.12 246 ILE B C 1
ATOM 5441 O O . ILE B 1 246 ? 11.219 -37.281 -24.375 1 96.12 246 ILE B O 1
ATOM 5445 N N . ALA B 1 247 ? 9.047 -36.812 -24.016 1 96.44 247 ALA B N 1
ATOM 5446 C CA . ALA B 1 247 ? 8.844 -37.906 -23.094 1 96.44 247 ALA B CA 1
ATOM 5447 C C . ALA B 1 247 ? 7.5 -38.594 -23.359 1 96.44 247 ALA B C 1
ATOM 5449 O O . ALA B 1 247 ? 6.602 -38.562 -22.516 1 96.44 247 ALA B O 1
ATOM 5450 N N . PRO B 1 248 ? 7.395 -39.375 -24.359 1 95.12 248 PRO B N 1
ATOM 5451 C CA . PRO B 1 248 ? 6.121 -40 -24.75 1 95.12 248 PRO B CA 1
ATOM 5452 C C . PRO B 1 248 ? 5.652 -41.062 -23.766 1 95.12 248 PRO B C 1
ATOM 5454 O O . PRO B 1 248 ? 4.477 -41.438 -23.766 1 95.12 248 PRO B O 1
ATOM 5457 N N . GLU B 1 249 ? 6.496 -41.5 -22.922 1 94.94 249 GLU B N 1
ATOM 5458 C CA . GLU B 1 249 ? 6.176 -42.625 -22.016 1 94.94 249 GLU B CA 1
ATOM 5459 C C . GLU B 1 249 ? 5.473 -42.125 -20.766 1 94.94 249 GLU B C 1
ATOM 5461 O O . GLU B 1 249 ? 4.938 -42.906 -19.984 1 94.94 249 GLU B O 1
ATOM 5466 N N . LEU B 1 250 ? 5.445 -40.844 -20.578 1 94.75 250 LEU B N 1
ATOM 5467 C CA . LEU B 1 250 ? 4.832 -40.25 -19.375 1 94.75 250 LEU B CA 1
ATOM 5468 C C . LEU B 1 250 ? 3.326 -40.5 -19.375 1 94.75 250 LEU B C 1
ATOM 5470 O O . LEU B 1 250 ? 2.697 -40.594 -20.438 1 94.75 250 LEU B O 1
ATOM 5474 N N . ASN B 1 251 ? 2.832 -40.719 -18.156 1 96.25 251 ASN B N 1
ATOM 5475 C CA . ASN B 1 251 ? 1.382 -40.656 -18 1 96.25 251 ASN B CA 1
ATOM 5476 C C . ASN B 1 251 ? 0.864 -39.219 -17.969 1 96.25 251 ASN B C 1
ATOM 5478 O O . ASN B 1 251 ? 0.917 -38.562 -16.938 1 96.25 251 ASN B O 1
ATOM 5482 N N . PHE B 1 252 ? 0.289 -38.812 -18.984 1 96.31 252 PHE B N 1
ATOM 5483 C CA . PHE B 1 252 ? -0.066 -37.406 -19.156 1 96.31 252 PHE B CA 1
ATOM 5484 C C . PHE B 1 252 ? -1.253 -37.031 -18.281 1 96.31 252 PHE B C 1
ATOM 5486 O O . PHE B 1 252 ? -1.497 -35.844 -18.031 1 96.31 252 PHE B O 1
ATOM 5493 N N . LYS B 1 253 ? -1.968 -38.031 -17.828 1 94.25 253 LYS B N 1
ATOM 5494 C CA . LYS B 1 253 ? -3.062 -37.75 -16.906 1 94.25 253 LYS B CA 1
ATOM 5495 C C . LYS B 1 253 ? -2.535 -37.25 -15.562 1 94.25 253 LYS B C 1
ATOM 5497 O O . LYS B 1 253 ? -3.26 -36.594 -14.812 1 94.25 253 LYS B O 1
ATOM 5502 N N . ASP B 1 254 ? -1.284 -37.5 -15.336 1 96 254 ASP B N 1
ATOM 5503 C CA . ASP B 1 254 ? -0.656 -37.062 -14.094 1 96 254 ASP B CA 1
ATOM 5504 C C . ASP B 1 254 ? -0.09 -35.656 -14.234 1 96 254 ASP B C 1
ATOM 5506 O O . ASP B 1 254 ? 0.301 -35.031 -13.242 1 96 254 ASP B O 1
ATOM 5510 N N . ILE B 1 255 ? -0.055 -35.188 -15.43 1 97.81 255 ILE B N 1
ATOM 5511 C CA . ILE B 1 255 ? 0.422 -33.812 -15.703 1 97.81 255 ILE B CA 1
ATOM 5512 C C . ILE B 1 255 ? -0.729 -32.844 -15.555 1 97.81 255 ILE B C 1
ATOM 5514 O O . ILE B 1 255 ? -1.788 -33 -16.156 1 97.81 255 ILE B O 1
ATOM 5518 N N . VAL B 1 256 ? -0.517 -31.844 -14.711 1 98.19 256 VAL B N 1
ATOM 5519 C CA . VAL B 1 256 ? -1.55 -30.844 -14.469 1 98.19 256 VAL B CA 1
ATOM 5520 C C . VAL B 1 256 ? -1.207 -29.547 -15.219 1 98.19 256 VAL B C 1
ATOM 5522 O O . VAL B 1 256 ? -0.082 -29.047 -15.125 1 98.19 256 VAL B O 1
ATOM 5525 N N . VAL B 1 257 ? -2.133 -29.078 -16 1 97.69 257 VAL B N 1
ATOM 5526 C CA . VAL B 1 257 ? -1.996 -27.766 -16.625 1 97.69 257 VAL B CA 1
ATOM 5527 C C . VAL B 1 257 ? -2.938 -26.766 -15.945 1 97.69 257 VAL B C 1
ATOM 5529 O O . VAL B 1 257 ? -4.16 -26.922 -16.031 1 97.69 257 VAL B O 1
ATOM 5532 N N . SER B 1 258 ? -2.35 -25.797 -15.273 1 97.19 258 SER B N 1
ATOM 5533 C CA . SER B 1 258 ? -3.109 -24.812 -14.516 1 97.19 258 SER B CA 1
ATOM 5534 C C . SER B 1 258 ? -3.225 -23.5 -15.281 1 97.19 258 SER B C 1
ATOM 5536 O O . SER B 1 258 ? -2.213 -22.859 -15.594 1 97.19 258 SER B O 1
ATOM 5538 N N . VAL B 1 259 ? -4.496 -23.125 -15.602 1 92.69 259 VAL B N 1
ATOM 5539 C CA . VAL B 1 259 ? -4.75 -21.891 -16.344 1 92.69 259 VAL B CA 1
ATOM 5540 C C . VAL B 1 259 ? -5.742 -21.016 -15.578 1 92.69 259 VAL B C 1
ATOM 5542 O O . VAL B 1 259 ? -6.496 -21.516 -14.742 1 92.69 259 VAL B O 1
ATOM 5545 N N . GLY B 1 260 ? -5.547 -19.719 -15.828 1 87.88 260 GLY B N 1
ATOM 5546 C CA . GLY B 1 260 ? -6.664 -18.938 -15.32 1 87.88 260 GLY B CA 1
ATOM 5547 C C . GLY B 1 260 ? -6.238 -17.609 -14.719 1 87.88 260 GLY B C 1
ATOM 5548 O O . GLY B 1 260 ? -5.074 -17.438 -14.352 1 87.88 260 GLY B O 1
ATOM 5549 N N . ALA B 1 261 ? -7.168 -16.766 -14.758 1 78.81 261 ALA B N 1
ATOM 5550 C CA . ALA B 1 261 ? -7.297 -15.461 -14.102 1 78.81 261 ALA B CA 1
ATOM 5551 C C . ALA B 1 261 ? -8.75 -15.156 -13.766 1 78.81 261 ALA B C 1
ATOM 5553 O O . ALA B 1 261 ? -9.664 -15.812 -14.273 1 78.81 261 ALA B O 1
ATOM 5554 N N . THR B 1 262 ? -8.969 -14.273 -12.93 1 81.06 262 THR B N 1
ATOM 5555 C CA . THR B 1 262 ? -10.336 -13.969 -12.523 1 81.06 262 THR B CA 1
ATOM 5556 C C . THR B 1 262 ? -11.195 -13.617 -13.734 1 81.06 262 THR B C 1
ATOM 5558 O O . THR B 1 262 ? -12.25 -14.211 -13.953 1 81.06 262 THR B O 1
ATOM 5561 N N . PRO B 1 263 ? -10.75 -12.773 -14.617 1 76.44 263 PRO B N 1
ATOM 5562 C CA . PRO B 1 263 ? -11.602 -12.438 -15.758 1 76.44 263 PRO B CA 1
ATOM 5563 C C . PRO B 1 263 ? -11.859 -13.625 -16.672 1 76.44 263 PRO B C 1
ATOM 5565 O O . PRO B 1 263 ? -12.977 -13.797 -17.172 1 76.44 263 PRO B O 1
ATOM 5568 N N . THR B 1 264 ? -10.891 -14.469 -16.844 1 74.56 264 THR B N 1
ATOM 5569 C CA . THR B 1 264 ? -11.047 -15.594 -17.75 1 74.56 264 THR B CA 1
ATOM 5570 C C . THR B 1 264 ? -12.016 -16.625 -17.172 1 74.56 264 THR B C 1
ATOM 5572 O O . THR B 1 264 ? -12.805 -17.219 -17.906 1 74.56 264 THR B O 1
ATOM 5575 N N . LEU B 1 265 ? -12.023 -16.719 -15.922 1 76.69 265 LEU B N 1
ATOM 5576 C CA . LEU B 1 265 ? -12.922 -17.688 -15.297 1 76.69 265 LEU B CA 1
ATOM 5577 C C . LEU B 1 265 ? -14.359 -17.172 -15.305 1 76.69 265 LEU B C 1
ATOM 5579 O O . LEU B 1 265 ? -15.305 -17.953 -15.438 1 76.69 265 LEU B O 1
ATOM 5583 N N . HIS B 1 266 ? -14.469 -15.914 -15.172 1 76.62 266 HIS B N 1
ATOM 5584 C CA . HIS B 1 266 ? -15.805 -15.32 -15.234 1 76.62 266 HIS B CA 1
ATOM 5585 C C . HIS B 1 266 ? -16.422 -15.523 -16.609 1 76.62 266 HIS B C 1
ATOM 5587 O O . HIS B 1 266 ? -17.656 -15.641 -16.734 1 76.62 266 HIS B O 1
ATOM 5593 N N . SER B 1 267 ? -15.609 -15.555 -17.578 1 74.19 267 SER B N 1
ATOM 5594 C CA . SER B 1 267 ? -16.109 -15.719 -18.938 1 74.19 267 SER B CA 1
ATOM 5595 C C . SER B 1 267 ? -16.719 -17.109 -19.141 1 74.19 267 SER B C 1
ATOM 5597 O O . SER B 1 267 ? -17.531 -17.297 -20.047 1 74.19 267 SER B O 1
ATOM 5599 N N . LEU B 1 268 ? -16.281 -18.031 -18.312 1 70.56 268 LEU B N 1
ATOM 5600 C CA . LEU B 1 268 ? -16.844 -19.375 -18.375 1 70.56 268 LEU B CA 1
ATOM 5601 C C . LEU B 1 268 ? -18.312 -19.391 -17.969 1 70.56 268 LEU B C 1
ATOM 5603 O O . LEU B 1 268 ? -19.047 -20.312 -18.312 1 70.56 268 LEU B O 1
ATOM 5607 N N . GLU B 1 269 ? -18.641 -18.375 -17.219 1 65.12 269 GLU B N 1
ATOM 5608 C CA . GLU B 1 269 ? -20 -18.312 -16.703 1 65.12 269 GLU B CA 1
ATOM 5609 C C . GLU B 1 269 ? -20.984 -17.875 -17.797 1 65.12 269 GLU B C 1
ATOM 5611 O O . GLU B 1 269 ? -22.188 -18.141 -17.688 1 65.12 269 GLU B O 1
ATOM 5616 N N . HIS B 1 270 ? -20.453 -17.156 -18.703 1 60.75 270 HIS B N 1
ATOM 5617 C CA . HIS B 1 270 ? -21.344 -16.609 -19.734 1 60.75 270 HIS B CA 1
ATOM 5618 C C . HIS B 1 270 ? -21.5 -17.562 -20.906 1 60.75 270 HIS B C 1
ATOM 5620 O O . HIS B 1 270 ? -20.531 -18.219 -21.297 1 60.75 270 HIS B O 1
ATOM 5626 N N . ASP B 1 271 ? -22.547 -18.453 -20.797 1 51.41 271 ASP B N 1
ATOM 5627 C CA . ASP B 1 271 ? -22.875 -19.375 -21.891 1 51.41 271 ASP B CA 1
ATOM 5628 C C . ASP B 1 271 ? -22.484 -18.766 -23.234 1 51.41 271 ASP B C 1
ATOM 5630 O O . ASP B 1 271 ? -23.188 -18.984 -24.234 1 51.41 271 ASP B O 1
ATOM 5634 N N . LEU B 1 272 ? -21.781 -17.766 -23.203 1 49.31 272 LEU B N 1
ATOM 5635 C CA . LEU B 1 272 ? -21.625 -17.016 -24.438 1 49.31 272 LEU B CA 1
ATOM 5636 C C . LEU B 1 272 ? -20.766 -17.781 -25.438 1 49.31 272 LEU B C 1
ATOM 5638 O O . LEU B 1 272 ? -19.578 -17.531 -25.562 1 49.31 272 LEU B O 1
ATOM 5642 N N . TYR B 1 273 ? -20.922 -19.031 -25.422 1 48.81 273 TYR B N 1
ATOM 5643 C CA . TYR B 1 273 ? -20.188 -19.828 -26.406 1 48.81 273 TYR B CA 1
ATOM 5644 C C . TYR B 1 273 ? -20.484 -19.344 -27.828 1 48.81 273 TYR B C 1
ATOM 5646 O O . TYR B 1 273 ? -21.391 -19.859 -28.484 1 48.81 273 TYR B O 1
ATOM 5654 N N . THR B 1 274 ? -20.297 -18.094 -27.969 1 50.34 274 THR B N 1
ATOM 5655 C CA . THR B 1 274 ? -20.266 -17.859 -29.406 1 50.34 274 THR B CA 1
ATOM 5656 C C . THR B 1 274 ? -19.156 -18.688 -30.062 1 50.34 274 THR B C 1
ATOM 5658 O O . THR B 1 274 ? -18.578 -19.562 -29.438 1 50.34 274 THR B O 1
ATOM 5661 N N . GLY B 1 275 ? -18.688 -18.312 -31.234 1 52.22 275 GLY B N 1
ATOM 5662 C CA . GLY B 1 275 ? -17.688 -18.922 -32.094 1 52.22 275 GLY B CA 1
ATOM 5663 C C . GLY B 1 275 ? -16.469 -19.422 -31.359 1 52.22 275 GLY B C 1
ATOM 5664 O O . GLY B 1 275 ? -15.922 -20.469 -31.688 1 52.22 275 GLY B O 1
ATOM 5665 N N . THR B 1 276 ? -16.172 -18.875 -30.172 1 60.94 276 THR B N 1
ATOM 5666 C CA . THR B 1 276 ? -14.969 -19.297 -29.469 1 60.94 276 THR B CA 1
ATOM 5667 C C . THR B 1 276 ? -15.242 -20.547 -28.625 1 60.94 276 THR B C 1
ATOM 5669 O O . THR B 1 276 ? -14.32 -21.297 -28.297 1 60.94 276 THR B O 1
ATOM 5672 N N . SER B 1 277 ? -16.375 -20.828 -28.453 1 66.56 277 SER B N 1
ATOM 5673 C CA . SER B 1 277 ? -16.75 -21.953 -27.594 1 66.56 277 SER B CA 1
ATOM 5674 C C . SER B 1 277 ? -16.375 -23.281 -28.234 1 66.56 277 SER B C 1
ATOM 5676 O O . SER B 1 277 ? -15.867 -24.188 -27.562 1 66.56 277 SER B O 1
ATOM 5678 N N . LYS B 1 278 ? -16.484 -23.281 -29.641 1 76.12 278 LYS B N 1
ATOM 5679 C CA . LYS B 1 278 ? -16.125 -24.516 -30.312 1 76.12 278 LYS B CA 1
ATOM 5680 C C . LYS B 1 278 ? -14.617 -24.766 -30.234 1 76.12 278 LYS B C 1
ATOM 5682 O O . LYS B 1 278 ? -14.18 -25.906 -30.047 1 76.12 278 LYS B O 1
ATOM 5687 N N . LYS B 1 279 ? -14.031 -23.734 -30.422 1 82.56 279 LYS B N 1
ATOM 5688 C CA . LYS B 1 279 ? -12.578 -23.859 -30.375 1 82.56 279 LYS B CA 1
ATOM 5689 C C . LYS B 1 279 ? -12.102 -24.328 -29 1 82.56 279 LYS B C 1
ATOM 5691 O O . LYS B 1 279 ? -11.188 -25.141 -28.906 1 82.56 279 LYS B O 1
ATOM 5696 N N . ILE B 1 280 ? -12.633 -23.828 -27.938 1 81 280 ILE B N 1
ATOM 5697 C CA . ILE B 1 280 ? -12.305 -24.203 -26.562 1 81 280 ILE B CA 1
ATOM 5698 C C . ILE B 1 280 ? -12.656 -25.672 -26.312 1 81 280 ILE B C 1
ATOM 5700 O O . ILE B 1 280 ? -11.859 -26.422 -25.75 1 81 280 ILE B O 1
ATOM 5704 N N . GLU B 1 281 ? -13.773 -26.016 -26.828 1 80.69 281 GLU B N 1
ATOM 5705 C CA . GLU B 1 281 ? -14.203 -27.391 -26.703 1 80.69 281 GLU B CA 1
ATOM 5706 C C . GLU B 1 281 ? -13.234 -28.344 -27.406 1 80.69 281 GLU B C 1
ATOM 5708 O O . GLU B 1 281 ? -12.914 -29.406 -26.875 1 80.69 281 GLU B O 1
ATOM 5713 N N . ASP B 1 282 ? -12.867 -27.891 -28.531 1 85.5 282 ASP B N 1
ATOM 5714 C CA . ASP B 1 282 ? -11.938 -28.703 -29.297 1 85.5 282 ASP B CA 1
ATOM 5715 C C . ASP B 1 282 ? -10.602 -28.844 -28.578 1 85.5 282 ASP B C 1
ATOM 5717 O O . ASP B 1 282 ? -10.047 -29.938 -28.516 1 85.5 282 ASP B O 1
ATOM 5721 N N . LEU B 1 283 ? -10.125 -27.812 -28.078 1 86.62 283 LEU B N 1
ATOM 5722 C CA . LEU B 1 283 ? -8.859 -27.828 -27.375 1 86.62 283 LEU B CA 1
ATOM 5723 C C . LEU B 1 283 ? -8.953 -28.719 -26.125 1 86.62 283 LEU B C 1
ATOM 5725 O O . LEU B 1 283 ? -8.039 -29.484 -25.844 1 86.62 283 LEU B O 1
ATOM 5729 N N . LEU B 1 284 ? -10.008 -28.609 -25.516 1 86.94 284 LEU B N 1
ATOM 5730 C CA . LEU B 1 284 ? -10.195 -29.344 -24.281 1 86.94 284 LEU B CA 1
ATOM 5731 C C . LEU B 1 284 ? -10.344 -30.844 -24.562 1 86.94 284 LEU B C 1
ATOM 5733 O O . LEU B 1 284 ? -9.852 -31.672 -23.781 1 86.94 284 LEU B O 1
ATOM 5737 N N . SER B 1 285 ? -10.992 -31.125 -25.656 1 87.5 285 SER B N 1
ATOM 5738 C CA . SER B 1 285 ? -11.203 -32.531 -26.016 1 87.5 285 SER B CA 1
ATOM 5739 C C . SER B 1 285 ? -9.891 -33.219 -26.391 1 87.5 285 SER B C 1
ATOM 5741 O O . SER B 1 285 ? -9.734 -34.406 -26.219 1 87.5 285 SER B O 1
ATOM 5743 N N . ASN B 1 286 ? -8.969 -32.438 -26.766 1 90.38 286 ASN B N 1
ATOM 5744 C CA . ASN B 1 286 ? -7.707 -32.969 -27.234 1 90.38 286 ASN B CA 1
ATOM 5745 C C . ASN B 1 286 ? -6.605 -32.844 -26.188 1 90.38 286 ASN B C 1
ATOM 5747 O O . ASN B 1 286 ? -5.484 -33.312 -26.391 1 90.38 286 ASN B O 1
ATOM 5751 N N . LEU B 1 287 ? -6.957 -32.219 -25.141 1 92.31 287 LEU B N 1
ATOM 5752 C CA . LEU B 1 287 ? -5.965 -32.031 -24.094 1 92.31 287 LEU B CA 1
ATOM 5753 C C . LEU B 1 287 ? -5.715 -33.312 -23.328 1 92.31 287 LEU B C 1
ATOM 5755 O O . LEU B 1 287 ? -6.621 -33.844 -22.688 1 92.31 287 LEU B O 1
ATOM 5759 N N . LYS B 1 288 ? -4.516 -33.812 -23.344 1 92.88 288 LYS B N 1
ATOM 5760 C CA . LYS B 1 288 ? -4.164 -35.094 -22.719 1 92.88 288 LYS B CA 1
ATOM 5761 C C . LYS B 1 288 ? -3.9 -34.906 -21.234 1 92.88 288 LYS B C 1
ATOM 5763 O O . LYS B 1 288 ? -4.047 -35.844 -20.453 1 92.88 288 LYS B O 1
ATOM 5768 N N . ALA B 1 289 ? -3.525 -33.75 -20.844 1 96.31 289 ALA B N 1
ATOM 5769 C CA . ALA B 1 289 ? -3.195 -33.438 -19.453 1 96.31 289 ALA B CA 1
ATOM 5770 C C . ALA B 1 289 ? -4.449 -33.094 -18.656 1 96.31 289 ALA B C 1
ATOM 5772 O O . ALA B 1 289 ? -5.535 -32.969 -19.219 1 96.31 289 ALA B O 1
ATOM 5773 N N . THR B 1 290 ? -4.324 -33.094 -17.344 1 96.31 290 THR B N 1
ATOM 5774 C CA . THR B 1 290 ? -5.422 -32.719 -16.469 1 96.31 290 THR B CA 1
ATOM 5775 C C . THR B 1 290 ? -5.52 -31.203 -16.344 1 96.31 290 THR B C 1
ATOM 5777 O O . THR B 1 290 ? -4.535 -30.531 -16.016 1 96.31 290 THR B O 1
ATOM 5780 N N . LEU B 1 291 ? -6.707 -30.688 -16.562 1 94.94 291 LEU B N 1
ATOM 5781 C CA . LEU B 1 291 ? -6.91 -29.234 -16.547 1 94.94 291 LEU B CA 1
ATOM 5782 C C . LEU B 1 291 ? -7.277 -28.766 -15.141 1 94.94 291 LEU B C 1
ATOM 5784 O O . LEU B 1 291 ? -8.148 -29.344 -14.492 1 94.94 291 LEU B O 1
ATOM 5788 N N . GLU B 1 292 ? -6.621 -27.766 -14.68 1 96.88 292 GLU B N 1
ATOM 5789 C CA . GLU B 1 292 ? -6.91 -27 -13.461 1 96.88 292 GLU B CA 1
ATOM 5790 C C . GLU B 1 292 ? -7.102 -25.516 -13.766 1 96.88 292 GLU B C 1
ATOM 5792 O O . GLU B 1 292 ? -6.359 -24.953 -14.57 1 96.88 292 GLU B O 1
ATOM 5797 N N . VAL B 1 293 ? -8.148 -24.953 -13.188 1 94.62 293 VAL B N 1
ATOM 5798 C CA . VAL B 1 293 ? -8.32 -23.5 -13.312 1 94.62 293 VAL B CA 1
ATOM 5799 C C . VAL B 1 293 ? -8.008 -22.828 -11.977 1 94.62 293 VAL B C 1
ATOM 5801 O O . VAL B 1 293 ? -8.219 -23.422 -10.914 1 94.62 293 VAL B O 1
ATOM 5804 N N . HIS B 1 294 ? -7.43 -21.656 -12.055 1 96.12 294 HIS B N 1
ATOM 5805 C CA . HIS B 1 294 ? -7.117 -20.922 -10.844 1 96.12 294 HIS B CA 1
ATOM 5806 C C . HIS B 1 294 ? -7.562 -19.469 -10.953 1 96.12 294 HIS B C 1
ATOM 5808 O O . HIS B 1 294 ? -7.621 -18.906 -12.047 1 96.12 294 HIS B O 1
ATOM 5814 N N . ALA B 1 295 ? -7.945 -18.875 -9.859 1 93.88 295 ALA B N 1
ATOM 5815 C CA . ALA B 1 295 ? -8.359 -17.469 -9.758 1 93.88 295 ALA B CA 1
ATOM 5816 C C . ALA B 1 295 ? -8.32 -16.984 -8.312 1 93.88 295 ALA B C 1
ATOM 5818 O O . ALA B 1 295 ? -8.391 -17.781 -7.383 1 93.88 295 ALA B O 1
ATOM 5819 N N . GLY B 1 296 ? -8.234 -15.656 -8.172 1 93.88 296 GLY B N 1
ATOM 5820 C CA . GLY B 1 296 ? -8.109 -15.117 -6.82 1 93.88 296 GLY B CA 1
ATOM 5821 C C . GLY B 1 296 ? -9.164 -14.078 -6.488 1 93.88 296 GLY B C 1
ATOM 5822 O O . GLY B 1 296 ? -9.898 -14.227 -5.516 1 93.88 296 GLY B O 1
ATOM 5823 N N . ASN B 1 297 ? -9.391 -13.125 -7.324 1 95.75 297 ASN B N 1
ATOM 5824 C CA . ASN B 1 297 ? -10.188 -11.945 -7.016 1 95.75 297 ASN B CA 1
ATOM 5825 C C . ASN B 1 297 ? -11.664 -12.156 -7.348 1 95.75 297 ASN B C 1
ATOM 5827 O O . ASN B 1 297 ? -12.461 -11.219 -7.301 1 95.75 297 ASN B O 1
ATOM 5831 N N . TYR B 1 298 ? -12.07 -13.359 -7.664 1 94.94 298 TYR B N 1
ATOM 5832 C CA . TYR B 1 298 ? -13.445 -13.617 -8.078 1 94.94 298 TYR B CA 1
ATOM 5833 C C . TYR B 1 298 ? -14.406 -13.539 -6.898 1 94.94 298 TYR B C 1
ATOM 5835 O O . TYR B 1 298 ? -15.602 -13.305 -7.074 1 94.94 298 TYR B O 1
ATOM 5843 N N . GLY B 1 299 ? -13.914 -13.781 -5.699 1 96.12 299 GLY B N 1
ATOM 5844 C CA . GLY B 1 299 ? -14.758 -13.703 -4.516 1 96.12 299 GLY B CA 1
ATOM 5845 C C . GLY B 1 299 ? -15.109 -12.281 -4.125 1 96.12 299 GLY B C 1
ATOM 5846 O O . GLY B 1 299 ? -16.219 -12.016 -3.658 1 96.12 299 GLY B O 1
ATOM 5847 N N . LEU B 1 300 ? -14.219 -11.375 -4.312 1 98 300 LEU B N 1
ATOM 5848 C CA . LEU B 1 300 ? -14.406 -10 -3.855 1 98 300 LEU B CA 1
ATOM 5849 C C . LEU B 1 300 ? -14.766 -9.086 -5.02 1 98 300 LEU B C 1
ATOM 5851 O O . LEU B 1 300 ? -15.648 -8.234 -4.891 1 98 300 LEU B O 1
ATOM 5855 N N . CYS B 1 301 ? -14.109 -9.266 -6.129 1 97.25 301 CYS B N 1
ATOM 5856 C CA . CYS B 1 301 ? -14.266 -8.43 -7.32 1 97.25 301 CYS B CA 1
ATOM 5857 C C . CYS B 1 301 ? -13.914 -6.98 -7.016 1 97.25 301 CYS B C 1
ATOM 5859 O O . CYS B 1 301 ? -13.398 -6.672 -5.938 1 97.25 301 CYS B O 1
ATOM 5861 N N . ASP B 1 302 ? -13.969 -6.137 -7.996 1 97.81 302 ASP B N 1
ATOM 5862 C CA . ASP B 1 302 ? -13.648 -4.711 -7.945 1 97.81 302 ASP B CA 1
ATOM 5863 C C . ASP B 1 302 ? -14.031 -4.02 -9.258 1 97.81 302 ASP B C 1
ATOM 5865 O O . ASP B 1 302 ? -14.727 -4.602 -10.094 1 97.81 302 ASP B O 1
ATOM 5869 N N . LEU B 1 303 ? -13.617 -2.795 -9.406 1 97.19 303 LEU B N 1
ATOM 5870 C CA . LEU B 1 303 ? -14.039 -2.064 -10.602 1 97.19 303 LEU B CA 1
ATOM 5871 C C . LEU B 1 303 ? -13.281 -2.549 -11.828 1 97.19 303 LEU B C 1
ATOM 5873 O O . LEU B 1 303 ? -13.766 -2.42 -12.953 1 97.19 303 LEU B O 1
ATOM 5877 N N . GLN B 1 304 ? -12.102 -3.07 -11.656 1 94.69 304 GLN B N 1
ATOM 5878 C CA . GLN B 1 304 ? -11.422 -3.709 -12.773 1 94.69 304 GLN B CA 1
ATOM 5879 C C . GLN B 1 304 ? -12.211 -4.91 -13.289 1 94.69 304 GLN B C 1
ATOM 5881 O O . GLN B 1 304 ? -12.375 -5.078 -14.5 1 94.69 304 GLN B O 1
ATOM 5886 N N . GLN B 1 305 ? -12.672 -5.688 -12.367 1 94.19 305 GLN B N 1
ATOM 5887 C CA . GLN B 1 305 ? -13.477 -6.84 -12.75 1 94.19 305 GLN B CA 1
ATOM 5888 C C . GLN B 1 305 ? -14.789 -6.406 -13.398 1 94.19 305 GLN B C 1
ATOM 5890 O O . GLN B 1 305 ? -15.227 -7.004 -14.383 1 94.19 305 GLN B O 1
ATOM 5895 N N . VAL B 1 306 ? -15.414 -5.383 -12.859 1 94.81 306 VAL B N 1
ATOM 5896 C CA . VAL B 1 306 ? -16.656 -4.863 -13.422 1 94.81 306 VAL B CA 1
ATOM 5897 C C . VAL B 1 306 ? -16.406 -4.363 -14.844 1 94.81 306 VAL B C 1
ATOM 5899 O O . VAL B 1 306 ? -17.25 -4.527 -15.719 1 94.81 306 VAL B O 1
ATOM 5902 N N . SER B 1 307 ? -15.281 -3.828 -15.062 1 93.19 307 SER B N 1
ATOM 5903 C CA . SER B 1 307 ? -14.93 -3.275 -16.375 1 93.19 307 SER B CA 1
ATOM 5904 C C . SER B 1 307 ? -14.883 -4.363 -17.438 1 93.19 307 SER B C 1
ATOM 5906 O O . SER B 1 307 ? -15.016 -4.074 -18.625 1 93.19 307 SER B O 1
ATOM 5908 N N . THR B 1 308 ? -14.641 -5.605 -17.031 1 88.38 308 THR B N 1
ATOM 5909 C CA . THR B 1 308 ? -14.562 -6.707 -17.984 1 88.38 308 THR B CA 1
ATOM 5910 C C . THR B 1 308 ? -15.945 -7.016 -18.562 1 88.38 308 THR B C 1
ATOM 5912 O O . THR B 1 308 ? -16.062 -7.68 -19.594 1 88.38 308 THR B O 1
ATOM 5915 N N . GLY B 1 309 ? -16.984 -6.578 -17.781 1 87.56 309 GLY B N 1
ATOM 5916 C CA . GLY B 1 309 ? -18.344 -6.859 -18.203 1 87.56 309 GLY B CA 1
ATOM 5917 C C . GLY B 1 309 ? -18.859 -8.203 -17.734 1 87.56 309 GLY B C 1
ATOM 5918 O O . GLY B 1 309 ? -20.031 -8.531 -17.922 1 87.56 309 GLY B O 1
ATOM 5919 N N . CYS B 1 310 ? -18.016 -8.992 -17.125 1 87.62 310 CYS B N 1
ATOM 5920 C CA . CYS B 1 310 ? -18.391 -10.328 -16.672 1 87.62 310 CYS B CA 1
ATOM 5921 C C . CYS B 1 310 ? -19.172 -10.281 -15.367 1 87.62 310 CYS B C 1
ATOM 5923 O O . CYS B 1 310 ? -19.891 -11.227 -15.031 1 87.62 310 CYS B O 1
ATOM 5925 N N . VAL B 1 311 ? -18.969 -9.188 -14.617 1 92.25 311 VAL B N 1
ATOM 5926 C CA . VAL B 1 311 ? -19.672 -8.977 -13.352 1 92.25 311 VAL B CA 1
ATOM 5927 C C . VAL B 1 311 ? -20.141 -7.523 -13.266 1 92.25 311 VAL B C 1
ATOM 5929 O O . VAL B 1 311 ? -19.797 -6.699 -14.117 1 92.25 311 VAL B O 1
ATOM 5932 N N . ASN B 1 312 ? -20.984 -7.262 -12.344 1 93.81 312 ASN B N 1
ATOM 5933 C CA . ASN B 1 312 ? -21.422 -5.898 -12.102 1 93.81 312 ASN B CA 1
ATOM 5934 C C . ASN B 1 312 ? -21.125 -5.457 -10.672 1 93.81 312 ASN B C 1
ATOM 5936 O O . ASN B 1 312 ? -20.531 -6.203 -9.898 1 93.81 312 ASN B O 1
ATOM 5940 N N . THR B 1 313 ? -21.516 -4.223 -10.344 1 95.44 313 THR B N 1
ATOM 5941 C CA . THR B 1 313 ? -21.156 -3.65 -9.055 1 95.44 313 THR B CA 1
ATOM 5942 C C . THR B 1 313 ? -21.828 -4.422 -7.918 1 95.44 313 THR B C 1
ATOM 5944 O O . THR B 1 313 ? -21.328 -4.418 -6.789 1 95.44 313 THR B O 1
ATOM 5947 N N . GLY B 1 314 ? -22.859 -5.098 -8.195 1 95.88 314 GLY B N 1
ATOM 5948 C CA . GLY B 1 314 ? -23.516 -5.926 -7.199 1 95.88 314 GLY B CA 1
ATOM 5949 C C . GLY B 1 314 ? -22.703 -7.145 -6.801 1 95.88 314 GLY B C 1
ATOM 5950 O O . GLY B 1 314 ? -22.953 -7.738 -5.746 1 95.88 314 GLY B O 1
ATOM 5951 N N . ASN B 1 315 ? -21.734 -7.484 -7.625 1 96.38 315 ASN B N 1
ATOM 5952 C CA . ASN B 1 315 ? -20.859 -8.625 -7.359 1 96.38 315 ASN B CA 1
ATOM 5953 C C . ASN B 1 315 ? -19.641 -8.227 -6.551 1 96.38 315 ASN B C 1
ATOM 5955 O O . ASN B 1 315 ? -18.812 -9.07 -6.199 1 96.38 315 ASN B O 1
ATOM 5959 N N . VAL B 1 316 ? -19.547 -6.957 -6.285 1 98.19 316 VAL B N 1
ATOM 5960 C CA . VAL B 1 316 ? -18.375 -6.508 -5.535 1 98.19 316 VAL B CA 1
ATOM 5961 C C . VAL B 1 316 ? -18.625 -6.672 -4.039 1 98.19 316 VAL B C 1
ATOM 5963 O O . VAL B 1 316 ? -19.531 -6.043 -3.482 1 98.19 316 VAL B O 1
ATOM 5966 N N . GLY B 1 317 ? -17.797 -7.488 -3.432 1 98.44 317 GLY B N 1
ATOM 5967 C CA . GLY B 1 317 ? -18.016 -7.832 -2.035 1 98.44 317 GLY B CA 1
ATOM 5968 C C . GLY B 1 317 ? -17.109 -7.062 -1.088 1 98.44 317 GLY B C 1
ATOM 5969 O O . GLY B 1 317 ? -17.172 -7.25 0.129 1 98.44 317 GLY B O 1
ATOM 5970 N N . LEU B 1 318 ? -16.281 -6.188 -1.575 1 98.5 318 LEU B N 1
ATOM 5971 C CA . LEU B 1 318 ? -15.336 -5.418 -0.786 1 98.5 318 LEU B CA 1
ATOM 5972 C C . LEU B 1 318 ? -15.531 -3.92 -1.002 1 98.5 318 LEU B C 1
ATOM 5974 O O . LEU B 1 318 ? -15.633 -3.461 -2.143 1 98.5 318 LEU B O 1
ATOM 5978 N N . HIS B 1 319 ? -15.617 -3.17 0.124 1 98.62 319 HIS B N 1
ATOM 5979 C CA . HIS B 1 319 ? -15.742 -1.718 0.078 1 98.62 319 HIS B CA 1
ATOM 5980 C C . HIS B 1 319 ? -14.844 -1.05 1.108 1 98.62 319 HIS B C 1
ATOM 5982 O O . HIS B 1 319 ? -14.523 -1.646 2.139 1 98.62 319 HIS B O 1
ATOM 5988 N N . VAL B 1 320 ? -14.422 0.162 0.806 1 98.75 320 VAL B N 1
ATOM 5989 C CA . VAL B 1 320 ? -13.734 1.003 1.78 1 98.75 320 VAL B CA 1
ATOM 5990 C C . VAL B 1 320 ? -14.711 2.004 2.385 1 98.75 320 VAL B C 1
ATOM 5992 O O . VAL B 1 320 ? -15.383 2.74 1.656 1 98.75 320 VAL B O 1
ATOM 5995 N N . LEU B 1 321 ? -14.844 1.924 3.691 1 98.38 321 LEU B N 1
ATOM 5996 C CA . LEU B 1 321 ? -15.617 2.934 4.41 1 98.38 321 LEU B CA 1
ATOM 5997 C C . LEU B 1 321 ? -14.773 4.18 4.668 1 98.38 321 LEU B C 1
ATOM 5999 O O . LEU B 1 321 ? -13.648 4.078 5.16 1 98.38 321 LEU B O 1
ATOM 6003 N N . THR B 1 322 ? -15.297 5.344 4.297 1 98.31 322 THR B N 1
ATOM 6004 C CA . THR B 1 322 ? -14.602 6.613 4.492 1 98.31 322 THR B CA 1
ATOM 6005 C C . THR B 1 322 ? -15.562 7.684 4.992 1 98.31 322 THR B C 1
ATOM 6007 O O . THR B 1 322 ? -16.781 7.461 5.055 1 98.31 322 THR B O 1
ATOM 6010 N N . THR B 1 323 ? -15.031 8.766 5.48 1 98 323 THR B N 1
ATOM 6011 C CA . THR B 1 323 ? -15.836 9.867 5.98 1 98 323 THR B CA 1
ATOM 6012 C C . THR B 1 323 ? -15.602 11.125 5.141 1 98 323 THR B C 1
ATOM 6014 O O . THR B 1 323 ? -14.469 11.438 4.773 1 98 323 THR B O 1
ATOM 6017 N N . VAL B 1 324 ? -16.688 11.766 4.785 1 98.5 324 VAL B N 1
ATOM 6018 C CA . VAL B 1 324 ? -16.562 13.109 4.227 1 98.5 324 VAL B CA 1
ATOM 6019 C C . VAL B 1 324 ? -16.109 14.078 5.312 1 98.5 324 VAL B C 1
ATOM 6021 O O . VAL B 1 324 ? -16.828 14.305 6.293 1 98.5 324 VAL B O 1
ATOM 6024 N N . ILE B 1 325 ? -14.922 14.703 5.074 1 98.44 325 ILE B N 1
ATOM 6025 C CA . ILE B 1 325 ? -14.367 15.445 6.195 1 98.44 325 ILE B CA 1
ATOM 6026 C C . ILE B 1 325 ? -14.328 16.938 5.855 1 98.44 325 ILE B C 1
ATOM 6028 O O . ILE B 1 325 ? -14.062 17.766 6.723 1 98.44 325 ILE B O 1
ATOM 6032 N N . SER B 1 326 ? -14.602 17.297 4.645 1 98.44 326 SER B N 1
ATOM 6033 C CA . SER B 1 326 ? -14.766 18.703 4.277 1 98.44 326 SER B CA 1
ATOM 6034 C C . SER B 1 326 ? -15.5 18.844 2.949 1 98.44 326 SER B C 1
ATOM 6036 O O . SER B 1 326 ? -15.75 17.844 2.26 1 98.44 326 SER B O 1
ATOM 6038 N N . GLN B 1 327 ? -15.938 20.125 2.635 1 97.44 327 GLN B N 1
ATOM 6039 C CA . GLN B 1 327 ? -16.641 20.5 1.41 1 97.44 327 GLN B CA 1
ATOM 6040 C C . GLN B 1 327 ? -16.031 21.75 0.78 1 97.44 327 GLN B C 1
ATOM 6042 O O . GLN B 1 327 ? -15.602 22.656 1.488 1 97.44 327 GLN B O 1
ATOM 6047 N N . TYR B 1 328 ? -15.992 21.703 -0.505 1 97.06 328 TYR B N 1
ATOM 6048 C CA . TYR B 1 328 ? -15.523 22.859 -1.262 1 97.06 328 TYR B CA 1
ATOM 6049 C C . TYR B 1 328 ? -16.516 23.234 -2.359 1 97.06 328 TYR B C 1
ATOM 6051 O O . TYR B 1 328 ? -16.297 22.938 -3.533 1 97.06 328 TYR B O 1
ATOM 6059 N N . PRO B 1 329 ? -17.578 23.953 -1.934 1 95.88 329 PRO B N 1
ATOM 6060 C CA . PRO B 1 329 ? -18.625 24.312 -2.889 1 95.88 329 PRO B CA 1
ATOM 6061 C C . PRO B 1 329 ? -18.094 25.109 -4.078 1 95.88 329 PRO B C 1
ATOM 6063 O O . PRO B 1 329 ? -17.25 26 -3.904 1 95.88 329 PRO B O 1
ATOM 6066 N N . GLN B 1 330 ? -18.469 24.703 -5.277 1 93.94 330 GLN B N 1
ATOM 6067 C CA . GLN B 1 330 ? -18.25 25.391 -6.539 1 93.94 330 GLN B CA 1
ATOM 6068 C C . GLN B 1 330 ? -16.781 25.344 -6.953 1 93.94 330 GLN B C 1
ATOM 6070 O O . GLN B 1 330 ? -16.359 26.047 -7.867 1 93.94 330 GLN B O 1
ATOM 6075 N N . ARG B 1 331 ? -16.016 24.578 -6.227 1 93.62 331 ARG B N 1
ATOM 6076 C CA . ARG B 1 331 ? -14.633 24.406 -6.652 1 93.62 331 ARG B CA 1
ATOM 6077 C C . ARG B 1 331 ? -14.547 23.578 -7.93 1 93.62 331 ARG B C 1
ATOM 6079 O O . ARG B 1 331 ? -14.984 22.422 -7.961 1 93.62 331 ARG B O 1
ATOM 6086 N N . LYS B 1 332 ? -14 24.141 -9.031 1 91.06 332 LYS B N 1
ATOM 6087 C CA . LYS B 1 332 ? -13.719 23.516 -10.32 1 91.06 332 LYS B CA 1
ATOM 6088 C C . LYS B 1 332 ? -15.008 23.25 -11.094 1 91.06 332 LYS B C 1
ATOM 6090 O O . LYS B 1 332 ? -15.023 23.312 -12.32 1 91.06 332 LYS B O 1
ATOM 6095 N N . HIS B 1 333 ? -16.125 22.859 -10.422 1 91 333 HIS B N 1
ATOM 6096 C CA . HIS B 1 333 ? -17.422 22.656 -11.055 1 91 333 HIS B CA 1
ATOM 6097 C C . HIS B 1 333 ? -18.547 23.219 -10.195 1 91 333 HIS B C 1
ATOM 6099 O O . HIS B 1 333 ? -18.344 23.531 -9.023 1 91 333 HIS B O 1
ATOM 6105 N N . PRO B 1 334 ? -19.797 23.297 -10.734 1 93.5 334 PRO B N 1
ATOM 6106 C CA . PRO B 1 334 ? -20.891 24.016 -10.062 1 93.5 334 PRO B CA 1
ATOM 6107 C C . PRO B 1 334 ? -21.219 23.438 -8.688 1 93.5 334 PRO B C 1
ATOM 6109 O O . PRO B 1 334 ? -21.531 24.172 -7.758 1 93.5 334 PRO B O 1
ATOM 6112 N N . ILE B 1 335 ? -21.109 22.203 -8.57 1 95.88 335 ILE B N 1
ATOM 6113 C CA . ILE B 1 335 ? -21.469 21.562 -7.309 1 95.88 335 ILE B CA 1
ATOM 6114 C C . ILE B 1 335 ? -20.312 21.688 -6.32 1 95.88 335 ILE B C 1
ATOM 6116 O O . ILE B 1 335 ? -20.531 22.016 -5.145 1 95.88 335 ILE B O 1
ATOM 6120 N N . GLY B 1 336 ? -19.109 21.438 -6.812 1 96.5 336 GLY B N 1
ATOM 6121 C CA . GLY B 1 336 ? -17.906 21.469 -5.98 1 96.5 336 GLY B CA 1
ATOM 6122 C C . GLY B 1 336 ? -17.328 20.094 -5.715 1 96.5 336 GLY B C 1
ATOM 6123 O O . GLY B 1 336 ? -17.641 19.141 -6.418 1 96.5 336 GLY B O 1
ATOM 6124 N N . GLU B 1 337 ? -16.391 20.047 -4.727 1 97.56 337 GLU B N 1
ATOM 6125 C CA . GLU B 1 337 ? -15.656 18.828 -4.391 1 97.56 337 GLU B CA 1
ATOM 6126 C C . GLU B 1 337 ? -15.797 18.484 -2.908 1 97.56 337 GLU B C 1
ATOM 6128 O O . GLU B 1 337 ? -16.188 19.344 -2.107 1 97.56 337 GLU B O 1
ATOM 6133 N N . LEU B 1 338 ? -15.586 17.266 -2.621 1 98.31 338 LEU B N 1
ATOM 6134 C CA . LEU B 1 338 ? -15.586 16.781 -1.242 1 98.31 338 LEU B CA 1
ATOM 6135 C C . LEU B 1 338 ? -14.227 16.203 -0.87 1 98.31 338 LEU B C 1
ATOM 6137 O O . LEU B 1 338 ? -13.523 15.656 -1.726 1 98.31 338 LEU B O 1
ATOM 6141 N N . LEU B 1 339 ? -13.875 16.391 0.366 1 98.5 339 LEU B N 1
ATOM 6142 C CA . LEU B 1 339 ? -12.672 15.797 0.929 1 98.5 339 LEU B CA 1
ATOM 6143 C C . LEU B 1 339 ? -13.023 14.594 1.798 1 98.5 339 LEU B C 1
ATOM 6145 O O . LEU B 1 339 ? -13.938 14.664 2.625 1 98.5 339 LEU B O 1
ATOM 6149 N N . THR B 1 340 ? -12.328 13.461 1.578 1 98.44 340 THR B N 1
ATOM 6150 C CA . THR B 1 340 ? -12.508 12.273 2.412 1 98.44 340 THR B CA 1
ATOM 6151 C C . THR B 1 340 ? -11.188 11.875 3.07 1 98.44 340 THR B C 1
ATOM 6153 O O . THR B 1 340 ? -10.125 12.352 2.68 1 98.44 340 THR B O 1
ATOM 6156 N N . ASN B 1 341 ? -11.305 11.016 4.082 1 98 341 ASN B N 1
ATOM 6157 C CA . ASN B 1 341 ? -10.102 10.617 4.797 1 98 341 ASN B CA 1
ATOM 6158 C C . ASN B 1 341 ? -9.562 9.281 4.285 1 98 341 ASN B C 1
ATOM 6160 O O . ASN B 1 341 ? -9.047 8.477 5.066 1 98 341 ASN B O 1
ATOM 6164 N N . SER B 1 342 ? -9.727 9 3.045 1 97.75 342 SER B N 1
ATOM 6165 C CA . SER B 1 342 ? -9.117 7.859 2.369 1 97.75 342 SER B CA 1
ATOM 6166 C C . SER B 1 342 ? -8.297 8.305 1.166 1 97.75 342 SER B C 1
ATOM 6168 O O . SER B 1 342 ? -8.828 8.898 0.226 1 97.75 342 SER B O 1
ATOM 6170 N N . GLY B 1 343 ? -7.039 8.062 1.287 1 97.44 343 GLY B N 1
ATOM 6171 C CA . GLY B 1 343 ? -6.117 8.406 0.215 1 97.44 343 GLY B CA 1
ATOM 6172 C C . GLY B 1 343 ? -5.527 7.188 -0.473 1 97.44 343 GLY B C 1
ATOM 6173 O O . GLY B 1 343 ? -6.172 6.141 -0.562 1 97.44 343 GLY B O 1
ATOM 6174 N N . VAL B 1 344 ? -4.32 7.332 -1.016 1 97.25 344 VAL B N 1
ATOM 6175 C CA . VAL B 1 344 ? -3.678 6.309 -1.829 1 97.25 344 VAL B CA 1
ATOM 6176 C C . VAL B 1 344 ? -3.365 5.086 -0.968 1 97.25 344 VAL B C 1
ATOM 6178 O O . VAL B 1 344 ? -3.434 3.949 -1.442 1 97.25 344 VAL B O 1
ATOM 6181 N N . ILE B 1 345 ? -3.049 5.281 0.24 1 97 345 ILE B N 1
ATOM 6182 C CA . ILE B 1 345 ? -2.744 4.141 1.101 1 97 345 ILE B CA 1
ATOM 6183 C C . ILE B 1 345 ? -3.982 3.262 1.251 1 97 345 ILE B C 1
ATOM 6185 O O . ILE B 1 345 ? -3.887 2.033 1.22 1 97 345 ILE B O 1
ATOM 6189 N N . ALA B 1 346 ? -5.156 3.861 1.266 1 97.56 346 ALA B N 1
ATOM 6190 C CA . ALA B 1 346 ? -6.398 3.119 1.475 1 97.56 346 ALA B CA 1
ATOM 6191 C C . ALA B 1 346 ? -6.949 2.592 0.154 1 97.56 346 ALA B C 1
ATOM 6193 O O . ALA B 1 346 ? -7.566 1.524 0.114 1 97.56 346 ALA B O 1
ATOM 6194 N N . LEU B 1 347 ? -6.707 3.34 -0.941 1 97.94 347 LEU B N 1
ATOM 6195 C CA . LEU B 1 347 ? -7.453 3.045 -2.16 1 97.94 347 LEU B CA 1
ATOM 6196 C C . LEU B 1 347 ? -6.508 2.639 -3.287 1 97.94 347 LEU B C 1
ATOM 6198 O O . LEU B 1 347 ? -6.945 2.096 -4.305 1 97.94 347 LEU B O 1
ATOM 6202 N N . SER B 1 348 ? -5.277 2.861 -3.143 1 94.69 348 SER B N 1
ATOM 6203 C CA . SER B 1 348 ? -4.254 2.596 -4.148 1 94.69 348 SER B CA 1
ATOM 6204 C C . SER B 1 348 ? -4.449 3.469 -5.383 1 94.69 348 SER B C 1
ATOM 6206 O O . SER B 1 348 ? -5.473 4.145 -5.516 1 94.69 348 SER B O 1
ATOM 6208 N N . ARG B 1 349 ? -3.482 3.533 -6.285 1 94.56 349 ARG B N 1
ATOM 6209 C CA . ARG B 1 349 ? -3.561 4.297 -7.527 1 94.56 349 ARG B CA 1
ATOM 6210 C C . ARG B 1 349 ? -3.699 3.375 -8.734 1 94.56 349 ARG B C 1
ATOM 6212 O O . ARG B 1 349 ? -3.236 3.701 -9.828 1 94.56 349 ARG B O 1
ATOM 6219 N N . GLU B 1 350 ? -4.289 2.244 -8.453 1 93.19 350 GLU B N 1
ATOM 6220 C CA . GLU B 1 350 ? -4.512 1.307 -9.555 1 93.19 350 GLU B CA 1
ATOM 6221 C C . GLU B 1 350 ? -5.574 1.827 -10.516 1 93.19 350 GLU B C 1
ATOM 6223 O O . GLU B 1 350 ? -6.621 2.32 -10.086 1 93.19 350 GLU B O 1
ATOM 6228 N N . PRO B 1 351 ? -5.344 1.689 -11.75 1 89.81 351 PRO B N 1
ATOM 6229 C CA . PRO B 1 351 ? -6.32 2.158 -12.734 1 89.81 351 PRO B CA 1
ATOM 6230 C C . PRO B 1 351 ? -7.426 1.137 -13 1 89.81 351 PRO B C 1
ATOM 6232 O O . PRO B 1 351 ? -7.266 -0.047 -12.695 1 89.81 351 PRO B O 1
ATOM 6235 N N . SER B 1 352 ? -8.523 1.585 -13.445 1 91.88 352 SER B N 1
ATOM 6236 C CA . SER B 1 352 ? -9.602 0.767 -13.992 1 91.88 352 SER B CA 1
ATOM 6237 C C . SER B 1 352 ? -9.953 1.194 -15.414 1 91.88 352 SER B C 1
ATOM 6239 O O . SER B 1 352 ? -10.039 2.389 -15.703 1 91.88 352 SER B O 1
ATOM 6241 N N . PRO B 1 353 ? -10.188 0.255 -16.281 1 89.81 353 PRO B N 1
ATOM 6242 C CA . PRO B 1 353 ? -10.391 0.586 -17.703 1 89.81 353 PRO B CA 1
ATOM 6243 C C . PRO B 1 353 ? -11.648 1.418 -17.938 1 89.81 353 PRO B C 1
ATOM 6245 O O . PRO B 1 353 ? -11.641 2.352 -18.734 1 89.81 353 PRO B O 1
ATOM 6248 N N . LYS B 1 354 ? -12.695 1.157 -17.25 1 92.56 354 LYS B N 1
ATOM 6249 C CA . LYS B 1 354 ? -13.969 1.783 -17.578 1 92.56 354 LYS B CA 1
ATOM 6250 C C . LYS B 1 354 ? -14.383 2.787 -16.5 1 92.56 354 LYS B C 1
ATOM 6252 O O . LYS B 1 354 ? -15.375 3.496 -16.656 1 92.56 354 LYS B O 1
ATOM 6257 N N . PHE B 1 355 ? -13.664 2.828 -15.492 1 93.88 355 PHE B N 1
ATOM 6258 C CA . PHE B 1 355 ? -14 3.732 -14.398 1 93.88 355 PHE B CA 1
ATOM 6259 C C . PHE B 1 355 ? -12.852 4.699 -14.125 1 93.88 355 PHE B C 1
ATOM 6261 O O . PHE B 1 355 ? -11.914 4.363 -13.398 1 93.88 355 PHE B O 1
ATOM 6268 N N . PRO B 1 356 ? -13.023 5.84 -14.695 1 93.12 356 PRO B N 1
ATOM 6269 C CA . PRO B 1 356 ? -12 6.836 -14.391 1 93.12 356 PRO B CA 1
ATOM 6270 C C . PRO B 1 356 ? -11.914 7.152 -12.898 1 93.12 356 PRO B C 1
ATOM 6272 O O . PRO B 1 356 ? -12.891 6.973 -12.164 1 93.12 356 PRO B O 1
ATOM 6275 N N . GLY B 1 357 ? -10.758 7.613 -12.453 1 96 357 GLY B N 1
ATOM 6276 C CA . GLY B 1 357 ? -10.531 7.883 -11.039 1 96 357 GLY B CA 1
ATOM 6277 C C . GLY B 1 357 ? -10.078 6.66 -10.266 1 96 357 GLY B C 1
ATOM 6278 O O . GLY B 1 357 ? -9.484 5.742 -10.836 1 96 357 GLY B O 1
ATOM 6279 N N . PHE B 1 358 ? -10.328 6.727 -9.008 1 97.88 358 PHE B N 1
ATOM 6280 C CA . PHE B 1 358 ? -9.695 5.723 -8.164 1 97.88 358 PHE B CA 1
ATOM 6281 C C . PHE B 1 358 ? -10.727 5.008 -7.301 1 97.88 358 PHE B C 1
ATOM 6283 O O . PHE B 1 358 ? -10.383 4.387 -6.293 1 97.88 358 PHE B O 1
ATOM 6290 N N . GLY B 1 359 ? -11.992 5.133 -7.652 1 98.12 359 GLY B N 1
ATOM 6291 C CA . GLY B 1 359 ? -13.078 4.469 -6.961 1 98.12 359 GLY B CA 1
ATOM 6292 C C . GLY B 1 359 ? -14.43 5.109 -7.227 1 98.12 359 GLY B C 1
ATOM 6293 O O . GLY B 1 359 ? -14.508 6.23 -7.73 1 98.12 359 GLY B O 1
ATOM 6294 N N . ARG B 1 360 ? -15.492 4.395 -6.938 1 98.12 360 ARG B N 1
ATOM 6295 C CA . ARG B 1 360 ? -16.859 4.883 -7.039 1 98.12 360 ARG B CA 1
ATOM 6296 C C . ARG B 1 360 ? -17.547 4.895 -5.672 1 98.12 360 ARG B C 1
ATOM 6298 O O . ARG B 1 360 ? -17.375 3.963 -4.883 1 98.12 360 ARG B O 1
ATOM 6305 N N . VAL B 1 361 ? -18.281 5.953 -5.48 1 97.94 361 VAL B N 1
ATOM 6306 C CA . VAL B 1 361 ? -18.906 6.148 -4.184 1 97.94 361 VAL B CA 1
ATOM 6307 C C . VAL B 1 361 ? -20.281 5.484 -4.176 1 97.94 361 VAL B C 1
ATOM 6309 O O . VAL B 1 361 ? -21.047 5.605 -5.137 1 97.94 361 VAL B O 1
ATOM 6312 N N . VAL B 1 362 ? -20.531 4.715 -3.154 1 94.56 362 VAL B N 1
ATOM 6313 C CA . VAL B 1 362 ? -21.859 4.188 -2.865 1 94.56 362 VAL B CA 1
ATOM 6314 C C . VAL B 1 362 ? -22.5 5.008 -1.756 1 94.56 362 VAL B C 1
ATOM 6316 O O . VAL B 1 362 ? -22.094 4.926 -0.594 1 94.56 362 VAL B O 1
ATOM 6319 N N . THR B 1 363 ? -23.484 5.797 -2.098 1 88.06 363 THR B N 1
ATOM 6320 C CA . THR B 1 363 ? -24.172 6.664 -1.151 1 88.06 363 THR B CA 1
ATOM 6321 C C . THR B 1 363 ? -25.656 6.809 -1.525 1 88.06 363 THR B C 1
ATOM 6323 O O . THR B 1 363 ? -26.109 6.188 -2.482 1 88.06 363 THR B O 1
ATOM 6326 N N . ASP B 1 364 ? -26.391 7.551 -0.645 1 91.38 364 ASP B N 1
ATOM 6327 C CA . ASP B 1 364 ? -27.781 7.871 -0.929 1 91.38 364 ASP B CA 1
ATOM 6328 C C . ASP B 1 364 ? -27.922 8.5 -2.312 1 91.38 364 ASP B C 1
ATOM 6330 O O . ASP B 1 364 ? -27.234 9.469 -2.639 1 91.38 364 ASP B O 1
ATOM 6334 N N . PRO B 1 365 ? -28.812 7.926 -3.098 1 92.19 365 PRO B N 1
ATOM 6335 C CA . PRO B 1 365 ? -28.984 8.422 -4.465 1 92.19 365 PRO B CA 1
ATOM 6336 C C . PRO B 1 365 ? -29.312 9.906 -4.512 1 92.19 365 PRO B C 1
ATOM 6338 O O . PRO B 1 365 ? -29.094 10.562 -5.539 1 92.19 365 PRO B O 1
ATOM 6341 N N . LYS B 1 366 ? -29.797 10.438 -3.42 1 94.81 366 LYS B N 1
ATOM 6342 C CA . LYS B 1 366 ? -30.156 11.844 -3.385 1 94.81 366 LYS B CA 1
ATOM 6343 C C . LYS B 1 366 ? -28.938 12.734 -3.588 1 94.81 366 LYS B C 1
ATOM 6345 O O . LYS B 1 366 ? -29.062 13.898 -3.992 1 94.81 366 LYS B O 1
ATOM 6350 N N . TYR B 1 367 ? -27.797 12.211 -3.385 1 97 367 TYR B N 1
ATOM 6351 C CA . TYR B 1 367 ? -26.578 13.016 -3.504 1 97 367 TYR B CA 1
ATOM 6352 C C . TYR B 1 367 ? -25.984 12.906 -4.902 1 97 367 TYR B C 1
ATOM 6354 O O . TYR B 1 367 ? -25.078 13.648 -5.258 1 97 367 TYR B O 1
ATOM 6362 N N . GLY B 1 368 ? -26.484 11.906 -5.707 1 96.12 368 GLY B N 1
ATOM 6363 C CA . GLY B 1 368 ? -25.953 11.695 -7.043 1 96.12 368 GLY B CA 1
ATOM 6364 C C . GLY B 1 368 ? -24.797 10.711 -7.07 1 96.12 368 GLY B C 1
ATOM 6365 O O . GLY B 1 368 ? -24.625 9.93 -6.133 1 96.12 368 GLY B O 1
ATOM 6366 N N . GLU B 1 369 ? -24.094 10.719 -8.234 1 96.5 369 GLU B N 1
ATOM 6367 C CA . GLU B 1 369 ? -22.984 9.797 -8.438 1 96.5 369 GLU B CA 1
ATOM 6368 C C . GLU B 1 369 ? -21.641 10.508 -8.258 1 96.5 369 GLU B C 1
ATOM 6370 O O . GLU B 1 369 ? -21.438 11.602 -8.789 1 96.5 369 GLU B O 1
ATOM 6375 N N . TRP B 1 370 ? -20.812 9.914 -7.484 1 97.88 370 TRP B N 1
ATOM 6376 C CA . TRP B 1 370 ? -19.516 10.5 -7.172 1 97.88 370 TRP B CA 1
ATOM 6377 C C . TRP B 1 370 ? -18.391 9.508 -7.441 1 97.88 370 TRP B C 1
ATOM 6379 O O . TRP B 1 370 ? -18.594 8.297 -7.332 1 97.88 370 TRP B O 1
ATOM 6389 N N . GLU B 1 371 ? -17.203 9.992 -7.828 1 98 371 GLU B N 1
ATOM 6390 C CA . GLU B 1 371 ? -15.969 9.211 -7.965 1 98 371 GLU B CA 1
ATOM 6391 C C . GLU B 1 371 ? -14.852 9.781 -7.094 1 98 371 GLU B C 1
ATOM 6393 O O . GLU B 1 371 ? -14.906 10.945 -6.695 1 98 371 GLU B O 1
ATOM 6398 N N . VAL B 1 372 ? -13.945 8.961 -6.75 1 98.38 372 VAL B N 1
ATOM 6399 C CA . VAL B 1 372 ? -12.68 9.453 -6.211 1 98.38 372 VAL B CA 1
ATOM 6400 C C . VAL B 1 372 ? -11.797 9.953 -7.352 1 98.38 372 VAL B C 1
ATOM 6402 O O . VAL B 1 372 ? -11.219 9.156 -8.094 1 98.38 372 VAL B O 1
ATOM 6405 N N . ASN B 1 373 ? -11.594 11.188 -7.359 1 97.31 373 ASN B N 1
ATOM 6406 C CA . ASN B 1 373 ? -10.969 11.797 -8.531 1 97.31 373 ASN B CA 1
ATOM 6407 C C . ASN B 1 373 ? -9.461 11.961 -8.336 1 97.31 373 ASN B C 1
ATOM 6409 O O . ASN B 1 373 ? -8.688 11.758 -9.273 1 97.31 373 ASN B O 1
ATOM 6413 N N . ARG B 1 374 ? -9.031 12.414 -7.215 1 96.12 374 ARG B N 1
ATOM 6414 C CA . ARG B 1 374 ? -7.629 12.633 -6.887 1 96.12 374 ARG B CA 1
ATOM 6415 C C . ARG B 1 374 ? -7.289 12.047 -5.52 1 96.12 374 ARG B C 1
ATOM 6417 O O . ARG B 1 374 ? -8.156 11.953 -4.645 1 96.12 374 ARG B O 1
ATOM 6424 N N . LEU B 1 375 ? -6.02 11.68 -5.457 1 95.88 375 LEU B N 1
ATOM 6425 C CA . LEU B 1 375 ? -5.578 11.047 -4.219 1 95.88 375 LEU B CA 1
ATOM 6426 C C . LEU B 1 375 ? -4.301 11.703 -3.701 1 95.88 375 LEU B C 1
ATOM 6428 O O . LEU B 1 375 ? -3.412 12.047 -4.484 1 95.88 375 LEU B O 1
ATOM 6432 N N . SER B 1 376 ? -4.254 11.953 -2.441 1 94.75 376 SER B N 1
ATOM 6433 C CA . SER B 1 376 ? -3.043 12.156 -1.653 1 94.75 376 SER B CA 1
ATOM 6434 C C . SER B 1 376 ? -2.766 10.961 -0.748 1 94.75 376 SER B C 1
ATOM 6436 O O . SER B 1 376 ? -3.324 9.883 -0.95 1 94.75 376 SER B O 1
ATOM 6438 N N . GLN B 1 377 ? -1.883 11.102 0.132 1 94.75 377 GLN B N 1
ATOM 6439 C CA . GLN B 1 377 ? -1.476 9.953 0.936 1 94.75 377 GLN B CA 1
ATOM 6440 C C . GLN B 1 377 ? -2.639 9.43 1.773 1 94.75 377 GLN B C 1
ATOM 6442 O O . GLN B 1 377 ? -2.982 8.25 1.695 1 94.75 377 GLN B O 1
ATOM 6447 N N . GLU B 1 378 ? -3.316 10.352 2.541 1 96.81 378 GLU B N 1
ATOM 6448 C CA . GLU B 1 378 ? -4.336 9.914 3.49 1 96.81 378 GLU B CA 1
ATOM 6449 C C . GLU B 1 378 ? -5.723 10.398 3.076 1 96.81 378 GLU B C 1
ATOM 6451 O O . GLU B 1 378 ? -6.723 10.039 3.693 1 96.81 378 GLU B O 1
ATOM 6456 N N . HIS B 1 379 ? -5.816 11.25 2.096 1 97.25 379 HIS B N 1
ATOM 6457 C CA . HIS B 1 379 ? -7.125 11.805 1.771 1 97.25 379 HIS B CA 1
ATOM 6458 C C . HIS B 1 379 ? -7.391 11.742 0.27 1 97.25 379 HIS B C 1
ATOM 6460 O O . HIS B 1 379 ? -6.461 11.609 -0.526 1 97.25 379 HIS B O 1
ATOM 6466 N N . GLY B 1 380 ? -8.656 11.727 -0.039 1 97.56 380 GLY B N 1
ATOM 6467 C CA . GLY B 1 380 ? -9.133 11.695 -1.41 1 97.56 380 GLY B CA 1
ATOM 6468 C C . GLY B 1 380 ? -10.141 12.797 -1.716 1 97.56 380 GLY B C 1
ATOM 6469 O O . GLY B 1 380 ? -10.852 13.25 -0.823 1 97.56 380 GLY B O 1
ATOM 6470 N N . ILE B 1 381 ? -10.164 13.227 -2.941 1 98.12 381 ILE B N 1
ATOM 6471 C CA . ILE B 1 381 ? -11.125 14.219 -3.422 1 98.12 381 ILE B CA 1
ATOM 6472 C C . ILE B 1 381 ? -12.219 13.531 -4.227 1 98.12 381 ILE B C 1
ATOM 6474 O O . ILE B 1 381 ? -11.938 12.812 -5.191 1 98.12 381 ILE B O 1
ATOM 6478 N N . LEU B 1 382 ? -13.438 13.742 -3.814 1 98.25 382 LEU B N 1
ATOM 6479 C CA . LEU B 1 382 ? -14.57 13.258 -4.59 1 98.25 382 LEU B CA 1
ATOM 6480 C C . LEU B 1 382 ? -15.047 14.32 -5.574 1 98.25 382 LEU B C 1
ATOM 6482 O O . LEU B 1 382 ? -15.078 15.508 -5.25 1 98.25 382 LEU B O 1
ATOM 6486 N N . ARG B 1 383 ? -15.414 13.875 -6.695 1 97.44 383 ARG B N 1
ATOM 6487 C CA . ARG B 1 383 ? -16 14.695 -7.75 1 97.44 383 ARG B CA 1
ATOM 6488 C C . ARG B 1 383 ? -17.266 14.062 -8.289 1 97.44 383 ARG B C 1
ATOM 6490 O O . ARG B 1 383 ? -17.344 12.844 -8.469 1 97.44 383 ARG B O 1
ATOM 6497 N N . PRO B 1 384 ? -18.312 14.867 -8.516 1 96.25 384 PRO B N 1
ATOM 6498 C CA . PRO B 1 384 ? -19.484 14.289 -9.172 1 96.25 384 PRO B CA 1
ATOM 6499 C C . PRO B 1 384 ? -19.172 13.781 -10.586 1 96.25 384 PRO B C 1
ATOM 6501 O O . PRO B 1 384 ? -18.25 14.266 -11.234 1 96.25 384 PRO B O 1
ATOM 6504 N N . VAL B 1 385 ? -19.984 12.828 -11 1 94.75 385 VAL B N 1
ATOM 6505 C CA . VAL B 1 385 ? -19.75 12.273 -12.328 1 94.75 385 VAL B CA 1
ATOM 6506 C C . VAL B 1 385 ? -21.016 12.398 -13.172 1 94.75 385 VAL B C 1
ATOM 6508 O O . VAL B 1 385 ? -22.125 12.43 -12.633 1 94.75 385 VAL B O 1
ATOM 6511 N N . GLY B 1 386 ? -20.812 12.414 -14.469 1 91.81 386 GLY B N 1
ATOM 6512 C CA . GLY B 1 386 ? -21.922 12.445 -15.398 1 91.81 386 GLY B CA 1
ATOM 6513 C C . GLY B 1 386 ? -22.891 13.578 -15.125 1 91.81 386 GLY B C 1
ATOM 6514 O O . GLY B 1 386 ? -22.484 14.734 -14.969 1 91.81 386 GLY B O 1
ATOM 6515 N N . LYS B 1 387 ? -24.234 13.188 -15.008 1 91.38 387 LYS B N 1
ATOM 6516 C CA . LYS B 1 387 ? -25.312 14.164 -14.812 1 91.38 387 LYS B CA 1
ATOM 6517 C C . LYS B 1 387 ? -25.203 14.828 -13.445 1 91.38 387 LYS B C 1
ATOM 6519 O O . LYS B 1 387 ? -25.703 15.938 -13.25 1 91.38 387 LYS B O 1
ATOM 6524 N N . SER B 1 388 ? -24.516 14.211 -12.609 1 91.94 388 SER B N 1
ATOM 6525 C CA . SER B 1 388 ? -24.406 14.711 -11.242 1 91.94 388 SER B CA 1
ATOM 6526 C C . SER B 1 388 ? -23.469 15.906 -11.164 1 91.94 388 SER B C 1
ATOM 6528 O O . SER B 1 388 ? -23.453 16.625 -10.156 1 91.94 388 SER B O 1
ATOM 6530 N N . LEU B 1 389 ? -22.734 16.203 -12.195 1 89.38 389 LEU B N 1
ATOM 6531 C CA . LEU B 1 389 ? -21.891 17.391 -12.25 1 89.38 389 LEU B CA 1
ATOM 6532 C C . LEU B 1 389 ? -22.734 18.656 -12.141 1 89.38 389 LEU B C 1
ATOM 6534 O O . LEU B 1 389 ? -22.25 19.688 -11.688 1 89.38 389 LEU B O 1
ATOM 6538 N N . GLU B 1 390 ? -23.984 18.5 -12.516 1 90.12 390 GLU B N 1
ATOM 6539 C CA . GLU B 1 390 ? -24.859 19.672 -12.523 1 90.12 390 GLU B CA 1
ATOM 6540 C C . GLU B 1 390 ? -25.984 19.516 -11.5 1 90.12 390 GLU B C 1
ATOM 6542 O O . GLU B 1 390 ? -26.484 20.516 -10.969 1 90.12 390 GLU B O 1
ATOM 6547 N N . GLU B 1 391 ? -26.281 18.281 -11.219 1 92.31 391 GLU B N 1
ATOM 6548 C CA . GLU B 1 391 ? -27.5 18.062 -10.438 1 92.31 391 GLU B CA 1
ATOM 6549 C C . GLU B 1 391 ? -27.172 17.422 -9.086 1 92.31 391 GLU B C 1
ATOM 6551 O O . GLU B 1 391 ? -28.062 17.266 -8.25 1 92.31 391 GLU B O 1
ATOM 6556 N N . GLY B 1 392 ? -26 17.125 -8.922 1 93.19 392 GLY B N 1
ATOM 6557 C CA . GLY B 1 392 ? -25.641 16.469 -7.672 1 93.19 392 GLY B CA 1
ATOM 6558 C C . GLY B 1 392 ? -25.75 17.375 -6.465 1 93.19 392 GLY B C 1
ATOM 6559 O O . GLY B 1 392 ? -26.062 18.562 -6.602 1 93.19 392 GLY B O 1
ATOM 6560 N N . LYS B 1 393 ? -25.609 16.766 -5.312 1 96.5 393 LYS B N 1
ATOM 6561 C CA . LYS B 1 393 ? -25.609 17.516 -4.051 1 96.5 393 LYS B CA 1
ATOM 6562 C C . LYS B 1 393 ? -24.391 17.141 -3.201 1 96.5 393 LYS B C 1
ATOM 6564 O O . LYS B 1 393 ? -23.969 15.984 -3.186 1 96.5 393 LYS B O 1
ATOM 6569 N N . LEU B 1 394 ? -23.938 18.141 -2.527 1 97.62 394 LEU B N 1
ATOM 6570 C CA . LEU B 1 394 ? -22.812 17.891 -1.624 1 97.62 394 LEU B CA 1
ATOM 6571 C C . LEU B 1 394 ? -23.25 16.984 -0.469 1 97.62 394 LEU B C 1
ATOM 6573 O O . LEU B 1 394 ? -24.312 17.188 0.114 1 97.62 394 LEU B O 1
ATOM 6577 N N . ILE B 1 395 ? -22.453 15.984 -0.201 1 97.94 395 ILE B N 1
ATOM 6578 C CA . ILE B 1 395 ? -22.656 15.102 0.939 1 97.94 395 ILE B CA 1
ATOM 6579 C C . ILE B 1 395 ? -22.219 15.797 2.223 1 97.94 395 ILE B C 1
ATOM 6581 O O . ILE B 1 395 ? -21.125 16.359 2.285 1 97.94 395 ILE B O 1
ATOM 6585 N N . PRO B 1 396 ? -23 15.797 3.264 1 97.19 396 PRO B N 1
ATOM 6586 C CA . PRO B 1 396 ? -22.656 16.531 4.484 1 97.19 396 PRO B CA 1
ATOM 6587 C C . PRO B 1 396 ? -21.359 16.047 5.133 1 97.19 396 PRO B C 1
ATOM 6589 O O . PRO B 1 396 ? -21.078 14.852 5.121 1 97.19 396 PRO B O 1
ATOM 6592 N N . ILE B 1 397 ? -20.672 17.016 5.754 1 97.69 397 ILE B N 1
ATOM 6593 C CA . ILE B 1 397 ? -19.469 16.688 6.516 1 97.69 397 ILE B CA 1
ATOM 6594 C C . ILE B 1 397 ? -19.812 15.75 7.668 1 97.69 397 ILE B C 1
ATOM 6596 O O . ILE B 1 397 ? -20.828 15.953 8.352 1 97.69 397 ILE B O 1
ATOM 6600 N N . GLY B 1 398 ? -19.031 14.695 7.816 1 96.12 398 GLY B N 1
ATOM 6601 C CA . GLY B 1 398 ? -19.266 13.719 8.867 1 96.12 398 GLY B CA 1
ATOM 6602 C C . GLY B 1 398 ? -19.953 12.461 8.367 1 96.12 398 GLY B C 1
ATOM 6603 O O . GLY B 1 398 ? -19.984 11.445 9.062 1 96.12 398 GLY B O 1
ATOM 6604 N N . THR B 1 399 ? -20.469 12.492 7.137 1 96.56 399 THR B N 1
ATOM 6605 C CA . THR B 1 399 ? -21.172 11.344 6.566 1 96.56 399 THR B CA 1
ATOM 6606 C C . THR B 1 399 ? -20.188 10.25 6.168 1 96.56 399 THR B C 1
ATOM 6608 O O . THR B 1 399 ? -19.156 10.539 5.547 1 96.56 399 THR B O 1
ATOM 6611 N N . LYS B 1 400 ? -20.516 9.086 6.605 1 96.38 400 LYS B N 1
ATOM 6612 C CA . LYS B 1 400 ? -19.734 7.938 6.152 1 96.38 400 LYS B CA 1
ATOM 6613 C C . LYS B 1 400 ? -20.297 7.379 4.844 1 96.38 400 LYS B C 1
ATOM 6615 O O . LYS B 1 400 ? -21.516 7.262 4.684 1 96.38 400 LYS B O 1
ATOM 6620 N N . VAL B 1 401 ? -19.391 7.129 3.896 1 97.81 401 VAL B N 1
ATOM 6621 C CA . VAL B 1 401 ? -19.797 6.566 2.613 1 97.81 401 VAL B CA 1
ATOM 6622 C C . VAL B 1 401 ? -18.891 5.391 2.256 1 97.81 401 VAL B C 1
ATOM 6624 O O . VAL B 1 401 ? -17.766 5.281 2.762 1 97.81 401 VAL B O 1
ATOM 6627 N N . LYS B 1 402 ? -19.422 4.48 1.44 1 98.12 402 LYS B N 1
ATOM 6628 C CA . LYS B 1 402 ? -18.625 3.355 0.941 1 98.12 402 LYS B CA 1
ATOM 6629 C C . LYS B 1 402 ? -18.016 3.672 -0.422 1 98.12 402 LYS B C 1
ATOM 6631 O O . LYS B 1 402 ? -18.641 4.363 -1.236 1 98.12 402 LYS B O 1
ATOM 6636 N N . ILE B 1 403 ? -16.828 3.162 -0.649 1 98.75 403 ILE B N 1
ATOM 6637 C CA . ILE B 1 403 ? -16.156 3.295 -1.938 1 98.75 403 ILE B CA 1
ATOM 6638 C C . ILE B 1 403 ? -15.867 1.91 -2.512 1 98.75 403 ILE B C 1
ATOM 6640 O O . ILE B 1 403 ? -15.312 1.05 -1.82 1 98.75 403 ILE B O 1
ATOM 6644 N N . ILE B 1 404 ? -16.312 1.661 -3.75 1 98.75 404 ILE B N 1
ATOM 6645 C CA . ILE B 1 404 ? -15.836 0.514 -4.512 1 98.75 404 ILE B CA 1
ATOM 6646 C C . ILE B 1 404 ? -14.461 0.821 -5.098 1 98.75 404 ILE B C 1
ATOM 6648 O O . ILE B 1 404 ? -14.32 1.73 -5.918 1 98.75 404 ILE B O 1
ATOM 6652 N N . PRO B 1 405 ? -13.461 0.119 -4.707 1 98.5 405 PRO B N 1
ATOM 6653 C CA . PRO B 1 405 ? -12.117 0.434 -5.199 1 98.5 405 PRO B CA 1
ATOM 6654 C C . PRO B 1 405 ? -11.867 -0.111 -6.605 1 98.5 405 PRO B C 1
ATOM 6656 O O . PRO B 1 405 ? -12.594 -0.987 -7.07 1 98.5 405 PRO B O 1
ATOM 6659 N N . ASN B 1 406 ? -10.812 0.398 -7.254 1 97.5 406 ASN B N 1
ATOM 6660 C CA . ASN B 1 406 ? -10.43 -0.075 -8.578 1 97.5 406 ASN B CA 1
ATOM 6661 C C . ASN B 1 406 ? -9.82 -1.474 -8.523 1 97.5 406 ASN B C 1
ATOM 6663 O O . ASN B 1 406 ? -10.031 -2.287 -9.422 1 97.5 406 ASN B O 1
ATOM 6667 N N . HIS B 1 407 ? -9.086 -1.754 -7.504 1 97.19 407 HIS B N 1
ATOM 6668 C CA . HIS B 1 407 ? -8.344 -3.006 -7.398 1 97.19 407 HIS B CA 1
ATOM 6669 C C . HIS B 1 407 ? -8.359 -3.541 -5.973 1 97.19 407 HIS B C 1
ATOM 6671 O O . HIS B 1 407 ? -7.609 -3.072 -5.113 1 97.19 407 HIS B O 1
ATOM 6677 N N . ALA B 1 408 ? -9.031 -4.586 -5.785 1 97.75 408 ALA B N 1
ATOM 6678 C CA . ALA B 1 408 ? -9.312 -5.137 -4.461 1 97.75 408 ALA B CA 1
ATOM 6679 C C . ALA B 1 408 ? -8.039 -5.66 -3.799 1 97.75 408 ALA B C 1
ATOM 6681 O O . ALA B 1 408 ? -7.832 -5.465 -2.6 1 97.75 408 ALA B O 1
ATOM 6682 N N . CYS B 1 409 ? -7.164 -6.293 -4.566 1 96.81 409 CYS B N 1
ATOM 6683 C CA . CYS B 1 409 ? -5.988 -6.938 -3.996 1 96.81 409 CYS B CA 1
ATOM 6684 C C . CYS B 1 409 ? -5.078 -5.918 -3.324 1 96.81 409 CYS B C 1
ATOM 6686 O O . CYS B 1 409 ? -4.629 -6.125 -2.195 1 96.81 409 CYS B O 1
ATOM 6688 N N . ILE B 1 410 ? -4.824 -4.828 -3.998 1 96.94 410 ILE B N 1
ATOM 6689 C CA . ILE B 1 410 ? -3.91 -3.816 -3.484 1 96.94 410 ILE B CA 1
ATOM 6690 C C . ILE B 1 410 ? -4.578 -3.047 -2.346 1 96.94 410 ILE B C 1
ATOM 6692 O O . ILE B 1 410 ? -3.941 -2.75 -1.332 1 96.94 410 ILE B O 1
ATOM 6696 N N . THR B 1 411 ? -5.848 -2.783 -2.494 1 97.75 411 THR B N 1
ATOM 6697 C CA . THR B 1 411 ? -6.613 -2.09 -1.463 1 97.75 411 THR B CA 1
ATOM 6698 C C . THR B 1 411 ? -6.637 -2.9 -0.171 1 97.75 411 THR B C 1
ATOM 6700 O O . THR B 1 411 ? -6.336 -2.377 0.904 1 97.75 411 THR B O 1
ATOM 6703 N N . ALA B 1 412 ? -6.953 -4.148 -0.281 1 97.69 412 ALA B N 1
ATOM 6704 C CA . ALA B 1 412 ? -7.082 -5.012 0.89 1 97.69 412 ALA B CA 1
ATOM 6705 C C . ALA B 1 412 ? -5.762 -5.105 1.651 1 97.69 412 ALA B C 1
ATOM 6707 O O . ALA B 1 412 ? -5.754 -5.199 2.881 1 97.69 412 ALA B O 1
ATOM 6708 N N . ASN B 1 413 ? -4.699 -5.004 0.96 1 95.56 413 ASN B N 1
ATOM 6709 C CA . ASN B 1 413 ? -3.381 -5.145 1.563 1 95.56 413 ASN B CA 1
ATOM 6710 C C . ASN B 1 413 ? -3.098 -4.023 2.559 1 95.56 413 ASN B C 1
ATOM 6712 O O . ASN B 1 413 ? -2.236 -4.164 3.43 1 95.56 413 ASN B O 1
ATOM 6716 N N . SER B 1 414 ? -3.805 -2.943 2.484 1 95.25 414 SER B N 1
ATOM 6717 C CA . SER B 1 414 ? -3.51 -1.766 3.293 1 95.25 414 SER B CA 1
ATOM 6718 C C . SER B 1 414 ? -4.191 -1.845 4.656 1 95.25 414 SER B C 1
ATOM 6720 O O . SER B 1 414 ? -3.873 -1.069 5.559 1 95.25 414 SER B O 1
ATOM 6722 N N . PHE B 1 415 ? -5.105 -2.77 4.848 1 95.25 415 PHE B N 1
ATOM 6723 C CA . PHE B 1 415 ? -5.922 -2.768 6.055 1 95.25 415 PHE B CA 1
ATOM 6724 C C . PHE B 1 415 ? -5.523 -3.916 6.977 1 95.25 415 PHE B C 1
ATOM 6726 O O . PHE B 1 415 ? -5.215 -5.016 6.512 1 95.25 415 PHE B O 1
ATOM 6733 N N . ASN B 1 416 ? -5.629 -3.66 8.266 1 92.06 416 ASN B N 1
ATOM 6734 C CA . ASN B 1 416 ? -5.219 -4.633 9.266 1 92.06 416 ASN B CA 1
ATOM 6735 C C . ASN B 1 416 ? -6.391 -5.496 9.727 1 92.06 416 ASN B C 1
ATOM 6737 O O . ASN B 1 416 ? -6.199 -6.484 10.438 1 92.06 416 ASN B O 1
ATOM 6741 N N . ALA B 1 417 ? -7.594 -5.109 9.336 1 93.94 417 ALA B N 1
ATOM 6742 C CA . ALA B 1 417 ? -8.812 -5.848 9.656 1 93.94 417 ALA B CA 1
ATOM 6743 C C . ALA B 1 417 ? -9.898 -5.602 8.617 1 93.94 417 ALA B C 1
ATOM 6745 O O . ALA B 1 417 ? -9.969 -4.516 8.031 1 93.94 417 ALA B O 1
ATOM 6746 N N . TYR B 1 418 ? -10.672 -6.633 8.398 1 97.62 418 TYR B N 1
ATOM 6747 C CA . TYR B 1 418 ? -11.867 -6.539 7.57 1 97.62 418 TYR B CA 1
ATOM 6748 C C . TYR B 1 418 ? -13.125 -6.699 8.414 1 97.62 418 TYR B C 1
ATOM 6750 O O . TYR B 1 418 ? -13.289 -7.699 9.117 1 97.62 418 TYR B O 1
ATOM 6758 N N . TYR B 1 419 ? -14.008 -5.766 8.367 1 97.88 419 TYR B N 1
ATOM 6759 C CA . TYR B 1 419 ? -15.281 -5.895 9.055 1 97.88 419 TYR B CA 1
ATOM 6760 C C . TYR B 1 419 ? -16.328 -6.523 8.148 1 97.88 419 TYR B C 1
ATOM 6762 O O . TYR B 1 419 ? -16.625 -5.996 7.074 1 97.88 419 TYR B O 1
ATOM 6770 N N . VAL B 1 420 ? -16.875 -7.648 8.586 1 98.75 420 VAL B N 1
ATOM 6771 C CA . VAL B 1 420 ? -17.766 -8.461 7.77 1 98.75 420 VAL B CA 1
ATOM 6772 C C . VAL B 1 420 ? -19.219 -8.094 8.062 1 98.75 420 VAL B C 1
ATOM 6774 O O . VAL B 1 420 ? -19.641 -8.07 9.227 1 98.75 420 VAL B O 1
ATOM 6777 N N . LEU B 1 421 ? -19.969 -7.871 7.016 1 98.62 421 LEU B N 1
ATOM 6778 C CA . LEU B 1 421 ? -21.344 -7.398 7.152 1 98.62 421 LEU B CA 1
ATOM 6779 C C . LEU B 1 421 ? -22.328 -8.461 6.691 1 98.62 421 LEU B C 1
ATOM 6781 O O . LEU B 1 421 ? -22.047 -9.219 5.758 1 98.62 421 LEU B O 1
ATOM 6785 N N . ASP B 1 422 ? -23.484 -8.438 7.332 1 97.69 422 ASP B N 1
ATOM 6786 C CA . ASP B 1 422 ? -24.609 -9.156 6.766 1 97.69 422 ASP B CA 1
ATOM 6787 C C . ASP B 1 422 ? -25.391 -8.281 5.789 1 97.69 422 ASP B C 1
ATOM 6789 O O . ASP B 1 422 ? -24.922 -7.203 5.402 1 97.69 422 ASP B O 1
ATOM 6793 N N . ASP B 1 423 ? -26.484 -8.719 5.336 1 95.19 423 ASP B N 1
ATOM 6794 C CA . ASP B 1 423 ? -27.234 -8.023 4.293 1 95.19 423 ASP B CA 1
ATOM 6795 C C . ASP B 1 423 ? -27.891 -6.762 4.832 1 95.19 423 ASP B C 1
ATOM 6797 O O . ASP B 1 423 ? -28.344 -5.906 4.062 1 95.19 423 ASP B O 1
ATOM 6801 N N . LYS B 1 424 ? -28.031 -6.66 6.23 1 93.81 424 LYS B N 1
ATOM 6802 C CA . LYS B 1 424 ? -28.594 -5.469 6.863 1 93.81 424 LYS B CA 1
ATOM 6803 C C . LYS B 1 424 ? -27.5 -4.473 7.223 1 93.81 424 LYS B C 1
ATOM 6805 O O . LYS B 1 424 ? -27.75 -3.496 7.934 1 93.81 424 LYS B O 1
ATOM 6810 N N . GLU B 1 425 ? -26.266 -4.812 6.781 1 93.5 425 GLU B N 1
ATOM 6811 C CA . GLU B 1 425 ? -25.078 -3.986 7.02 1 93.5 425 GLU B CA 1
ATOM 6812 C C . GLU B 1 425 ? -24.734 -3.92 8.508 1 93.5 425 GLU B C 1
ATOM 6814 O O . GLU B 1 425 ? -24.281 -2.887 9 1 93.5 425 GLU B O 1
ATOM 6819 N N . THR B 1 426 ? -25.078 -4.969 9.156 1 97.38 426 THR B N 1
ATOM 6820 C CA . THR B 1 426 ? -24.641 -5.18 10.531 1 97.38 426 THR B CA 1
ATOM 6821 C C . THR B 1 426 ? -23.328 -5.957 10.578 1 97.38 426 THR B C 1
ATOM 6823 O O . THR B 1 426 ? -23.156 -6.926 9.828 1 97.38 426 THR B O 1
ATOM 6826 N N . ILE B 1 427 ? -22.469 -5.484 11.398 1 97.88 427 ILE B N 1
ATOM 6827 C CA . ILE B 1 427 ? -21.188 -6.176 11.531 1 97.88 427 ILE B CA 1
ATOM 6828 C C . ILE B 1 427 ? -21.391 -7.508 12.25 1 97.88 427 ILE B C 1
ATOM 6830 O O . ILE B 1 427 ? -21.922 -7.547 13.359 1 97.88 427 ILE B O 1
ATOM 6834 N N . ILE B 1 428 ? -20.938 -8.609 11.688 1 98.44 428 ILE B N 1
ATOM 6835 C CA . ILE B 1 428 ? -21.219 -9.914 12.266 1 98.44 428 ILE B CA 1
ATOM 6836 C C . ILE B 1 428 ? -19.906 -10.648 12.547 1 98.44 428 ILE B C 1
ATOM 6838 O O . ILE B 1 428 ? -19.891 -11.656 13.258 1 98.44 428 ILE B O 1
ATOM 6842 N N . ASP B 1 429 ? -18.812 -10.156 11.969 1 98.06 429 ASP B N 1
ATOM 6843 C CA . ASP B 1 429 ? -17.516 -10.797 12.148 1 98.06 429 ASP B CA 1
ATOM 6844 C C . ASP B 1 429 ? -16.375 -9.836 11.797 1 98.06 429 ASP B C 1
ATOM 6846 O O . ASP B 1 429 ? -16.625 -8.727 11.312 1 98.06 429 ASP B O 1
ATOM 6850 N N . VAL B 1 430 ? -15.203 -10.188 12.133 1 96.5 430 VAL B N 1
ATOM 6851 C CA . VAL B 1 430 ? -13.969 -9.5 11.773 1 96.5 430 VAL B CA 1
ATOM 6852 C C . VAL B 1 430 ? -12.938 -10.508 11.266 1 96.5 430 VAL B C 1
ATOM 6854 O O . VAL B 1 430 ? -12.711 -11.539 11.898 1 96.5 430 VAL B O 1
ATOM 6857 N N . TYR B 1 431 ? -12.445 -10.266 10.031 1 97.19 431 TYR B N 1
ATOM 6858 C CA . TYR B 1 431 ? -11.352 -11.078 9.5 1 97.19 431 TYR B CA 1
ATOM 6859 C C . TYR B 1 431 ? -10.016 -10.359 9.648 1 97.19 431 TYR B C 1
ATOM 6861 O O . TYR B 1 431 ? -9.922 -9.148 9.422 1 97.19 431 TYR B O 1
ATOM 6869 N N . ILE B 1 432 ? -8.977 -11.07 10.055 1 93.75 432 ILE B N 1
ATOM 6870 C CA . ILE B 1 432 ? -7.633 -10.516 10.18 1 93.75 432 ILE B CA 1
ATOM 6871 C C . ILE B 1 432 ? -6.762 -11.016 9.023 1 93.75 432 ILE B C 1
ATOM 6873 O O . ILE B 1 432 ? -6.449 -12.203 8.945 1 93.75 432 ILE B O 1
ATOM 6877 N N . PRO B 1 433 ? -6.297 -10.133 8.125 1 94.62 433 PRO B N 1
ATOM 6878 C CA . PRO B 1 433 ? -5.52 -10.547 6.957 1 94.62 433 PRO B CA 1
ATOM 6879 C C . PRO B 1 433 ? -4.051 -10.812 7.285 1 94.62 433 PRO B C 1
ATOM 6881 O O . PRO B 1 433 ? -3.545 -10.328 8.305 1 94.62 433 PRO B O 1
ATOM 6884 N N . TRP B 1 434 ? -3.4 -11.609 6.391 1 91.06 434 TRP B N 1
ATOM 6885 C CA . TRP B 1 434 ? -1.996 -11.992 6.508 1 91.06 434 TRP B CA 1
ATOM 6886 C C . TRP B 1 434 ? -1.104 -11 5.766 1 91.06 434 TRP B C 1
ATOM 6888 O O . TRP B 1 434 ? -0.454 -11.367 4.781 1 91.06 434 TRP B O 1
ATOM 6898 N N . ARG B 1 435 ? -0.871 -9.906 6.18 1 87.69 435 ARG B N 1
ATOM 6899 C CA . ARG B 1 435 ? -0.069 -8.914 5.469 1 87.69 435 ARG B CA 1
ATOM 6900 C C . ARG B 1 435 ? 1.419 -9.219 5.59 1 87.69 435 ARG B C 1
ATOM 6902 O O . ARG B 1 435 ? 1.87 -9.734 6.617 1 87.69 435 ARG B O 1
ATOM 6909 N N . GLY B 1 436 ? 2.139 -8.875 4.527 1 89.62 436 GLY B N 1
ATOM 6910 C CA . GLY B 1 436 ? 3.584 -9.031 4.539 1 89.62 436 GLY B CA 1
ATOM 6911 C C . GLY B 1 436 ? 4.07 -10.164 3.65 1 89.62 436 GLY B C 1
ATOM 6912 O O . GLY B 1 436 ? 3.295 -10.719 2.869 1 89.62 436 GLY B O 1
ATOM 6913 N N . TRP B 1 437 ? 5.355 -10.398 3.75 1 92.19 437 TRP B N 1
ATOM 6914 C CA . TRP B 1 437 ? 5.996 -11.367 2.861 1 92.19 437 TRP B CA 1
ATOM 6915 C C . TRP B 1 437 ? 6.547 -12.547 3.65 1 92.19 437 TRP B C 1
ATOM 6917 O O . TRP B 1 437 ? 6.465 -12.57 4.883 1 92.19 437 TRP B O 1
#